Protein AF-0000000084859668 (afdb_homodimer)

Secondary structure (DSSP, 8-state):
--------------SBPPPEE--SSSS-SEEE-BSSBTTTB-SBHHHHHHHHTEEEGGGGSSSPPPHHHHHHTT-EEPPBT-EEEE-SSTT-SS-EEEEEEE-HHHHHTSHHHHHHHHHHHHHHHPBP--TT--TT-BHHHHHHTTSTTSPPPS--EEEEEEEE-TTS--EEEPPPBHHHHHTHHHHHHHHHHHHHHHHHHHHHHS-HHHHHHHHHHHHHH-----S-TT--S-SEEEEEEE-SS-S-HHHHHGGGGSSB--TTB-TTS-EEEEE-----TTEE--EEEETTTTEEEE--TT-EEEE-TTS-BEEEPPEESSS--PPEEEEEEE-BHHHHHHHHHHB--S--HHHHTSTT---S-GGGSGGGHHHHSSHHHHHHHHHHHHHHHHHHHHHH-TTBPPPPHHHHHHHT-EEETTEEE---HHHHHHHHH-SHHHHHHHHHHHHHHHHT-S-S----S--STTS-EEESSTTTTTTTS-TT--B----HHHHHHHHHHHTSHHHHHHHH-S--EE-TTT--EESSHHHHHHHHHHHTTTTB----PPP---TT---------THHHHHHHHHHHHHHHGGG----------------/--------------SBPPPEE--SSSS-SEEE-BSSBTTTB-SBHHHHHHHHTEEEGGGGSSSPPPHHHHHHTT-EEPPBT-EEEE-SSTT-SSPEEEEEEE-HHHHHTSHHHHHHHHHHHHHHHPBP--TT--TT-BHHHHHHHTSTTSPPPS--EEEEEEEE-TTS--EEEPPPBHHHHHTHHHHHHHHHHHHHHHHHHHHHHS-HHHHHHHHHHHHHH-----S-TT--S-SEEEEEEE-SS-S-HHHHHGGGGSSB--TTB-TTS-EEEEE-----TTEE--EEEETTTTEEEE--TT-EEEE-TTS-BEEEPPEESSS--PPEEEEEEE-BHHHHHHHHHHB--S--HHHHTSTT---S-GGGSGGGHHHHSSHHHHHHHHHHHHHHHHHHHHHH-TTBPPPPHHHHHHHT-EEETTEEE---HHHHHHHHH-SHHHHHHHHHHHHHHHHT-S-S----S--STTS-EEESSTTTTTTTS-TT--B--THHHHHHHHHHHHTSHHHHHHHH-S--EE-TTT--EESSHHHHHHHHHHHTTTTB----PPP---TT---------THHHHHHHHHHHHHHHGGG----------------

Nearest PDB structures (foldseek):
  7cy4-assembly1_A  TM=4.422E-01  e=1.653E-07  Escherichia coli BL21(DE3)
  7cy8-assembly1_A  TM=4.126E-01  e=5.599E-08  Escherichia coli
  7cy6-assembly1_A  TM=4.322E-01  e=1.842E-07  Escherichia coli
  7cy7-assembly1_A  TM=4.250E-01  e=2.053E-07  Escherichia coli
  7cy5-assembly1_A  TM=4.079E-01  e=4.149E-07  Escherichia coli

InterPro domains:
  IPR013087 Zinc finger C2H2-type [PS00028] (523-544)
  IPR013087 Zinc finger C2H2-type [PS50157] (521-549)

Structure (mmCIF, N/CA/C/O backbone):
data_AF-0000000084859668-model_v1
#
loop_
_entity.id
_entity.type
_entity.pdbx_description
1 polymer 'Similar to transcription factor Zn, C2H2'
#
loop_
_atom_site.group_PDB
_atom_site.id
_atom_site.type_symbol
_atom_site.label_atom_id
_atom_site.label_alt_id
_atom_site.label_comp_id
_atom_site.label_asym_id
_atom_site.label_entity_id
_atom_site.label_seq_id
_atom_site.pdbx_PDB_ins_code
_atom_site.Cartn_x
_atom_site.Cartn_y
_atom_site.Cartn_z
_atom_site.occupancy
_atom_site.B_iso_or_equiv
_atom_site.auth_seq_id
_atom_site.auth_comp_id
_atom_site.auth_asym_id
_atom_site.auth_atom_id
_atom_site.pdbx_PDB_model_num
ATOM 1 N N . MET A 1 1 ? -20.203 79.438 -3.451 1 26.75 1 MET A N 1
ATOM 2 C CA . MET A 1 1 ? -19.266 78.5 -2.838 1 26.75 1 MET A CA 1
ATOM 3 C C . MET A 1 1 ? -19.969 77.25 -2.373 1 26.75 1 MET A C 1
ATOM 5 O O . MET A 1 1 ? -20.688 77.25 -1.362 1 26.75 1 MET A O 1
ATOM 9 N N . SER A 1 2 ? -20.625 76.438 -3.254 1 31.03 2 SER A N 1
ATOM 10 C CA . SER A 1 2 ? -21.484 75.312 -3.088 1 31.03 2 SER A CA 1
ATOM 11 C C . SER A 1 2 ? -20.75 74.125 -2.383 1 31.03 2 SER A C 1
ATOM 13 O O . SER A 1 2 ? -19.719 73.688 -2.871 1 31.03 2 SER A O 1
ATOM 15 N N . PHE A 1 3 ? -20.781 74.125 -0.993 1 30.73 3 PHE A N 1
ATOM 16 C CA . PHE A 1 3 ? -20.266 73.125 -0.093 1 30.73 3 PHE A CA 1
ATOM 17 C C . PHE A 1 3 ? -20.766 71.75 -0.494 1 30.73 3 PHE A C 1
ATOM 19 O O . PHE A 1 3 ? -21.984 71.5 -0.454 1 30.73 3 PHE A O 1
ATOM 26 N N . SER A 1 4 ? -20.219 71.125 -1.552 1 32.88 4 SER A N 1
ATOM 27 C CA . SER A 1 4 ? -20.484 69.75 -1.856 1 32.88 4 SER A CA 1
ATOM 28 C C . SER A 1 4 ? -20.422 68.875 -0.597 1 32.88 4 SER A C 1
ATOM 30 O O . SER A 1 4 ? -19.422 68.875 0.117 1 32.88 4 SER A O 1
ATOM 32 N N . SER A 1 5 ? -21.562 68.812 0.153 1 35.28 5 SER A N 1
ATOM 33 C CA . SER A 1 5 ? -21.781 67.938 1.312 1 35.28 5 SER A CA 1
ATOM 34 C C . SER A 1 5 ? -21.234 66.5 1.078 1 35.28 5 SER A C 1
ATOM 36 O O . SER A 1 5 ? -21.703 65.812 0.194 1 35.28 5 SER A O 1
ATOM 38 N N . SER A 1 6 ? -19.953 66.375 1.152 1 36 6 SER A N 1
ATOM 39 C CA . SER A 1 6 ? -19.344 65 1.133 1 36 6 SER A CA 1
ATOM 40 C C . SER A 1 6 ? -20.109 64.062 2.047 1 36 6 SER A C 1
ATOM 42 O O . SER A 1 6 ? -20.172 64.25 3.258 1 36 6 SER A O 1
ATOM 44 N N . GLN A 1 7 ? -21.234 63.5 1.649 1 37.81 7 GLN A N 1
ATOM 45 C CA . GLN A 1 7 ? -21.875 62.438 2.404 1 37.81 7 GLN A CA 1
ATOM 46 C C . GLN A 1 7 ? -20.859 61.5 3.041 1 37.81 7 GLN A C 1
ATOM 48 O O . GLN A 1 7 ? -19.859 61.156 2.41 1 37.81 7 GLN A O 1
ATOM 53 N N . PRO A 1 8 ? -20.828 61.406 4.371 1 40.12 8 PRO A N 1
ATOM 54 C CA . PRO A 1 8 ? -19.891 60.5 5.043 1 40.12 8 PRO A CA 1
ATOM 55 C C . PRO A 1 8 ? -19.875 59.094 4.41 1 40.12 8 PRO A C 1
ATOM 57 O O . PRO A 1 8 ? -20.922 58.562 4.039 1 40.12 8 PRO A O 1
ATOM 60 N N . LYS A 1 9 ? -18.875 58.719 3.725 1 47.5 9 LYS A N 1
ATOM 61 C CA . LYS A 1 9 ? -18.672 57.375 3.18 1 47.5 9 LYS A CA 1
ATOM 62 C C . LYS A 1 9 ? -19.094 56.312 4.18 1 47.5 9 LYS A C 1
ATOM 64 O O . LYS A 1 9 ? -18.703 56.375 5.352 1 47.5 9 LYS A O 1
ATOM 69 N N . ALA A 1 10 ? -20.234 55.688 3.947 1 56.81 10 ALA A N 1
ATOM 70 C CA . ALA A 1 10 ? -20.719 54.594 4.773 1 56.81 10 ALA A CA 1
ATOM 71 C C . ALA A 1 10 ? -19.578 53.625 5.113 1 56.81 10 ALA A C 1
ATOM 73 O O . ALA A 1 10 ? -18.719 53.344 4.277 1 56.81 10 ALA A O 1
ATOM 74 N N . SER A 1 11 ? -19.297 53.406 6.391 1 65.69 11 SER A N 1
ATOM 75 C CA . SER A 1 11 ? -18.281 52.5 6.91 1 65.69 11 SER A CA 1
ATOM 76 C C . SER A 1 11 ? -18.375 51.125 6.273 1 65.69 11 SER A C 1
ATOM 78 O O . SER A 1 11 ? -19.469 50.562 6.148 1 65.69 11 SER A O 1
ATOM 80 N N . PRO A 1 12 ? -17.25 50.719 5.66 1 76.75 12 PRO A N 1
ATOM 81 C CA . PRO A 1 12 ? -17.266 49.375 5.062 1 76.75 12 PRO A CA 1
ATOM 82 C C . PRO A 1 12 ? -17.656 48.281 6.062 1 76.75 12 PRO A C 1
ATOM 84 O O . PRO A 1 12 ? -17.219 48.312 7.215 1 76.75 12 PRO A O 1
ATOM 87 N N . CYS A 1 13 ? -18.672 47.531 5.68 1 84.44 13 CYS A N 1
ATOM 88 C CA . CYS A 1 13 ? -19.125 46.406 6.512 1 84.44 13 CYS A CA 1
ATOM 89 C C . CYS A 1 13 ? -18.422 45.125 6.109 1 84.44 13 CYS A C 1
ATOM 91 O O . CYS A 1 13 ? -18.766 44.5 5.105 1 84.44 13 CYS A O 1
ATOM 93 N N . PHE A 1 14 ? -17.406 44.75 6.867 1 93.38 14 PHE A N 1
ATOM 94 C CA . PHE A 1 14 ? -16.688 43.531 6.613 1 93.38 14 PHE A CA 1
ATOM 95 C C . PHE A 1 14 ? -17.438 42.344 7.184 1 93.38 14 PHE A C 1
ATOM 97 O O . PHE A 1 14 ? -18.516 42.5 7.766 1 93.38 14 PHE A O 1
ATOM 104 N N . ASN A 1 15 ? -16.891 41.188 6.93 1 93.75 15 ASN A N 1
ATOM 105 C CA . ASN A 1 15 ? -17.594 39.938 7.297 1 93.75 15 ASN A CA 1
ATOM 106 C C . ASN A 1 15 ? -17.688 39.781 8.812 1 93.75 15 ASN A C 1
ATOM 108 O O . ASN A 1 15 ? -18.562 39.062 9.312 1 93.75 15 ASN A O 1
ATOM 112 N N . TYR A 1 16 ? -16.781 40.344 9.5 1 95.88 16 TYR A N 1
ATOM 113 C CA . TYR A 1 16 ? -16.766 40.312 10.961 1 95.88 16 TYR A CA 1
ATOM 114 C C . TYR A 1 16 ? -16.703 41.719 11.539 1 95.88 16 TYR A C 1
ATOM 116 O O . TYR A 1 16 ? -16.203 42.656 10.891 1 95.88 16 TYR A O 1
ATOM 124 N N . GLN A 1 17 ? -17.156 41.844 12.766 1 93.69 17 GLN A N 1
ATOM 125 C CA . GLN A 1 17 ? -17.047 43.094 13.508 1 93.69 17 GLN A CA 1
ATOM 126 C C . GLN A 1 17 ? -15.688 43.219 14.172 1 93.69 17 GLN A C 1
ATOM 128 O O . GLN A 1 17 ? -14.953 42.219 14.297 1 93.69 17 GLN A O 1
ATOM 133 N N . SER A 1 18 ? -15.375 44.438 14.469 1 93.69 18 SER A N 1
ATOM 134 C CA . SER A 1 18 ? -14.148 44.688 15.234 1 93.69 18 SER A CA 1
ATOM 135 C C . SER A 1 18 ? -14.227 44 16.609 1 93.69 18 SER A C 1
ATOM 137 O O . SER A 1 18 ? -15.297 43.938 17.219 1 93.69 18 SER A O 1
ATOM 139 N N . PRO A 1 19 ? -13.078 43.594 17.094 1 95 19 PRO A N 1
ATOM 140 C CA . PRO A 1 19 ? -13.086 42.938 18.406 1 95 19 PRO A CA 1
ATOM 141 C C . PRO A 1 19 ? -13.625 43.844 19.516 1 95 19 PRO A C 1
ATOM 143 O O . PRO A 1 19 ? -13.328 45.031 19.531 1 95 19 PRO A O 1
ATOM 146 N N . ILE A 1 20 ? -14.445 43.25 20.391 1 91.19 20 ILE A N 1
ATOM 147 C CA . ILE A 1 20 ? -14.953 43.969 21.562 1 91.19 20 ILE A CA 1
ATOM 148 C C . ILE A 1 20 ? -14.555 43.219 22.828 1 91.19 20 ILE A C 1
ATOM 150 O O . ILE A 1 20 ? -14.406 42 22.828 1 91.19 20 ILE A O 1
ATOM 154 N N . GLN A 1 21 ? -14.344 44 23.828 1 89.44 21 GLN A N 1
ATOM 155 C CA . GLN A 1 21 ? -13.969 43.375 25.094 1 89.44 21 GLN A CA 1
ATOM 156 C C . GLN A 1 21 ? -15.078 42.469 25.609 1 89.44 21 GLN A C 1
ATOM 158 O O . GLN A 1 21 ? -16.266 42.812 25.547 1 89.44 21 GLN A O 1
ATOM 163 N N . ASN A 1 22 ? -14.664 41.219 25.859 1 83.31 22 ASN A N 1
ATOM 164 C CA . ASN A 1 22 ? -15.617 40.25 26.406 1 83.31 22 ASN A CA 1
ATOM 165 C C . ASN A 1 22 ? -15.969 40.594 27.844 1 83.31 22 ASN A C 1
ATOM 167 O O . ASN A 1 22 ? -15.156 40.375 28.75 1 83.31 22 ASN A O 1
ATOM 171 N N . ASN A 1 23 ? -17.141 41.125 28.172 1 68.38 23 ASN A N 1
ATOM 172 C CA . ASN A 1 23 ? -17.531 41.531 29.516 1 68.38 23 ASN A CA 1
ATOM 173 C C . ASN A 1 23 ? -18.406 40.469 30.188 1 68.38 23 ASN A C 1
ATOM 175 O O . ASN A 1 23 ? -19.078 40.75 31.188 1 68.38 23 ASN A O 1
ATOM 179 N N . THR A 1 24 ? -18.484 39.375 29.562 1 60.72 24 THR A N 1
ATOM 180 C CA . THR A 1 24 ? -19.422 38.406 30.125 1 60.72 24 THR A CA 1
ATOM 181 C C . THR A 1 24 ? -18.859 37.781 31.406 1 60.72 24 THR A C 1
ATOM 183 O O . THR A 1 24 ? -19.562 37.062 32.094 1 60.72 24 THR A O 1
ATOM 186 N N . GLY A 1 25 ? -17.75 38.188 31.922 1 55.31 25 GLY A N 1
ATOM 187 C CA . GLY A 1 25 ? -17.188 37.688 33.156 1 55.31 25 GLY A CA 1
ATOM 188 C C . GLY A 1 25 ? -16.703 36.25 33.062 1 55.31 25 GLY A C 1
ATOM 189 O O . GLY A 1 25 ? -16.016 35.75 33.938 1 55.31 25 GLY A O 1
ATOM 190 N N . LYS A 1 26 ? -17.125 35.469 32.125 1 56.25 26 LYS A N 1
ATOM 191 C CA . LYS A 1 26 ? -16.797 34.062 32.094 1 56.25 26 LYS A CA 1
ATOM 192 C C . LYS A 1 26 ? -15.445 33.812 31.422 1 56.25 26 LYS A C 1
ATOM 194 O O . LYS A 1 26 ? -14.703 32.906 31.812 1 56.25 26 LYS A O 1
ATOM 199 N N . LYS A 1 27 ? -15.203 34.688 30.469 1 64.94 27 LYS A N 1
ATOM 200 C CA . LYS A 1 27 ? -13.945 34.5 29.766 1 64.94 27 LYS A CA 1
ATOM 201 C C . LYS A 1 27 ? -13.234 35.844 29.531 1 64.94 27 LYS A C 1
ATOM 203 O O . LYS A 1 27 ? -13.883 36.844 29.219 1 64.94 27 LYS A O 1
ATOM 208 N N . ASP A 1 28 ? -12.031 35.906 29.969 1 81.19 28 ASP A N 1
ATOM 209 C CA . ASP A 1 28 ? -11.234 37.094 29.688 1 81.19 28 ASP A CA 1
ATOM 210 C C . ASP A 1 28 ? -10.812 37.125 28.219 1 81.19 28 ASP A C 1
ATOM 212 O O . ASP A 1 28 ? -10.789 36.094 27.547 1 81.19 28 ASP A O 1
ATOM 216 N N . GLY A 1 29 ? -10.875 38.344 27.625 1 92.19 29 GLY A N 1
ATOM 217 C CA . GLY A 1 29 ? -10.367 38.531 26.281 1 92.19 29 GLY A CA 1
ATOM 218 C C . GLY A 1 29 ? -11.305 39.312 25.391 1 92.19 29 GLY A C 1
ATOM 219 O O . GLY A 1 29 ? -11.938 40.281 25.844 1 92.19 29 GLY A O 1
ATOM 220 N N . TYR A 1 30 ? -11.258 39.031 24.125 1 94.38 30 TYR A N 1
ATOM 221 C CA . TYR A 1 30 ? -12 39.812 23.125 1 94.38 30 TYR A CA 1
ATOM 222 C C . TYR A 1 30 ? -12.938 38.906 22.328 1 94.38 30 TYR A C 1
ATOM 224 O O . TYR A 1 30 ? -12.648 37.75 22.109 1 94.38 30 TYR A O 1
ATOM 232 N N . LEU A 1 31 ? -14.102 39.531 21.984 1 93.94 31 LEU A N 1
ATOM 233 C CA . LEU A 1 31 ? -15.109 38.844 21.188 1 93.94 31 LEU A CA 1
ATOM 234 C C . LEU A 1 31 ? -15.219 39.469 19.797 1 93.94 31 LEU A C 1
ATOM 236 O O . LEU A 1 31 ? -15.195 40.688 19.656 1 93.94 31 LEU A O 1
ATOM 240 N N . ILE A 1 32 ? -15.281 38.594 18.812 1 95.69 32 ILE A N 1
ATOM 241 C CA . ILE A 1 32 ? -15.516 38.969 17.422 1 95.69 32 ILE A CA 1
ATOM 242 C C . ILE A 1 32 ? -16.828 38.375 16.922 1 95.69 32 ILE A C 1
ATOM 244 O O . ILE A 1 32 ? -17.016 37.156 17.016 1 95.69 32 ILE A O 1
ATOM 248 N N . LEU A 1 33 ? -17.703 39.219 16.391 1 94.69 33 LEU A N 1
ATOM 249 C CA . LEU A 1 33 ? -19 38.75 15.914 1 94.69 33 LEU A CA 1
ATOM 250 C C . LEU A 1 33 ? -19.078 38.781 14.391 1 94.69 33 LEU A C 1
ATOM 252 O O . LEU A 1 33 ? -18.656 39.75 13.773 1 94.69 33 LEU A O 1
ATOM 256 N N . PRO A 1 34 ? -19.578 37.688 13.852 1 94.69 34 PRO A N 1
ATOM 257 C CA . PRO A 1 34 ? -19.797 37.75 12.406 1 94.69 34 PRO A CA 1
ATOM 258 C C . PRO A 1 34 ? -20.953 38.656 12.008 1 94.69 34 PRO A C 1
ATOM 260 O O . PRO A 1 34 ? -21.922 38.812 12.766 1 94.69 34 PRO A O 1
ATOM 263 N N . ASN A 1 35 ? -20.844 39.281 10.836 1 92.81 35 ASN A N 1
ATOM 264 C CA . ASN A 1 35 ? -21.922 40.094 10.25 1 92.81 35 ASN A CA 1
ATOM 265 C C . ASN A 1 35 ? -22.781 39.25 9.305 1 92.81 35 ASN A C 1
ATOM 267 O O . ASN A 1 35 ? -23.328 39.781 8.328 1 92.81 35 ASN A O 1
ATOM 271 N N . PHE A 1 36 ? -22.75 37.969 9.5 1 90.25 36 PHE A N 1
ATOM 272 C CA . PHE A 1 36 ? -23.578 37 8.773 1 90.25 36 PHE A CA 1
ATOM 273 C C . PHE A 1 36 ? -24.141 35.938 9.719 1 90.25 36 PHE A C 1
ATOM 275 O O . PHE A 1 36 ? -23.688 35.812 10.852 1 90.25 36 PHE A O 1
ATOM 282 N N . SER A 1 37 ? -25.156 35.25 9.219 1 89.12 37 SER A N 1
ATOM 283 C CA . SER A 1 37 ? -25.734 34.156 10.016 1 89.12 37 SER A CA 1
ATOM 284 C C . SER A 1 37 ? -24.812 32.938 10.016 1 89.12 37 SER A C 1
ATOM 286 O O . SER A 1 37 ? -24.406 32.469 8.953 1 89.12 37 SER A O 1
ATOM 288 N N . THR A 1 38 ? -24.516 32.406 11.172 1 90.69 38 THR A N 1
ATOM 289 C CA . THR A 1 38 ? -23.656 31.234 11.266 1 90.69 38 THR A CA 1
ATOM 290 C C . THR A 1 38 ? -24.406 29.984 10.836 1 90.69 38 THR A C 1
ATOM 292 O O . THR A 1 38 ? -23.797 28.938 10.586 1 90.69 38 THR A O 1
ATOM 295 N N . GLU A 1 39 ? -25.656 30.047 10.727 1 86.06 39 GLU A N 1
ATOM 296 C CA . GLU A 1 39 ? -26.453 28.922 10.273 1 86.06 39 GLU A CA 1
ATOM 297 C C . GLU A 1 39 ? -26.375 28.766 8.758 1 86.06 39 GLU A C 1
ATOM 299 O O . GLU A 1 39 ? -26.266 27.641 8.25 1 86.06 39 GLU A O 1
ATOM 304 N N . THR A 1 40 ? -26.328 29.906 8.141 1 84.94 40 THR A N 1
ATOM 305 C CA . THR A 1 40 ? -26.422 29.844 6.688 1 84.94 40 THR A CA 1
ATOM 306 C C . THR A 1 40 ? -25.109 30.25 6.035 1 84.94 40 THR A C 1
ATOM 308 O O . THR A 1 40 ? -24.859 29.922 4.875 1 84.94 40 THR A O 1
ATOM 311 N N . GLY A 1 41 ? -24.359 30.922 6.773 1 86.88 41 GLY A N 1
ATOM 312 C CA . GLY A 1 41 ? -23.188 31.516 6.16 1 86.88 41 GLY A CA 1
ATOM 313 C C . GLY A 1 41 ? -23.484 32.781 5.398 1 86.88 41 GLY A C 1
ATOM 314 O O . GLY A 1 41 ? -24.625 33.25 5.371 1 86.88 41 GLY A O 1
ATOM 315 N N . PRO A 1 42 ? -22.422 33.406 4.871 1 86.5 42 PRO A N 1
ATOM 316 C CA . PRO A 1 42 ? -22.688 34.594 4.078 1 86.5 42 PRO A CA 1
ATOM 317 C C . PRO A 1 42 ? -23.594 34.344 2.885 1 86.5 42 PRO A C 1
ATOM 319 O O . PRO A 1 42 ? -23.391 33.375 2.146 1 86.5 42 PRO A O 1
ATOM 322 N N . ILE A 1 43 ? -24.547 35.156 2.766 1 81.19 43 ILE A N 1
ATOM 323 C CA . ILE A 1 43 ? -25.5 35.031 1.674 1 81.19 43 ILE A CA 1
ATOM 324 C C . ILE A 1 43 ? -24.797 35.219 0.337 1 81.19 43 ILE A C 1
ATOM 326 O O . ILE A 1 43 ? -25 34.469 -0.606 1 81.19 43 ILE A O 1
ATOM 330 N N . ASN A 1 44 ? -24.078 36.281 0.257 1 83.44 44 ASN A N 1
ATOM 331 C CA . ASN A 1 44 ? -23.25 36.562 -0.917 1 83.44 44 ASN A CA 1
ATOM 332 C C . ASN A 1 44 ? -21.812 36.094 -0.714 1 83.44 44 ASN A C 1
ATOM 334 O O . ASN A 1 44 ? -20.969 36.875 -0.265 1 83.44 44 ASN A O 1
ATOM 338 N N . GLN A 1 45 ? -21.484 35.031 -1.137 1 83.31 45 GLN A N 1
ATOM 339 C CA . GLN A 1 45 ? -20.188 34.406 -0.89 1 83.31 45 GLN A CA 1
ATOM 340 C C . GLN A 1 45 ? -19.094 35.125 -1.662 1 83.31 45 GLN A C 1
ATOM 342 O O . GLN A 1 45 ? -17.953 35.25 -1.177 1 83.31 45 GLN A O 1
ATOM 347 N N . LYS A 1 46 ? -19.375 35.562 -2.842 1 79.5 46 LYS A N 1
ATOM 348 C CA . LYS A 1 46 ? -18.391 36.312 -3.617 1 79.5 46 LYS A CA 1
ATOM 349 C C . LYS A 1 46 ? -18 37.594 -2.906 1 79.5 46 LYS A C 1
ATOM 351 O O . LYS A 1 46 ? -16.812 37.969 -2.865 1 79.5 46 LYS A O 1
ATOM 356 N N . LEU A 1 47 ? -19 38.25 -2.445 1 85.06 47 LEU A N 1
ATOM 357 C CA . LEU A 1 47 ? -18.734 39.5 -1.7 1 85.06 47 LEU A CA 1
ATOM 358 C C . LEU A 1 47 ? -17.906 39.188 -0.452 1 85.06 47 LEU A C 1
ATOM 360 O O . LEU A 1 47 ? -17.031 39.969 -0.094 1 85.06 47 LEU A O 1
ATOM 364 N N . ALA A 1 48 ? -18.25 38.156 0.208 1 89 48 ALA A N 1
ATOM 365 C CA . ALA A 1 48 ? -17.5 37.781 1.4 1 89 48 ALA A CA 1
ATOM 366 C C . ALA A 1 48 ? -16.016 37.562 1.072 1 89 48 ALA A C 1
ATOM 368 O O . ALA A 1 48 ? -15.148 37.969 1.84 1 89 48 ALA A O 1
ATOM 369 N N . ILE A 1 49 ? -15.742 36.969 -0.035 1 86.81 49 ILE A N 1
ATOM 370 C CA . ILE A 1 49 ? -14.375 36.688 -0.461 1 86.81 49 ILE A CA 1
ATOM 371 C C . ILE A 1 49 ? -13.656 38 -0.765 1 86.81 49 ILE A C 1
ATOM 373 O O . ILE A 1 49 ? -12.5 38.188 -0.374 1 86.81 49 ILE A O 1
ATOM 377 N N . ILE A 1 50 ? -14.305 38.875 -1.434 1 84.06 50 ILE A N 1
ATOM 378 C CA . ILE A 1 50 ? -13.719 40.156 -1.788 1 84.06 50 ILE A CA 1
ATOM 379 C C . ILE A 1 50 ? -13.391 40.938 -0.52 1 84.06 50 ILE A C 1
ATOM 381 O O . ILE A 1 50 ? -12.32 41.562 -0.416 1 84.06 50 ILE A O 1
ATOM 385 N N . LYS A 1 51 ? -14.281 40.906 0.413 1 88.19 51 LYS A N 1
ATOM 386 C CA . LYS A 1 51 ? -14.062 41.594 1.685 1 88.19 51 LYS A CA 1
ATOM 387 C C . LYS A 1 51 ? -12.836 41.031 2.404 1 88.19 51 LYS A C 1
ATOM 389 O O . LYS A 1 51 ? -12.078 41.812 3.02 1 88.19 51 LYS A O 1
ATOM 394 N N . ASN A 1 52 ? -12.719 39.781 2.305 1 89.5 52 ASN A N 1
ATOM 395 C CA . ASN A 1 52 ? -11.594 39.094 2.945 1 89.5 52 ASN A CA 1
ATOM 396 C C . ASN A 1 52 ? -10.281 39.406 2.229 1 89.5 52 ASN A C 1
ATOM 398 O O . ASN A 1 52 ? -9.203 39.25 2.801 1 89.5 52 ASN A O 1
ATOM 402 N N . SER A 1 53 ? -10.297 39.844 1.001 1 86.19 53 SER A N 1
ATOM 403 C CA . SER A 1 53 ? -9.109 39.969 0.159 1 86.19 53 SER A CA 1
ATOM 404 C C . SER A 1 53 ? -8.461 41.344 0.309 1 86.19 53 SER A C 1
ATOM 406 O O . SER A 1 53 ? -7.375 41.594 -0.223 1 86.19 53 SER A O 1
ATOM 408 N N . GLU A 1 54 ? -9.039 42.188 1.031 1 87 54 GLU A N 1
ATOM 409 C CA . GLU A 1 54 ? -8.5 43.531 1.187 1 87 54 GLU A CA 1
ATOM 410 C C . GLU A 1 54 ? -7.453 43.562 2.297 1 87 54 GLU A C 1
ATOM 412 O O . GLU A 1 54 ? -7.746 43.219 3.447 1 87 54 GLU A O 1
ATOM 417 N N . CYS A 1 55 ? -6.316 43.938 1.97 1 88.81 55 CYS A N 1
ATOM 418 C CA . CYS A 1 55 ? -5.238 44.188 2.922 1 88.81 55 CYS A CA 1
ATOM 419 C C . CYS A 1 55 ? -4.848 45.656 2.926 1 88.81 55 CYS A C 1
ATOM 421 O O . CYS A 1 55 ? -4.418 46.188 1.902 1 88.81 55 CYS A O 1
ATOM 423 N N . PRO A 1 56 ? -4.949 46.312 3.979 1 90.62 56 PRO A N 1
ATOM 424 C CA . PRO A 1 56 ? -4.57 47.719 4.02 1 90.62 56 PRO A CA 1
ATOM 425 C C . PRO A 1 56 ? -3.09 47.938 3.725 1 90.62 56 PRO A C 1
ATOM 427 O O . PRO A 1 56 ? -2.234 47.25 4.281 1 90.62 56 PRO A O 1
ATOM 430 N N . GLU A 1 57 ? -2.787 48.938 3.004 1 88.19 57 GLU A N 1
ATOM 431 C CA . GLU A 1 57 ? -1.408 49.312 2.701 1 88.19 57 GLU A CA 1
ATOM 432 C C . GLU A 1 57 ? -0.654 49.719 3.967 1 88.19 57 GLU A C 1
ATOM 434 O O . GLU A 1 57 ? 0.552 49.469 4.074 1 88.19 57 GLU A O 1
ATOM 439 N N . LEU A 1 58 ? -1.414 50.219 4.805 1 89.81 58 LEU A N 1
ATOM 440 C CA . LEU A 1 58 ? -0.875 50.625 6.09 1 89.81 58 LEU A CA 1
ATOM 441 C C . LEU A 1 58 ? -0.078 49.5 6.746 1 89.81 58 LEU A C 1
ATOM 443 O O . LEU A 1 58 ? 0.929 49.75 7.41 1 89.81 58 LEU A O 1
ATOM 447 N N . LEU A 1 59 ? -0.466 48.312 6.605 1 91.31 59 LEU A N 1
ATOM 448 C CA . LEU A 1 59 ? 0.147 47.188 7.289 1 91.31 59 LEU A CA 1
ATOM 449 C C . LEU A 1 59 ? 1.438 46.75 6.598 1 91.31 59 LEU A C 1
ATOM 451 O O . LEU A 1 59 ? 2.244 46.031 7.168 1 91.31 59 LEU A O 1
ATOM 455 N N . LYS A 1 60 ? 1.682 47.219 5.465 1 87.44 60 LYS A N 1
ATOM 456 C CA . LYS A 1 60 ? 2.865 46.844 4.699 1 87.44 60 LYS A CA 1
ATOM 457 C C . LYS A 1 60 ? 4.047 47.75 5.035 1 87.44 60 LYS A C 1
ATOM 459 O O . LYS A 1 60 ? 5.195 47.438 4.723 1 87.44 60 LYS A O 1
ATOM 464 N N . VAL A 1 61 ? 3.725 48.781 5.582 1 85 61 VAL A N 1
ATOM 465 C CA . VAL A 1 61 ? 4.766 49.781 5.848 1 85 61 VAL A CA 1
ATOM 466 C C . VAL A 1 61 ? 5.406 49.5 7.207 1 85 61 VAL A C 1
ATOM 468 O O . VAL A 1 61 ? 4.75 48.969 8.117 1 85 61 VAL A O 1
ATOM 471 N N . ALA A 1 62 ? 6.676 49.875 7.312 1 87.88 62 ALA A N 1
ATOM 472 C CA . ALA A 1 62 ? 7.398 49.719 8.57 1 87.88 62 ALA A CA 1
ATOM 473 C C . ALA A 1 62 ? 6.906 50.688 9.625 1 87.88 62 ALA A C 1
ATOM 475 O O . ALA A 1 62 ? 6.555 51.812 9.312 1 87.88 62 ALA A O 1
ATOM 476 N N . GLY A 1 63 ? 6.898 50.125 10.875 1 87.75 63 GLY A N 1
ATOM 477 C CA . GLY A 1 63 ? 6.547 51 11.984 1 87.75 63 GLY A CA 1
ATOM 478 C C . GLY A 1 63 ? 5.227 50.625 12.641 1 87.75 63 GLY A C 1
ATOM 479 O O . GLY A 1 63 ? 4.352 50.031 12 1 87.75 63 GLY A O 1
ATOM 480 N N . HIS A 1 64 ? 5.086 51.062 13.789 1 90.38 64 HIS A N 1
ATOM 481 C CA . HIS A 1 64 ? 3.844 50.812 14.516 1 90.38 64 HIS A CA 1
ATOM 482 C C . HIS A 1 64 ? 2.748 51.781 14.07 1 90.38 64 HIS A C 1
ATOM 484 O O . HIS A 1 64 ? 3.025 52.938 13.742 1 90.38 64 HIS A O 1
ATOM 490 N N . THR A 1 65 ? 1.657 51.281 14.094 1 91.81 65 THR A N 1
ATOM 491 C CA . THR A 1 65 ? 0.498 52.094 13.758 1 91.81 65 THR A CA 1
ATOM 492 C C . THR A 1 65 ? -0.148 52.656 15.016 1 91.81 65 THR A C 1
ATOM 494 O O . THR A 1 65 ? 0.015 52.125 16.109 1 91.81 65 THR A O 1
ATOM 497 N N . SER A 1 66 ? -0.826 53.812 14.852 1 93.19 66 SER A N 1
ATOM 498 C CA . SER A 1 66 ? -1.615 54.375 15.953 1 93.19 66 SER A CA 1
ATOM 499 C C . SER A 1 66 ? -3.01 53.75 15.992 1 93.19 66 SER A C 1
ATOM 501 O O . SER A 1 66 ? -3.441 53.125 15.023 1 93.19 66 SER A O 1
ATOM 503 N N . LYS A 1 67 ? -3.639 54 17.094 1 91.88 67 LYS A N 1
ATOM 504 C CA . LYS A 1 67 ? -5.004 53.5 17.219 1 91.88 67 LYS A CA 1
ATOM 505 C C . LYS A 1 67 ? -5.922 54.125 16.172 1 91.88 67 LYS A C 1
ATOM 507 O O . LYS A 1 67 ? -6.832 53.469 15.664 1 91.88 67 LYS A O 1
ATOM 512 N N . GLU A 1 68 ? -5.676 55.344 15.977 1 92.38 68 GLU A N 1
ATOM 513 C CA . GLU A 1 68 ? -6.484 56.062 14.992 1 92.38 68 GLU A CA 1
ATOM 514 C C . GLU A 1 68 ? -6.273 55.5 13.586 1 92.38 68 GLU A C 1
ATOM 516 O O . GLU A 1 68 ? -7.227 55.375 12.82 1 92.38 68 GLU A O 1
ATOM 521 N N . GLU A 1 69 ? -5.055 55.25 13.32 1 93.06 69 GLU A N 1
ATOM 522 C CA . GLU A 1 69 ? -4.734 54.656 12.023 1 93.06 69 GLU A CA 1
ATOM 523 C C . GLU A 1 69 ? -5.375 53.281 11.859 1 93.06 69 GLU A C 1
ATOM 525 O O . GLU A 1 69 ? -5.914 52.969 10.797 1 93.06 69 GLU A O 1
ATOM 530 N N . ASP A 1 70 ? -5.289 52.531 12.859 1 94.19 70 ASP A N 1
ATOM 531 C CA . ASP A 1 70 ? -5.891 51.188 12.836 1 94.19 70 ASP A CA 1
ATOM 532 C C . ASP A 1 70 ? -7.398 51.281 12.625 1 94.19 70 ASP A C 1
ATOM 534 O O . ASP A 1 70 ? -7.961 50.531 11.828 1 94.19 70 ASP A O 1
ATOM 538 N N . GLN A 1 71 ? -8.016 52.125 13.352 1 91.06 71 GLN A N 1
ATOM 539 C CA . GLN A 1 71 ? -9.461 52.312 13.227 1 91.06 71 GLN A CA 1
ATOM 540 C C . GLN A 1 71 ? -9.852 52.719 11.812 1 91.06 71 GLN A C 1
ATOM 542 O O . GLN A 1 71 ? -10.836 52.25 11.258 1 91.06 71 GLN A O 1
ATOM 547 N N . ALA A 1 72 ? -9.047 53.625 11.305 1 89.06 72 ALA A N 1
ATOM 548 C CA . ALA A 1 72 ? -9.312 54.094 9.945 1 89.06 72 ALA A CA 1
ATOM 549 C C . ALA A 1 72 ? -9.164 52.969 8.93 1 89.06 72 ALA A C 1
ATOM 551 O O . ALA A 1 72 ? -9.883 52.938 7.926 1 89.06 72 ALA A O 1
ATOM 552 N N . ALA A 1 73 ? -8.32 52.094 9.195 1 92.06 73 ALA A N 1
ATOM 553 C CA . ALA A 1 73 ? -8.07 50.969 8.289 1 92.06 73 ALA A CA 1
ATOM 554 C C . ALA A 1 73 ? -8.945 49.781 8.633 1 92.06 73 ALA A C 1
ATOM 556 O O . ALA A 1 73 ? -8.883 48.75 7.973 1 92.06 73 ALA A O 1
ATOM 557 N N . HIS A 1 74 ? -9.766 49.875 9.672 1 92.69 74 HIS A N 1
ATOM 558 C CA . HIS A 1 74 ? -10.633 48.812 10.164 1 92.69 74 HIS A CA 1
ATOM 559 C C . HIS A 1 74 ? -9.82 47.594 10.562 1 92.69 74 HIS A C 1
ATOM 561 O O . HIS A 1 74 ? -10.172 46.469 10.203 1 92.69 74 HIS A O 1
ATOM 567 N N . CYS A 1 75 ? -8.711 47.812 11.133 1 94.56 75 CYS A N 1
ATOM 568 C CA . CYS A 1 75 ? -7.859 46.75 11.641 1 94.56 75 CYS A CA 1
ATOM 569 C C . CYS A 1 75 ? -7.637 46.906 13.141 1 94.56 75 CYS A C 1
ATOM 571 O O . CYS A 1 75 ? -7.914 47.969 13.719 1 94.56 75 CYS A O 1
ATOM 573 N N . HIS A 1 76 ? -7.301 45.844 13.68 1 96.06 76 HIS A N 1
ATOM 574 C CA . HIS A 1 76 ? -7.047 45.812 15.117 1 96.06 76 HIS A CA 1
ATOM 575 C C . HIS A 1 76 ? -5.73 45.094 15.414 1 96.06 76 HIS A C 1
ATOM 577 O O . HIS A 1 76 ? -5.559 43.938 15.086 1 96.06 76 HIS A O 1
ATOM 583 N N . GLU A 1 77 ? -4.789 45.781 15.992 1 97.19 77 GLU A N 1
ATOM 584 C CA . GLU A 1 77 ? -3.584 45.125 16.469 1 97.19 77 GLU A CA 1
ATOM 585 C C . GLU A 1 77 ? -3.863 44.312 17.734 1 97.19 77 GLU A C 1
ATOM 587 O O . GLU A 1 77 ? -4.367 44.844 18.719 1 97.19 77 GLU A O 1
ATOM 592 N N . MET A 1 78 ? -3.52 43.125 17.672 1 97.62 78 MET A N 1
ATOM 593 C CA . MET A 1 78 ? -3.797 42.219 18.797 1 97.62 78 MET A CA 1
ATOM 594 C C . MET A 1 78 ? -2.994 42.625 20.031 1 97.62 78 MET A C 1
ATOM 596 O O . MET A 1 78 ? -1.832 43.031 19.906 1 97.62 78 MET A O 1
ATOM 600 N N . PHE A 1 79 ? -3.652 42.531 21.172 1 95.62 79 PHE A N 1
ATOM 601 C CA . PHE A 1 79 ? -2.955 42.719 22.438 1 95.62 79 PHE A CA 1
ATOM 602 C C . PHE A 1 79 ? -2.201 41.469 22.844 1 95.62 79 PHE A C 1
ATOM 604 O O . PHE A 1 79 ? -2.631 40.344 22.531 1 95.62 79 PHE A O 1
ATOM 611 N N . PHE A 1 80 ? -1.143 41.719 23.516 1 96.12 80 PHE A N 1
ATOM 612 C CA . PHE A 1 80 ? -0.364 40.594 24.016 1 96.12 80 PHE A CA 1
ATOM 613 C C . PHE A 1 80 ? -1.169 39.812 25.031 1 96.12 80 PHE A C 1
ATOM 615 O O . PHE A 1 80 ? -1.854 40.375 25.891 1 96.12 80 PHE A O 1
ATOM 622 N N . ASN A 1 81 ? -1.128 38.531 24.859 1 96.25 81 ASN A N 1
ATOM 623 C CA . ASN A 1 81 ? -1.613 37.562 25.844 1 96.25 81 ASN A CA 1
ATOM 624 C C . ASN A 1 81 ? -3.111 37.719 26.078 1 96.25 81 ASN A C 1
ATOM 626 O O . ASN A 1 81 ? -3.578 37.625 27.219 1 96.25 81 ASN A O 1
ATOM 630 N N . GLN A 1 82 ? -3.846 38.188 25.125 1 95.5 82 GLN A N 1
ATOM 631 C CA . GLN A 1 82 ? -5.301 38.281 25.172 1 95.5 82 GLN A CA 1
ATOM 632 C C . GLN A 1 82 ? -5.949 37.312 24.188 1 95.5 82 GLN A C 1
ATOM 634 O O . GLN A 1 82 ? -5.652 37.344 22.984 1 95.5 82 GLN A O 1
ATOM 639 N N . PRO A 1 83 ? -6.809 36.469 24.719 1 96.38 83 PRO A N 1
ATOM 640 C CA . PRO A 1 83 ? -7.488 35.562 23.797 1 96.38 83 PRO A CA 1
ATOM 641 C C . PRO A 1 83 ? -8.578 36.25 22.984 1 96.38 83 PRO A C 1
ATOM 643 O O . PRO A 1 83 ? -9.266 37.156 23.484 1 96.38 83 PRO A O 1
ATOM 646 N N . TYR A 1 84 ? -8.727 35.906 21.766 1 97.12 84 TYR A N 1
ATOM 647 C CA . TYR A 1 84 ? -9.781 36.344 20.859 1 97.12 84 TYR A CA 1
ATOM 648 C C . TYR A 1 84 ? -10.727 35.188 20.516 1 97.12 84 TYR A C 1
ATOM 650 O O . TYR A 1 84 ? -10.281 34.094 20.141 1 97.12 84 TYR A O 1
ATOM 658 N N . TYR A 1 85 ? -12.047 35.375 20.703 1 95.94 85 TYR A N 1
ATOM 659 C CA . TYR A 1 85 ? -13.086 34.406 20.438 1 95.94 85 TYR A CA 1
ATOM 660 C C . TYR A 1 85 ? -14.016 34.875 19.328 1 95.94 85 TYR A C 1
ATOM 662 O O . TYR A 1 85 ? -14.219 36.062 19.141 1 95.94 85 TYR A O 1
ATOM 670 N N . ILE A 1 86 ? -14.508 33.938 18.578 1 96.12 86 ILE A N 1
ATOM 671 C CA . ILE A 1 86 ? -15.586 34.25 17.641 1 96.12 86 ILE A CA 1
ATOM 672 C C . ILE A 1 86 ? -16.906 33.688 18.172 1 96.12 86 ILE A C 1
ATOM 674 O O . ILE A 1 86 ? -17.016 32.5 18.469 1 96.12 86 ILE A O 1
ATOM 678 N N . ALA A 1 87 ? -17.828 34.531 18.297 1 92.12 87 ALA A N 1
ATOM 679 C CA . ALA A 1 87 ? -19.156 34.156 18.781 1 92.12 87 ALA A CA 1
ATOM 680 C C . ALA A 1 87 ? -20.172 34.156 17.656 1 92.12 87 ALA A C 1
ATOM 682 O O . ALA A 1 87 ? -20.141 35 16.766 1 92.12 87 ALA A O 1
ATOM 683 N N . SER A 1 88 ? -21.016 33.156 17.703 1 84.62 88 SER A N 1
ATOM 684 C CA . SER A 1 88 ? -22.062 33.062 16.703 1 84.62 88 SER A CA 1
ATOM 685 C C . SER A 1 88 ? -23.047 34.219 16.844 1 84.62 88 SER A C 1
ATOM 687 O O . SER A 1 88 ? -23.734 34.594 15.883 1 84.62 88 SER A O 1
ATOM 689 N N . GLY A 1 89 ? -23.188 34.75 17.953 1 77.06 89 GLY A N 1
ATOM 690 C CA . GLY A 1 89 ? -24.047 35.875 18.281 1 77.06 89 GLY A CA 1
ATOM 691 C C . GLY A 1 89 ? -23.734 36.5 19.625 1 77.06 89 GLY A C 1
ATOM 692 O O . GLY A 1 89 ? -22.875 36 20.359 1 77.06 89 GLY A O 1
ATOM 693 N N . PRO A 1 90 ? -24.453 37.531 19.828 1 74.31 90 PRO A N 1
ATOM 694 C CA . PRO A 1 90 ? -24.188 38.219 21.078 1 74.31 90 PRO A CA 1
ATOM 695 C C . PRO A 1 90 ? -24.516 37.375 22.312 1 74.31 90 PRO A C 1
ATOM 697 O O . PRO A 1 90 ? -23.953 37.594 23.375 1 74.31 90 PRO A O 1
ATOM 700 N N . LYS A 1 91 ? -25.375 36.344 22.094 1 77.75 91 LYS A N 1
ATOM 701 C CA . LYS A 1 91 ? -25.781 35.562 23.234 1 77.75 91 LYS A CA 1
ATOM 702 C C . LYS A 1 91 ? -25.062 34.219 23.266 1 77.75 91 LYS A C 1
ATOM 704 O O . LYS A 1 91 ? -25.453 33.281 24 1 77.75 91 LYS A O 1
ATOM 709 N N . ASP A 1 92 ? -24.047 34.156 22.469 1 85 92 ASP A N 1
ATOM 710 C CA . ASP A 1 92 ? -23.297 32.906 22.406 1 85 92 ASP A CA 1
ATOM 711 C C . ASP A 1 92 ? -22.531 32.656 23.719 1 85 92 ASP A C 1
ATOM 713 O O . ASP A 1 92 ? -21.641 33.438 24.078 1 85 92 ASP A O 1
ATOM 717 N N . ASP A 1 93 ? -22.891 31.609 24.484 1 82.19 93 ASP A N 1
ATOM 718 C CA . ASP A 1 93 ? -22.297 31.328 25.781 1 82.19 93 ASP A CA 1
ATOM 719 C C . ASP A 1 93 ? -21.031 30.484 25.641 1 82.19 93 ASP A C 1
ATOM 721 O O . ASP A 1 93 ? -20.281 30.297 26.594 1 82.19 93 ASP A O 1
ATOM 725 N N . ASP A 1 94 ? -20.828 30.078 24.484 1 88.38 94 ASP A N 1
ATOM 726 C CA . ASP A 1 94 ? -19.656 29.219 24.266 1 88.38 94 ASP A CA 1
ATOM 727 C C . ASP A 1 94 ? -18.938 29.578 22.969 1 88.38 94 ASP A C 1
ATOM 729 O O . ASP A 1 94 ? -18.875 28.781 22.047 1 88.38 94 ASP A O 1
ATOM 733 N N . PRO A 1 95 ? -18.344 30.75 22.953 1 93.5 95 PRO A N 1
ATOM 734 C CA . PRO A 1 95 ? -17.656 31.172 21.719 1 93.5 95 PRO A CA 1
ATOM 735 C C . PRO A 1 95 ? -16.406 30.344 21.438 1 93.5 95 PRO A C 1
ATOM 737 O O . PRO A 1 95 ? -15.883 29.688 22.328 1 93.5 95 PRO A O 1
ATOM 740 N N . VAL A 1 96 ? -16 30.359 20.234 1 95.81 96 VAL A N 1
ATOM 741 C CA . VAL A 1 96 ? -14.891 29.531 19.781 1 95.81 96 VAL A CA 1
ATOM 742 C C . VAL A 1 96 ? -13.578 30.297 19.953 1 95.81 96 VAL A C 1
ATOM 744 O O . VAL A 1 96 ? -13.398 31.359 19.375 1 95.81 96 VAL A O 1
ATOM 747 N N . PHE A 1 97 ? -12.711 29.797 20.828 1 96.62 97 PHE A N 1
ATOM 748 C CA . PHE A 1 97 ? -11.375 30.375 20.906 1 96.62 97 PHE A CA 1
ATOM 749 C C . PHE A 1 97 ? -10.68 30.312 19.562 1 96.62 97 PHE A C 1
ATOM 751 O O . PHE A 1 97 ? -10.555 29.25 18.953 1 96.62 97 PHE A O 1
ATOM 758 N N . THR A 1 98 ? -10.086 31.484 19.109 1 97.94 98 THR A N 1
ATOM 759 C CA . THR A 1 98 ? -9.648 31.516 17.719 1 97.94 98 THR A CA 1
ATOM 760 C C . THR A 1 98 ? -8.203 31.984 17.625 1 97.94 98 THR A C 1
ATOM 762 O O . THR A 1 98 ? -7.453 31.531 16.75 1 97.94 98 THR A O 1
ATOM 765 N N . ALA A 1 99 ? -7.801 32.906 18.516 1 98.38 99 ALA A N 1
ATOM 766 C CA . ALA A 1 99 ? -6.438 33.406 18.359 1 98.38 99 ALA A CA 1
ATOM 767 C C . ALA A 1 99 ? -5.91 33.969 19.672 1 98.38 99 ALA A C 1
ATOM 769 O O . ALA A 1 99 ? -6.691 34.375 20.531 1 98.38 99 ALA A O 1
ATOM 770 N N . GLN A 1 100 ? -4.652 34.031 19.75 1 98.56 100 GLN A N 1
ATOM 771 C CA . GLN A 1 100 ? -3.926 34.75 20.797 1 98.56 100 GLN A CA 1
ATOM 772 C C . GLN A 1 100 ? -2.488 35.031 20.375 1 98.56 100 GLN A C 1
ATOM 774 O O . GLN A 1 100 ? -1.84 34.188 19.75 1 98.56 100 GLN A O 1
ATOM 779 N N . PHE A 1 101 ? -2.053 36.219 20.734 1 98.56 101 PHE A N 1
ATOM 780 C CA . PHE A 1 101 ? -0.695 36.656 20.406 1 98.56 101 PHE A CA 1
ATOM 781 C C . PHE A 1 101 ? 0.158 36.75 21.672 1 98.56 101 PHE A C 1
ATOM 783 O O . PHE A 1 101 ? -0.252 37.344 22.656 1 98.56 101 PHE A O 1
ATOM 790 N N . PHE A 1 102 ? 1.353 36.094 21.609 1 98.56 102 PHE A N 1
ATOM 791 C CA . PHE A 1 102 ? 2.293 36.125 22.734 1 98.56 102 PHE A CA 1
ATOM 792 C C . PHE A 1 102 ? 3.492 37 22.406 1 98.56 102 PHE A C 1
ATOM 794 O O . PHE A 1 102 ? 4.18 36.781 21.406 1 98.56 102 PHE A O 1
ATOM 801 N N . GLY A 1 103 ? 3.73 37.969 23.25 1 96.5 103 GLY A N 1
ATOM 802 C CA . GLY A 1 103 ? 4.988 38.688 23.188 1 96.5 103 GLY A CA 1
ATOM 803 C C . GLY A 1 103 ? 6.133 37.969 23.875 1 96.5 103 GLY A C 1
ATOM 804 O O . GLY A 1 103 ? 5.926 36.906 24.484 1 96.5 103 GLY A O 1
ATOM 805 N N . GLU A 1 104 ? 7.285 38.531 23.75 1 94.5 104 GLU A N 1
ATOM 806 C CA . GLU A 1 104 ? 8.461 37.875 24.328 1 94.5 104 GLU A CA 1
ATOM 807 C C . GLU A 1 104 ? 8.312 37.656 25.828 1 94.5 104 GLU A C 1
ATOM 809 O O . GLU A 1 104 ? 8.68 36.594 26.344 1 94.5 104 GLU A O 1
ATOM 814 N N . LYS A 1 105 ? 7.836 38.594 26.5 1 96.19 105 LYS A N 1
ATOM 815 C CA . LYS A 1 105 ? 7.652 38.5 27.938 1 96.19 105 LYS A CA 1
ATOM 816 C C . LYS A 1 105 ? 6.66 37.406 28.297 1 96.19 105 LYS A C 1
ATOM 818 O O . LYS A 1 105 ? 6.84 36.688 29.297 1 96.19 105 LYS A O 1
ATOM 823 N N . ASP A 1 106 ? 5.594 37.344 27.5 1 97.69 106 ASP A N 1
ATOM 824 C CA . ASP A 1 106 ? 4.602 36.281 27.719 1 97.69 106 ASP A CA 1
ATOM 825 C C . ASP A 1 106 ? 5.223 34.906 27.562 1 97.69 106 ASP A C 1
ATOM 827 O O . ASP A 1 106 ? 4.922 34 28.344 1 97.69 106 ASP A O 1
ATOM 831 N N . ILE A 1 107 ? 6.055 34.75 26.609 1 97.81 107 ILE A N 1
ATOM 832 C CA . ILE A 1 107 ? 6.688 33.438 26.328 1 97.81 107 ILE A CA 1
ATOM 833 C C . ILE A 1 107 ? 7.664 33.094 27.453 1 97.81 107 ILE A C 1
ATOM 835 O O . ILE A 1 107 ? 7.77 31.953 27.859 1 97.81 107 ILE A O 1
ATOM 839 N N . LYS A 1 108 ? 8.359 34.094 27.953 1 96.94 108 LYS A N 1
ATOM 840 C CA . LYS A 1 108 ? 9.273 33.906 29.062 1 96.94 108 LYS A CA 1
ATOM 841 C C . LYS A 1 108 ? 8.539 33.375 30.297 1 96.94 108 LYS A C 1
ATOM 843 O O . LYS A 1 108 ? 9.109 32.625 31.094 1 96.94 108 LYS A O 1
ATOM 848 N N . ASN A 1 109 ? 7.266 33.75 30.344 1 97.62 109 ASN A N 1
ATOM 849 C CA . ASN A 1 109 ? 6.449 33.312 31.469 1 97.62 109 ASN A CA 1
ATOM 850 C C . ASN A 1 109 ? 5.973 31.875 31.297 1 97.62 109 ASN A C 1
ATOM 852 O O . ASN A 1 109 ? 5.309 31.312 32.156 1 97.62 109 ASN A O 1
ATOM 856 N N . ILE A 1 110 ? 6.23 31.281 30.203 1 98 110 ILE A N 1
ATOM 857 C CA . ILE A 1 110 ? 6.031 29.859 29.938 1 98 110 ILE A CA 1
ATOM 858 C C . ILE A 1 110 ? 7.383 29.172 29.75 1 98 110 ILE A C 1
ATOM 860 O O . ILE A 1 110 ? 7.801 28.906 28.609 1 98 110 ILE A O 1
ATOM 864 N N . PRO A 1 111 ? 7.996 28.812 30.766 1 97.5 111 PRO A N 1
ATOM 865 C CA . PRO A 1 111 ? 9.422 28.469 30.766 1 97.5 111 PRO A CA 1
ATOM 866 C C . PRO A 1 111 ? 9.766 27.359 29.766 1 97.5 111 PRO A C 1
ATOM 868 O O . PRO A 1 111 ? 10.781 27.438 29.078 1 97.5 111 PRO A O 1
ATOM 871 N N . LEU A 1 112 ? 8.945 26.328 29.688 1 97.81 112 LEU A N 1
ATOM 872 C CA . LEU A 1 112 ? 9.266 25.219 28.797 1 97.81 112 LEU A CA 1
ATOM 873 C C . LEU A 1 112 ? 9.203 25.672 27.328 1 97.81 112 LEU A C 1
ATOM 875 O O . LEU A 1 112 ? 10.008 25.234 26.516 1 97.81 112 LEU A O 1
ATOM 879 N N . ALA A 1 113 ? 8.234 26.516 27 1 98.5 113 ALA A N 1
ATOM 880 C CA . ALA A 1 113 ? 8.148 27.047 25.641 1 98.5 113 ALA A CA 1
ATOM 881 C C . ALA A 1 113 ? 9.344 27.953 25.344 1 98.5 113 ALA A C 1
ATOM 883 O O . ALA A 1 113 ? 9.938 27.859 24.266 1 98.5 113 ALA A O 1
ATOM 884 N N . TYR A 1 114 ? 9.688 28.734 26.328 1 98.25 114 TYR A N 1
ATOM 885 C CA . TYR A 1 114 ? 10.781 29.688 26.125 1 98.25 114 TYR A CA 1
ATOM 886 C C . TYR A 1 114 ? 12.102 28.953 25.922 1 98.25 114 TYR A C 1
ATOM 888 O O . TYR A 1 114 ? 12.859 29.281 25 1 98.25 114 TYR A O 1
ATOM 896 N N . LYS A 1 115 ? 12.352 28.062 26.797 1 98.31 115 LYS A N 1
ATOM 897 C CA . LYS A 1 115 ? 13.586 27.281 26.688 1 98.31 115 LYS A CA 1
ATOM 898 C C . LYS A 1 115 ? 13.664 26.562 25.359 1 98.31 115 LYS A C 1
ATOM 900 O O . LYS A 1 115 ? 14.719 26.531 24.719 1 98.31 115 LYS A O 1
ATOM 905 N N . ALA A 1 116 ? 12.594 25.938 24.953 1 98.62 116 ALA A N 1
ATOM 906 C CA . ALA A 1 116 ? 12.547 25.203 23.688 1 98.62 116 ALA A CA 1
ATOM 907 C C . ALA A 1 116 ? 12.773 26.141 22.5 1 98.62 116 ALA A C 1
ATOM 909 O O . ALA A 1 116 ? 13.531 25.812 21.594 1 98.62 116 ALA A O 1
ATOM 910 N N . MET A 1 117 ? 12.133 27.312 22.469 1 98.19 117 MET A N 1
ATOM 911 C CA . MET A 1 117 ? 12.289 28.266 21.375 1 98.19 117 MET A CA 1
ATOM 912 C C . MET A 1 117 ? 13.719 28.781 21.312 1 98.19 117 MET A C 1
ATOM 914 O O . MET A 1 117 ? 14.281 28.953 20.219 1 98.19 117 MET A O 1
ATOM 918 N N . ARG A 1 118 ? 14.281 29.016 22.453 1 96.5 118 ARG A N 1
ATOM 919 C CA . ARG A 1 118 ? 15.648 29.531 22.484 1 96.5 118 ARG A CA 1
ATOM 920 C C . ARG A 1 118 ? 16.625 28.516 21.906 1 96.5 118 ARG A C 1
ATOM 922 O O . ARG A 1 118 ? 17.484 28.875 21.094 1 96.5 118 ARG A O 1
ATOM 929 N N . GLU A 1 119 ? 16.453 27.312 22.344 1 97.38 119 GLU A N 1
ATOM 930 C CA . GLU A 1 119 ? 17.328 26.266 21.828 1 97.38 119 GLU A CA 1
ATOM 931 C C . GLU A 1 119 ? 17.094 26.047 20.344 1 97.38 119 GLU A C 1
ATOM 933 O O . GLU A 1 119 ? 18.031 25.828 19.578 1 97.38 119 GLU A O 1
ATOM 938 N N . ALA A 1 120 ? 15.844 26.031 19.938 1 97.69 120 ALA A N 1
ATOM 939 C CA . ALA A 1 120 ? 15.516 25.891 18.516 1 97.69 120 ALA A CA 1
ATOM 940 C C . ALA A 1 120 ? 16.156 27 17.688 1 97.69 120 ALA A C 1
ATOM 942 O O . ALA A 1 120 ? 16.672 26.75 16.594 1 97.69 120 ALA A O 1
ATOM 943 N N . ARG A 1 121 ? 16.094 28.156 18.188 1 94.31 121 ARG A N 1
ATOM 944 C CA . ARG A 1 121 ? 16.719 29.297 17.531 1 94.31 121 ARG A CA 1
ATOM 945 C C . ARG A 1 121 ? 18.219 29.078 17.359 1 94.31 121 ARG A C 1
ATOM 947 O O . ARG A 1 121 ? 18.781 29.375 16.297 1 94.31 121 ARG A O 1
ATOM 954 N N . GLU A 1 122 ? 18.844 28.578 18.344 1 92.19 122 GLU A N 1
ATOM 955 C CA . GLU A 1 122 ? 20.266 28.312 18.266 1 92.19 122 GLU A CA 1
ATOM 956 C C . GLU A 1 122 ? 20.578 27.297 17.172 1 92.19 122 GLU A C 1
ATOM 958 O O . GLU A 1 122 ? 21.531 27.469 16.391 1 92.19 122 GLU A O 1
ATOM 963 N N . ILE A 1 123 ? 19.797 26.297 17.094 1 92.62 123 ILE A N 1
ATOM 964 C CA . ILE A 1 123 ? 20.016 25.219 16.125 1 92.62 123 ILE A CA 1
ATOM 965 C C . ILE A 1 123 ? 19.797 25.766 14.711 1 92.62 123 ILE A C 1
ATOM 967 O O . ILE A 1 123 ? 20.594 25.5 13.812 1 92.62 123 ILE A O 1
ATOM 971 N N . THR A 1 124 ? 18.797 26.562 14.508 1 91.62 124 THR A N 1
ATOM 972 C CA . THR A 1 124 ? 18.391 26.984 13.172 1 91.62 124 THR A CA 1
ATOM 973 C C . THR A 1 124 ? 19.312 28.094 12.664 1 91.62 124 THR A C 1
ATOM 975 O O . THR A 1 124 ? 19.359 28.359 11.461 1 91.62 124 THR A O 1
ATOM 978 N N . HIS A 1 125 ? 20.031 28.719 13.531 1 88 125 HIS A N 1
ATOM 979 C CA . HIS A 1 125 ? 20.875 29.828 13.109 1 88 125 HIS A CA 1
ATOM 980 C C . HIS A 1 125 ? 22.344 29.438 13.094 1 88 125 HIS A C 1
ATOM 982 O O . HIS A 1 125 ? 23.203 30.188 12.625 1 88 125 HIS A O 1
ATOM 988 N N . ARG A 1 126 ? 22.578 28.297 13.477 1 86.25 126 ARG A N 1
ATOM 989 C CA . ARG A 1 126 ? 23.969 27.844 13.477 1 86.25 126 ARG A CA 1
ATOM 990 C C . ARG A 1 126 ? 24.547 27.828 12.062 1 86.25 126 ARG A C 1
ATOM 992 O O . ARG A 1 126 ? 23.906 27.312 11.141 1 86.25 126 ARG A O 1
ATOM 999 N N . LYS A 1 127 ? 25.688 28.406 11.914 1 82 127 LYS A N 1
ATOM 1000 C CA . LYS A 1 127 ? 26.359 28.422 10.609 1 82 127 LYS A CA 1
ATOM 1001 C C . LYS A 1 127 ? 27.078 27.094 10.352 1 82 127 LYS A C 1
ATOM 1003 O O . LYS A 1 127 ? 27.594 26.469 11.281 1 82 127 LYS A O 1
ATOM 1008 N N . SER A 1 128 ? 26.953 26.781 9.125 1 75.88 128 SER A N 1
ATOM 1009 C CA . SER A 1 128 ? 27.688 25.578 8.742 1 75.88 128 SER A CA 1
ATOM 1010 C C . SER A 1 128 ? 29.188 25.812 8.727 1 75.88 128 SER A C 1
ATOM 1012 O O . SER A 1 128 ? 29.641 26.906 8.406 1 75.88 128 SER A O 1
ATOM 1014 N N . THR A 1 129 ? 29.906 24.812 9.172 1 70.12 129 THR A N 1
ATOM 1015 C CA . THR A 1 129 ? 31.359 24.891 9.109 1 70.12 129 THR A CA 1
ATOM 1016 C C . THR A 1 129 ? 31.875 24.453 7.734 1 70.12 129 THR A C 1
ATOM 1018 O O . THR A 1 129 ? 33.062 24.531 7.457 1 70.12 129 THR A O 1
ATOM 1021 N N . ASP A 1 130 ? 30.844 24.141 6.988 1 70.69 130 ASP A N 1
ATOM 1022 C CA . ASP A 1 130 ? 31.219 23.703 5.648 1 70.69 130 ASP A CA 1
ATOM 1023 C C . ASP A 1 130 ? 31.719 24.875 4.809 1 70.69 130 ASP A C 1
ATOM 1025 O O . ASP A 1 130 ? 31.109 25.953 4.824 1 70.69 130 ASP A O 1
ATOM 1029 N N . ARG A 1 131 ? 32.844 24.734 4.172 1 63.94 131 ARG A N 1
ATOM 1030 C CA . ARG A 1 131 ? 33.5 25.766 3.375 1 63.94 131 ARG A CA 1
ATOM 1031 C C . ARG A 1 131 ? 32.562 26.297 2.281 1 63.94 131 ARG A C 1
ATOM 1033 O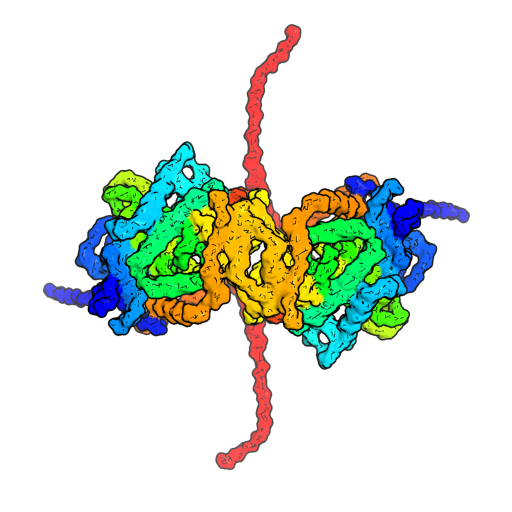 O . ARG A 1 131 ? 32.688 27.438 1.849 1 63.94 131 ARG A O 1
ATOM 1040 N N . ASN A 1 132 ? 31.656 25.438 1.828 1 62.53 132 ASN A N 1
ATOM 1041 C CA . ASN A 1 132 ? 30.766 25.812 0.735 1 62.53 132 ASN A CA 1
ATOM 1042 C C . ASN A 1 132 ? 29.5 26.5 1.251 1 62.53 132 ASN A C 1
ATOM 1044 O O . ASN A 1 132 ? 28.609 26.828 0.471 1 62.53 132 ASN A O 1
ATOM 1048 N N . SER A 1 133 ? 29.562 26.719 2.494 1 64.88 133 SER A N 1
ATOM 1049 C CA . SER A 1 133 ? 28.344 27.281 3.076 1 64.88 133 SER A CA 1
ATOM 1050 C C . SER A 1 133 ? 28.203 28.75 2.705 1 64.88 133 SER A C 1
ATOM 1052 O O . SER A 1 133 ? 29.188 29.484 2.643 1 64.88 133 SER A O 1
ATOM 1054 N N . GLN A 1 134 ? 27.062 29.078 2.232 1 67.94 134 GLN A N 1
ATOM 1055 C CA . GLN A 1 134 ? 26.719 30.469 1.917 1 67.94 134 GLN A CA 1
ATOM 1056 C C . GLN A 1 134 ? 26.469 31.266 3.186 1 67.94 134 GLN A C 1
ATOM 1058 O O . GLN A 1 134 ? 25.969 30.734 4.18 1 67.94 134 GLN A O 1
ATOM 1063 N N . ASN A 1 135 ? 26.938 32.469 3.119 1 65.06 135 ASN A N 1
ATOM 1064 C CA . ASN A 1 135 ? 26.938 33.312 4.305 1 65.06 135 ASN A CA 1
ATOM 1065 C C . ASN A 1 135 ? 25.531 33.469 4.883 1 65.06 135 ASN A C 1
ATOM 1067 O O . ASN A 1 135 ? 25.359 33.531 6.102 1 65.06 135 ASN A O 1
ATOM 1071 N N . ASP A 1 136 ? 24.469 33.406 4.117 1 73.38 136 ASP A N 1
ATOM 1072 C CA . ASP A 1 136 ? 23.141 33.719 4.652 1 73.38 136 ASP A CA 1
ATOM 1073 C C . ASP A 1 136 ? 22.328 32.438 4.812 1 73.38 136 ASP A C 1
ATOM 1075 O O . ASP A 1 136 ? 21.109 32.5 5.051 1 73.38 136 ASP A O 1
ATOM 1079 N N . VAL A 1 137 ? 23.062 31.328 4.805 1 80.81 137 VAL A N 1
ATOM 1080 C CA . VAL A 1 137 ? 22.312 30.078 4.883 1 80.81 137 VAL A CA 1
ATOM 1081 C C . VAL A 1 137 ? 22.797 29.266 6.082 1 80.81 137 VAL A C 1
ATOM 1083 O O . VAL A 1 137 ? 24 28.984 6.219 1 80.81 137 VAL A O 1
ATOM 1086 N N . SER A 1 138 ? 21.922 28.984 6.965 1 85.69 138 SER A N 1
ATOM 1087 C CA . SER A 1 138 ? 22.25 28.219 8.164 1 85.69 138 SER A CA 1
ATOM 1088 C C . SER A 1 138 ? 22.531 26.75 7.824 1 85.69 138 SER A C 1
ATOM 1090 O O . SER A 1 138 ? 22.219 26.297 6.727 1 85.69 138 SER A O 1
ATOM 1092 N N . GLU A 1 139 ? 23.172 26.047 8.789 1 88.88 139 GLU A N 1
ATOM 1093 C CA . GLU A 1 139 ? 23.422 24.625 8.641 1 88.88 139 GLU A CA 1
ATOM 1094 C C . GLU A 1 139 ? 22.109 23.859 8.445 1 88.88 139 GLU A C 1
ATOM 1096 O O . GLU A 1 139 ? 22.047 22.938 7.617 1 88.88 139 GLU A O 1
ATOM 1101 N N . PHE A 1 140 ? 21.156 24.188 9.203 1 91.44 140 PHE A N 1
ATOM 1102 C CA . PHE A 1 140 ? 19.844 23.562 9.07 1 91.44 140 PHE A CA 1
ATOM 1103 C C . PHE A 1 140 ? 19.297 23.734 7.664 1 91.44 140 PHE A C 1
ATOM 1105 O O . PHE A 1 140 ? 18.828 22.766 7.043 1 91.44 140 PHE A O 1
ATOM 1112 N N . GLU A 1 141 ? 19.312 24.938 7.188 1 88.62 141 GLU A N 1
ATOM 1113 C CA . GLU A 1 141 ? 18.781 25.203 5.859 1 88.62 141 GLU A CA 1
ATOM 1114 C C . GLU A 1 141 ? 19.562 24.453 4.781 1 88.62 141 GLU A C 1
ATOM 1116 O O . GLU A 1 141 ? 18.984 24 3.791 1 88.62 141 GLU A O 1
ATOM 1121 N N . GLN A 1 142 ? 20.797 24.344 4.945 1 87.38 142 GLN A N 1
ATOM 1122 C CA . GLN A 1 142 ? 21.625 23.594 4.008 1 87.38 142 GLN A CA 1
ATOM 1123 C C . GLN A 1 142 ? 21.188 22.141 3.939 1 87.38 142 GLN A C 1
ATOM 1125 O O . GLN A 1 142 ? 21.188 21.531 2.865 1 87.38 142 GLN A O 1
ATOM 1130 N N . ARG A 1 143 ? 20.859 21.641 5.043 1 88.62 143 ARG A N 1
ATOM 1131 C CA . ARG A 1 143 ? 20.391 20.25 5.09 1 88.62 143 ARG A CA 1
ATOM 1132 C C . ARG A 1 143 ? 19.047 20.109 4.398 1 88.62 143 ARG A C 1
ATOM 1134 O O . ARG A 1 143 ? 18.781 19.094 3.748 1 88.62 143 ARG A O 1
ATOM 1141 N N . MET A 1 144 ? 18.219 21.125 4.531 1 89.38 144 MET A N 1
ATOM 1142 C CA . MET A 1 144 ? 16.906 21.094 3.914 1 89.38 144 MET A CA 1
ATOM 1143 C C . MET A 1 144 ? 17 21.109 2.393 1 89.38 144 MET A C 1
ATOM 1145 O O . MET A 1 144 ? 16.172 20.516 1.703 1 89.38 144 MET A O 1
ATOM 1149 N N . ILE A 1 145 ? 18.078 21.672 1.908 1 83.81 145 ILE A N 1
ATOM 1150 C CA . ILE A 1 145 ? 18.188 21.828 0.461 1 83.81 145 ILE A CA 1
ATOM 1151 C C . ILE A 1 145 ? 18.984 20.656 -0.117 1 83.81 145 ILE A C 1
ATOM 1153 O O . ILE A 1 145 ? 19.141 20.547 -1.336 1 83.81 145 ILE A O 1
ATOM 1157 N N . GLY A 1 146 ? 19.5 19.766 0.658 1 79.94 146 GLY A N 1
ATOM 1158 C CA . GLY A 1 146 ? 20.156 18.578 0.15 1 79.94 146 GLY A CA 1
ATOM 1159 C C . GLY A 1 146 ? 21.656 18.578 0.368 1 79.94 146 GLY A C 1
ATOM 1160 O O . GLY A 1 146 ? 22.359 17.688 -0.097 1 79.94 146 GLY A O 1
ATOM 1161 N N . GLY A 1 147 ? 22.141 19.641 0.924 1 76.38 147 GLY A N 1
ATOM 1162 C CA . GLY A 1 147 ? 23.562 19.703 1.189 1 76.38 147 GLY A CA 1
ATOM 1163 C C . GLY A 1 147 ? 24.203 21 0.742 1 76.38 147 GLY A C 1
ATOM 1164 O O . GLY A 1 147 ? 23.547 21.844 0.138 1 76.38 147 GLY A O 1
ATOM 1165 N N . SER A 1 148 ? 25.422 21.172 1.021 1 70.38 148 SER A N 1
ATOM 1166 C CA . SER A 1 148 ? 26.125 22.438 0.853 1 70.38 148 SER A CA 1
ATOM 1167 C C . SER A 1 148 ? 26.391 22.719 -0.62 1 70.38 148 SER A C 1
ATOM 1169 O O . SER A 1 148 ? 26.641 23.875 -0.998 1 70.38 148 SER A O 1
ATOM 1171 N N . LYS A 1 149 ? 26.25 21.719 -1.351 1 67.88 149 LYS A N 1
ATOM 1172 C CA . LYS A 1 149 ? 26.578 21.922 -2.76 1 67.88 149 LYS A CA 1
ATOM 1173 C C . LYS A 1 149 ? 25.344 22.312 -3.562 1 67.88 149 LYS A C 1
ATOM 1175 O O . LYS A 1 149 ? 25.438 22.656 -4.742 1 67.88 149 LYS A O 1
ATOM 1180 N N . LYS A 1 150 ? 24.328 22.328 -2.842 1 73.62 150 LYS A N 1
ATOM 1181 C CA . LYS A 1 150 ? 23.094 22.609 -3.561 1 73.62 150 LYS A CA 1
ATOM 1182 C C . LYS A 1 150 ? 22.75 24.094 -3.51 1 73.62 150 LYS A C 1
ATOM 1184 O O . LYS A 1 150 ? 23.062 24.781 -2.535 1 73.62 150 LYS A O 1
ATOM 1189 N N . LYS A 1 151 ? 22.203 24.516 -4.57 1 69.94 151 LYS A N 1
ATOM 1190 C CA . LYS A 1 151 ? 21.781 25.906 -4.645 1 69.94 151 LYS A CA 1
ATOM 1191 C C . LYS A 1 151 ? 20.5 26.156 -3.848 1 69.94 151 LYS A C 1
ATOM 1193 O O . LYS A 1 151 ? 19.609 25.312 -3.842 1 69.94 151 LYS A O 1
ATOM 1198 N N . VAL A 1 152 ? 20.609 27.297 -3.133 1 70.94 152 VAL A N 1
ATOM 1199 C CA . VAL A 1 152 ? 19.438 27.688 -2.375 1 70.94 152 VAL A CA 1
ATOM 1200 C C . VAL A 1 152 ? 18.281 27.984 -3.332 1 70.94 152 VAL A C 1
ATOM 1202 O O . VAL A 1 152 ? 18.469 28.688 -4.332 1 70.94 152 VAL A O 1
ATOM 1205 N N . LEU A 1 153 ? 17.219 27.391 -2.969 1 66.5 153 LEU A N 1
ATOM 1206 C CA . LEU A 1 153 ? 16.031 27.547 -3.795 1 66.5 153 LEU A CA 1
ATOM 1207 C C . LEU A 1 153 ? 15.422 28.938 -3.625 1 66.5 153 LEU A C 1
ATOM 1209 O O . LEU A 1 153 ? 15.711 29.625 -2.646 1 66.5 153 LEU A O 1
ATOM 1213 N N . ASP A 1 154 ? 14.734 29.328 -4.676 1 66.56 154 ASP A N 1
ATOM 1214 C CA . ASP A 1 154 ? 13.992 30.578 -4.578 1 66.56 154 ASP A CA 1
ATOM 1215 C C . ASP A 1 154 ? 12.969 30.531 -3.445 1 66.56 154 ASP A C 1
ATOM 1217 O O . ASP A 1 154 ? 12.812 31.5 -2.695 1 66.56 154 ASP A O 1
ATOM 1221 N N . ARG A 1 155 ? 12.414 29.391 -3.379 1 74.5 155 ARG A N 1
ATOM 1222 C CA . ARG A 1 155 ? 11.469 29.172 -2.285 1 74.5 155 ARG A CA 1
ATOM 1223 C C . ARG A 1 155 ? 12.172 28.578 -1.067 1 74.5 155 ARG A C 1
ATOM 1225 O O . ARG A 1 155 ? 12.719 27.484 -1.135 1 74.5 155 ARG A O 1
ATOM 1232 N N . ARG A 1 156 ? 12.156 29.375 -0.024 1 85.5 156 ARG A N 1
ATOM 1233 C CA . ARG A 1 156 ? 12.844 28.938 1.188 1 85.5 156 ARG A CA 1
ATOM 1234 C C . ARG A 1 156 ? 11.844 28.516 2.262 1 85.5 156 ARG A C 1
ATOM 1236 O O . ARG A 1 156 ? 11.82 29.094 3.354 1 85.5 156 ARG A O 1
ATOM 1243 N N . ALA A 1 157 ? 11 27.672 1.965 1 88.69 157 ALA A N 1
ATOM 1244 C CA . ALA A 1 157 ? 10.008 27.047 2.836 1 88.69 157 ALA A CA 1
ATOM 1245 C C . ALA A 1 157 ? 10.219 25.547 2.926 1 88.69 157 ALA A C 1
ATOM 1247 O O . ALA A 1 157 ? 10.227 24.844 1.906 1 88.69 157 ALA A O 1
ATOM 1248 N N . TYR A 1 158 ? 10.375 25.031 4.113 1 90.81 158 TYR A N 1
ATOM 1249 C CA . TYR A 1 158 ? 10.75 23.625 4.301 1 90.81 158 TYR A CA 1
ATOM 1250 C C . TYR A 1 158 ? 9.773 22.906 5.219 1 90.81 158 TYR A C 1
ATOM 1252 O O . TYR A 1 158 ? 9.695 23.219 6.414 1 90.81 158 TYR A O 1
ATOM 1260 N N . VAL A 1 159 ? 9.102 22 4.605 1 93.12 159 VAL A N 1
ATOM 1261 C CA . VAL A 1 159 ? 8.102 21.234 5.348 1 93.12 159 VAL A CA 1
ATOM 1262 C C . VAL A 1 159 ? 8.758 20.062 6.051 1 93.12 159 VAL A C 1
ATOM 1264 O O . VAL A 1 159 ? 9.602 19.375 5.465 1 93.12 159 VAL A O 1
ATOM 1267 N N . GLN A 1 160 ? 8.445 19.891 7.34 1 96.44 160 GLN A N 1
ATOM 1268 C CA . GLN A 1 160 ? 8.875 18.75 8.148 1 96.44 160 GLN A CA 1
ATOM 1269 C C . GLN A 1 160 ? 7.703 18.125 8.891 1 96.44 160 GLN A C 1
ATOM 1271 O O . GLN A 1 160 ? 6.594 18.656 8.875 1 96.44 160 GLN A O 1
ATOM 1276 N N . GLY A 1 161 ? 7.969 16.984 9.539 1 97.94 161 GLY A N 1
ATOM 1277 C CA . GLY A 1 161 ? 6.895 16.25 10.18 1 97.94 161 GLY A CA 1
ATOM 1278 C C . GLY A 1 161 ? 6.176 15.305 9.234 1 97.94 161 GLY A C 1
ATOM 1279 O O . GLY A 1 161 ? 6.812 14.523 8.531 1 97.94 161 GLY A O 1
ATOM 1280 N N . PHE A 1 162 ? 4.852 15.297 9.406 1 97.62 162 PHE A N 1
ATOM 1281 C CA . PHE A 1 162 ? 4.043 14.406 8.586 1 97.62 162 PHE A CA 1
ATOM 1282 C C . PHE A 1 162 ? 3.061 15.195 7.73 1 97.62 162 PHE A C 1
ATOM 1284 O O . PHE A 1 162 ? 2.5 16.203 8.188 1 97.62 162 PHE A O 1
ATOM 1291 N N . THR A 1 163 ? 2.908 14.758 6.531 1 93.75 163 THR A N 1
ATOM 1292 C CA . THR A 1 163 ? 2.021 15.422 5.586 1 93.75 163 THR A CA 1
ATOM 1293 C C . THR A 1 163 ? 1.277 14.398 4.73 1 93.75 163 THR A C 1
ATOM 1295 O O . THR A 1 163 ? 1.21 13.219 5.082 1 93.75 163 THR A O 1
ATOM 1298 N N . ILE A 1 164 ? 0.54 14.891 3.822 1 90.31 164 ILE A N 1
ATOM 1299 C CA . ILE A 1 164 ? -0.198 14.055 2.881 1 90.31 164 ILE A CA 1
ATOM 1300 C C . ILE A 1 164 ? 0.204 14.406 1.45 1 90.31 164 ILE A C 1
ATOM 1302 O O . ILE A 1 164 ? 0.55 15.555 1.162 1 90.31 164 ILE A O 1
ATOM 1306 N N . THR A 1 165 ? 0.224 13.398 0.608 1 78.62 165 THR A N 1
ATOM 1307 C CA . THR A 1 165 ? 0.597 13.609 -0.787 1 78.62 165 THR A CA 1
ATOM 1308 C C . THR A 1 165 ? -0.384 14.555 -1.473 1 78.62 165 THR A C 1
ATOM 1310 O O . THR A 1 165 ? -1.479 14.797 -0.962 1 78.62 165 THR A O 1
ATOM 1313 N N . GLN A 1 166 ? 0.036 15.031 -2.59 1 70.12 166 GLN A N 1
ATOM 1314 C CA . GLN A 1 166 ? -0.803 15.961 -3.332 1 70.12 166 GLN A CA 1
ATOM 1315 C C . GLN A 1 166 ? -2.109 15.305 -3.766 1 70.12 166 GLN A C 1
ATOM 1317 O O . GLN A 1 166 ? -3.154 15.961 -3.809 1 70.12 166 GLN A O 1
ATOM 1322 N N . GLN A 1 167 ? -2.014 14.062 -4.066 1 63.38 167 GLN A N 1
ATOM 1323 C CA . GLN A 1 167 ? -3.189 13.305 -4.488 1 63.38 167 GLN A CA 1
ATOM 1324 C C . GLN A 1 167 ? -4.094 12.984 -3.299 1 63.38 167 GLN A C 1
ATOM 1326 O O . GLN A 1 167 ? -5.207 12.492 -3.477 1 63.38 167 GLN A O 1
ATOM 1331 N N . GLN A 1 168 ? -3.562 13.336 -2.131 1 77.81 168 GLN A N 1
ATOM 1332 C CA . GLN A 1 168 ? -4.293 13.141 -0.883 1 77.81 168 GLN A CA 1
ATOM 1333 C C . GLN A 1 168 ? -4.621 11.664 -0.66 1 77.81 168 GLN A C 1
ATOM 1335 O O . GLN A 1 168 ? -5.715 11.328 -0.203 1 77.81 168 GLN A O 1
ATOM 1340 N N . ASP A 1 169 ? -3.672 10.789 -0.999 1 74.56 169 ASP A N 1
ATOM 1341 C CA . ASP A 1 169 ? -3.984 9.367 -0.885 1 74.56 169 ASP A CA 1
ATOM 1342 C C . ASP A 1 169 ? -2.979 8.656 0.015 1 74.56 169 ASP A C 1
ATOM 1344 O O . ASP A 1 169 ? -3.146 7.477 0.33 1 74.56 169 ASP A O 1
ATOM 1348 N N . ALA A 1 170 ? -2.008 9.398 0.438 1 85.25 170 ALA A N 1
ATOM 1349 C CA . ALA A 1 170 ? -1.048 8.758 1.328 1 85.25 170 ALA A CA 1
ATOM 1350 C C . ALA A 1 170 ? -0.475 9.75 2.334 1 85.25 170 ALA A C 1
ATOM 1352 O O . ALA A 1 170 ? -0.055 10.844 1.96 1 85.25 170 ALA A O 1
ATOM 1353 N N . ILE A 1 171 ? -0.543 9.359 3.559 1 92.69 171 ILE A N 1
ATOM 1354 C CA . ILE A 1 171 ? 0.089 10.117 4.633 1 92.69 171 ILE A CA 1
ATOM 1355 C C . ILE A 1 171 ? 1.496 9.578 4.887 1 92.69 171 ILE A C 1
ATOM 1357 O O . ILE A 1 171 ? 1.706 8.367 4.914 1 92.69 171 ILE A O 1
ATOM 1361 N N . CYS A 1 172 ? 2.479 10.43 4.934 1 90.88 172 CYS A N 1
ATOM 1362 C CA . CYS A 1 172 ? 3.869 10.039 5.129 1 90.88 172 CYS A CA 1
ATOM 1363 C C . CYS A 1 172 ? 4.68 11.188 5.73 1 90.88 172 CYS A C 1
ATOM 1365 O O . CYS A 1 172 ? 4.168 12.297 5.891 1 90.88 172 CYS A O 1
ATOM 1367 N N . ALA A 1 173 ? 5.867 10.859 6.066 1 92.06 173 ALA A N 1
ATOM 1368 C CA . ALA A 1 173 ? 6.797 11.914 6.473 1 92.06 173 ALA A CA 1
ATOM 1369 C C . ALA A 1 173 ? 7.066 12.883 5.324 1 92.06 173 ALA A C 1
ATOM 1371 O O . ALA A 1 173 ? 6.945 12.516 4.152 1 92.06 173 ALA A O 1
ATOM 1372 N N . ALA A 1 174 ? 7.391 14.07 5.758 1 89.12 174 ALA A N 1
ATOM 1373 C CA . ALA A 1 174 ? 7.766 15.062 4.754 1 89.12 174 ALA A CA 1
ATOM 1374 C C . ALA A 1 174 ? 8.922 14.555 3.891 1 89.12 174 ALA A C 1
ATOM 1376 O O . ALA A 1 174 ? 9.664 13.664 4.301 1 89.12 174 ALA A O 1
ATOM 1377 N N . GLN A 1 175 ? 9.062 15.203 2.783 1 84 175 GLN A N 1
ATOM 1378 C CA . GLN A 1 175 ? 10 14.781 1.744 1 84 175 GLN A CA 1
ATOM 1379 C C . GLN A 1 175 ? 11.422 14.68 2.291 1 84 175 GLN A C 1
ATOM 1381 O O . GLN A 1 175 ? 11.914 15.609 2.928 1 84 175 GLN A O 1
ATOM 1386 N N . LEU A 1 176 ? 12.016 13.594 1.955 1 84.69 176 LEU A N 1
ATOM 1387 C CA . LEU A 1 176 ? 13.359 13.312 2.438 1 84.69 176 LEU A CA 1
ATOM 1388 C C . LEU A 1 176 ? 14.398 13.633 1.367 1 84.69 176 LEU A C 1
ATOM 1390 O O . LEU A 1 176 ? 14.102 13.578 0.172 1 84.69 176 LEU A O 1
ATOM 1394 N N . ASN A 1 177 ? 15.562 14.047 1.807 1 86.62 177 ASN A N 1
ATOM 1395 C CA . ASN A 1 177 ? 16.766 14.086 0.983 1 86.62 177 ASN A CA 1
ATOM 1396 C C . ASN A 1 177 ? 17.953 13.422 1.685 1 86.62 177 ASN A C 1
ATOM 1398 O O . ASN A 1 177 ? 17.828 13 2.84 1 86.62 177 ASN A O 1
ATOM 1402 N N . ALA A 1 178 ? 19.031 13.273 1.003 1 85.56 178 ALA A N 1
ATOM 1403 C CA . ALA A 1 178 ? 20.188 12.539 1.529 1 85.56 178 ALA A CA 1
ATOM 1404 C C . ALA A 1 178 ? 20.734 13.211 2.781 1 85.56 178 ALA A C 1
ATOM 1406 O O . ALA A 1 178 ? 21.172 12.531 3.715 1 85.56 178 ALA A O 1
ATOM 1407 N N . ALA A 1 179 ? 20.688 14.492 2.83 1 88.44 179 ALA A N 1
ATOM 1408 C CA . ALA A 1 179 ? 21.234 15.227 3.975 1 88.44 179 ALA A CA 1
ATOM 1409 C C . ALA A 1 179 ? 20.344 15.055 5.203 1 88.44 179 ALA A C 1
ATOM 1411 O O . ALA A 1 179 ? 20.828 14.969 6.328 1 88.44 179 ALA A O 1
ATOM 1412 N N . ILE A 1 180 ? 19.078 15.086 4.984 1 91.31 180 ILE A N 1
ATOM 1413 C CA . ILE A 1 180 ? 18.141 14.867 6.078 1 91.31 180 ILE A CA 1
ATOM 1414 C C . ILE A 1 180 ? 18.344 13.469 6.652 1 91.31 180 ILE A C 1
ATOM 1416 O O . ILE A 1 180 ? 18.391 13.289 7.875 1 91.31 180 ILE A O 1
ATOM 1420 N N . ILE A 1 181 ? 18.484 12.484 5.773 1 90.88 181 ILE A N 1
ATOM 1421 C CA . ILE A 1 181 ? 18.688 11.094 6.18 1 90.88 181 ILE A CA 1
ATOM 1422 C C . ILE A 1 181 ? 19.969 10.984 7.023 1 90.88 181 ILE A C 1
ATOM 1424 O O . ILE A 1 181 ? 19.953 10.352 8.078 1 90.88 181 ILE A O 1
ATOM 1428 N N . ALA A 1 182 ? 21.031 11.68 6.676 1 91.12 182 ALA A N 1
ATOM 1429 C CA . ALA A 1 182 ? 22.328 11.609 7.348 1 91.12 182 ALA A CA 1
ATOM 1430 C C . ALA A 1 182 ? 22.297 12.352 8.68 1 91.12 182 ALA A C 1
ATOM 1432 O O . ALA A 1 182 ? 23.109 12.094 9.562 1 91.12 182 ALA A O 1
ATOM 1433 N N . ASN A 1 183 ? 21.328 13.266 8.812 1 93.94 183 ASN A N 1
ATOM 1434 C CA . ASN A 1 183 ? 21.281 14.109 10.008 1 93.94 183 ASN A CA 1
ATOM 1435 C C . ASN A 1 183 ? 19.938 14 10.711 1 93.94 183 ASN A C 1
ATOM 1437 O O . ASN A 1 183 ? 19.422 14.992 11.234 1 93.94 183 ASN A O 1
ATOM 1441 N N . SER A 1 184 ? 19.344 12.836 10.633 1 94.94 184 SER A N 1
ATOM 1442 C CA . SER A 1 184 ? 17.984 12.625 11.102 1 94.94 184 SER A CA 1
ATOM 1443 C C . SER A 1 184 ? 17.844 12.953 12.578 1 94.94 184 SER A C 1
ATOM 1445 O O . SER A 1 184 ? 16.844 13.531 13.008 1 94.94 184 SER A O 1
ATOM 1447 N N . GLU A 1 185 ? 18.844 12.703 13.422 1 95.25 185 GLU A N 1
ATOM 1448 C CA . GLU A 1 185 ? 18.781 12.953 14.859 1 95.25 185 GLU A CA 1
ATOM 1449 C C . GLU A 1 185 ? 18.75 14.453 15.156 1 95.25 185 GLU A C 1
ATOM 1451 O O . GLU A 1 185 ? 17.969 14.898 16.016 1 95.25 185 GLU A O 1
ATOM 1456 N N . SER A 1 186 ? 19.531 15.156 14.438 1 95.06 186 SER A N 1
ATOM 1457 C CA . SER A 1 186 ? 19.578 16.609 14.633 1 95.06 186 SER A CA 1
ATOM 1458 C C . SER A 1 186 ? 18.281 17.266 14.203 1 95.06 186 SER A C 1
ATOM 1460 O O . SER A 1 186 ? 17.766 18.156 14.883 1 95.06 186 SER A O 1
ATOM 1462 N N . ILE A 1 187 ? 17.781 16.844 13.133 1 96.31 187 ILE A N 1
ATOM 1463 C CA . ILE A 1 187 ? 16.516 17.375 12.648 1 96.31 187 ILE A CA 1
ATOM 1464 C C . ILE A 1 187 ? 15.398 17.016 13.625 1 96.31 187 ILE A C 1
ATOM 1466 O O . ILE A 1 187 ? 14.539 17.844 13.93 1 96.31 187 ILE A O 1
ATOM 1470 N N . GLY A 1 188 ? 15.477 15.781 14.094 1 97.81 188 GLY A N 1
ATOM 1471 C CA . GLY A 1 188 ? 14.508 15.336 15.078 1 97.81 188 GLY A CA 1
ATOM 1472 C C . GLY A 1 188 ? 14.523 16.172 16.344 1 97.81 188 GLY A C 1
ATOM 1473 O O . GLY A 1 188 ? 13.477 16.469 16.922 1 97.81 188 GLY A O 1
ATOM 1474 N N . ARG A 1 189 ? 15.68 16.547 16.75 1 98.19 189 ARG A N 1
ATOM 1475 C CA . ARG A 1 189 ? 15.805 17.359 17.953 1 98.19 189 ARG A CA 1
ATOM 1476 C C . ARG A 1 189 ? 15.141 18.719 17.766 1 98.19 189 ARG A C 1
ATOM 1478 O O . ARG A 1 189 ? 14.445 19.203 18.672 1 98.19 189 ARG A O 1
ATOM 1485 N N . LEU A 1 190 ? 15.367 19.328 16.656 1 98.25 190 LEU A N 1
ATOM 1486 C CA . LEU A 1 190 ? 14.727 20.594 16.359 1 98.25 190 LEU A CA 1
ATOM 1487 C C . LEU A 1 190 ? 13.211 20.469 16.375 1 98.25 190 LEU A C 1
ATOM 1489 O O . LEU A 1 190 ? 12.516 21.281 16.984 1 98.25 190 LEU A O 1
ATOM 1493 N N . ASN A 1 191 ? 12.727 19.469 15.68 1 98.62 191 ASN A N 1
ATOM 1494 C CA . ASN A 1 191 ? 11.281 19.234 15.617 1 98.62 191 ASN A CA 1
ATOM 1495 C C . ASN A 1 191 ? 10.703 18.953 17 1 98.62 191 ASN A C 1
ATOM 1497 O O . ASN A 1 191 ? 9.562 19.328 17.281 1 98.62 191 ASN A O 1
ATOM 1501 N N . GLN A 1 192 ? 11.477 18.281 17.828 1 98.81 192 GLN A N 1
ATOM 1502 C CA . GLN A 1 192 ? 11.07 18.047 19.203 1 98.81 192 GLN A CA 1
ATOM 1503 C C . GLN A 1 192 ? 10.883 19.359 19.953 1 98.81 192 GLN A C 1
ATOM 1505 O O . GLN A 1 192 ? 9.859 19.562 20.625 1 98.81 192 GLN A O 1
ATOM 1510 N N . LEU A 1 193 ? 11.828 20.188 19.875 1 98.81 193 LEU A N 1
ATOM 1511 C CA . LEU A 1 193 ? 11.805 21.469 20.578 1 98.81 193 LEU A CA 1
ATOM 1512 C C . LEU A 1 193 ? 10.633 22.328 20.094 1 98.81 193 LEU A C 1
ATOM 1514 O O . LEU A 1 193 ? 9.914 22.906 20.922 1 98.81 193 LEU A O 1
ATOM 1518 N N . VAL A 1 194 ? 10.406 22.344 18.812 1 98.81 194 VAL A N 1
ATOM 1519 C CA . VAL A 1 194 ? 9.336 23.156 18.234 1 98.81 194 VAL A CA 1
ATOM 1520 C C . VAL A 1 194 ? 7.977 22.609 18.672 1 98.81 194 VAL A C 1
ATOM 1522 O O . VAL A 1 194 ? 7.066 23.375 19 1 98.81 194 VAL A O 1
ATOM 1525 N N . ALA A 1 195 ? 7.867 21.297 18.672 1 98.88 195 ALA A N 1
ATOM 1526 C CA . ALA A 1 195 ? 6.625 20.688 19.141 1 98.88 195 ALA A CA 1
ATOM 1527 C C . ALA A 1 195 ? 6.355 21.031 20.594 1 98.88 195 ALA A C 1
ATOM 1529 O O . ALA A 1 195 ? 5.215 21.297 20.984 1 98.88 195 ALA A O 1
ATOM 1530 N N . ILE A 1 196 ? 7.387 20.984 21.422 1 98.75 196 ILE A N 1
ATOM 1531 C CA . ILE A 1 196 ? 7.262 21.312 22.828 1 98.75 196 ILE A CA 1
ATOM 1532 C C . ILE A 1 196 ? 6.809 22.766 22.984 1 98.75 196 ILE A C 1
ATOM 1534 O O . ILE A 1 196 ? 5.863 23.047 23.734 1 98.75 196 ILE A O 1
ATOM 1538 N N . ALA A 1 197 ? 7.449 23.672 22.266 1 98.88 197 ALA A N 1
ATOM 1539 C CA . ALA A 1 197 ? 7.109 25.078 22.359 1 98.88 197 ALA A CA 1
ATOM 1540 C C . ALA A 1 197 ? 5.664 25.328 21.938 1 98.88 197 ALA A C 1
ATOM 1542 O O . ALA A 1 197 ? 4.887 25.938 22.672 1 98.88 197 ALA A O 1
ATOM 1543 N N . ALA A 1 198 ? 5.336 24.812 20.781 1 98.88 198 ALA A N 1
ATOM 1544 C CA . ALA A 1 198 ? 3.994 25.016 20.234 1 98.88 198 ALA A CA 1
ATOM 1545 C C . ALA A 1 198 ? 2.938 24.422 21.156 1 98.88 198 ALA A C 1
ATOM 1547 O O . ALA A 1 198 ? 1.899 25.031 21.406 1 98.88 198 ALA A O 1
ATOM 1548 N N . GLY A 1 199 ? 3.215 23.25 21.656 1 98.62 199 GLY A N 1
ATOM 1549 C CA . GLY A 1 199 ? 2.271 22.594 22.547 1 98.62 199 GLY A CA 1
ATOM 1550 C C . GLY A 1 199 ? 2.025 23.344 23.844 1 98.62 199 GLY A C 1
ATOM 1551 O O . GLY A 1 199 ? 0.881 23.484 24.281 1 98.62 199 GLY A O 1
ATOM 1552 N N . HIS A 1 200 ? 3.045 23.875 24.438 1 98.62 200 HIS A N 1
ATOM 1553 C CA . HIS A 1 200 ? 2.91 24.578 25.719 1 98.62 200 HIS A CA 1
ATOM 1554 C C . HIS A 1 200 ? 2.248 25.938 25.516 1 98.62 200 HIS A C 1
ATOM 1556 O O . HIS A 1 200 ? 1.509 26.406 26.391 1 98.62 200 HIS A O 1
ATOM 1562 N N . LEU A 1 201 ? 2.537 26.594 24.406 1 98.62 201 LEU A N 1
ATOM 1563 C CA . LEU A 1 201 ? 1.855 27.844 24.125 1 98.62 201 LEU A CA 1
ATOM 1564 C C . LEU A 1 201 ? 0.36 27.625 23.922 1 98.62 201 LEU A C 1
ATOM 1566 O O . LEU A 1 201 ? -0.461 28.359 24.484 1 98.62 201 LEU A O 1
ATOM 1570 N N . LEU A 1 202 ? 0.057 26.594 23.188 1 98.62 202 LEU A N 1
ATOM 1571 C CA . LEU A 1 202 ? -1.349 26.281 22.969 1 98.62 202 LEU A CA 1
ATOM 1572 C C . LEU A 1 202 ? -2.045 25.953 24.281 1 98.62 202 LEU A C 1
ATOM 1574 O O . LEU A 1 202 ? -3.164 26.406 24.531 1 98.62 202 LEU A O 1
ATOM 1578 N N . ALA A 1 203 ? -1.403 25.234 25.125 1 97.88 203 ALA A N 1
ATOM 1579 C CA . ALA A 1 203 ? -1.971 24.828 26.406 1 97.88 203 ALA A CA 1
ATOM 1580 C C . ALA A 1 203 ? -2.203 26.047 27.312 1 97.88 203 ALA A C 1
ATOM 1582 O O . ALA A 1 203 ? -3.068 26.016 28.188 1 97.88 203 ALA A O 1
ATOM 1583 N N . ASN A 1 204 ? -1.469 27.094 27.062 1 97.12 204 ASN A N 1
ATOM 1584 C CA . ASN A 1 204 ? -1.562 28.266 27.922 1 97.12 204 ASN A CA 1
ATOM 1585 C C . ASN A 1 204 ? -2.631 29.234 27.422 1 97.12 204 ASN A C 1
ATOM 1587 O O . ASN A 1 204 ? -2.951 30.219 28.094 1 97.12 204 ASN A O 1
ATOM 1591 N N . CYS A 1 205 ? -3.221 29 26.312 1 96.31 205 CYS A N 1
ATOM 1592 C CA . CYS A 1 205 ? -4.172 30 25.812 1 96.31 205 CYS A CA 1
ATOM 1593 C C . CYS A 1 205 ? -5.504 29.344 25.453 1 96.31 205 CYS A C 1
ATOM 1595 O O . CYS A 1 205 ? -6.562 29.938 25.656 1 96.31 205 CYS A O 1
ATOM 1597 N N . ALA A 1 206 ? -5.531 28.141 24.953 1 96 206 ALA A N 1
ATOM 1598 C CA . ALA A 1 206 ? -6.777 27.469 24.594 1 96 206 ALA A CA 1
ATOM 1599 C C . ALA A 1 206 ? -7.52 26.984 25.828 1 96 206 ALA A C 1
ATOM 1601 O O . ALA A 1 206 ? -6.895 26.594 26.828 1 96 206 ALA A O 1
ATOM 1602 N N . PRO A 1 207 ? -8.891 26.969 25.781 1 95.06 207 PRO A N 1
ATOM 1603 C CA . PRO A 1 207 ? -9.648 26.453 26.922 1 95.06 207 PRO A CA 1
ATOM 1604 C C . PRO A 1 207 ? -9.32 25 27.25 1 95.06 207 PRO A C 1
ATOM 1606 O O . PRO A 1 207 ? -9.312 24.141 26.344 1 95.06 207 PRO A O 1
ATOM 1609 N N . LYS A 1 208 ? -9.109 24.734 28.469 1 95.31 208 LYS A N 1
ATOM 1610 C CA . LYS A 1 208 ? -8.648 23.422 28.922 1 95.31 208 LYS A CA 1
ATOM 1611 C C . LYS A 1 208 ? -9.648 22.328 28.547 1 95.31 208 LYS A C 1
ATOM 1613 O O . LYS A 1 208 ? -9.258 21.25 28.125 1 95.31 208 LYS A O 1
ATOM 1618 N N . GLU A 1 209 ? -10.883 22.594 28.75 1 94.31 209 GLU A N 1
ATOM 1619 C CA . GLU A 1 209 ? -11.914 21.594 28.453 1 94.31 209 GLU A CA 1
ATOM 1620 C C . GLU A 1 209 ? -11.906 21.203 26.984 1 94.31 209 GLU A C 1
ATOM 1622 O O . GLU A 1 209 ? -12.047 20.031 26.656 1 94.31 209 GLU A O 1
ATOM 1627 N N . VAL A 1 210 ? -11.758 22.188 26.156 1 95.94 210 VAL A N 1
ATOM 1628 C CA . VAL A 1 210 ? -11.727 21.938 24.719 1 95.94 210 VAL A CA 1
ATOM 1629 C C . VAL A 1 210 ? -10.484 21.125 24.359 1 95.94 210 VAL A C 1
ATOM 1631 O O . VAL A 1 210 ? -10.57 20.141 23.625 1 95.94 210 VAL A O 1
ATOM 1634 N N . LEU A 1 211 ? -9.375 21.484 24.922 1 97 211 LEU A N 1
ATOM 1635 C CA . LEU A 1 211 ? -8.125 20.781 24.656 1 97 211 LEU A CA 1
ATOM 1636 C C . LEU A 1 211 ? -8.211 19.328 25.125 1 97 211 LEU A C 1
ATOM 1638 O O . LEU A 1 211 ? -7.707 18.438 24.453 1 97 211 LEU A O 1
ATOM 1642 N N . ASP A 1 212 ? -8.844 19.156 26.234 1 95 212 ASP A N 1
ATOM 1643 C CA . ASP A 1 212 ? -8.984 17.797 26.781 1 95 212 ASP A CA 1
ATOM 1644 C C . ASP A 1 212 ? -9.828 16.922 25.859 1 95 212 ASP A C 1
ATOM 1646 O O . ASP A 1 212 ? -9.5 15.766 25.625 1 95 212 ASP A O 1
ATOM 1650 N N . HIS A 1 213 ? -10.906 17.484 25.391 1 95.25 213 HIS A N 1
ATOM 1651 C CA . HIS A 1 213 ? -11.758 16.734 24.484 1 95.25 213 HIS A CA 1
ATOM 1652 C C . HIS A 1 213 ? -11.031 16.406 23.188 1 95.25 213 HIS A C 1
ATOM 1654 O O . HIS A 1 213 ? -11.133 15.281 22.672 1 95.25 213 HIS A O 1
ATOM 1660 N N . LEU A 1 214 ? -10.305 17.359 22.719 1 96.62 214 LEU A N 1
ATOM 1661 C CA . LEU A 1 214 ? -9.586 17.172 21.469 1 96.62 214 LEU A CA 1
ATOM 1662 C C . LEU A 1 214 ? -8.453 16.156 21.641 1 96.62 214 LEU A C 1
ATOM 1664 O O . LEU A 1 214 ? -8.172 15.375 20.734 1 96.62 214 LEU A O 1
ATOM 1668 N N . ALA A 1 215 ? -7.832 16.203 22.766 1 95.62 215 ALA A N 1
ATOM 1669 C CA . ALA A 1 215 ? -6.785 15.227 23.078 1 95.62 215 ALA A CA 1
ATOM 1670 C C . ALA A 1 215 ? -7.352 13.812 23.141 1 95.62 215 ALA A C 1
ATOM 1672 O O . ALA A 1 215 ? -6.719 12.867 22.656 1 95.62 215 ALA A O 1
ATOM 1673 N N . LYS A 1 216 ? -8.492 13.688 23.703 1 94 216 LYS A N 1
ATOM 1674 C CA . LYS A 1 216 ? -9.141 12.383 23.766 1 94 216 LYS A CA 1
ATOM 1675 C C . LYS A 1 216 ? -9.508 11.883 22.375 1 94 216 LYS A C 1
ATOM 1677 O O . LYS A 1 216 ? -9.367 10.695 22.078 1 94 216 LYS A O 1
ATOM 1682 N N . GLN A 1 217 ? -9.969 12.789 21.625 1 94 217 GLN A N 1
ATOM 1683 C CA . GLN A 1 217 ? -10.281 12.438 20.234 1 94 217 GLN A CA 1
ATOM 1684 C C . GLN A 1 217 ? -9.031 11.969 19.5 1 94 217 GLN A C 1
ATOM 1686 O O . GLN A 1 217 ? -9.086 11.016 18.719 1 94 217 GLN A O 1
ATOM 1691 N N . ALA A 1 218 ? -7.953 12.609 19.703 1 95.06 218 ALA A N 1
ATOM 1692 C CA . ALA A 1 218 ? -6.691 12.258 19.062 1 95.06 218 ALA A CA 1
ATOM 1693 C C . ALA A 1 218 ? -6.211 10.875 19.5 1 95.06 218 ALA A C 1
ATOM 1695 O O . ALA A 1 218 ? -5.609 10.141 18.719 1 95.06 218 ALA A O 1
ATOM 1696 N N . GLU A 1 219 ? -6.504 10.562 20.734 1 94.19 219 GLU A N 1
ATOM 1697 C CA . GLU A 1 219 ? -6.074 9.258 21.234 1 94.19 219 GLU A CA 1
ATOM 1698 C C . GLU A 1 219 ? -6.758 8.125 20.484 1 94.19 219 GLU A C 1
ATOM 1700 O O . GLU A 1 219 ? -6.141 7.094 20.203 1 94.19 219 GLU A O 1
ATOM 1705 N N . SER A 1 220 ? -7.965 8.289 20.094 1 91.12 220 SER A N 1
ATOM 1706 C CA . SER A 1 220 ? -8.711 7.242 19.406 1 91.12 220 SER A CA 1
ATOM 1707 C C . SER A 1 220 ? -8.461 7.281 17.891 1 91.12 220 SER A C 1
ATOM 1709 O O . SER A 1 220 ? -8.492 6.242 17.234 1 91.12 220 SER A O 1
ATOM 1711 N N . ALA A 1 221 ? -8.227 8.492 17.375 1 93.25 221 ALA A N 1
ATOM 1712 C CA . ALA A 1 221 ? -8.062 8.664 15.938 1 93.25 221 ALA A CA 1
ATOM 1713 C C . ALA A 1 221 ? -6.66 8.273 15.484 1 93.25 221 ALA A C 1
ATOM 1715 O O . ALA A 1 221 ? -6.43 8.023 14.297 1 93.25 221 ALA A O 1
ATOM 1716 N N . VAL A 1 222 ? -5.73 8.266 16.344 1 97 222 VAL A N 1
ATOM 1717 C CA . VAL A 1 222 ? -4.348 7.824 16.156 1 97 222 VAL A CA 1
ATOM 1718 C C . VAL A 1 222 ? -3.689 8.633 15.047 1 97 222 VAL A C 1
ATOM 1720 O O . VAL A 1 222 ? -3.145 8.07 14.094 1 97 222 VAL A O 1
ATOM 1723 N N . PRO A 1 223 ? -3.76 10.016 15.156 1 97.88 223 PRO A N 1
ATOM 1724 C CA . PRO A 1 223 ? -2.988 10.805 14.195 1 97.88 223 PRO A CA 1
ATOM 1725 C C . PRO A 1 223 ? -1.48 10.648 14.375 1 97.88 223 PRO A C 1
ATOM 1727 O O . PRO A 1 223 ? -1.004 10.484 15.5 1 97.88 223 PRO A O 1
ATOM 1730 N N . VAL A 1 224 ? -0.78 10.648 13.273 1 98.31 224 VAL A N 1
ATOM 1731 C CA . VAL A 1 224 ? 0.673 10.742 13.359 1 98.31 224 VAL A CA 1
ATOM 1732 C C . VAL A 1 224 ? 1.085 12.203 13.539 1 98.31 224 VAL A C 1
ATOM 1734 O O . VAL A 1 224 ? 0.712 13.062 12.734 1 98.31 224 VAL A O 1
ATOM 1737 N N . THR A 1 225 ? 1.729 12.477 14.609 1 98.62 225 THR A N 1
ATOM 1738 C CA . THR A 1 225 ? 2.15 13.836 14.93 1 98.62 225 THR A CA 1
ATOM 1739 C C . THR A 1 225 ? 3.67 13.914 15.062 1 98.62 225 THR A C 1
ATOM 1741 O O . THR A 1 225 ? 4.328 12.906 15.305 1 98.62 225 THR A O 1
ATOM 1744 N N . PHE A 1 226 ? 4.211 15.117 14.922 1 98.62 226 PHE A N 1
ATOM 1745 C CA . PHE A 1 226 ? 5.664 15.219 14.844 1 98.62 226 PHE A CA 1
ATOM 1746 C C . PHE A 1 226 ? 6.246 15.641 16.188 1 98.62 226 PHE A C 1
ATOM 1748 O O . PHE A 1 226 ? 5.527 16.141 17.062 1 98.62 226 PHE A O 1
ATOM 1755 N N . GLY A 1 227 ? 7.492 15.406 16.438 1 98.62 227 GLY A N 1
ATOM 1756 C CA . GLY A 1 227 ? 8.352 16.109 17.375 1 98.62 227 GLY A CA 1
ATOM 1757 C C . GLY A 1 227 ? 8.367 15.477 18.75 1 98.62 227 GLY A C 1
ATOM 1758 O O . GLY A 1 227 ? 9.43 15.211 19.312 1 98.62 227 GLY A O 1
ATOM 1759 N N . HIS A 1 228 ? 7.148 15.297 19.297 1 98.56 228 HIS A N 1
ATOM 1760 C CA . HIS A 1 228 ? 7.102 14.883 20.703 1 98.56 228 HIS A CA 1
ATOM 1761 C C . HIS A 1 228 ? 5.879 14.023 20.984 1 98.56 228 HIS A C 1
ATOM 1763 O O . HIS A 1 228 ? 4.82 14.219 20.391 1 98.56 228 HIS A O 1
ATOM 1769 N N . GLU A 1 229 ? 6.004 13.086 21.953 1 97.69 229 GLU A N 1
ATOM 1770 C CA . GLU A 1 229 ? 4.957 12.117 22.25 1 97.69 229 GLU A CA 1
ATOM 1771 C C . GLU A 1 229 ? 3.725 12.797 22.828 1 97.69 229 GLU A C 1
ATOM 1773 O O . GLU A 1 229 ? 2.617 12.258 22.766 1 97.69 229 GLU A O 1
ATOM 1778 N N . ASP A 1 230 ? 3.908 13.992 23.312 1 97 230 ASP A N 1
ATOM 1779 C CA . ASP A 1 230 ? 2.771 14.672 23.922 1 97 230 ASP A CA 1
ATOM 1780 C C . ASP A 1 230 ? 2.109 15.633 22.938 1 97 230 ASP A C 1
ATOM 1782 O O . ASP A 1 230 ? 1.089 16.25 23.25 1 97 230 ASP A O 1
ATOM 1786 N N . ASN A 1 231 ? 2.699 15.812 21.766 1 98.25 231 ASN A N 1
ATOM 1787 C CA . ASN A 1 231 ? 2.031 16.578 20.703 1 98.25 231 ASN A CA 1
ATOM 1788 C C . ASN A 1 231 ? 0.821 15.82 20.156 1 98.25 231 ASN A C 1
ATOM 1790 O O . ASN A 1 231 ? 0.968 14.766 19.547 1 98.25 231 ASN A O 1
ATOM 1794 N N . LYS A 1 232 ? -0.334 16.391 20.375 1 97.5 232 LYS A N 1
ATOM 1795 C CA . LYS A 1 232 ? -1.572 15.789 19.891 1 97.5 232 LYS A CA 1
ATOM 1796 C C . LYS A 1 232 ? -2.273 16.703 18.891 1 97.5 232 LYS A C 1
ATOM 1798 O O . LYS A 1 232 ? -3.361 16.375 18.406 1 97.5 232 LYS A O 1
ATOM 1803 N N . PHE A 1 233 ? -1.575 17.75 18.516 1 98.19 233 PHE A N 1
ATOM 1804 C CA . PHE A 1 233 ? -2.367 18.812 17.891 1 98.19 233 PHE A CA 1
ATOM 1805 C C . PHE A 1 233 ? -1.751 19.234 16.562 1 98.19 233 PHE A C 1
ATOM 1807 O O . PHE A 1 233 ? -2.395 19.922 15.766 1 98.19 233 PHE A O 1
ATOM 1814 N N . PHE A 1 234 ? -0.532 18.812 16.312 1 98.56 234 PHE A N 1
ATOM 1815 C CA . PHE A 1 234 ? 0.151 19.266 15.102 1 98.56 234 PHE A CA 1
ATOM 1816 C C . PHE A 1 234 ? 0.718 18.078 14.328 1 98.56 234 PHE A C 1
ATOM 1818 O O . PHE A 1 234 ? 1.439 17.25 14.891 1 98.56 234 PHE A O 1
ATOM 1825 N N . SER A 1 235 ? 0.413 18.031 13.062 1 98.44 235 SER A N 1
ATOM 1826 C CA . SER A 1 235 ? 0.964 16.984 12.234 1 98.44 235 SER A CA 1
ATOM 1827 C C . SER A 1 235 ? 2.238 17.438 11.531 1 98.44 235 SER A C 1
ATOM 1829 O O . SER A 1 235 ? 3.115 16.625 11.227 1 98.44 235 SER A O 1
ATOM 1831 N N . THR A 1 236 ? 2.293 18.766 11.25 1 98.12 236 THR A N 1
ATOM 1832 C CA . THR A 1 236 ? 3.299 19.266 10.32 1 98.12 236 THR A CA 1
ATOM 1833 C C . THR A 1 236 ? 3.91 20.562 10.836 1 98.12 236 THR A C 1
ATOM 1835 O O . THR A 1 236 ? 3.26 21.312 11.562 1 98.12 236 THR A O 1
ATOM 1838 N N . VAL A 1 237 ? 5.141 20.75 10.523 1 98.31 237 VAL A N 1
ATOM 1839 C CA . VAL A 1 237 ? 5.801 22.031 10.773 1 98.31 237 VAL A CA 1
ATOM 1840 C C . VAL A 1 237 ? 6.504 22.5 9.5 1 98.31 237 VAL A C 1
ATOM 1842 O O . VAL A 1 237 ? 7.059 21.688 8.758 1 98.31 237 VAL A O 1
ATOM 1845 N N . GLN A 1 238 ? 6.383 23.719 9.25 1 96.31 238 GLN A N 1
ATOM 1846 C CA . GLN A 1 238 ? 7.066 24.359 8.125 1 96.31 238 GLN A CA 1
ATOM 1847 C C . GLN A 1 238 ? 8.023 25.438 8.602 1 96.31 238 GLN A C 1
ATOM 1849 O O . GLN A 1 238 ? 7.648 26.297 9.398 1 96.31 238 GLN A O 1
ATOM 1854 N N . TYR A 1 239 ? 9.25 25.359 8.156 1 94.69 239 TYR A N 1
ATOM 1855 C CA . TYR A 1 239 ? 10.242 26.391 8.445 1 94.69 239 TYR A CA 1
ATOM 1856 C C . TYR A 1 239 ? 10.383 27.344 7.273 1 94.69 239 TYR A C 1
ATOM 1858 O O . TYR A 1 239 ? 10.797 26.953 6.184 1 94.69 239 TYR A O 1
ATOM 1866 N N . ASN A 1 240 ? 10.07 28.594 7.539 1 92 240 ASN A N 1
ATOM 1867 C CA . ASN A 1 240 ? 10.062 29.625 6.504 1 92 240 ASN A CA 1
ATOM 1868 C C . ASN A 1 240 ? 11.156 30.672 6.742 1 92 240 ASN A C 1
ATOM 1870 O O . ASN A 1 240 ? 11.203 31.297 7.801 1 92 240 ASN A O 1
ATOM 1874 N N . TYR A 1 241 ? 11.953 30.797 5.73 1 87.25 241 TYR A N 1
ATOM 1875 C CA . TYR A 1 241 ? 12.945 31.875 5.734 1 87.25 241 TYR A CA 1
ATOM 1876 C C . TYR A 1 241 ? 12.516 33 4.82 1 87.25 241 TYR A C 1
ATOM 1878 O O . TYR A 1 241 ? 12.203 32.781 3.648 1 87.25 241 TYR A O 1
ATOM 1886 N N . SER A 1 242 ? 12.438 34.156 5.391 1 83 242 SER A N 1
ATOM 1887 C CA . SER A 1 242 ? 12.07 35.344 4.621 1 83 242 SER A CA 1
ATOM 1888 C C . SER A 1 242 ? 13.188 36.375 4.645 1 83 242 SER A C 1
ATOM 1890 O O . SER A 1 242 ? 13.555 36.875 5.711 1 83 242 SER A O 1
ATOM 1892 N N . GLY A 1 243 ? 13.656 36.719 3.432 1 73.75 243 GLY A N 1
ATOM 1893 C CA . GLY A 1 243 ? 14.711 37.688 3.32 1 73.75 243 GLY A CA 1
ATOM 1894 C C . GLY A 1 243 ? 14.18 39.125 3.299 1 73.75 243 GLY A C 1
ATOM 1895 O O . GLY A 1 243 ? 12.977 39.344 3.166 1 73.75 243 GLY A O 1
ATOM 1896 N N . VAL A 1 244 ? 15.102 40.094 3.412 1 68.75 244 VAL A N 1
ATOM 1897 C CA . VAL A 1 244 ? 14.742 41.5 3.482 1 68.75 244 VAL A CA 1
ATOM 1898 C C . VAL A 1 244 ? 14.664 42.094 2.074 1 68.75 244 VAL A C 1
ATOM 1900 O O . VAL A 1 244 ? 13.992 43.094 1.853 1 68.75 244 VAL A O 1
ATOM 1903 N N . GLU A 1 245 ? 15.273 41.5 1.231 1 64.5 245 GLU A N 1
ATOM 1904 C CA . GLU A 1 245 ? 15.359 42.094 -0.092 1 64.5 245 GLU A CA 1
ATOM 1905 C C . GLU A 1 245 ? 14.289 41.562 -1.025 1 64.5 245 GLU A C 1
ATOM 1907 O O . GLU A 1 245 ? 14.32 41.781 -2.234 1 64.5 245 GLU A O 1
ATOM 1912 N N . ILE A 1 246 ? 13.328 41 -0.397 1 61.72 246 ILE A N 1
ATOM 1913 C CA . ILE A 1 246 ? 12.359 40.375 -1.295 1 61.72 246 ILE A CA 1
ATOM 1914 C C . ILE A 1 246 ? 11.109 41.25 -1.388 1 61.72 246 ILE A C 1
ATOM 1916 O O . ILE A 1 246 ? 10.703 41.875 -0.403 1 61.72 246 ILE A O 1
ATOM 1920 N N . GLU A 1 247 ? 10.602 41.375 -2.619 1 58.75 247 GLU A N 1
ATOM 1921 C CA . GLU A 1 247 ? 9.43 42.219 -2.889 1 58.75 247 GLU A CA 1
ATOM 1922 C C . GLU A 1 247 ? 8.211 41.719 -2.113 1 58.75 247 GLU A C 1
ATOM 1924 O O . GLU A 1 247 ? 7.441 42.531 -1.586 1 58.75 247 GLU A O 1
ATOM 1929 N N . SER A 1 248 ? 8.055 40.5 -2.092 1 65.5 248 SER A N 1
ATOM 1930 C CA . SER A 1 248 ? 6.93 39.906 -1.39 1 65.5 248 SER A CA 1
ATOM 1931 C C . SER A 1 248 ? 7.285 38.5 -0.89 1 65.5 248 SER A C 1
ATOM 1933 O O . SER A 1 248 ? 8.164 37.844 -1.445 1 65.5 248 SER A O 1
ATOM 1935 N N . LEU A 1 249 ? 6.598 38.094 0.166 1 70.88 249 LEU A N 1
ATOM 1936 C CA . LEU A 1 249 ? 6.832 36.75 0.696 1 70.88 249 LEU A CA 1
ATOM 1937 C C . LEU A 1 249 ? 6.379 35.688 -0.297 1 70.88 249 LEU A C 1
ATOM 1939 O O . LEU A 1 249 ? 6.785 34.531 -0.201 1 70.88 249 LEU A O 1
ATOM 1943 N N . GLU A 1 250 ? 5.574 36.125 -1.223 1 69.56 250 GLU A N 1
ATOM 1944 C CA . GLU A 1 250 ? 5.137 35.188 -2.252 1 69.56 250 GLU A CA 1
ATOM 1945 C C . GLU A 1 250 ? 6.316 34.688 -3.074 1 69.56 250 GLU A C 1
ATOM 1947 O O . GLU A 1 250 ? 6.32 33.531 -3.523 1 69.56 250 GLU A O 1
ATOM 1952 N N . VAL A 1 251 ? 7.234 35.531 -3.146 1 63.69 251 VAL A N 1
ATOM 1953 C CA . VAL A 1 251 ? 8.414 35.156 -3.932 1 63.69 251 VAL A CA 1
ATOM 1954 C C . VAL A 1 251 ? 9.25 34.156 -3.17 1 63.69 251 VAL A C 1
ATOM 1956 O O . VAL A 1 251 ? 9.734 33.188 -3.754 1 63.69 251 VAL A O 1
ATOM 1959 N N . SER A 1 252 ? 9.305 34.312 -1.925 1 67.25 252 SER A N 1
ATOM 1960 C CA . SER A 1 252 ? 10.188 33.469 -1.125 1 67.25 252 SER A CA 1
ATOM 1961 C C . SER A 1 252 ? 9.461 32.219 -0.654 1 67.25 252 SER A C 1
ATOM 1963 O O . SER A 1 252 ? 10.086 31.156 -0.462 1 67.25 252 SER A O 1
ATOM 1965 N N . LEU A 1 253 ? 8.18 32.281 -0.503 1 72.12 253 LEU A N 1
ATOM 1966 C CA . LEU A 1 253 ? 7.457 31.203 0.135 1 72.12 253 LEU A CA 1
ATOM 1967 C C . LEU A 1 253 ? 6.434 30.594 -0.818 1 72.12 253 LEU A C 1
ATOM 1969 O O . LEU A 1 253 ? 5.773 29.609 -0.484 1 72.12 253 LEU A O 1
ATOM 1973 N N . GLY A 1 254 ? 6.266 31.156 -2.006 1 65.88 254 GLY A N 1
ATOM 1974 C CA . GLY A 1 254 ? 5.223 30.719 -2.922 1 65.88 254 GLY A CA 1
ATOM 1975 C C . GLY A 1 254 ? 3.824 31.047 -2.436 1 65.88 254 GLY A C 1
ATOM 1976 O O . GLY A 1 254 ? 3.584 32.125 -1.914 1 65.88 254 GLY A O 1
ATOM 1977 N N . ASN A 1 255 ? 2.967 30.188 -2.574 1 65.38 255 ASN A N 1
ATOM 1978 C CA . ASN A 1 255 ? 1.564 30.391 -2.223 1 65.38 255 ASN A CA 1
ATOM 1979 C C . ASN A 1 255 ? 1.392 30.656 -0.731 1 65.38 255 ASN A C 1
ATOM 1981 O O . ASN A 1 255 ? 0.422 31.297 -0.32 1 65.38 255 ASN A O 1
ATOM 1985 N N . PHE A 1 256 ? 2.396 30.344 0.041 1 71.31 256 PHE A N 1
ATOM 1986 C CA . PHE A 1 256 ? 2.312 30.516 1.485 1 71.31 256 PHE A CA 1
ATOM 1987 C C . PHE A 1 256 ? 2.557 31.969 1.865 1 71.31 256 PHE A C 1
ATOM 1989 O O . PHE A 1 256 ? 2.217 32.406 2.971 1 71.31 256 PHE A O 1
ATOM 1996 N N . GLY A 1 257 ? 3.156 32.656 0.927 1 76.88 257 GLY A N 1
ATOM 1997 C CA . GLY A 1 257 ? 3.467 34.062 1.197 1 76.88 257 GLY A CA 1
ATOM 1998 C C . GLY A 1 257 ? 2.387 35 0.725 1 76.88 257 GLY A C 1
ATOM 1999 O O . GLY A 1 257 ? 2.424 36.219 1.035 1 76.88 257 GLY A O 1
ATOM 2000 N N . ALA A 1 258 ? 1.418 34.5 0.013 1 77.88 258 ALA A N 1
ATOM 2001 C CA . ALA A 1 258 ? 0.273 35.281 -0.444 1 77.88 258 ALA A CA 1
ATOM 2002 C C . ALA A 1 258 ? -0.917 35.125 0.495 1 77.88 258 ALA A C 1
ATOM 2004 O O . ALA A 1 258 ? -0.86 34.344 1.445 1 77.88 258 ALA A O 1
ATOM 2005 N N . LEU A 1 259 ? -1.819 36 0.291 1 87.62 259 LEU A N 1
ATOM 2006 C CA . LEU A 1 259 ? -3.062 35.781 1.027 1 87.62 259 LEU A CA 1
ATOM 2007 C C . LEU A 1 259 ? -3.672 34.438 0.714 1 87.62 259 LEU A C 1
ATOM 2009 O O . LEU A 1 259 ? -3.812 34.062 -0.455 1 87.62 259 LEU A O 1
ATOM 2013 N N . HIS A 1 260 ? -3.941 33.656 1.788 1 87.19 260 HIS A N 1
ATOM 2014 C CA . HIS A 1 260 ? -4.477 32.312 1.585 1 87.19 260 HIS A CA 1
ATOM 2015 C C . HIS A 1 260 ? -5.246 31.844 2.812 1 87.19 260 HIS A C 1
ATOM 2017 O O . HIS A 1 260 ? -5.297 32.531 3.828 1 87.19 260 HIS A O 1
ATOM 2023 N N . ILE A 1 261 ? -5.961 30.766 2.564 1 89.94 261 ILE A N 1
ATOM 2024 C CA . ILE A 1 261 ? -6.52 29.969 3.656 1 89.94 261 ILE A CA 1
ATOM 2025 C C . ILE A 1 261 ? -5.84 28.609 3.701 1 89.94 261 ILE A C 1
ATOM 2027 O O . ILE A 1 261 ? -5.418 28.078 2.668 1 89.94 261 ILE A O 1
ATOM 2031 N N . ASP A 1 262 ? -5.656 28.125 4.844 1 91.38 262 ASP A N 1
ATOM 2032 C CA . ASP A 1 262 ? -5.238 26.734 4.969 1 91.38 262 ASP A CA 1
ATOM 2033 C C . ASP A 1 262 ? -6.445 25.812 5.078 1 91.38 262 ASP A C 1
ATOM 2035 O O . ASP A 1 262 ? -6.707 25.234 6.141 1 91.38 262 ASP A O 1
ATOM 2039 N N . GLY A 1 263 ? -7.074 25.641 3.951 1 88.56 263 GLY A N 1
ATOM 2040 C CA . GLY A 1 263 ? -8.344 24.938 3.889 1 88.56 263 GLY A CA 1
ATOM 2041 C C . GLY A 1 263 ? -8.227 23.453 4.219 1 88.56 263 GLY A C 1
ATOM 2042 O O . GLY A 1 263 ? -9.227 22.797 4.527 1 88.56 263 GLY A O 1
ATOM 2043 N N . HIS A 1 264 ? -7.051 22.938 4.211 1 90.75 264 HIS A N 1
ATOM 2044 C CA . HIS A 1 264 ? -6.867 21.516 4.48 1 90.75 264 HIS A CA 1
ATOM 2045 C C . HIS A 1 264 ? -6.449 21.266 5.93 1 90.75 264 HIS A C 1
ATOM 2047 O O . HIS A 1 264 ? -6.168 20.141 6.32 1 90.75 264 HIS A O 1
ATOM 2053 N N . ASP A 1 265 ? -6.406 22.328 6.672 1 95.12 265 ASP A N 1
ATOM 2054 C CA . ASP A 1 265 ? -6.164 22.172 8.102 1 95.12 265 ASP A CA 1
ATOM 2055 C C . ASP A 1 265 ? -7.445 21.781 8.836 1 95.12 265 ASP A C 1
ATOM 2057 O O . ASP A 1 265 ? -8.547 22.047 8.344 1 95.12 265 ASP A O 1
ATOM 2061 N N . ASP A 1 266 ? -7.297 21.109 9.922 1 97 266 ASP A N 1
ATOM 2062 C CA . ASP A 1 266 ? -8.438 20.781 10.773 1 97 266 ASP A CA 1
ATOM 2063 C C . ASP A 1 266 ? -9.008 22.031 11.438 1 97 266 ASP A C 1
ATOM 2065 O O . ASP A 1 266 ? -8.328 22.688 12.227 1 97 266 ASP A O 1
ATOM 2069 N N . PRO A 1 267 ? -10.281 22.359 11.156 1 96.81 267 PRO A N 1
ATOM 2070 C CA . PRO A 1 267 ? -10.844 23.609 11.68 1 96.81 267 PRO A CA 1
ATOM 2071 C C . PRO A 1 267 ? -10.992 23.578 13.195 1 96.81 267 PRO A C 1
ATOM 2073 O O . PRO A 1 267 ? -11.203 24.641 13.812 1 96.81 267 PRO A O 1
ATOM 2076 N N . THR A 1 268 ? -10.945 22.422 13.805 1 97.75 268 THR A N 1
ATOM 2077 C CA . THR A 1 268 ? -11.109 22.328 15.25 1 97.75 268 THR A CA 1
ATOM 2078 C C . THR A 1 268 ? -9.797 22.656 15.969 1 97.75 268 THR A C 1
ATOM 2080 O O . THR A 1 268 ? -9.789 22.906 17.172 1 97.75 268 THR A O 1
ATOM 2083 N N . LEU A 1 269 ? -8.719 22.625 15.227 1 98.44 269 LEU A N 1
ATOM 2084 C CA . LEU A 1 269 ? -7.398 22.797 15.812 1 98.44 269 LEU A CA 1
ATOM 2085 C C . LEU A 1 269 ? -6.789 24.125 15.406 1 98.44 269 LEU A C 1
ATOM 2087 O O . LEU A 1 269 ? -7.461 24.953 14.789 1 98.44 269 LEU A O 1
ATOM 2091 N N . TRP A 1 270 ? -5.559 24.375 15.898 1 98.62 270 TRP A N 1
ATOM 2092 C CA . TRP A 1 270 ? -4.934 25.672 15.711 1 98.62 270 TRP A CA 1
ATOM 2093 C C . TRP A 1 270 ? -3.582 25.547 15.016 1 98.62 270 TRP A C 1
ATOM 2095 O O . TRP A 1 270 ? -2.98 24.469 15.023 1 98.62 270 TRP A O 1
ATOM 2105 N N . THR A 1 271 ? -3.213 26.594 14.414 1 98.62 271 THR A N 1
ATOM 2106 C CA . THR A 1 271 ? -1.854 26.797 13.922 1 98.62 271 THR A CA 1
ATOM 2107 C C . THR A 1 271 ? -1.05 27.656 14.891 1 98.62 271 THR A C 1
ATOM 2109 O O . THR A 1 271 ? -1.574 28.625 15.453 1 98.62 271 THR A O 1
ATOM 2112 N N . VAL A 1 272 ? 0.157 27.297 15.133 1 98.81 272 VAL A N 1
ATOM 2113 C CA . VAL A 1 272 ? 1.049 28.078 15.969 1 98.81 272 VAL A CA 1
ATOM 2114 C C . VAL A 1 272 ? 2.236 28.578 15.141 1 98.81 272 VAL A C 1
ATOM 2116 O O . VAL A 1 272 ? 3 27.766 14.602 1 98.81 272 VAL A O 1
ATOM 2119 N N . LEU A 1 273 ? 2.346 29.891 15.031 1 98.25 273 LEU A N 1
ATOM 2120 C CA . LEU A 1 273 ? 3.494 30.531 14.406 1 98.25 273 LEU A CA 1
ATOM 2121 C C . LEU A 1 273 ? 4.527 30.938 15.445 1 98.25 273 LEU A C 1
ATOM 2123 O O . LEU A 1 273 ? 4.242 31.766 16.312 1 98.25 273 LEU A O 1
ATOM 2127 N N . LEU A 1 274 ? 5.688 30.375 15.359 1 98.25 274 LEU A N 1
ATOM 2128 C CA . LEU A 1 274 ? 6.793 30.688 16.25 1 98.25 274 LEU A CA 1
ATOM 2129 C C . LEU A 1 274 ? 7.855 31.516 15.539 1 98.25 274 LEU A C 1
ATOM 2131 O O . LEU A 1 274 ? 8.445 31.062 14.555 1 98.25 274 LEU A O 1
ATOM 2135 N N . VAL A 1 275 ? 8.086 32.688 16 1 96.38 275 VAL A N 1
ATOM 2136 C CA . VAL A 1 275 ? 9.141 33.5 15.414 1 96.38 275 VAL A CA 1
ATOM 2137 C C . VAL A 1 275 ? 10.477 33.188 16.078 1 96.38 275 VAL A C 1
ATOM 2139 O O . VAL A 1 275 ? 10.711 33.562 17.234 1 96.38 275 VAL A O 1
ATOM 2142 N N . LEU A 1 276 ? 11.305 32.594 15.352 1 94.62 276 LEU A N 1
ATOM 2143 C CA . LEU A 1 276 ? 12.609 32.156 15.844 1 94.62 276 LEU A CA 1
ATOM 2144 C C . LEU A 1 276 ? 13.703 33.094 15.336 1 94.62 276 LEU A C 1
ATOM 2146 O O . LEU A 1 276 ? 14.883 32.75 15.352 1 94.62 276 LEU A O 1
ATOM 2150 N N . SER A 1 277 ? 13.32 34.219 14.945 1 86.44 277 SER A N 1
ATOM 2151 C CA . SER A 1 277 ? 14.242 35.156 14.312 1 86.44 277 SER A CA 1
ATOM 2152 C C . SER A 1 277 ? 15.141 35.844 15.344 1 86.44 277 SER A C 1
ATOM 2154 O O . SER A 1 277 ? 14.766 35.969 16.516 1 86.44 277 SER A O 1
ATOM 2156 N N . ASN A 1 278 ? 16.406 36.062 14.867 1 76.38 278 ASN A N 1
ATOM 2157 C CA . ASN A 1 278 ? 17.297 36.969 15.586 1 76.38 278 ASN A CA 1
ATOM 2158 C C . ASN A 1 278 ? 17.406 38.312 14.891 1 76.38 278 ASN A C 1
ATOM 2160 O O . ASN A 1 278 ? 18.469 38.688 14.383 1 76.38 278 ASN A O 1
ATOM 2164 N N . ILE A 1 279 ? 16.297 38.906 14.789 1 69.38 279 ILE A N 1
ATOM 2165 C CA . ILE A 1 279 ? 16.266 40.156 14.023 1 69.38 279 ILE A CA 1
ATOM 2166 C C . ILE A 1 279 ? 16.844 41.281 14.859 1 69.38 279 ILE A C 1
ATOM 2168 O O . ILE A 1 279 ? 16.438 41.5 16 1 69.38 279 ILE A O 1
ATOM 2172 N N . PRO A 1 280 ? 17.797 41.906 14.273 1 66.69 280 PRO A N 1
ATOM 2173 C CA . PRO A 1 280 ? 18.359 43.062 14.984 1 66.69 280 PRO A CA 1
ATOM 2174 C C . PRO A 1 280 ? 17.359 44.188 15.172 1 66.69 280 PRO A C 1
ATOM 2176 O O . PRO A 1 280 ? 16.312 44.188 14.516 1 66.69 280 PRO A O 1
ATOM 2179 N N . GLU A 1 281 ? 17.594 45.031 16.031 1 65.25 281 GLU A N 1
ATOM 2180 C CA . GLU A 1 281 ? 16.75 46.188 16.312 1 65.25 281 GLU A CA 1
ATOM 2181 C C . GLU A 1 281 ? 16.547 47.062 15.07 1 65.25 281 GLU A C 1
ATOM 2183 O O . GLU A 1 281 ? 15.555 47.781 14.961 1 65.25 281 GLU A O 1
ATOM 2188 N N . SER A 1 282 ? 17.344 46.875 14.125 1 67.94 282 SER A N 1
ATOM 2189 C CA . SER A 1 282 ? 17.312 47.719 12.922 1 67.94 282 SER A CA 1
ATOM 2190 C C . SER A 1 282 ? 16.312 47.188 11.898 1 67.94 282 SER A C 1
ATOM 2192 O O . SER A 1 282 ? 16.203 47.688 10.789 1 67.94 282 SER A O 1
ATOM 2194 N N . TYR A 1 283 ? 15.562 46.219 12.242 1 78.06 283 TYR A N 1
ATOM 2195 C CA . TYR A 1 283 ? 14.625 45.625 11.297 1 78.06 283 TYR A CA 1
ATOM 2196 C C . TYR A 1 283 ? 13.195 45.719 11.812 1 78.06 283 TYR A C 1
ATOM 2198 O O . TYR A 1 283 ? 12.953 45.656 13.023 1 78.06 283 TYR A O 1
ATOM 2206 N N . TRP A 1 284 ? 12.344 46.094 10.797 1 87.06 284 TRP A N 1
ATOM 2207 C CA . TRP A 1 284 ? 10.93 45.906 11.086 1 87.06 284 TRP A CA 1
ATOM 2208 C C . TRP A 1 284 ? 10.555 44.438 10.898 1 87.06 284 TRP A C 1
ATOM 2210 O O . TRP A 1 284 ? 10.781 43.844 9.828 1 87.06 284 TRP A O 1
ATOM 2220 N N . PRO A 1 285 ? 10.086 43.812 11.898 1 87.94 285 PRO A N 1
ATOM 2221 C CA . PRO A 1 285 ? 9.906 42.344 11.852 1 87.94 285 PRO A CA 1
ATOM 2222 C C . PRO A 1 285 ? 8.781 41.938 10.914 1 87.94 285 PRO A C 1
ATOM 2224 O O . PRO A 1 285 ? 8.719 40.75 10.508 1 87.94 285 PRO A O 1
ATOM 2227 N N . GLY A 1 286 ? 7.875 42.875 10.531 1 89.75 286 GLY A N 1
ATOM 2228 C CA . GLY A 1 286 ? 6.723 42.5 9.719 1 89.75 286 GLY A CA 1
ATOM 2229 C C . GLY A 1 286 ? 5.504 42.125 10.539 1 89.75 286 GLY A C 1
ATOM 2230 O O . GLY A 1 286 ? 5.523 42.219 11.766 1 89.75 286 GLY A O 1
ATOM 2231 N N . ARG A 1 287 ? 4.422 41.781 9.836 1 93.62 287 ARG A N 1
ATOM 2232 C CA . ARG A 1 287 ? 3.146 41.531 10.5 1 93.62 287 ARG A CA 1
ATOM 2233 C C . ARG A 1 287 ? 2.465 40.281 9.922 1 93.62 287 ARG A C 1
ATOM 2235 O O . ARG A 1 287 ? 2.736 39.875 8.781 1 93.62 287 ARG A O 1
ATOM 2242 N N . THR A 1 288 ? 1.772 39.594 10.734 1 95.75 288 THR A N 1
ATOM 2243 C CA . THR A 1 288 ? 0.794 38.625 10.258 1 95.75 288 THR A CA 1
ATOM 2244 C C . THR A 1 288 ? -0.625 39.156 10.414 1 95.75 288 THR A C 1
ATOM 2246 O O . THR A 1 288 ? -1.004 39.625 11.492 1 95.75 288 THR A O 1
ATOM 2249 N N . PHE A 1 289 ? -1.322 39.156 9.289 1 95.81 289 PHE A N 1
ATOM 2250 C CA . PHE A 1 289 ? -2.658 39.719 9.211 1 95.81 289 PHE A CA 1
ATOM 2251 C C . PHE A 1 289 ? -3.697 38.656 8.906 1 95.81 289 PHE A C 1
ATOM 2253 O O . PHE A 1 289 ? -3.623 38 7.875 1 95.81 289 PHE A O 1
ATOM 2260 N N . VAL A 1 290 ? -4.598 38.406 9.891 1 97.19 290 VAL A N 1
ATOM 2261 C CA . VAL A 1 290 ? -5.773 37.562 9.625 1 97.19 290 VAL A CA 1
ATOM 2262 C C . VAL A 1 290 ? -6.879 38.438 9.008 1 97.19 290 VAL A C 1
ATOM 2264 O O . VAL A 1 290 ? -7.711 39 9.727 1 97.19 290 VAL A O 1
ATOM 2267 N N . SER A 1 291 ? -6.977 38.438 7.742 1 93.94 291 SER A N 1
ATOM 2268 C CA . SER A 1 291 ? -7.727 39.438 6.996 1 93.94 291 SER A CA 1
ATOM 2269 C C . SER A 1 291 ? -9.227 39.312 7.246 1 93.94 291 SER A C 1
ATOM 2271 O O . SER A 1 291 ? -9.938 40.312 7.301 1 93.94 291 SER A O 1
ATOM 2273 N N . SER A 1 292 ? -9.68 38.125 7.391 1 94.69 292 SER A N 1
ATOM 2274 C CA . SER A 1 292 ? -11.109 37.969 7.625 1 94.69 292 SER A CA 1
ATOM 2275 C C . SER A 1 292 ? -11.531 38.625 8.938 1 94.69 292 SER A C 1
ATOM 2277 O O . SER A 1 292 ? -12.578 39.25 9.008 1 94.69 292 SER A O 1
ATOM 2279 N N . LEU A 1 293 ? -10.719 38.5 9.898 1 97.06 293 LEU A N 1
ATOM 2280 C CA . LEU A 1 293 ? -11.062 38.969 11.234 1 97.06 293 LEU A CA 1
ATOM 2281 C C . LEU A 1 293 ? -10.539 40.406 11.453 1 97.06 293 LEU A C 1
ATOM 2283 O O . LEU A 1 293 ? -10.82 41 12.484 1 97.06 293 LEU A O 1
ATOM 2287 N N . ARG A 1 294 ? -9.742 40.812 10.555 1 96.38 294 ARG A N 1
ATOM 2288 C CA . ARG A 1 294 ? -9.172 42.156 10.555 1 96.38 294 ARG A CA 1
ATOM 2289 C C . ARG A 1 294 ? -8.312 42.406 11.797 1 96.38 294 ARG A C 1
ATOM 2291 O O . ARG A 1 294 ? -8.32 43.469 12.375 1 96.38 294 ARG A O 1
ATOM 2298 N N . ILE A 1 295 ? -7.688 41.375 12.234 1 97.56 295 ILE A N 1
ATOM 2299 C CA . ILE A 1 295 ? -6.73 41.469 13.336 1 97.56 295 ILE A CA 1
ATOM 2300 C C . ILE A 1 295 ? -5.32 41.188 12.82 1 97.56 295 ILE A C 1
ATOM 2302 O O . ILE A 1 295 ? -5.148 40.469 11.844 1 97.56 295 ILE A O 1
ATOM 2306 N N . TYR A 1 296 ? -4.312 41.781 13.445 1 97.62 296 TYR A N 1
ATOM 2307 C CA . TYR A 1 296 ? -2.938 41.531 13.023 1 97.62 296 TYR A CA 1
ATOM 2308 C C . TYR A 1 296 ? -1.991 41.594 14.219 1 97.62 296 TYR A C 1
ATOM 2310 O O . TYR A 1 296 ? -2.352 42.062 15.289 1 97.62 296 TYR A O 1
ATOM 2318 N N . ALA A 1 297 ? -0.89 41 14.094 1 97.44 297 ALA A N 1
ATOM 2319 C CA . ALA A 1 297 ? 0.18 40.969 15.086 1 97.44 297 ALA A CA 1
ATOM 2320 C C . ALA A 1 297 ? 1.518 41.344 14.461 1 97.44 297 ALA A C 1
ATOM 2322 O O . ALA A 1 297 ? 1.819 40.969 13.336 1 97.44 297 ALA A O 1
ATOM 2323 N N . THR A 1 298 ? 2.262 42.156 15.172 1 94.62 298 THR A N 1
ATOM 2324 C CA . THR A 1 298 ? 3.633 42.469 14.773 1 94.62 298 THR A CA 1
ATOM 2325 C C . THR A 1 298 ? 4.59 41.375 15.242 1 94.62 298 THR A C 1
ATOM 2327 O O . THR A 1 298 ? 4.781 41.188 16.438 1 94.62 298 THR A O 1
ATOM 2330 N N . MET A 1 299 ? 5.277 40.781 14.344 1 92.44 299 MET A N 1
ATOM 2331 C CA . MET A 1 299 ? 5.949 39.531 14.586 1 92.44 299 MET A CA 1
ATOM 2332 C C . MET A 1 299 ? 7.402 39.75 14.984 1 92.44 299 MET A C 1
ATOM 2334 O O . MET A 1 299 ? 8.312 39.25 14.312 1 92.44 299 MET A O 1
ATOM 2338 N N . GLY A 1 300 ? 7.613 40.344 16.156 1 90.38 300 GLY A N 1
ATOM 2339 C CA . GLY A 1 300 ? 8.953 40.562 16.688 1 90.38 300 GLY A CA 1
ATOM 2340 C C . GLY A 1 300 ? 9.641 39.281 17.078 1 90.38 300 GLY A C 1
ATOM 2341 O O . GLY A 1 300 ? 9.031 38.188 17.062 1 90.38 300 GLY A O 1
ATOM 2342 N N . PRO A 1 301 ? 10.906 39.344 17.438 1 90.06 301 PRO A N 1
ATOM 2343 C CA . PRO A 1 301 ? 11.641 38.125 17.844 1 90.06 301 PRO A CA 1
ATOM 2344 C C . PRO A 1 301 ? 11.031 37.469 19.062 1 90.06 301 PRO A C 1
ATOM 2346 O O . PRO A 1 301 ? 10.578 38.156 19.984 1 90.06 301 PRO A O 1
ATOM 2349 N N . MET A 1 302 ? 11.039 36.188 19.047 1 94 302 MET A N 1
ATOM 2350 C CA . MET A 1 302 ? 10.578 35.375 20.188 1 94 302 MET A CA 1
ATOM 2351 C C . MET A 1 302 ? 9.125 35.719 20.516 1 94 302 MET A C 1
ATOM 2353 O O . MET A 1 302 ? 8.797 35.938 21.688 1 94 302 MET A O 1
ATOM 2357 N N . THR A 1 303 ? 8.328 35.906 19.562 1 96.25 303 THR A N 1
ATOM 2358 C CA . THR A 1 303 ? 6.879 36 19.672 1 96.25 303 THR A CA 1
ATOM 2359 C C . THR A 1 303 ? 6.191 34.812 19.031 1 96.25 303 THR A C 1
ATOM 2361 O O . THR A 1 303 ? 6.844 34 18.391 1 96.25 303 THR A O 1
ATOM 2364 N N . ALA A 1 304 ? 4.945 34.656 19.344 1 98.56 304 ALA A N 1
ATOM 2365 C CA . ALA A 1 304 ? 4.184 33.531 18.781 1 98.56 304 ALA A CA 1
ATOM 2366 C C . ALA A 1 304 ? 2.721 33.938 18.578 1 98.56 304 ALA A C 1
ATOM 2368 O O . ALA A 1 304 ? 2.158 34.688 19.359 1 98.56 304 ALA A O 1
ATOM 2369 N N . LEU A 1 305 ? 2.211 33.5 17.5 1 98.69 305 LEU A N 1
ATOM 2370 C CA . LEU A 1 305 ? 0.793 33.688 17.219 1 98.69 305 LEU A CA 1
ATOM 2371 C C . LEU A 1 305 ? 0.084 32.312 17.125 1 98.69 305 LEU A C 1
ATOM 2373 O O . LEU A 1 305 ? 0.484 31.453 16.344 1 98.69 305 LEU A O 1
ATOM 2377 N N . VAL A 1 306 ? -0.898 32.094 17.984 1 98.81 306 VAL A N 1
ATOM 2378 C CA . VAL A 1 306 ? -1.807 30.953 17.906 1 98.81 306 VAL A CA 1
ATOM 2379 C C . VAL A 1 306 ? -3.113 31.375 17.234 1 98.81 306 VAL A C 1
ATOM 2381 O O . VAL A 1 306 ? -3.752 32.344 17.672 1 98.81 306 VAL A O 1
ATOM 2384 N N . PHE A 1 307 ? -3.467 30.719 16.188 1 98.56 307 PHE A N 1
ATOM 2385 C CA . PHE A 1 307 ? -4.719 31.094 15.539 1 98.56 307 PHE A CA 1
ATOM 2386 C C . PHE A 1 307 ? -5.234 29.969 14.656 1 98.56 307 PHE A C 1
ATOM 2388 O O . PHE A 1 307 ? -4.535 28.984 14.43 1 98.56 307 PHE A O 1
ATOM 2395 N N . LYS A 1 308 ? -6.453 30.031 14.227 1 98.19 308 LYS A N 1
ATOM 2396 C CA . LYS A 1 308 ? -7.012 29.094 13.25 1 98.19 308 LYS A CA 1
ATOM 2397 C C . LYS A 1 308 ? -6.75 29.578 11.82 1 98.19 308 LYS A C 1
ATOM 2399 O O . LYS A 1 308 ? -7.473 30.438 11.305 1 98.19 308 LYS A O 1
ATOM 2404 N N . ALA A 1 309 ? -5.871 28.859 11.164 1 96.69 309 ALA A N 1
ATOM 2405 C CA . ALA A 1 309 ? -5.363 29.328 9.875 1 96.69 309 ALA A CA 1
ATOM 2406 C C . ALA A 1 309 ? -6.355 29.031 8.758 1 96.69 309 ALA A C 1
ATOM 2408 O O . ALA A 1 309 ? -6.141 29.438 7.609 1 96.69 309 ALA A O 1
ATOM 2409 N N . VAL A 1 310 ? -7.41 28.391 9.117 1 95.94 310 VAL A N 1
ATOM 2410 C CA . VAL A 1 310 ? -8.477 28.219 8.133 1 95.94 310 VAL A CA 1
ATOM 2411 C C . VAL A 1 310 ? -9.094 29.562 7.801 1 95.94 310 VAL A C 1
ATOM 2413 O O . VAL A 1 310 ? -9.805 29.703 6.805 1 95.94 310 VAL A O 1
ATOM 2416 N N . HIS A 1 311 ? -8.859 30.578 8.656 1 95.81 311 HIS A N 1
ATOM 2417 C CA . HIS A 1 311 ? -9.211 31.953 8.328 1 95.81 311 HIS A CA 1
ATOM 2418 C C . HIS A 1 311 ? -8.219 32.562 7.336 1 95.81 311 HIS A C 1
ATOM 2420 O O . HIS A 1 311 ? -7.016 32.312 7.438 1 95.81 311 HIS A O 1
ATOM 2426 N N . PRO A 1 312 ? -8.688 33.344 6.379 1 93.44 312 PRO A N 1
ATOM 2427 C CA . PRO A 1 312 ? -7.754 34 5.465 1 93.44 312 PRO A CA 1
ATOM 2428 C C . PRO A 1 312 ? -6.703 34.844 6.195 1 93.44 312 PRO A C 1
ATOM 2430 O O . PRO A 1 312 ? -7.035 35.594 7.105 1 93.44 312 PRO A O 1
ATOM 2433 N N . HIS A 1 313 ? -5.48 34.656 5.766 1 93.81 313 HIS A N 1
ATOM 2434 C CA . HIS A 1 313 ? -4.391 35.375 6.434 1 93.81 313 HIS A CA 1
ATOM 2435 C C . HIS A 1 313 ? -3.207 35.594 5.496 1 93.81 313 HIS A C 1
ATOM 2437 O O . HIS A 1 313 ? -3.123 34.938 4.445 1 93.81 313 HIS A O 1
ATOM 2443 N N . ILE A 1 314 ? -2.398 36.5 5.898 1 91.69 314 ILE A N 1
ATOM 2444 C CA . ILE A 1 314 ? -1.188 36.812 5.148 1 91.69 314 ILE A CA 1
ATOM 2445 C C . ILE A 1 314 ? -0.091 37.281 6.105 1 91.69 314 ILE A C 1
ATOM 2447 O O . ILE A 1 314 ? -0.369 37.938 7.109 1 91.69 314 ILE A O 1
ATOM 2451 N N . SER A 1 315 ? 1.063 36.812 5.844 1 91.19 315 SER A N 1
ATOM 2452 C CA . SER A 1 315 ? 2.232 37.312 6.555 1 91.19 315 SER A CA 1
ATOM 2453 C C . SER A 1 315 ? 3.006 38.312 5.703 1 91.19 315 SER A C 1
ATOM 2455 O O . SER A 1 315 ? 3.316 38.031 4.543 1 91.19 315 SER A O 1
ATOM 2457 N N . LEU A 1 316 ? 3.223 39.406 6.262 1 88.06 316 LEU A N 1
ATOM 2458 C CA . LEU A 1 316 ? 4 40.469 5.629 1 88.06 316 LEU A CA 1
ATOM 2459 C C . LEU A 1 316 ? 5.438 40.469 6.141 1 88.06 316 LEU A C 1
ATOM 2461 O O . LEU A 1 316 ? 5.672 40.531 7.352 1 88.06 316 LEU A O 1
ATOM 2465 N N . GLY A 1 317 ? 6.32 40.438 5.258 1 84.69 317 GLY A N 1
ATOM 2466 C CA . GLY A 1 317 ? 7.719 40.188 5.57 1 84.69 317 GLY A CA 1
ATOM 2467 C C . GLY A 1 317 ? 8.398 41.344 6.254 1 84.69 317 GLY A C 1
ATOM 2468 O O . GLY A 1 317 ? 7.801 42.406 6.41 1 84.69 317 GLY A O 1
ATOM 2469 N N . PRO A 1 318 ? 9.641 41.031 6.703 1 82.56 318 PRO A N 1
ATOM 2470 C CA . PRO A 1 318 ? 10.43 42.094 7.34 1 82.56 318 PRO A CA 1
ATOM 2471 C C . PRO A 1 318 ? 10.898 43.156 6.348 1 82.56 318 PRO A C 1
ATOM 2473 O O . PRO A 1 318 ? 10.922 42.906 5.141 1 82.56 318 PRO A O 1
ATOM 2476 N N . ILE A 1 319 ? 11.086 44.25 6.816 1 80.56 319 ILE A N 1
ATOM 2477 C CA . ILE A 1 319 ? 11.602 45.375 6.035 1 80.56 319 ILE A CA 1
ATOM 2478 C C . ILE A 1 319 ? 12.906 45.875 6.641 1 80.56 319 ILE A C 1
ATOM 2480 O O . ILE A 1 319 ? 13 46.094 7.855 1 80.56 319 ILE A O 1
ATOM 2484 N N . THR A 1 320 ? 13.953 46 5.734 1 75.12 320 THR A N 1
ATOM 2485 C CA . THR A 1 320 ? 15.242 46.5 6.199 1 75.12 320 THR A CA 1
ATOM 2486 C C . THR A 1 320 ? 15.133 47.938 6.625 1 75.12 320 THR A C 1
ATOM 2488 O O . THR A 1 320 ? 14.539 48.75 5.922 1 75.12 320 THR A O 1
ATOM 2491 N N . MET A 1 321 ? 15.516 48.156 7.809 1 61.38 321 MET A N 1
ATOM 2492 C CA . MET A 1 321 ? 15.617 49.531 8.258 1 61.38 321 MET A CA 1
ATOM 2493 C C . MET A 1 321 ? 17.078 49.969 8.352 1 61.38 321 MET A C 1
ATOM 2495 O O . MET A 1 321 ? 17.375 51.125 8.641 1 61.38 321 MET A O 1
ATOM 2499 N N . GLY A 1 322 ? 18.031 49 8.039 1 56.5 322 GLY A N 1
ATOM 2500 C CA . GLY A 1 322 ? 19.469 49.219 8.031 1 56.5 322 GLY A CA 1
ATOM 2501 C C . GLY A 1 322 ? 20.219 48.125 7.293 1 56.5 322 GLY A C 1
ATOM 2502 O O . GLY A 1 322 ? 19.734 47.594 6.293 1 56.5 322 GLY A O 1
ATOM 2503 N N . LYS A 1 323 ? 21.5 47.812 7.598 1 52.75 323 LYS A N 1
ATOM 2504 C CA . LYS A 1 323 ? 22.484 47.031 6.828 1 52.75 323 LYS A CA 1
ATOM 2505 C C . LYS A 1 323 ? 22.312 45.531 7.062 1 52.75 323 LYS A C 1
ATOM 2507 O O . LYS A 1 323 ? 23.047 44.719 6.48 1 52.75 323 LYS A O 1
ATOM 2512 N N . SER A 1 324 ? 21.391 44.969 7.859 1 56.62 324 SER A N 1
ATOM 2513 C CA . SER A 1 324 ? 21.578 43.562 8.164 1 56.62 324 SER A CA 1
ATOM 2514 C C . SER A 1 324 ? 20.812 42.688 7.172 1 56.62 324 SER A C 1
ATOM 2516 O O . SER A 1 324 ? 19.734 43.062 6.707 1 56.62 324 SER A O 1
ATOM 2518 N N . GLU A 1 325 ? 21.531 41.5 6.801 1 62.25 325 GLU A N 1
ATOM 2519 C CA . GLU A 1 325 ? 21.125 40.594 5.746 1 62.25 325 GLU A CA 1
ATOM 2520 C C . GLU A 1 325 ? 20.516 39.312 6.328 1 62.25 325 GLU A C 1
ATOM 2522 O O . GLU A 1 325 ? 20.344 38.312 5.617 1 62.25 325 GLU A O 1
ATOM 2527 N N . ARG A 1 326 ? 20.047 39.344 7.664 1 69.69 326 ARG A N 1
ATOM 2528 C CA . ARG A 1 326 ? 19.594 38.062 8.148 1 69.69 326 ARG A CA 1
ATOM 2529 C C . ARG A 1 326 ? 18.094 37.875 7.883 1 69.69 326 ARG A C 1
ATOM 2531 O O . ARG A 1 326 ? 17.312 38.781 8.062 1 69.69 326 ARG A O 1
ATOM 2538 N N . PRO A 1 327 ? 17.75 36.656 7.508 1 77.12 327 PRO A N 1
ATOM 2539 C CA . PRO A 1 327 ? 16.328 36.406 7.207 1 77.12 327 PRO A CA 1
ATOM 2540 C C . PRO A 1 327 ? 15.5 36.156 8.461 1 77.12 327 PRO A C 1
ATOM 2542 O O . PRO A 1 327 ? 16.031 35.781 9.508 1 77.12 327 PRO A O 1
ATOM 2545 N N . ARG A 1 328 ? 14.25 36.5 8.414 1 84.81 328 ARG A N 1
ATOM 2546 C CA . ARG A 1 328 ? 13.273 36.094 9.422 1 84.81 328 ARG A CA 1
ATOM 2547 C C . ARG A 1 328 ? 12.961 34.625 9.312 1 84.81 328 ARG A C 1
ATOM 2549 O O . ARG A 1 328 ? 12.742 34.094 8.211 1 84.81 328 ARG A O 1
ATOM 2556 N N . LEU A 1 329 ? 13.07 34 10.484 1 91.38 329 LEU A N 1
ATOM 2557 C CA . LEU A 1 329 ? 12.727 32.562 10.531 1 91.38 329 LEU A CA 1
ATOM 2558 C C . LEU A 1 329 ? 11.461 32.344 11.352 1 91.38 329 LEU A C 1
ATOM 2560 O O . LEU A 1 329 ? 11.398 32.719 12.516 1 91.38 329 LEU A O 1
ATOM 2564 N N . VAL A 1 330 ? 10.484 31.75 10.68 1 94.69 330 VAL A N 1
ATOM 2565 C CA . VAL A 1 330 ? 9.234 31.406 11.352 1 94.69 330 VAL A CA 1
ATOM 2566 C C . VAL A 1 330 ? 8.961 29.922 11.211 1 94.69 330 VAL A C 1
ATOM 2568 O O . VAL A 1 330 ? 9.023 29.359 10.109 1 94.69 330 VAL A O 1
ATOM 2571 N N . ALA A 1 331 ? 8.75 29.25 12.352 1 97.62 331 ALA A N 1
ATOM 2572 C CA . ALA A 1 331 ? 8.25 27.891 12.344 1 97.62 331 ALA A CA 1
ATOM 2573 C C . ALA A 1 331 ? 6.73 27.859 12.484 1 97.62 331 ALA A C 1
ATOM 2575 O O . ALA A 1 331 ? 6.18 28.391 13.445 1 97.62 331 ALA A O 1
ATOM 2576 N N . VAL A 1 332 ? 6.094 27.281 11.508 1 98.12 332 VAL A N 1
ATOM 2577 C CA . VAL A 1 332 ? 4.637 27.219 11.516 1 98.12 332 VAL A CA 1
ATOM 2578 C C . VAL A 1 332 ? 4.191 25.781 11.789 1 98.12 332 VAL A C 1
ATOM 2580 O O . VAL A 1 332 ? 4.383 24.891 10.953 1 98.12 332 VAL A O 1
ATOM 2583 N N . CYS A 1 333 ? 3.59 25.484 12.945 1 98.69 333 CYS A N 1
ATOM 2584 C CA . CYS A 1 333 ? 3.023 24.188 13.289 1 98.69 333 CYS A CA 1
ATOM 2585 C C . CYS A 1 333 ? 1.534 24.141 12.969 1 98.69 333 CYS A C 1
ATOM 2587 O O . CYS A 1 333 ? 0.769 25 13.43 1 98.69 333 CYS A O 1
ATOM 2589 N N . TYR A 1 334 ? 1.159 23.219 12.203 1 98.06 334 TYR A N 1
ATOM 2590 C CA . TYR A 1 334 ? -0.25 23.219 11.82 1 98.06 334 TYR A CA 1
ATOM 2591 C C . TYR A 1 334 ? -0.781 21.797 11.664 1 98.06 334 TYR A C 1
ATOM 2593 O O . TYR A 1 334 ? -0.005 20.859 11.508 1 98.06 334 TYR A O 1
ATOM 2601 N N . PRO A 1 335 ? -2.127 21.625 11.859 1 98.31 335 PRO A N 1
ATOM 2602 C CA . PRO A 1 335 ? -2.801 20.328 11.82 1 98.31 335 PRO A CA 1
ATOM 2603 C C . PRO A 1 335 ? -3.453 20.031 10.469 1 98.31 335 PRO A C 1
ATOM 2605 O O . PRO A 1 335 ? -4.582 20.469 10.227 1 98.31 335 PRO A O 1
ATOM 2608 N N . LYS A 1 336 ? -2.83 19.219 9.664 1 96.75 336 LYS A N 1
ATOM 2609 C CA . LYS A 1 336 ? -3.525 18.797 8.453 1 96.75 336 LYS A CA 1
ATOM 2610 C C . LYS A 1 336 ? -4.73 17.938 8.789 1 96.75 336 LYS A C 1
ATOM 2612 O O . LYS A 1 336 ? -4.605 16.938 9.5 1 96.75 336 LYS A O 1
ATOM 2617 N N . GLU A 1 337 ? -5.836 18.281 8.258 1 96 337 GLU A N 1
ATOM 2618 C CA . GLU A 1 337 ? -7.094 17.641 8.641 1 96 337 GLU A CA 1
ATOM 2619 C C . GLU A 1 337 ? -7.059 16.141 8.383 1 96 337 GLU A C 1
ATOM 2621 O O . GLU A 1 337 ? -7.355 15.344 9.281 1 96 337 GLU A O 1
ATOM 2626 N N . LYS A 1 338 ? -6.672 15.734 7.238 1 94.69 338 LYS A N 1
ATOM 2627 C CA . LYS A 1 338 ? -6.668 14.312 6.891 1 94.69 338 LYS A CA 1
ATOM 2628 C C . LYS A 1 338 ? -5.664 13.547 7.75 1 94.69 338 LYS A C 1
ATOM 2630 O O . LYS A 1 338 ? -5.902 12.391 8.102 1 94.69 338 LYS A O 1
ATOM 2635 N N . VAL A 1 339 ? -4.555 14.141 8.047 1 97.25 339 VAL A N 1
ATOM 2636 C CA . VAL A 1 339 ? -3.57 13.477 8.891 1 97.25 339 VAL A CA 1
ATOM 2637 C C . VAL A 1 339 ? -4.133 13.297 10.297 1 97.25 339 VAL A C 1
ATOM 2639 O O . VAL A 1 339 ? -3.996 12.227 10.891 1 97.25 339 VAL A O 1
ATOM 2642 N N . MET A 1 340 ? -4.824 14.312 10.734 1 97.06 340 MET A N 1
ATOM 2643 C CA . MET A 1 340 ? -5.324 14.289 12.102 1 97.06 340 MET A CA 1
ATOM 2644 C C . MET A 1 340 ? -6.508 13.336 12.234 1 97.06 340 MET A C 1
ATOM 2646 O O . MET A 1 340 ? -6.789 12.836 13.328 1 97.06 340 MET A O 1
ATOM 2650 N N . ARG A 1 341 ? -7.117 13 11.109 1 93.19 341 ARG A N 1
ATOM 2651 C CA . ARG A 1 341 ? -8.383 12.273 11.227 1 93.19 341 ARG A CA 1
ATOM 2652 C C . ARG A 1 341 ? -8.273 10.891 10.602 1 93.19 341 ARG A C 1
ATOM 2654 O O . ARG A 1 341 ? -9.023 9.977 10.961 1 93.19 341 ARG A O 1
ATOM 2661 N N . GLU A 1 342 ? -7.355 10.719 9.633 1 93.12 342 GLU A N 1
ATOM 2662 C CA . GLU A 1 342 ? -7.445 9.516 8.805 1 93.12 342 GLU A CA 1
ATOM 2663 C C . GLU A 1 342 ? -6.086 8.828 8.688 1 93.12 342 GLU A C 1
ATOM 2665 O O . GLU A 1 342 ? -5.852 8.062 7.746 1 93.12 342 GLU A O 1
ATOM 2670 N N . THR A 1 343 ? -5.207 9.047 9.586 1 95.5 343 THR A N 1
ATOM 2671 C CA . THR A 1 343 ? -3.852 8.516 9.508 1 95.5 343 THR A CA 1
ATOM 2672 C C . THR A 1 343 ? -3.879 6.992 9.375 1 95.5 343 THR A C 1
ATOM 2674 O O . THR A 1 343 ? -3.25 6.43 8.477 1 95.5 343 THR A O 1
ATOM 2677 N N . PRO A 1 344 ? -4.602 6.242 10.188 1 92.62 344 PRO A N 1
ATOM 2678 C CA . PRO A 1 344 ? -4.535 4.781 10.062 1 92.62 344 PRO A CA 1
ATOM 2679 C C . PRO A 1 344 ? -4.984 4.285 8.695 1 92.62 344 PRO A C 1
ATOM 2681 O O . PRO A 1 344 ? -4.461 3.283 8.195 1 92.62 344 PRO A O 1
ATOM 2684 N N . THR A 1 345 ? -5.844 5.031 8.094 1 85.69 345 THR A N 1
ATOM 2685 C CA . THR A 1 345 ? -6.402 4.617 6.809 1 85.69 345 THR A CA 1
ATOM 2686 C C . THR A 1 345 ? -5.457 4.961 5.664 1 85.69 345 THR A C 1
ATOM 2688 O O . THR A 1 345 ? -5.387 4.242 4.668 1 85.69 345 THR A O 1
ATOM 2691 N N . LEU A 1 346 ? -4.719 6.016 5.824 1 89 346 LEU A N 1
ATOM 2692 C CA . LEU A 1 346 ? -4.035 6.562 4.66 1 89 346 LEU A CA 1
ATOM 2693 C C . LEU A 1 346 ? -2.523 6.492 4.832 1 89 346 LEU A C 1
ATOM 2695 O O . LEU A 1 346 ? -1.772 6.879 3.934 1 89 346 LEU A O 1
ATOM 2699 N N . ILE A 1 347 ? -2.09 5.973 5.934 1 92.44 347 ILE A N 1
ATOM 2700 C CA . ILE A 1 347 ? -0.65 5.938 6.164 1 92.44 347 ILE A CA 1
ATOM 2701 C C . ILE A 1 347 ? 0.025 5.105 5.074 1 92.44 347 ILE A C 1
ATOM 2703 O O . ILE A 1 347 ? -0.508 4.078 4.648 1 92.44 347 ILE A O 1
ATOM 2707 N N . ARG A 1 348 ? 1.162 5.594 4.645 1 85.5 348 ARG A N 1
ATOM 2708 C CA . ARG A 1 348 ? 1.907 4.914 3.588 1 85.5 348 ARG A CA 1
ATOM 2709 C C . ARG A 1 348 ? 2.369 3.533 4.043 1 85.5 348 ARG A C 1
ATOM 2711 O O . ARG A 1 348 ? 2.801 3.363 5.188 1 85.5 348 ARG A O 1
ATOM 2718 N N . ARG A 1 349 ? 2.312 2.613 3.107 1 82.44 349 ARG A N 1
ATOM 2719 C CA . ARG A 1 349 ? 2.674 1.238 3.438 1 82.44 349 ARG A CA 1
ATOM 2720 C C . ARG A 1 349 ? 3.805 0.74 2.543 1 82.44 349 ARG A C 1
ATOM 2722 O O . ARG A 1 349 ? 3.939 -0.464 2.318 1 82.44 349 ARG A O 1
ATOM 2729 N N . SER A 1 350 ? 4.586 1.583 1.936 1 79.12 350 SER A N 1
ATOM 2730 C CA . SER A 1 350 ? 5.746 1.219 1.127 1 79.12 350 SER A CA 1
ATOM 2731 C C . SER A 1 350 ? 6.91 2.174 1.367 1 79.12 350 SER A C 1
ATOM 2733 O O . SER A 1 350 ? 6.703 3.369 1.584 1 79.12 350 SER A O 1
ATOM 2735 N N . THR A 1 351 ? 8.031 1.65 1.287 1 83.62 351 THR A N 1
ATOM 2736 C CA . THR A 1 351 ? 9.25 2.438 1.461 1 83.62 351 THR A CA 1
ATOM 2737 C C . THR A 1 351 ? 9.523 3.291 0.227 1 83.62 351 THR A C 1
ATOM 2739 O O . THR A 1 351 ? 9.477 2.795 -0.901 1 83.62 351 THR A O 1
ATOM 2742 N N . PRO A 1 352 ? 9.75 4.605 0.514 1 80.38 352 PRO A N 1
ATOM 2743 C CA . PRO A 1 352 ? 10.109 5.422 -0.648 1 80.38 352 PRO A CA 1
ATOM 2744 C C . PRO A 1 352 ? 11.422 4.98 -1.3 1 80.38 352 PRO A C 1
ATOM 2746 O O . PRO A 1 352 ? 12.289 4.418 -0.628 1 80.38 352 PRO A O 1
ATOM 2749 N N . LEU A 1 353 ? 11.562 5.254 -2.533 1 77.75 353 LEU A N 1
ATOM 2750 C CA . LEU A 1 353 ? 12.664 4.746 -3.34 1 77.75 353 LEU A CA 1
ATOM 2751 C C . LEU A 1 353 ? 14.008 5.207 -2.781 1 77.75 353 LEU A C 1
ATOM 2753 O O . LEU A 1 353 ? 15 4.477 -2.848 1 77.75 353 LEU A O 1
ATOM 2757 N N . ILE A 1 354 ? 14.078 6.41 -2.309 1 83.62 354 ILE A N 1
ATOM 2758 C CA . ILE A 1 354 ? 15.328 6.953 -1.796 1 83.62 354 ILE A CA 1
ATOM 2759 C C . ILE A 1 354 ? 15.852 6.066 -0.667 1 83.62 354 ILE A C 1
ATOM 2761 O O . ILE A 1 354 ? 17.062 5.961 -0.463 1 83.62 354 ILE A O 1
ATOM 2765 N N . LEU A 1 355 ? 14.969 5.492 0.017 1 85 355 LEU A N 1
ATOM 2766 C CA . LEU A 1 355 ? 15.367 4.637 1.13 1 85 355 LEU A CA 1
ATOM 2767 C C . LEU A 1 355 ? 15.625 3.209 0.653 1 85 355 LEU A C 1
ATOM 2769 O O . LEU A 1 355 ? 16.312 2.439 1.327 1 85 355 LEU A O 1
ATOM 2773 N N . GLN A 1 356 ? 15.023 2.889 -0.454 1 77.12 356 GLN A N 1
ATOM 2774 C CA . GLN A 1 356 ? 15.203 1.538 -0.974 1 77.12 356 GLN A CA 1
ATOM 2775 C C . GLN A 1 356 ? 16.625 1.333 -1.475 1 77.12 356 GLN A C 1
ATOM 2777 O O . GLN A 1 356 ? 17.078 0.196 -1.631 1 77.12 356 GLN A O 1
ATOM 2782 N N . THR A 1 357 ? 17.203 2.438 -1.798 1 70.5 357 THR A N 1
ATOM 2783 C CA . THR A 1 357 ? 18.562 2.373 -2.314 1 70.5 357 THR A CA 1
ATOM 2784 C C . THR A 1 357 ? 19.547 2.047 -1.196 1 70.5 357 THR A C 1
ATOM 2786 O O . THR A 1 357 ? 20.688 1.659 -1.461 1 70.5 357 THR A O 1
ATOM 2789 N N . ILE A 1 358 ? 19.094 2.258 -0.049 1 72.31 358 ILE A N 1
ATOM 2790 C CA . ILE A 1 358 ? 19.906 1.895 1.105 1 72.31 358 ILE A CA 1
ATOM 2791 C C . ILE A 1 358 ? 19.656 0.434 1.475 1 72.31 358 ILE A C 1
ATOM 2793 O O . ILE A 1 358 ? 18.531 0.043 1.751 1 72.31 358 ILE A O 1
ATOM 2797 N N . LYS A 1 359 ? 20.672 -0.3 1.339 1 66.75 359 LYS A N 1
ATOM 2798 C CA . LYS A 1 359 ? 20.562 -1.748 1.496 1 66.75 359 LYS A CA 1
ATOM 2799 C C . LYS A 1 359 ? 19.844 -2.107 2.793 1 66.75 359 LYS A C 1
ATOM 2801 O O . LYS A 1 359 ? 20.188 -1.604 3.861 1 66.75 359 LYS A O 1
ATOM 2806 N N . GLY A 1 360 ? 18.797 -2.762 2.609 1 72.19 360 GLY A N 1
ATOM 2807 C CA . GLY A 1 360 ? 18.125 -3.371 3.744 1 72.19 360 GLY A CA 1
ATOM 2808 C C . GLY A 1 360 ? 16.984 -2.518 4.297 1 72.19 360 GLY A C 1
ATOM 2809 O O . GLY A 1 360 ? 16.281 -2.936 5.215 1 72.19 360 GLY A O 1
ATOM 2810 N N . LEU A 1 361 ? 16.812 -1.383 3.674 1 75.12 361 LEU A N 1
ATOM 2811 C CA . LEU A 1 361 ? 15.828 -0.484 4.273 1 75.12 361 LEU A CA 1
ATOM 2812 C C . LEU A 1 361 ? 14.484 -0.604 3.568 1 75.12 361 LEU A C 1
ATOM 2814 O O . LEU A 1 361 ? 13.773 0.391 3.4 1 75.12 361 LEU A O 1
ATOM 2818 N N . ARG A 1 362 ? 14.094 -1.639 3.139 1 79 362 ARG A N 1
ATOM 2819 C CA . ARG A 1 362 ? 12.773 -1.819 2.529 1 79 362 ARG A CA 1
ATOM 2820 C C . ARG A 1 362 ? 11.828 -2.535 3.482 1 79 362 ARG A C 1
ATOM 2822 O O . ARG A 1 362 ? 12.164 -3.586 4.031 1 79 362 ARG A O 1
ATOM 2829 N N . SER A 1 363 ? 10.766 -1.839 3.771 1 84.31 363 SER A N 1
ATOM 2830 C CA . SER A 1 363 ? 9.719 -2.422 4.605 1 84.31 363 SER A CA 1
ATOM 2831 C C . SER A 1 363 ? 8.352 -1.852 4.254 1 84.31 363 SER A C 1
ATOM 2833 O O . SER A 1 363 ? 8.25 -0.924 3.449 1 84.31 363 SER A O 1
ATOM 2835 N N . SER A 1 364 ? 7.344 -2.465 4.816 1 81.31 364 SER A N 1
ATOM 2836 C CA . SER A 1 364 ? 5.984 -1.994 4.582 1 81.31 364 SER A CA 1
ATOM 2837 C C . SER A 1 364 ? 5.637 -0.827 5.5 1 81.31 364 SER A C 1
ATOM 2839 O O . SER A 1 364 ? 4.578 -0.216 5.363 1 81.31 364 SER A O 1
ATOM 2841 N N . LEU A 1 365 ? 6.516 -0.491 6.406 1 88.81 365 LEU A N 1
ATOM 2842 C CA . LEU A 1 365 ? 6.23 0.56 7.375 1 88.81 365 LEU A CA 1
ATOM 2843 C C . LEU A 1 365 ? 7.465 1.417 7.633 1 88.81 365 LEU A C 1
ATOM 2845 O O . LEU A 1 365 ? 8.086 1.32 8.695 1 88.81 365 LEU A O 1
ATOM 2849 N N . PRO A 1 366 ? 7.719 2.33 6.738 1 90.19 366 PRO A N 1
ATOM 2850 C CA . PRO A 1 366 ? 8.93 3.148 6.867 1 90.19 366 PRO A CA 1
ATOM 2851 C C . PRO A 1 366 ? 8.922 4.016 8.125 1 90.19 366 PRO A C 1
ATOM 2853 O O . PRO A 1 366 ? 9.984 4.43 8.594 1 90.19 366 PRO A O 1
ATOM 2856 N N . GLU A 1 367 ? 7.789 4.266 8.68 1 94 367 GLU A N 1
ATOM 2857 C CA . GLU A 1 367 ? 7.68 5.062 9.898 1 94 367 GLU A CA 1
ATOM 2858 C C . GLU A 1 367 ? 8.305 4.344 11.094 1 94 367 GLU A C 1
ATOM 2860 O O . GLU A 1 367 ? 8.547 4.949 12.133 1 94 367 GLU A O 1
ATOM 2865 N N . ALA A 1 368 ? 8.609 3.072 10.93 1 94.62 368 ALA A N 1
ATOM 2866 C CA . ALA A 1 368 ? 9.266 2.307 11.992 1 94.62 368 ALA A CA 1
ATOM 2867 C C . ALA A 1 368 ? 10.781 2.369 11.859 1 94.62 368 ALA A C 1
ATOM 2869 O O . ALA A 1 368 ? 11.508 1.916 12.742 1 94.62 368 ALA A O 1
ATOM 2870 N N . HIS A 1 369 ? 11.305 2.938 10.82 1 94 369 HIS A N 1
ATOM 2871 C CA . HIS A 1 369 ? 12.742 3.035 10.586 1 94 369 HIS A CA 1
ATOM 2872 C C . HIS A 1 369 ? 13.383 4.043 11.539 1 94 369 HIS A C 1
ATOM 2874 O O . HIS A 1 369 ? 12.742 5.008 11.953 1 94 369 HIS A O 1
ATOM 2880 N N . PRO A 1 370 ? 14.656 3.84 11.828 1 93.38 370 PRO A N 1
ATOM 2881 C CA . PRO A 1 370 ? 15.344 4.801 12.695 1 93.38 370 PRO A CA 1
ATOM 2882 C C . PRO A 1 370 ? 15.367 6.211 12.109 1 93.38 370 PRO A C 1
ATOM 2884 O O . PRO A 1 370 ? 15.32 7.195 12.852 1 93.38 370 PRO A O 1
ATOM 2887 N N . ILE A 1 371 ? 15.398 6.348 10.82 1 93.5 371 ILE A N 1
ATOM 2888 C CA . ILE A 1 371 ? 15.5 7.633 10.141 1 93.5 371 ILE A CA 1
ATOM 2889 C C . ILE A 1 371 ? 14.242 8.453 10.383 1 93.5 371 ILE A C 1
ATOM 2891 O O . ILE A 1 371 ? 14.258 9.68 10.273 1 93.5 371 ILE A O 1
ATOM 2895 N N . ALA A 1 372 ? 13.156 7.781 10.727 1 95.56 372 ALA A N 1
ATOM 2896 C CA . ALA A 1 372 ? 11.883 8.461 10.938 1 95.56 372 ALA A CA 1
ATOM 2897 C C . ALA A 1 372 ? 11.93 9.352 12.18 1 95.56 372 ALA A C 1
ATOM 2899 O O . ALA A 1 372 ? 11.055 10.195 12.383 1 95.56 372 ALA A O 1
ATOM 2900 N N . ILE A 1 373 ? 12.984 9.273 12.969 1 96.62 373 ILE A N 1
ATOM 2901 C CA . ILE A 1 373 ? 13.18 10.125 14.141 1 96.62 373 ILE A CA 1
ATOM 2902 C C . ILE A 1 373 ? 13.219 11.586 13.719 1 96.62 373 ILE A C 1
ATOM 2904 O O . ILE A 1 373 ? 12.875 12.477 14.5 1 96.62 373 ILE A O 1
ATOM 2908 N N . ALA A 1 374 ? 13.609 11.812 12.469 1 97.31 374 ALA A N 1
ATOM 2909 C CA . ALA A 1 374 ? 13.641 13.172 11.945 1 97.31 374 ALA A CA 1
ATOM 2910 C C . ALA A 1 374 ? 12.266 13.828 12.039 1 97.31 374 ALA A C 1
ATOM 2912 O O . ALA A 1 374 ? 12.156 15.031 12.266 1 97.31 374 ALA A O 1
ATOM 2913 N N . ALA A 1 375 ? 11.25 13.062 11.844 1 98.06 375 ALA A N 1
ATOM 2914 C CA . ALA A 1 375 ? 9.883 13.578 11.914 1 98.06 375 ALA A CA 1
ATOM 2915 C C . ALA A 1 375 ? 9.305 13.422 13.32 1 98.06 375 ALA A C 1
ATOM 2917 O O . ALA A 1 375 ? 8.695 14.352 13.852 1 98.06 375 ALA A O 1
ATOM 2918 N N . PHE A 1 376 ? 9.578 12.297 13.992 1 98.44 376 PHE A N 1
ATOM 2919 C CA . PHE A 1 376 ? 8.938 11.953 15.258 1 98.44 376 PHE A CA 1
ATOM 2920 C C . PHE A 1 376 ? 9.547 12.742 16.406 1 98.44 376 PHE A C 1
ATOM 2922 O O . PHE A 1 376 ? 8.898 12.969 17.422 1 98.44 376 PHE A O 1
ATOM 2929 N N . GLY A 1 377 ? 10.812 13.078 16.312 1 98.25 377 GLY A N 1
ATOM 2930 C CA . GLY A 1 377 ? 11.5 13.812 17.359 1 98.25 377 GLY A CA 1
ATOM 2931 C C . GLY A 1 377 ? 12.016 12.914 18.469 1 98.25 377 GLY A C 1
ATOM 2932 O O . GLY A 1 377 ? 13.188 12.984 18.844 1 98.25 377 GLY A O 1
ATOM 2933 N N . THR A 1 378 ? 11.141 12.031 19 1 97.69 378 THR A N 1
ATOM 2934 C CA . THR A 1 378 ? 11.547 11.102 20.047 1 97.69 378 THR A CA 1
ATOM 2935 C C . THR A 1 378 ? 11.188 9.664 19.672 1 97.69 378 THR A C 1
ATOM 2937 O O . THR A 1 378 ? 10.242 9.438 18.906 1 97.69 378 THR A O 1
ATOM 2940 N N . ARG A 1 379 ? 11.961 8.711 20.234 1 96.94 379 ARG A N 1
ATOM 2941 C CA . ARG A 1 379 ? 11.648 7.305 20.031 1 96.94 379 ARG A CA 1
ATOM 2942 C C . ARG A 1 379 ? 10.312 6.934 20.672 1 96.94 379 ARG A C 1
ATOM 2944 O O . ARG A 1 379 ? 9.562 6.117 20.125 1 96.94 379 ARG A O 1
ATOM 2951 N N . ARG A 1 380 ? 10.031 7.57 21.719 1 97.94 380 ARG A N 1
ATOM 2952 C CA . ARG A 1 380 ? 8.758 7.305 22.375 1 97.94 380 ARG A CA 1
ATOM 2953 C C . ARG A 1 380 ? 7.59 7.711 21.484 1 97.94 380 ARG A C 1
ATOM 2955 O O . ARG A 1 380 ? 6.605 6.977 21.375 1 97.94 380 ARG A O 1
ATOM 2962 N N . ASN A 1 381 ? 7.684 8.883 20.891 1 98.44 381 ASN A N 1
ATOM 2963 C CA . ASN A 1 381 ? 6.637 9.297 19.953 1 98.44 381 ASN A CA 1
ATOM 2964 C C . ASN A 1 381 ? 6.465 8.297 18.828 1 98.44 381 ASN A C 1
ATOM 2966 O O . ASN A 1 381 ? 5.34 7.945 18.469 1 98.44 381 ASN A O 1
ATOM 2970 N N . GLN A 1 382 ? 7.566 7.828 18.328 1 98.06 382 GLN A N 1
ATOM 2971 C CA . GLN A 1 382 ? 7.574 6.867 17.219 1 98.06 382 GLN A CA 1
ATOM 2972 C C . GLN A 1 382 ? 6.926 5.551 17.641 1 98.06 382 GLN A C 1
ATOM 2974 O O . GLN A 1 382 ? 5.992 5.082 16.984 1 98.06 382 GLN A O 1
ATOM 2979 N N . MET A 1 383 ? 7.363 4.98 18.766 1 98.12 383 MET A N 1
ATOM 2980 C CA . MET A 1 383 ? 6.922 3.65 19.172 1 98.12 383 MET A CA 1
ATOM 2981 C C . MET A 1 383 ? 5.477 3.682 19.656 1 98.12 383 MET A C 1
ATOM 2983 O O . MET A 1 383 ? 4.715 2.742 19.406 1 98.12 383 MET A O 1
ATOM 2987 N N . GLU A 1 384 ? 5.109 4.734 20.281 1 98.38 384 GLU A N 1
ATOM 2988 C CA . GLU A 1 384 ? 3.729 4.844 20.734 1 98.38 384 GLU A CA 1
ATOM 2989 C C . GLU A 1 384 ? 2.77 4.992 19.547 1 98.38 384 GLU A C 1
ATOM 2991 O O . GLU A 1 384 ? 1.666 4.441 19.562 1 98.38 384 GLU A O 1
ATOM 2996 N N . PHE A 1 385 ? 3.215 5.73 18.609 1 98.56 385 PHE A N 1
ATOM 2997 C CA . PHE A 1 385 ? 2.398 5.828 17.406 1 98.56 385 PHE A CA 1
ATOM 2998 C C . PHE A 1 385 ? 2.219 4.457 16.766 1 98.56 385 PHE A C 1
ATOM 3000 O O . PHE A 1 385 ? 1.098 4.062 16.438 1 98.56 385 PHE A O 1
ATOM 3007 N N . LEU A 1 386 ? 3.277 3.762 16.578 1 97.62 386 LEU A N 1
ATOM 3008 C CA . LEU A 1 386 ? 3.246 2.469 15.898 1 97.62 386 LEU A CA 1
ATOM 3009 C C . LEU A 1 386 ? 2.383 1.474 16.672 1 97.62 386 LEU A C 1
ATOM 3011 O O . LEU A 1 386 ? 1.608 0.724 16.078 1 97.62 386 LEU A O 1
ATOM 3015 N N . ALA A 1 387 ? 2.512 1.464 18 1 98.19 387 ALA A N 1
ATOM 3016 C CA . ALA A 1 387 ? 1.687 0.59 18.828 1 98.19 387 ALA A CA 1
ATOM 3017 C C . ALA A 1 387 ? 0.205 0.921 18.672 1 98.19 387 ALA A C 1
ATOM 3019 O O . ALA A 1 387 ? -0.627 0.022 18.531 1 98.19 387 ALA A O 1
ATOM 3020 N N . ARG A 1 388 ? -0.101 2.17 18.703 1 98.06 388 ARG A N 1
ATOM 3021 C CA . ARG A 1 388 ? -1.486 2.605 18.562 1 98.06 388 ARG A CA 1
ATOM 3022 C C . ARG A 1 388 ? -2.02 2.311 17.172 1 98.06 388 ARG A C 1
ATOM 3024 O O . ARG A 1 388 ? -3.182 1.928 17.016 1 98.06 388 ARG A O 1
ATOM 3031 N N . LEU A 1 389 ? -1.181 2.549 16.172 1 96.88 389 LEU A N 1
ATOM 3032 C CA . LEU A 1 389 ? -1.569 2.24 14.789 1 96.88 389 LEU A CA 1
ATOM 3033 C C . LEU A 1 389 ? -1.942 0.767 14.656 1 96.88 389 LEU A C 1
ATOM 3035 O O . LEU A 1 389 ? -2.969 0.437 14.055 1 96.88 389 LEU A O 1
ATOM 3039 N N . GLU A 1 390 ? -1.105 -0.092 15.148 1 95.88 390 GLU A N 1
ATOM 3040 C CA . GLU A 1 390 ? -1.365 -1.526 15.062 1 95.88 390 GLU A CA 1
ATOM 3041 C C . GLU A 1 390 ? -2.621 -1.906 15.844 1 95.88 390 GLU A C 1
ATOM 3043 O O . GLU A 1 390 ? -3.4 -2.752 15.398 1 95.88 390 GLU A O 1
ATOM 3048 N N . ALA A 1 391 ? -2.771 -1.351 17 1 97.06 391 ALA A N 1
ATOM 3049 C CA . ALA A 1 391 ? -3.988 -1.581 17.781 1 97.06 391 ALA A CA 1
ATOM 3050 C C . ALA A 1 391 ? -5.227 -1.159 16.984 1 97.06 391 ALA A C 1
ATOM 3052 O O . ALA A 1 391 ? -6.238 -1.865 16.984 1 97.06 391 ALA A O 1
ATOM 3053 N N . HIS A 1 392 ? -5.113 -0.001 16.406 1 95.88 392 HIS A N 1
ATOM 3054 C CA . HIS A 1 392 ? -6.219 0.493 15.586 1 95.88 392 HIS A CA 1
ATOM 3055 C C . HIS A 1 392 ? -6.535 -0.467 14.445 1 95.88 392 HIS A C 1
ATOM 3057 O O . HIS A 1 392 ? -7.699 -0.781 14.195 1 95.88 392 HIS A O 1
ATOM 3063 N N . ASP A 1 393 ? -5.551 -0.888 13.766 1 92.44 393 ASP A N 1
ATOM 3064 C CA . ASP A 1 393 ? -5.719 -1.833 12.664 1 92.44 393 ASP A CA 1
ATOM 3065 C C . ASP A 1 393 ? -6.391 -3.117 13.141 1 92.44 393 ASP A C 1
ATOM 3067 O O . ASP A 1 393 ? -7.281 -3.646 12.469 1 92.44 393 ASP A O 1
ATOM 3071 N N . LYS A 1 394 ? -5.957 -3.598 14.234 1 94.56 394 LYS A N 1
ATOM 3072 C CA . LYS A 1 394 ? -6.512 -4.84 14.773 1 94.56 394 LYS A CA 1
ATOM 3073 C C . LYS A 1 394 ? -7.977 -4.664 15.156 1 94.56 394 LYS A C 1
ATOM 3075 O O . LYS A 1 394 ? -8.781 -5.582 14.984 1 94.56 394 LYS A O 1
ATOM 3080 N N . THR A 1 395 ? -8.312 -3.535 15.75 1 93.44 395 THR A N 1
ATOM 3081 C CA . THR A 1 395 ? -9.703 -3.252 16.078 1 93.44 395 THR A CA 1
ATOM 3082 C C . THR A 1 395 ? -10.562 -3.266 14.812 1 93.44 395 THR A C 1
ATOM 3084 O O . THR A 1 395 ? -11.672 -3.805 14.812 1 93.44 395 THR A O 1
ATOM 3087 N N . LYS A 1 396 ? -10.047 -2.641 13.836 1 90.88 396 LYS A N 1
ATOM 3088 C CA . LYS A 1 396 ? -10.766 -2.605 12.562 1 90.88 396 LYS A CA 1
ATOM 3089 C C . LYS A 1 396 ? -10.953 -4.012 12 1 90.88 396 LYS A C 1
ATOM 3091 O O . LYS A 1 396 ? -12.047 -4.363 11.555 1 90.88 396 LYS A O 1
ATOM 3096 N N . ILE A 1 397 ? -9.93 -4.801 11.961 1 92 397 ILE A N 1
ATOM 3097 C CA . ILE A 1 397 ? -9.992 -6.164 11.438 1 92 397 ILE A CA 1
ATOM 3098 C C . ILE A 1 397 ? -10.961 -6.992 12.273 1 92 397 ILE A C 1
ATOM 3100 O O . ILE A 1 397 ? -11.703 -7.82 11.742 1 92 397 ILE A O 1
ATOM 3104 N N . HIS A 1 398 ? -10.945 -6.789 13.586 1 93.25 398 HIS A N 1
ATOM 3105 C CA . HIS A 1 398 ? -11.859 -7.508 14.461 1 93.25 398 HIS A CA 1
ATOM 3106 C C . HIS A 1 398 ? -13.312 -7.172 14.141 1 93.25 398 HIS A C 1
ATOM 3108 O O . HIS A 1 398 ? -14.188 -8.039 14.219 1 93.25 398 HIS A O 1
ATOM 3114 N N . ARG A 1 399 ? -13.57 -5.957 13.852 1 90.81 399 ARG A N 1
ATOM 3115 C CA . ARG A 1 399 ? -14.914 -5.559 13.453 1 90.81 399 ARG A CA 1
ATOM 3116 C C . ARG A 1 399 ? -15.336 -6.25 12.164 1 90.81 399 ARG A C 1
ATOM 3118 O O . ARG A 1 399 ? -16.5 -6.637 12.008 1 90.81 399 ARG A O 1
ATOM 3125 N N . ILE A 1 400 ? -14.398 -6.395 11.281 1 90.25 400 ILE A N 1
ATOM 3126 C CA . ILE A 1 400 ? -14.656 -7.008 9.984 1 90.25 400 ILE A CA 1
ATOM 3127 C C . ILE A 1 400 ? -14.75 -8.523 10.133 1 90.25 400 ILE A C 1
ATOM 3129 O O . ILE A 1 400 ? -15.609 -9.164 9.523 1 90.25 400 ILE A O 1
ATOM 3133 N N . ASN A 1 401 ? -13.836 -9.094 10.891 1 92.31 401 ASN A N 1
ATOM 3134 C CA . ASN A 1 401 ? -13.734 -10.523 11.148 1 92.31 401 ASN A CA 1
ATOM 3135 C C . ASN A 1 401 ? -13.891 -10.836 12.641 1 92.31 401 ASN A C 1
ATOM 3137 O O . ASN A 1 401 ? -12.906 -11.07 13.336 1 92.31 401 ASN A O 1
ATOM 3141 N N . PRO A 1 402 ? -15.109 -11.008 13.086 1 91.81 402 PRO A N 1
ATOM 3142 C CA . PRO A 1 402 ? -15.383 -11.141 14.523 1 91.81 402 PRO A CA 1
ATOM 3143 C C . PRO A 1 402 ? -14.867 -12.461 15.094 1 91.81 402 PRO A C 1
ATOM 3145 O O . PRO A 1 402 ? -14.859 -12.641 16.312 1 91.81 402 PRO A O 1
ATOM 3148 N N . SER A 1 403 ? -14.445 -13.344 14.25 1 92 403 SER A N 1
ATOM 3149 C CA . SER A 1 403 ? -13.875 -14.586 14.766 1 92 403 SER A CA 1
ATOM 3150 C C . SER A 1 403 ? -12.516 -14.344 15.414 1 92 403 SER A C 1
ATOM 3152 O O . SER A 1 403 ? -12.055 -15.156 16.219 1 92 403 SER A O 1
ATOM 3154 N N . LEU A 1 404 ? -11.883 -13.289 15 1 94.38 404 LEU A N 1
ATOM 3155 C CA . LEU A 1 404 ? -10.594 -12.953 15.586 1 94.38 404 LEU A CA 1
ATOM 3156 C C . LEU A 1 404 ? -10.758 -12.445 17.016 1 94.38 404 LEU A C 1
ATOM 3158 O O . LEU A 1 404 ? -11.656 -11.648 17.297 1 94.38 404 LEU A O 1
ATOM 3162 N N . LYS A 1 405 ? -9.891 -12.891 17.828 1 94.56 405 LYS A N 1
ATOM 3163 C CA . LYS A 1 405 ? -9.93 -12.422 19.219 1 94.56 405 LYS A CA 1
ATOM 3164 C C . LYS A 1 405 ? -9.219 -11.078 19.359 1 94.56 405 LYS A C 1
ATOM 3166 O O . LYS A 1 405 ? -8.133 -10.883 18.797 1 94.56 405 LYS A O 1
ATOM 3171 N N . MET A 1 406 ? -9.844 -10.227 20.078 1 93.44 406 MET A N 1
ATOM 3172 C CA . MET A 1 406 ? -9.234 -8.914 20.312 1 93.44 406 MET A CA 1
ATOM 3173 C C . MET A 1 406 ? -8.102 -9.008 21.312 1 93.44 406 MET A C 1
ATOM 3175 O O . MET A 1 406 ? -8.297 -9.477 22.438 1 93.44 406 MET A O 1
ATOM 3179 N N . PRO A 1 407 ? -6.973 -8.57 20.906 1 94.12 407 PRO A N 1
ATOM 3180 C CA . PRO A 1 407 ? -5.848 -8.562 21.859 1 94.12 407 PRO A CA 1
ATOM 3181 C C . PRO A 1 407 ? -6.004 -7.504 22.953 1 94.12 407 PRO A C 1
ATOM 3183 O O . PRO A 1 407 ? -6.746 -6.535 22.781 1 94.12 407 PRO A O 1
ATOM 3186 N N . THR A 1 408 ? -5.273 -7.758 24.031 1 96.12 408 THR A N 1
ATOM 3187 C CA . THR A 1 408 ? -5.223 -6.758 25.094 1 96.12 408 THR A CA 1
ATOM 3188 C C . THR A 1 408 ? -4.207 -5.668 24.766 1 96.12 408 THR A C 1
ATOM 3190 O O . THR A 1 408 ? -3.322 -5.871 23.922 1 96.12 408 THR A O 1
ATOM 3193 N N . ALA A 1 409 ? -4.352 -4.527 25.453 1 97.81 409 ALA A N 1
ATOM 3194 C CA . ALA A 1 409 ? -3.42 -3.42 25.25 1 97.81 409 ALA A CA 1
ATOM 3195 C C . ALA A 1 409 ? -1.989 -3.838 25.578 1 97.81 409 ALA A C 1
ATOM 3197 O O . ALA A 1 409 ? -1.042 -3.391 24.922 1 97.81 409 ALA A O 1
ATOM 3198 N N . ASP A 1 410 ? -1.849 -4.719 26.516 1 97.5 410 ASP A N 1
ATOM 3199 C CA . ASP A 1 410 ? -0.53 -5.152 26.969 1 97.5 410 ASP A CA 1
ATOM 3200 C C . ASP A 1 410 ? 0.22 -5.883 25.859 1 97.5 410 ASP A C 1
ATOM 3202 O O . ASP A 1 410 ? 1.447 -5.801 25.766 1 97.5 410 ASP A O 1
ATOM 3206 N N . LEU A 1 411 ? -0.483 -6.555 25.094 1 97.44 411 LEU A N 1
ATOM 3207 C CA . LEU A 1 411 ? 0.148 -7.266 23.984 1 97.44 411 LEU A CA 1
ATOM 3208 C C . LEU A 1 411 ? 0.864 -6.293 23.062 1 97.44 411 LEU A C 1
ATOM 3210 O O . LEU A 1 411 ? 1.998 -6.543 22.641 1 97.44 411 LEU A O 1
ATOM 3214 N N . PHE A 1 412 ? 0.219 -5.215 22.703 1 97.81 412 PHE A N 1
ATOM 3215 C CA . PHE A 1 412 ? 0.802 -4.219 21.812 1 97.81 412 PHE A CA 1
ATOM 3216 C C . PHE A 1 412 ? 1.975 -3.512 22.484 1 97.81 412 PHE A C 1
ATOM 3218 O O . PHE A 1 412 ? 2.932 -3.113 21.828 1 97.81 412 PHE A O 1
ATOM 3225 N N . VAL A 1 413 ? 1.892 -3.334 23.828 1 98.19 413 VAL A N 1
ATOM 3226 C CA . VAL A 1 413 ? 3 -2.773 24.594 1 98.19 413 VAL A CA 1
ATOM 3227 C C . VAL A 1 413 ? 4.25 -3.631 24.406 1 98.19 413 VAL A C 1
ATOM 3229 O O . VAL A 1 413 ? 5.336 -3.109 24.141 1 98.19 413 VAL A O 1
ATOM 3232 N N . GLN A 1 414 ? 4.055 -4.879 24.484 1 96.81 414 GLN A N 1
ATOM 3233 C CA . GLN A 1 414 ? 5.172 -5.801 24.328 1 96.81 414 GLN A CA 1
ATOM 3234 C C . GLN A 1 414 ? 5.691 -5.82 22.906 1 96.81 414 GLN A C 1
ATOM 3236 O O . GLN A 1 414 ? 6.902 -5.852 22.672 1 96.81 414 GLN A O 1
ATOM 3241 N N . LEU A 1 415 ? 4.848 -5.742 21.938 1 96.44 415 LEU A N 1
ATOM 3242 C CA . LEU A 1 415 ? 5.199 -5.832 20.531 1 96.44 415 LEU A CA 1
ATOM 3243 C C . LEU A 1 415 ? 6.047 -4.641 20.094 1 96.44 415 LEU A C 1
ATOM 3245 O O . LEU A 1 415 ? 6.836 -4.742 19.156 1 96.44 415 LEU A O 1
ATOM 3249 N N . TRP A 1 416 ? 5.863 -3.484 20.781 1 97.62 416 TRP A N 1
ATOM 3250 C CA . TRP A 1 416 ? 6.531 -2.268 20.328 1 97.62 416 TRP A CA 1
ATOM 3251 C C . TRP A 1 416 ? 7.418 -1.695 21.422 1 97.62 416 TRP A C 1
ATOM 3253 O O . TRP A 1 416 ? 7.605 -0.479 21.516 1 97.62 416 TRP A O 1
ATOM 3263 N N . SER A 1 417 ? 7.879 -2.572 22.328 1 97.88 417 SER A N 1
ATOM 3264 C CA . SER A 1 417 ? 8.898 -2.178 23.297 1 97.88 417 SER A CA 1
ATOM 3265 C C . SER A 1 417 ? 10.25 -1.958 22.609 1 97.88 417 SER A C 1
ATOM 3267 O O . SER A 1 417 ? 10.516 -2.533 21.547 1 97.88 417 SER A O 1
ATOM 3269 N N . TRP A 1 418 ? 11.062 -1.06 23.141 1 97.5 418 TRP A N 1
ATOM 3270 C CA . TRP A 1 418 ? 12.352 -0.762 22.516 1 97.5 418 TRP A CA 1
ATOM 3271 C C . TRP A 1 418 ? 13.43 -0.558 23.578 1 97.5 418 TRP A C 1
ATOM 3273 O O . TRP A 1 418 ? 13.117 -0.449 24.766 1 97.5 418 TRP A O 1
ATOM 3283 N N . GLU A 1 419 ? 14.68 -0.599 23.188 1 96.38 419 GLU A N 1
ATOM 3284 C CA . GLU A 1 419 ? 15.82 -0.351 24.078 1 96.38 419 GLU A CA 1
ATOM 3285 C C . GLU A 1 419 ? 16.359 1.063 23.891 1 96.38 419 GLU A C 1
ATOM 3287 O O . GLU A 1 419 ? 16.562 1.514 22.75 1 96.38 419 GLU A O 1
ATOM 3292 N N . GLU A 1 420 ? 16.469 1.755 24.938 1 94.31 420 GLU A N 1
ATOM 3293 C CA . GLU A 1 420 ? 17.062 3.088 24.953 1 94.31 420 GLU A CA 1
ATOM 3294 C C . GLU A 1 420 ? 17.984 3.27 26.156 1 94.31 420 GLU A C 1
ATOM 3296 O O . GLU A 1 420 ? 17.547 3.166 27.297 1 94.31 420 GLU A O 1
ATOM 3301 N N . ASN A 1 421 ? 19.266 3.469 25.891 1 92.56 421 ASN A N 1
ATOM 3302 C CA . ASN A 1 421 ? 20.297 3.637 26.922 1 92.56 421 ASN A CA 1
ATOM 3303 C C . ASN A 1 421 ? 20.344 2.434 27.859 1 92.56 421 ASN A C 1
ATOM 3305 O O . ASN A 1 421 ? 20.391 2.594 29.078 1 92.56 421 ASN A O 1
ATOM 3309 N N . GLY A 1 422 ? 20.188 1.223 27.328 1 92.06 422 GLY A N 1
ATOM 3310 C CA . GLY A 1 422 ? 20.328 -0.02 28.078 1 92.06 422 GLY A CA 1
ATOM 3311 C C . GLY A 1 422 ? 19.094 -0.407 28.844 1 92.06 422 GLY A C 1
ATOM 3312 O O . GLY A 1 422 ? 19.094 -1.39 29.594 1 92.06 422 GLY A O 1
ATOM 3313 N N . VAL A 1 423 ? 18.094 0.42 28.703 1 95.81 423 VAL A N 1
ATOM 3314 C CA . VAL A 1 423 ? 16.859 0.15 29.438 1 95.81 423 VAL A CA 1
ATOM 3315 C C . VAL A 1 423 ? 15.734 -0.159 28.438 1 95.81 423 VAL A C 1
ATOM 3317 O O . VAL A 1 423 ? 15.641 0.47 27.391 1 95.81 423 VAL A O 1
ATOM 3320 N N . THR A 1 424 ? 14.922 -1.12 28.859 1 96.38 424 THR A N 1
ATOM 3321 C CA . THR A 1 424 ? 13.75 -1.429 28.047 1 96.38 424 THR A CA 1
ATOM 3322 C C . THR A 1 424 ? 12.641 -0.404 28.281 1 96.38 424 THR A C 1
ATOM 3324 O O . THR A 1 424 ? 12.188 -0.229 29.406 1 96.38 424 THR A O 1
ATOM 3327 N N . MET A 1 425 ? 12.312 0.238 27.25 1 97.94 425 MET A N 1
ATOM 3328 C CA . MET A 1 425 ? 11.211 1.195 27.281 1 97.94 425 MET A CA 1
ATOM 3329 C C . MET A 1 425 ? 9.953 0.596 26.672 1 97.94 425 MET A C 1
ATOM 3331 O O . MET A 1 425 ? 10.031 -0.316 25.844 1 97.94 425 MET A O 1
ATOM 3335 N N . THR A 1 426 ? 8.789 1.078 27.156 1 98.06 426 THR A N 1
ATOM 3336 C CA . THR A 1 426 ? 7.52 0.588 26.625 1 98.06 426 THR A CA 1
ATOM 3337 C C . THR A 1 426 ? 6.574 1.748 26.312 1 98.06 426 THR A C 1
ATOM 3339 O O . THR A 1 426 ? 6.645 2.799 26.953 1 98.06 426 THR A O 1
ATOM 3342 N N . PRO A 1 427 ? 5.785 1.563 25.266 1 98.12 427 PRO A N 1
ATOM 3343 C CA . PRO A 1 427 ? 4.715 2.547 25.078 1 98.12 427 PRO A CA 1
ATOM 3344 C C . PRO A 1 427 ? 3.803 2.66 26.297 1 98.12 427 PRO A C 1
ATOM 3346 O O . PRO A 1 427 ? 3.654 1.696 27.062 1 98.12 427 PRO A O 1
ATOM 3349 N N . ARG A 1 428 ? 3.225 3.732 26.562 1 97.94 428 ARG A N 1
ATOM 3350 C CA . ARG A 1 428 ? 2.232 3.893 27.625 1 97.94 428 ARG A CA 1
ATOM 3351 C C . ARG A 1 428 ? 0.969 3.096 27.312 1 97.94 428 ARG A C 1
ATOM 3353 O O . ARG A 1 428 ? 0.296 3.352 26.312 1 97.94 428 ARG A O 1
ATOM 3360 N N . VAL A 1 429 ? 0.619 2.252 28.156 1 98.25 429 VAL A N 1
ATOM 3361 C CA . VAL A 1 429 ? -0.481 1.314 27.953 1 98.25 429 VAL A CA 1
ATOM 3362 C C . VAL A 1 429 ? -1.802 2.076 27.859 1 98.25 429 VAL A C 1
ATOM 3364 O O . VAL A 1 429 ? -2.705 1.684 27.125 1 98.25 429 VAL A O 1
ATOM 3367 N N . SER A 1 430 ? -1.917 3.172 28.609 1 96.62 430 SER A N 1
ATOM 3368 C CA . SER A 1 430 ? -3.15 3.949 28.641 1 96.62 430 SER A CA 1
ATOM 3369 C C . SER A 1 430 ? -3.502 4.492 27.266 1 96.62 430 SER A C 1
ATOM 3371 O O . SER A 1 430 ? -4.68 4.57 26.891 1 96.62 430 SER A O 1
ATOM 3373 N N . ARG A 1 431 ? -2.521 4.82 26.438 1 97.31 431 ARG A N 1
ATOM 3374 C CA . ARG A 1 431 ? -2.775 5.355 25.109 1 97.31 431 ARG A CA 1
ATOM 3375 C C . ARG A 1 431 ? -3.283 4.27 24.172 1 97.31 431 ARG A C 1
ATOM 3377 O O . ARG A 1 431 ? -4.16 4.52 23.344 1 97.31 431 ARG A O 1
ATOM 3384 N N . ILE A 1 432 ? -2.729 3.064 24.328 1 98.06 432 ILE A N 1
ATOM 3385 C CA . ILE A 1 432 ? -3.16 1.927 23.516 1 98.06 432 ILE A CA 1
ATOM 3386 C C . ILE A 1 432 ? -4.582 1.528 23.906 1 98.06 432 ILE A C 1
ATOM 3388 O O . ILE A 1 432 ? -5.418 1.261 23.047 1 98.06 432 ILE A O 1
ATOM 3392 N N . GLN A 1 433 ? -4.836 1.548 25.234 1 97 433 GLN A N 1
ATOM 3393 C CA . GLN A 1 433 ? -6.168 1.209 25.719 1 97 433 GLN A CA 1
ATOM 3394 C C . GLN A 1 433 ? -7.215 2.184 25.188 1 97 433 GLN A C 1
ATOM 3396 O O . GLN A 1 433 ? -8.336 1.787 24.875 1 97 433 GLN A O 1
ATOM 3401 N N . ALA A 1 434 ? -6.859 3.414 25.094 1 95.44 434 ALA A N 1
ATOM 3402 C CA . ALA A 1 434 ? -7.777 4.418 24.562 1 95.44 434 ALA A CA 1
ATOM 3403 C C . ALA A 1 434 ? -8.188 4.086 23.125 1 95.44 434 ALA A C 1
ATOM 3405 O O . ALA A 1 434 ? -9.336 4.328 22.734 1 95.44 434 ALA A O 1
ATOM 3406 N N . VAL A 1 435 ? -7.27 3.58 22.312 1 96.44 435 VAL A N 1
ATOM 3407 C CA . VAL A 1 435 ? -7.562 3.172 20.953 1 96.44 435 VAL A CA 1
ATOM 3408 C C . VAL A 1 435 ? -8.555 2.008 20.953 1 96.44 435 VAL A C 1
ATOM 3410 O O . VAL A 1 435 ? -9.531 2.012 20.203 1 96.44 435 VAL A O 1
ATOM 3413 N N . LEU A 1 436 ? -8.312 1.02 21.797 1 95.25 436 LEU A N 1
ATOM 3414 C CA . LEU A 1 436 ? -9.148 -0.174 21.859 1 95.25 436 LEU A CA 1
ATOM 3415 C C . LEU A 1 436 ? -10.547 0.173 22.344 1 95.25 436 LEU A C 1
ATOM 3417 O O . LEU A 1 436 ? -11.531 -0.438 21.906 1 95.25 436 LEU A O 1
ATOM 3421 N N . ASP A 1 437 ? -10.625 1.177 23.203 1 92.25 437 ASP A N 1
ATOM 3422 C CA . ASP A 1 437 ? -11.914 1.6 23.734 1 92.25 437 ASP A CA 1
ATOM 3423 C C . ASP A 1 437 ? -12.727 2.355 22.688 1 92.25 437 ASP A C 1
ATOM 3425 O O . ASP A 1 437 ? -13.961 2.355 22.734 1 92.25 437 ASP A O 1
ATOM 3429 N N . GLY A 1 438 ? -12.07 2.986 21.766 1 87.69 438 GLY A N 1
ATOM 3430 C CA . GLY A 1 438 ? -12.75 3.752 20.734 1 87.69 438 GLY A CA 1
ATOM 3431 C C . GLY A 1 438 ? -13.227 5.109 21.219 1 87.69 438 GLY A C 1
ATOM 3432 O O . GLY A 1 438 ? -12.898 5.527 22.328 1 87.69 438 GLY A O 1
ATOM 3433 N N . ASP A 1 439 ? -13.953 5.883 20.297 1 73.38 439 ASP A N 1
ATOM 3434 C CA . ASP A 1 439 ? -14.297 7.277 20.578 1 73.38 439 ASP A CA 1
ATOM 3435 C C . ASP A 1 439 ? -15.773 7.418 20.938 1 73.38 439 ASP A C 1
ATOM 3437 O O . ASP A 1 439 ? -16.344 8.5 20.797 1 73.38 439 ASP A O 1
ATOM 3441 N N . GLY A 1 440 ? -16.438 6.43 21.297 1 72.19 440 GLY A N 1
ATOM 3442 C CA . GLY A 1 440 ? -17.891 6.449 21.469 1 72.19 440 GLY A CA 1
ATOM 3443 C C . GLY A 1 440 ? -18.406 7.734 22.094 1 72.19 440 GLY A C 1
ATOM 3444 O O . GLY A 1 440 ? -19.109 8.508 21.438 1 72.19 440 GLY A O 1
ATOM 3445 N N . GLU A 1 441 ? -18.016 8.172 23.188 1 69.19 441 GLU A N 1
ATOM 3446 C CA . GLU A 1 441 ? -18.578 9.344 23.844 1 69.19 441 GLU A CA 1
ATOM 3447 C C . GLU A 1 441 ? -17.984 10.641 23.281 1 69.19 441 GLU A C 1
ATOM 3449 O O . GLU A 1 441 ? -18.688 11.648 23.172 1 69.19 441 GLU A O 1
ATOM 3454 N N . THR A 1 442 ? -16.859 10.594 22.797 1 84.44 442 THR A N 1
ATOM 3455 C CA . THR A 1 442 ? -16.156 11.789 22.344 1 84.44 442 THR A CA 1
ATOM 3456 C C . THR A 1 442 ? -16.516 12.109 20.891 1 84.44 442 THR A C 1
ATOM 3458 O O . THR A 1 442 ? -16.359 13.242 20.453 1 84.44 442 THR A O 1
ATOM 3461 N N . ARG A 1 443 ? -17.125 11.211 20.328 1 87.25 443 ARG A N 1
ATOM 3462 C CA . ARG A 1 443 ? -17.406 11.359 18.891 1 87.25 443 ARG A CA 1
ATOM 3463 C C . ARG A 1 443 ? -18.484 12.406 18.656 1 87.25 443 ARG A C 1
ATOM 3465 O O . ARG A 1 443 ? -18.328 13.281 17.797 1 87.25 443 ARG A O 1
ATOM 3472 N N . LYS A 1 444 ? -19.484 12.344 19.438 1 90.75 444 LYS A N 1
ATOM 3473 C CA . LYS A 1 444 ? -20.578 13.305 19.266 1 90.75 444 LYS A CA 1
ATOM 3474 C C . LYS A 1 444 ? -20.109 14.727 19.547 1 90.75 444 LYS A C 1
ATOM 3476 O O . LYS A 1 444 ? -20.406 15.648 18.797 1 90.75 444 LYS A O 1
ATOM 3481 N N . TRP A 1 445 ? -19.438 14.836 20.625 1 93.94 445 TRP A N 1
ATOM 3482 C CA . TRP A 1 445 ? -18.922 16.156 20.969 1 93.94 445 TRP A CA 1
ATOM 3483 C C . TRP A 1 445 ? -18.047 16.703 19.844 1 93.94 445 TRP A C 1
ATOM 3485 O O . TRP A 1 445 ? -18.172 17.875 19.469 1 93.94 445 TRP A O 1
ATOM 3495 N N . TYR A 1 446 ? -17.188 15.906 19.406 1 93.81 446 TYR A N 1
ATOM 3496 C CA . TYR A 1 446 ? -16.25 16.328 18.375 1 93.81 446 TYR A CA 1
ATOM 3497 C C . TYR A 1 446 ? -17 16.75 17.109 1 93.81 446 TYR A C 1
ATOM 3499 O O . TYR A 1 446 ? -16.641 17.766 16.484 1 93.81 446 TYR A O 1
ATOM 3507 N N . MET A 1 447 ? -17.984 16.031 16.766 1 93.56 447 MET A N 1
ATOM 3508 C CA . MET A 1 447 ? -18.75 16.359 15.562 1 93.56 447 MET A CA 1
ATOM 3509 C C . MET A 1 447 ? -19.469 17.688 15.727 1 93.56 447 MET A C 1
ATOM 3511 O O . MET A 1 447 ? -19.484 18.516 14.805 1 93.56 447 MET A O 1
ATOM 3515 N N . ASP A 1 448 ? -20.031 17.875 16.859 1 94.19 448 ASP A N 1
ATOM 3516 C CA . ASP A 1 448 ? -20.719 19.141 17.141 1 94.19 448 ASP A CA 1
ATOM 3517 C C . ASP A 1 448 ? -19.734 20.312 17.156 1 94.19 448 ASP A C 1
ATOM 3519 O O . ASP A 1 448 ? -20.031 21.375 16.609 1 94.19 448 ASP A O 1
ATOM 3523 N N . TYR A 1 449 ? -18.672 20.078 17.812 1 95.81 449 TYR A N 1
ATOM 3524 C CA . TYR A 1 449 ? -17.656 21.141 17.891 1 95.81 449 TYR A CA 1
ATOM 3525 C C . TYR A 1 449 ? -17.109 21.469 16.516 1 95.81 449 TYR A C 1
ATOM 3527 O O . TYR A 1 449 ? -16.875 22.625 16.188 1 95.81 449 TYR A O 1
ATOM 3535 N N . SER A 1 450 ? -16.859 20.422 15.719 1 95.38 450 SER A N 1
ATOM 3536 C CA . SER A 1 450 ? -16.391 20.625 14.352 1 95.38 450 SER A CA 1
ATOM 3537 C C . SER A 1 450 ? -17.375 21.453 13.531 1 95.38 450 SER A C 1
ATOM 3539 O O . SER A 1 450 ? -16.984 22.375 12.82 1 95.38 450 SER A O 1
ATOM 3541 N N . LYS A 1 451 ? -18.578 21.156 13.719 1 94.12 451 LYS A N 1
ATOM 3542 C CA . LYS A 1 451 ? -19.625 21.906 13.031 1 94.12 451 LYS A CA 1
ATOM 3543 C C . LYS A 1 451 ? -19.625 23.375 13.469 1 94.12 451 LYS A C 1
ATOM 3545 O O . LYS A 1 451 ? -19.797 24.281 12.648 1 94.12 451 LYS A O 1
ATOM 3550 N N . LYS A 1 452 ? -19.516 23.516 14.688 1 94.75 452 LYS A N 1
ATOM 3551 C CA . LYS A 1 452 ? -19.469 24.859 15.242 1 94.75 452 LYS A CA 1
ATOM 3552 C C . LYS A 1 452 ? -18.297 25.656 14.672 1 94.75 452 LYS A C 1
ATOM 3554 O O . LYS A 1 452 ? -18.453 26.828 14.305 1 94.75 452 LYS A O 1
ATOM 3559 N N . CYS A 1 453 ? -17.156 25.078 14.586 1 96.44 453 CYS A N 1
ATOM 3560 C CA . CYS A 1 453 ? -15.953 25.734 14.078 1 96.44 453 CYS A CA 1
ATOM 3561 C C . CYS A 1 453 ? -16.109 26.094 12.609 1 96.44 453 CYS A C 1
ATOM 3563 O O . CYS A 1 453 ? -15.617 27.125 12.164 1 96.44 453 CYS A O 1
ATOM 3565 N N . VAL A 1 454 ? -16.781 25.266 11.883 1 94.56 454 VAL A N 1
ATOM 3566 C CA . VAL A 1 454 ? -16.969 25.5 10.453 1 94.56 454 VAL A CA 1
ATOM 3567 C C . VAL A 1 454 ? -18.031 26.578 10.234 1 94.56 454 VAL A C 1
ATOM 3569 O O . VAL A 1 454 ? -17.891 27.406 9.328 1 94.56 454 VAL A O 1
ATOM 3572 N N . SER A 1 455 ? -18.984 26.641 11.07 1 93.31 455 SER A N 1
ATOM 3573 C CA . SER A 1 455 ? -20.125 27.531 10.906 1 93.31 455 SER A CA 1
ATOM 3574 C C . SER A 1 455 ? -19.703 28.984 11.047 1 93.31 455 SER A C 1
ATOM 3576 O O . SER A 1 455 ? -20.344 29.891 10.492 1 93.31 455 SER A O 1
ATOM 3578 N N . ILE A 1 456 ? -18.672 29.25 11.719 1 94.25 456 ILE A N 1
ATOM 3579 C CA . ILE A 1 456 ? -18.297 30.641 11.992 1 94.25 456 ILE A CA 1
ATOM 3580 C C . ILE A 1 456 ? -17.359 31.141 10.906 1 94.25 456 ILE A C 1
ATOM 3582 O O . ILE A 1 456 ? -16.891 32.281 10.969 1 94.25 456 ILE A O 1
ATOM 3586 N N . LEU A 1 457 ? -17.047 30.359 9.898 1 94.44 457 LEU A N 1
ATOM 3587 C CA . LEU A 1 457 ? -16.156 30.781 8.828 1 94.44 457 LEU A CA 1
ATOM 3588 C C . LEU A 1 457 ? -16.906 31.562 7.758 1 94.44 457 LEU A C 1
ATOM 3590 O O . LEU A 1 457 ? -18.031 31.188 7.391 1 94.44 457 LEU A O 1
ATOM 3594 N N . SER A 1 458 ? -16.266 32.625 7.273 1 92.44 458 SER A N 1
ATOM 3595 C CA . SER A 1 458 ? -16.875 33.438 6.223 1 92.44 458 SER A CA 1
ATOM 3596 C C . SER A 1 458 ? -16.609 32.812 4.844 1 92.44 458 SER A C 1
ATOM 3598 O O . SER A 1 458 ? -17.281 33.188 3.869 1 92.44 458 SER A O 1
ATOM 3600 N N . MET A 1 459 ? -15.625 31.984 4.824 1 87.19 459 MET A N 1
ATOM 3601 C CA . MET A 1 459 ? -15.297 31.312 3.568 1 87.19 459 MET A CA 1
ATOM 3602 C C . MET A 1 459 ? -14.547 30.016 3.822 1 87.19 459 MET A C 1
ATOM 3604 O O . MET A 1 459 ? -13.859 29.875 4.836 1 87.19 459 MET A O 1
ATOM 3608 N N . ARG A 1 460 ? -14.688 29.094 2.854 1 80.06 460 ARG A N 1
ATOM 3609 C CA . ARG A 1 460 ? -14.055 27.797 3.004 1 80.06 460 ARG A CA 1
ATOM 3610 C C . ARG A 1 460 ? -13.117 27.5 1.834 1 80.06 460 ARG A C 1
ATOM 3612 O O . ARG A 1 460 ? -12.453 26.469 1.806 1 80.06 460 ARG A O 1
ATOM 3619 N N . TRP A 1 461 ? -13.133 28.25 0.911 1 71.44 461 TRP A N 1
ATOM 3620 C CA . TRP A 1 461 ? -12.289 28.062 -0.263 1 71.44 461 TRP A CA 1
ATOM 3621 C C . TRP A 1 461 ? -11.734 29.391 -0.768 1 71.44 461 TRP A C 1
ATOM 3623 O O . TRP A 1 461 ? -12.352 30.438 -0.581 1 71.44 461 TRP A O 1
ATOM 3633 N N . PHE A 1 462 ? -10.469 29.281 -1.041 1 64.12 462 PHE A N 1
ATOM 3634 C CA . PHE A 1 462 ? -9.805 30.453 -1.615 1 64.12 462 PHE A CA 1
ATOM 3635 C C . PHE A 1 462 ? -9.008 30.062 -2.854 1 64.12 462 PHE A C 1
ATOM 3637 O O . PHE A 1 462 ? -8.211 29.109 -2.816 1 64.12 462 PHE A O 1
ATOM 3644 N N . ASP A 1 463 ? -9.414 30.266 -4.109 1 51.31 463 ASP A N 1
ATOM 3645 C CA . ASP A 1 463 ? -8.625 29.969 -5.301 1 51.31 463 ASP A CA 1
ATOM 3646 C C . ASP A 1 463 ? -7.379 30.844 -5.371 1 51.31 463 ASP A C 1
ATOM 3648 O O . ASP A 1 463 ? -7.477 32.062 -5.625 1 51.31 463 ASP A O 1
ATOM 3652 N N . GLY A 1 464 ? -6.414 30.719 -4.734 1 46.53 464 GLY A N 1
ATOM 3653 C CA . GLY A 1 464 ? -5.223 31.547 -4.766 1 46.53 464 GLY A CA 1
ATOM 3654 C C . GLY A 1 464 ? -4.672 31.75 -6.164 1 46.53 464 GLY A C 1
ATOM 3655 O O . GLY A 1 464 ? -3.732 32.531 -6.363 1 46.53 464 GLY A O 1
ATOM 3656 N N . LYS A 1 465 ? -4.77 30.656 -7.062 1 41.31 465 LYS A N 1
ATOM 3657 C CA . LYS A 1 465 ? -4.055 30.734 -8.336 1 41.31 465 LYS A CA 1
ATOM 3658 C C . LYS A 1 465 ? -4.508 31.938 -9.156 1 41.31 465 LYS A C 1
ATOM 3660 O O . LYS A 1 465 ? -3.773 32.406 -10.023 1 41.31 465 LYS A O 1
ATOM 3665 N N . LYS A 1 466 ? -5.805 32.062 -9.539 1 38.81 466 LYS A N 1
ATOM 3666 C CA . LYS A 1 466 ? -6.211 32.875 -10.672 1 38.81 466 LYS A CA 1
ATOM 3667 C C . LYS A 1 466 ? -6.141 34.375 -10.32 1 38.81 466 LYS A C 1
ATOM 3669 O O . LYS A 1 466 ? -6.562 34.781 -9.234 1 38.81 466 LYS A O 1
ATOM 3674 N N . LYS A 1 467 ? -5.184 35.062 -10.898 1 38.97 467 LYS A N 1
ATOM 3675 C CA . LYS A 1 467 ? -5.23 36.5 -11.109 1 38.97 467 LYS A CA 1
ATOM 3676 C C . LYS A 1 467 ? -6.668 37 -11.141 1 38.97 467 LYS A C 1
ATOM 3678 O O . LYS A 1 467 ? -6.953 38.062 -11.727 1 38.97 467 LYS A O 1
ATOM 3683 N N . THR A 1 468 ? -7.57 36.219 -10.977 1 37.22 468 THR A N 1
ATOM 3684 C CA . THR A 1 468 ? -8.891 36.844 -11.062 1 37.22 468 THR A CA 1
ATOM 3685 C C . THR A 1 468 ? -9.133 37.75 -9.859 1 37.22 468 THR A C 1
ATOM 3687 O O . THR A 1 468 ? -8.289 37.844 -8.969 1 37.22 468 THR A O 1
ATOM 3690 N N . GLU A 1 469 ? -10.336 38.281 -9.734 1 37.47 469 GLU A N 1
ATOM 3691 C CA . GLU A 1 469 ? -10.906 39.219 -8.781 1 37.47 469 GLU A CA 1
ATOM 3692 C C . GLU A 1 469 ? -10.57 38.812 -7.344 1 37.47 469 GLU A C 1
ATOM 3694 O O . GLU A 1 469 ? -10.859 39.562 -6.406 1 37.47 469 GLU A O 1
ATOM 3699 N N . THR A 1 470 ? -10.008 37.594 -7.141 1 42.09 470 THR A N 1
ATOM 3700 C CA . THR A 1 470 ? -9.758 37.125 -5.785 1 42.09 470 THR A CA 1
ATOM 3701 C C . THR A 1 470 ? -8.32 37.406 -5.367 1 42.09 470 THR A C 1
ATOM 3703 O O . THR A 1 470 ? -7.832 36.844 -4.383 1 42.09 470 THR A O 1
ATOM 3706 N N . ASN A 1 471 ? -7.57 38.031 -6.055 1 53.38 471 ASN A N 1
ATOM 3707 C CA . ASN A 1 471 ? -6.25 38.5 -5.645 1 53.38 471 ASN A CA 1
ATOM 3708 C C . ASN A 1 471 ? -6.336 39.5 -4.496 1 53.38 471 ASN A C 1
ATOM 3710 O O . ASN A 1 471 ? -7.195 40.375 -4.504 1 53.38 471 ASN A O 1
ATOM 3714 N N . TRP A 1 472 ? -5.648 39.062 -3.389 1 63.62 472 TRP A N 1
ATOM 3715 C CA . TRP A 1 472 ? -5.629 40.094 -2.342 1 63.62 472 TRP A CA 1
ATOM 3716 C C . TRP A 1 472 ? -5.117 41.406 -2.883 1 63.62 472 TRP A C 1
ATOM 3718 O O . TRP A 1 472 ? -4.289 41.438 -3.797 1 63.62 472 TRP A O 1
ATOM 3728 N N . VAL A 1 473 ? -5.812 42.406 -2.629 1 70.44 473 VAL A N 1
ATOM 3729 C CA . VAL A 1 473 ? -5.504 43.781 -3.105 1 70.44 473 VAL A CA 1
ATOM 3730 C C . VAL A 1 473 ? -5.043 44.625 -1.939 1 70.44 473 VAL A C 1
ATOM 3732 O O . VAL A 1 473 ? -5.684 44.656 -0.887 1 70.44 473 VAL A O 1
ATOM 3735 N N . SER A 1 474 ? -3.805 45.062 -2.141 1 74.06 474 SER A N 1
ATOM 3736 C CA . SER A 1 474 ? -3.377 46.125 -1.225 1 74.06 474 SER A CA 1
ATOM 3737 C C . SER A 1 474 ? -4.09 47.438 -1.519 1 74.06 474 SER A C 1
ATOM 3739 O O . SER A 1 474 ? -4.078 47.906 -2.656 1 74.06 474 SER A O 1
ATOM 3741 N N . ILE A 1 475 ? -4.762 48 -0.507 1 76.81 475 ILE A N 1
ATOM 3742 C CA . ILE A 1 475 ? -5.621 49.125 -0.812 1 76.81 475 ILE A CA 1
ATOM 3743 C C . ILE A 1 475 ? -5.383 50.25 0.204 1 76.81 475 ILE A C 1
ATOM 3745 O O . ILE A 1 475 ? -5.141 49.969 1.383 1 76.81 475 ILE A O 1
ATOM 3749 N N . GLU A 1 476 ? -5.449 51.438 -0.304 1 78.5 476 GLU A N 1
ATOM 3750 C CA . GLU A 1 476 ? -5.379 52.625 0.555 1 78.5 476 GLU A CA 1
ATOM 3751 C C . GLU A 1 476 ? -6.766 53.031 1.029 1 78.5 476 GLU A C 1
ATOM 3753 O O . GLU A 1 476 ? -6.953 53.375 2.201 1 78.5 476 GLU A O 1
ATOM 3758 N N . ASN A 1 477 ? -7.699 52.938 0.05 1 80.06 477 ASN A N 1
ATOM 3759 C CA . ASN A 1 477 ? -9.086 53.25 0.38 1 80.06 477 ASN A CA 1
ATOM 3760 C C . ASN A 1 477 ? -9.867 52 0.775 1 80.06 477 ASN A C 1
ATOM 3762 O O . ASN A 1 477 ? -10.492 51.344 -0.072 1 80.06 477 ASN A O 1
ATOM 3766 N N . ILE A 1 478 ? -9.977 51.812 2.031 1 87.94 478 ILE A N 1
ATOM 3767 C CA . ILE A 1 478 ? -10.562 50.594 2.564 1 87.94 478 ILE A CA 1
ATOM 3768 C C . ILE A 1 478 ? -12.016 50.469 2.111 1 87.94 478 ILE A C 1
ATOM 3770 O O . ILE A 1 478 ? -12.773 51.438 2.176 1 87.94 478 ILE A O 1
ATOM 3774 N N . GLY A 1 479 ? -12.375 49.312 1.607 1 84.69 479 GLY A N 1
ATOM 3775 C CA . GLY A 1 479 ? -13.734 49.031 1.175 1 84.69 479 GLY A CA 1
ATOM 3776 C C . GLY A 1 479 ? -13.977 49.344 -0.284 1 84.69 479 GLY A C 1
ATOM 3777 O O . GLY A 1 479 ? -15.039 49.031 -0.832 1 84.69 479 GLY A O 1
ATOM 3778 N N . SER A 1 480 ? -13.07 49.938 -0.95 1 80.38 480 SER A N 1
ATOM 3779 C CA . SER A 1 480 ? -13.258 50.406 -2.314 1 80.38 480 SER A CA 1
ATOM 3780 C C . SER A 1 480 ? -13.477 49.25 -3.285 1 80.38 480 SER A C 1
ATOM 3782 O O . SER A 1 480 ? -14.102 49.438 -4.332 1 80.38 480 SER A O 1
ATOM 3784 N N . THR A 1 481 ? -12.969 48.156 -2.924 1 79.75 481 THR A N 1
ATOM 3785 C CA . THR A 1 481 ? -13.047 47.031 -3.844 1 79.75 481 THR A CA 1
ATOM 3786 C C . THR A 1 481 ? -14.469 46.5 -3.916 1 79.75 481 THR A C 1
ATOM 3788 O O . THR A 1 481 ? -14.82 45.781 -4.863 1 79.75 481 THR A O 1
ATOM 3791 N N . PHE A 1 482 ? -15.273 46.75 -2.916 1 80.69 482 PHE A N 1
ATOM 3792 C CA . PHE A 1 482 ? -16.594 46.125 -2.939 1 80.69 482 PHE A CA 1
ATOM 3793 C C . PHE A 1 482 ? -17.672 47.188 -2.686 1 80.69 482 PHE A C 1
ATOM 3795 O O . PHE A 1 482 ? -18.859 46.844 -2.533 1 80.69 482 PHE A O 1
ATOM 3802 N N . ALA A 1 483 ? -17.344 48.406 -2.594 1 77.75 483 ALA A N 1
ATOM 3803 C CA . ALA A 1 483 ? -18.297 49.469 -2.332 1 77.75 483 ALA A CA 1
ATOM 3804 C C . ALA A 1 483 ? -19.391 49.5 -3.387 1 77.75 483 ALA A C 1
ATOM 3806 O O . ALA A 1 483 ? -20.531 49.906 -3.1 1 77.75 483 ALA A O 1
ATOM 3807 N N . HIS A 1 484 ? -19.078 49.031 -4.543 1 75.62 484 HIS A N 1
ATOM 3808 C CA . HIS A 1 484 ? -20.016 49.125 -5.664 1 75.62 484 HIS A CA 1
ATOM 3809 C C . HIS A 1 484 ? -20.859 47.875 -5.766 1 75.62 484 HIS A C 1
ATOM 3811 O O . HIS A 1 484 ? -21.797 47.812 -6.57 1 75.62 484 HIS A O 1
ATOM 3817 N N . LEU A 1 485 ? -20.547 46.906 -4.984 1 76.88 485 LEU A N 1
ATOM 3818 C CA . LEU A 1 485 ? -21.219 45.625 -5.113 1 76.88 485 LEU A CA 1
ATOM 3819 C C . LEU A 1 485 ? -22.484 45.562 -4.258 1 76.88 485 LEU A C 1
ATOM 3821 O O . LEU A 1 485 ? -22.531 46.156 -3.18 1 76.88 485 LEU A O 1
ATOM 3825 N N . ASP A 1 486 ? -23.562 44.938 -4.859 1 67.94 486 ASP A N 1
ATOM 3826 C CA . ASP A 1 486 ? -24.828 44.75 -4.156 1 67.94 486 ASP A CA 1
ATOM 3827 C C . ASP A 1 486 ? -24.734 43.625 -3.133 1 67.94 486 ASP A C 1
ATOM 3829 O O . ASP A 1 486 ? -24.438 42.5 -3.484 1 67.94 486 ASP A O 1
ATOM 3833 N N . ILE A 1 487 ? -24.984 43.906 -1.907 1 65.06 487 ILE A N 1
ATOM 3834 C CA . ILE A 1 487 ? -24.859 43 -0.78 1 65.06 487 ILE A CA 1
ATOM 3835 C C . ILE A 1 487 ? -25.906 41.875 -0.9 1 65.06 487 ILE A C 1
ATOM 3837 O O . ILE A 1 487 ? -25.672 40.75 -0.461 1 65.06 487 ILE A O 1
ATOM 3841 N N . LEU A 1 488 ? -27.062 42.156 -1.538 1 61.62 488 LEU A N 1
ATOM 3842 C CA . LEU A 1 488 ? -28.203 41.25 -1.498 1 61.62 488 LEU A CA 1
ATOM 3843 C C . LEU A 1 488 ? -28.172 40.281 -2.672 1 61.62 488 LEU A C 1
ATOM 3845 O O . LEU A 1 488 ? -28.984 39.344 -2.742 1 61.62 488 LEU A O 1
ATOM 3849 N N . THR A 1 489 ? -27.234 40.312 -3.494 1 62.12 489 THR A N 1
ATOM 3850 C CA . THR A 1 489 ? -27.172 39.375 -4.586 1 62.12 489 THR A CA 1
ATOM 3851 C C . THR A 1 489 ? -26.656 38.031 -4.09 1 62.12 489 THR A C 1
ATOM 3853 O O . THR A 1 489 ? -25.578 37.938 -3.477 1 62.12 489 THR A O 1
ATOM 3856 N N . SER A 1 490 ? -27.594 37 -3.98 1 57.66 490 SER A N 1
ATOM 3857 C CA . SER A 1 490 ? -27.188 35.656 -3.596 1 57.66 490 SER A CA 1
ATOM 3858 C C . SER A 1 490 ? -26.25 35.031 -4.637 1 57.66 490 SER A C 1
ATOM 3860 O O . SER A 1 490 ? -26.578 35 -5.824 1 57.66 490 SER A O 1
ATOM 3862 N N . SER A 1 491 ? -25.078 35.125 -4.5 1 56.56 491 SER A N 1
ATOM 3863 C CA . SER A 1 491 ? -24.172 34.406 -5.414 1 56.56 491 SER A CA 1
ATOM 3864 C C . SER A 1 491 ? -23.453 33.281 -4.715 1 56.56 491 SER A C 1
ATOM 3866 O O . SER A 1 491 ? -23.031 33.406 -3.566 1 56.56 491 SER A O 1
ATOM 3868 N N . THR A 1 492 ? -23.922 32 -4.941 1 49.97 492 THR A N 1
ATOM 3869 C CA . THR A 1 492 ? -23.172 30.844 -4.469 1 49.97 492 THR A CA 1
ATOM 3870 C C . THR A 1 492 ? -21.781 30.812 -5.086 1 49.97 492 THR A C 1
ATOM 3872 O O . THR A 1 492 ? -21.609 31.062 -6.281 1 49.97 492 THR A O 1
ATOM 3875 N N . ALA A 1 493 ? -20.922 31.109 -4.434 1 49.5 493 ALA A N 1
ATOM 3876 C CA . ALA A 1 493 ? -19.578 30.875 -4.969 1 49.5 493 ALA A CA 1
ATOM 3877 C C . ALA A 1 493 ? -19.5 29.516 -5.66 1 49.5 493 ALA A C 1
ATOM 3879 O O . ALA A 1 493 ? -19.688 28.484 -5.02 1 49.5 493 ALA A O 1
ATOM 3880 N N . THR A 1 494 ? -20.109 29.141 -6.773 1 44.66 494 THR A N 1
ATOM 3881 C CA . THR A 1 494 ? -20.016 27.875 -7.484 1 44.66 494 THR A CA 1
ATOM 3882 C C . THR A 1 494 ? -18.641 27.25 -7.324 1 44.66 494 THR A C 1
ATOM 3884 O O . THR A 1 494 ? -17.812 27.312 -8.242 1 44.66 494 THR A O 1
ATOM 3887 N N . PRO A 1 495 ? -17.906 27.5 -6.34 1 38.69 495 PRO A N 1
ATOM 3888 C CA . PRO A 1 495 ? -16.484 27.156 -6.262 1 38.69 495 PRO A CA 1
ATOM 3889 C C . PRO A 1 495 ? -16.219 25.672 -6.418 1 38.69 495 PRO A C 1
ATOM 3891 O O . PRO A 1 495 ? -15.289 25.266 -7.121 1 38.69 495 PRO A O 1
ATOM 3894 N N . LEU A 1 496 ? -16.812 24.781 -5.551 1 39.88 496 LEU A N 1
ATOM 3895 C CA . LEU A 1 496 ? -16.297 23.406 -5.422 1 39.88 496 LEU A CA 1
ATOM 3896 C C . LEU A 1 496 ? -16.641 22.578 -6.652 1 39.88 496 LEU A C 1
ATOM 3898 O O . LEU A 1 496 ? -15.82 21.797 -7.129 1 39.88 496 LEU A O 1
ATOM 3902 N N . GLU A 1 497 ? -17.797 22.719 -7.137 1 43.16 497 GLU A N 1
ATOM 3903 C CA . GLU A 1 497 ? -18.172 21.938 -8.312 1 43.16 497 GLU A CA 1
ATOM 3904 C C . GLU A 1 497 ? -17.391 22.375 -9.547 1 43.16 497 GLU A C 1
ATOM 3906 O O . GLU A 1 497 ? -16.922 21.547 -10.328 1 43.16 497 GLU A O 1
ATOM 3911 N N . GLU A 1 498 ? -17.266 23.672 -9.75 1 43.03 498 GLU A N 1
ATOM 3912 C CA . GLU A 1 498 ? -16.484 24.172 -10.875 1 43.03 498 GLU A CA 1
ATOM 3913 C C . GLU A 1 498 ? -15 23.859 -10.695 1 43.03 498 GLU A C 1
ATOM 3915 O O . GLU A 1 498 ? -14.312 23.516 -11.656 1 43.03 498 GLU A O 1
ATOM 3920 N N . PHE A 1 499 ? -14.562 23.938 -9.492 1 39.69 499 PHE A N 1
ATOM 3921 C CA . PHE A 1 499 ? -13.195 23.516 -9.18 1 39.69 499 PHE A CA 1
ATOM 3922 C C . PHE A 1 499 ? -13.016 22.031 -9.461 1 39.69 499 PHE A C 1
ATOM 3924 O O . PHE A 1 499 ? -12.016 21.625 -10.062 1 39.69 499 PHE A O 1
ATOM 3931 N N . ASN A 1 500 ? -13.945 21.281 -9.016 1 42.88 500 ASN A N 1
ATOM 3932 C CA . ASN A 1 500 ? -13.867 19.844 -9.281 1 42.88 500 ASN A CA 1
ATOM 3933 C C . ASN A 1 500 ? -13.938 19.547 -10.773 1 42.88 500 ASN A C 1
ATOM 3935 O O . ASN A 1 500 ? -13.219 18.688 -11.273 1 42.88 500 ASN A O 1
ATOM 3939 N N . LYS A 1 501 ? -14.836 20.188 -11.406 1 44.84 501 LYS A N 1
ATOM 3940 C CA . LYS A 1 501 ? -14.922 20.062 -12.859 1 44.84 501 LYS A CA 1
ATOM 3941 C C . LYS A 1 501 ? -13.656 20.594 -13.531 1 44.84 501 LYS A C 1
ATOM 3943 O O . LYS A 1 501 ? -13.141 19.969 -14.461 1 44.84 501 LYS A O 1
ATOM 3948 N N . TRP A 1 502 ? -13.18 21.75 -13.094 1 41.25 502 TRP A N 1
ATOM 3949 C CA . TRP A 1 502 ? -11.953 22.375 -13.586 1 41.25 502 TRP A CA 1
ATOM 3950 C C . TRP A 1 502 ? -10.734 21.531 -13.234 1 41.25 502 TRP A C 1
ATOM 3952 O O . TRP A 1 502 ? -9.859 21.328 -14.07 1 41.25 502 TRP A O 1
ATOM 3962 N N . SER A 1 503 ? -10.602 21.078 -12.086 1 41.97 503 SER A N 1
ATOM 3963 C CA . SER A 1 503 ? -9.492 20.25 -11.648 1 41.97 503 SER A CA 1
ATOM 3964 C C . SER A 1 503 ? -9.422 18.953 -12.461 1 41.97 503 SER A C 1
ATOM 3966 O O . SER A 1 503 ? -8.336 18.5 -12.82 1 41.97 503 SER A O 1
ATOM 3968 N N . LYS A 1 504 ? -10.562 18.406 -12.695 1 46.84 504 LYS A N 1
ATOM 3969 C CA . LYS A 1 504 ? -10.633 17.219 -13.555 1 46.84 504 LYS A CA 1
ATOM 3970 C C . LYS A 1 504 ? -10.211 17.547 -14.984 1 46.84 504 LYS A C 1
ATOM 3972 O O . LYS A 1 504 ? -9.516 16.766 -15.625 1 46.84 504 LYS A O 1
ATOM 3977 N N . LYS A 1 505 ? -10.719 18.719 -15.477 1 41.88 505 LYS A N 1
ATOM 3978 C CA . LYS A 1 505 ? -10.445 19.172 -16.844 1 41.88 505 LYS A CA 1
ATOM 3979 C C . LYS A 1 505 ? -9.016 19.688 -16.953 1 41.88 505 LYS A C 1
ATOM 3981 O O . LYS A 1 505 ? -8.367 19.5 -18 1 41.88 505 LYS A O 1
ATOM 3986 N N . THR A 1 506 ? -8.562 20.422 -16 1 43.62 506 THR A N 1
ATOM 3987 C CA . THR A 1 506 ? -7.266 21.078 -16.047 1 43.62 506 THR A CA 1
ATOM 3988 C C . THR A 1 506 ? -6.133 20.078 -15.844 1 43.62 506 THR A C 1
ATOM 3990 O O . THR A 1 506 ? -4.961 20.406 -16.031 1 43.62 506 THR A O 1
ATOM 3993 N N . ASN A 1 507 ? -6.539 18.984 -15.508 1 50.53 507 ASN A N 1
ATOM 3994 C CA . ASN A 1 507 ? -5.5 17.984 -15.289 1 50.53 507 ASN A CA 1
ATOM 3995 C C . ASN A 1 507 ? -5.23 17.172 -16.547 1 50.53 507 ASN A C 1
ATOM 3997 O O . ASN A 1 507 ? -4.5 16.172 -16.516 1 50.53 507 ASN A O 1
ATOM 4001 N N . SER A 1 508 ? -5.969 17.734 -17.547 1 59.06 508 SER A N 1
ATOM 4002 C CA . SER A 1 508 ? -5.586 17.062 -18.797 1 59.06 508 SER A CA 1
ATOM 4003 C C . SER A 1 508 ? -4.316 17.688 -19.375 1 59.06 508 SER A C 1
ATOM 4005 O O . SER A 1 508 ? -4.035 18.859 -19.156 1 59.06 508 SER A O 1
ATOM 4007 N N . LEU A 1 509 ? -3.527 16.969 -19.953 1 65.38 509 LEU A N 1
ATOM 4008 C CA . LEU A 1 509 ? -2.219 17.375 -20.453 1 65.38 509 LEU A CA 1
ATOM 4009 C C . LEU A 1 509 ? -2.346 18.531 -21.438 1 65.38 509 LEU A C 1
ATOM 4011 O O . LEU A 1 509 ? -1.562 19.484 -21.375 1 65.38 509 LEU A O 1
ATOM 4015 N N . PRO A 1 510 ? -3.391 18.625 -22.219 1 61.91 510 PRO A N 1
ATOM 4016 C CA . PRO A 1 510 ? -3.5 19.781 -23.109 1 61.91 510 PRO A CA 1
ATOM 4017 C C . PRO A 1 510 ? -3.758 21.094 -22.375 1 61.91 510 PRO A C 1
ATOM 4019 O O . PRO A 1 510 ? -3.193 22.125 -22.719 1 61.91 510 PRO A O 1
ATOM 4022 N N . VAL A 1 511 ? -4.477 21.062 -21.375 1 62.94 511 VAL A N 1
ATOM 4023 C CA . VAL A 1 511 ? -4.781 22.266 -20.609 1 62.94 511 VAL A CA 1
ATOM 4024 C C . VAL A 1 511 ? -3.539 22.703 -19.828 1 62.94 511 VAL A C 1
ATOM 4026 O O . VAL A 1 511 ? -3.244 23.891 -19.75 1 62.94 511 VAL A O 1
ATOM 4029 N N . ILE A 1 512 ? -2.895 21.781 -19.312 1 72.06 512 ILE A N 1
ATOM 4030 C CA . ILE A 1 512 ? -1.674 22.078 -18.578 1 72.06 512 ILE A CA 1
ATOM 4031 C C . ILE A 1 512 ? -0.672 22.766 -19.516 1 72.06 512 ILE A C 1
ATOM 4033 O O . ILE A 1 512 ? -0.047 23.766 -19.125 1 72.06 512 ILE A O 1
ATOM 4037 N N . LYS A 1 513 ? -0.641 22.266 -20.672 1 72.88 513 LYS A N 1
ATOM 4038 C CA . LYS A 1 513 ? 0.314 22.828 -21.625 1 72.88 513 LYS A CA 1
ATOM 4039 C C . LYS A 1 513 ? -0.12 24.234 -22.062 1 72.88 513 LYS A C 1
ATOM 4041 O O . LYS A 1 513 ? 0.72 25.094 -22.312 1 72.88 513 LYS A O 1
ATOM 4046 N N . ARG A 1 514 ? -1.36 24.438 -22.109 1 67.44 514 ARG A N 1
ATOM 4047 C CA . ARG A 1 514 ? -1.877 25.766 -22.453 1 67.44 514 ARG A CA 1
ATOM 4048 C C . ARG A 1 514 ? -1.561 26.781 -21.359 1 67.44 514 ARG A C 1
ATOM 4050 O O . ARG A 1 514 ? -1.195 27.922 -21.641 1 67.44 514 ARG A O 1
ATOM 4057 N N . ASN A 1 515 ? -1.624 26.25 -20.203 1 64.19 515 ASN A N 1
ATOM 4058 C CA . ASN A 1 515 ? -1.5 27.172 -19.078 1 64.19 515 ASN A CA 1
ATOM 4059 C C . ASN A 1 515 ? -0.043 27.359 -18.672 1 64.19 515 ASN A C 1
ATOM 4061 O O . ASN A 1 515 ? 0.333 28.422 -18.172 1 64.19 515 ASN A O 1
ATOM 4065 N N . TYR A 1 516 ? 0.684 26.281 -18.859 1 74.31 516 TYR A N 1
ATOM 4066 C CA . TYR A 1 516 ? 2.012 26.312 -18.25 1 74.31 516 TYR A CA 1
ATOM 4067 C C . TYR A 1 516 ? 3.098 26.172 -19.312 1 74.31 516 TYR A C 1
ATOM 4069 O O . TYR A 1 516 ? 4.289 26.25 -19 1 74.31 516 TYR A O 1
ATOM 4077 N N . GLY A 1 517 ? 2.705 26.016 -20.547 1 73.69 517 GLY A N 1
ATOM 4078 C CA . GLY A 1 517 ? 3.68 25.875 -21.609 1 73.69 517 GLY A CA 1
ATOM 4079 C C . GLY A 1 517 ? 3.967 24.438 -21.984 1 73.69 517 GLY A C 1
ATOM 4080 O O . GLY A 1 517 ? 3.301 23.516 -21.5 1 73.69 517 GLY A O 1
ATOM 4081 N N . LYS A 1 518 ? 4.992 24.344 -22.812 1 78.5 518 LYS A N 1
ATOM 4082 C CA . LYS A 1 518 ? 5.305 23.047 -23.406 1 78.5 518 LYS A CA 1
ATOM 4083 C C . LYS A 1 518 ? 5.961 22.125 -22.391 1 78.5 518 LYS A C 1
ATOM 4085 O O . LYS A 1 518 ? 5.82 20.891 -22.469 1 78.5 518 LYS A O 1
ATOM 4090 N N . LEU A 1 519 ? 6.664 22.734 -21.453 1 84.31 519 LEU A N 1
ATOM 4091 C CA . LEU A 1 519 ? 7.363 21.953 -20.438 1 84.31 519 LEU A CA 1
ATOM 4092 C C . LEU A 1 519 ? 6.926 22.375 -19.031 1 84.31 519 LEU A C 1
ATOM 4094 O O . LEU A 1 519 ? 7.715 22.953 -18.281 1 84.31 519 LEU A O 1
ATOM 4098 N N . PRO A 1 520 ? 5.809 21.938 -18.703 1 79.56 520 PRO A N 1
ATOM 4099 C CA . PRO A 1 520 ? 5.203 22.469 -17.484 1 79.56 520 PRO A CA 1
ATOM 4100 C C . PRO A 1 520 ? 5.793 21.875 -16.219 1 79.56 520 PRO A C 1
ATOM 4102 O O . PRO A 1 520 ? 5.555 22.391 -15.117 1 79.56 520 PRO A O 1
ATOM 4105 N N . TYR A 1 521 ? 6.621 20.781 -16.359 1 84.62 521 TYR A N 1
ATOM 4106 C CA . TYR A 1 521 ? 7.059 20.109 -15.133 1 84.62 521 TYR A CA 1
ATOM 4107 C C . TYR A 1 521 ? 8.547 20.344 -14.891 1 84.62 521 TYR A C 1
ATOM 4109 O O . TYR A 1 521 ? 9.383 19.906 -15.688 1 84.62 521 TYR A O 1
ATOM 4117 N N . LEU A 1 522 ? 8.805 21 -13.727 1 80 522 LEU A N 1
ATOM 4118 C CA . LEU A 1 522 ? 10.164 21.359 -13.312 1 80 522 LEU A CA 1
ATOM 4119 C C . LEU A 1 522 ? 10.727 20.328 -12.336 1 80 522 LEU A C 1
ATOM 4121 O O . LEU A 1 522 ? 10.062 19.984 -11.359 1 80 522 LEU A O 1
ATOM 4125 N N . CYS A 1 523 ? 11.898 19.859 -12.664 1 77.44 523 CYS A N 1
ATOM 4126 C CA . CYS A 1 523 ? 12.594 19 -11.711 1 77.44 523 CYS A CA 1
ATOM 4127 C C . CYS A 1 523 ? 13.102 19.797 -10.523 1 77.44 523 CYS A C 1
ATOM 4129 O O . CYS A 1 523 ? 13.891 20.734 -10.695 1 77.44 523 CYS A O 1
ATOM 4131 N N . PRO A 1 524 ? 12.75 19.453 -9.391 1 70.38 524 PRO A N 1
ATOM 4132 C CA . PRO A 1 524 ? 13.156 20.25 -8.227 1 70.38 524 PRO A CA 1
ATOM 4133 C C . PRO A 1 524 ? 14.641 20.078 -7.895 1 70.38 524 PRO A C 1
ATOM 4135 O O . PRO A 1 524 ? 15.203 20.875 -7.145 1 70.38 524 PRO A O 1
ATOM 4138 N N . CYS A 1 525 ? 15.305 19.078 -8.547 1 70.5 525 CYS A N 1
ATOM 4139 C CA . CYS A 1 525 ? 16.688 18.797 -8.219 1 70.5 525 CYS A CA 1
ATOM 4140 C C . CYS A 1 525 ? 17.641 19.5 -9.18 1 70.5 525 CYS A C 1
ATOM 4142 O O . CYS A 1 525 ? 18.719 19.953 -8.789 1 70.5 525 CYS A O 1
ATOM 4144 N N . CYS A 1 526 ? 17.297 19.578 -10.469 1 72.12 526 CYS A N 1
ATOM 4145 C CA . CYS A 1 526 ? 18.234 20.125 -11.438 1 72.12 526 CYS A CA 1
ATOM 4146 C C . CYS A 1 526 ? 17.578 21.203 -12.297 1 72.12 526 CYS A C 1
ATOM 4148 O O . CYS A 1 526 ? 18.188 21.719 -13.234 1 72.12 526 CYS A O 1
ATOM 4150 N N . GLU A 1 527 ? 16.359 21.484 -12.125 1 71.81 527 GLU A N 1
ATOM 4151 C CA . GLU A 1 527 ? 15.594 22.578 -12.719 1 71.81 527 GLU A CA 1
ATOM 4152 C C . GLU A 1 527 ? 15.344 22.344 -14.203 1 71.81 527 GLU A C 1
ATOM 4154 O O . GLU A 1 527 ? 14.906 23.234 -14.914 1 71.81 527 GLU A O 1
ATOM 4159 N N . LEU A 1 528 ? 15.664 21.094 -14.594 1 79.62 528 LEU A N 1
ATOM 4160 C CA . LEU A 1 528 ? 15.25 20.719 -15.945 1 79.62 528 LEU A CA 1
ATOM 4161 C C . LEU A 1 528 ? 13.727 20.609 -16.031 1 79.62 528 LEU A C 1
ATOM 4163 O O . LEU A 1 528 ? 13.07 20.234 -15.062 1 79.62 528 LEU A O 1
ATOM 4167 N N . ARG A 1 529 ? 13.188 20.984 -17.188 1 84.31 529 ARG A N 1
ATOM 4168 C CA . ARG A 1 529 ? 11.742 20.938 -17.375 1 84.31 529 ARG A CA 1
ATOM 4169 C C . ARG A 1 529 ? 11.352 19.781 -18.312 1 84.31 529 ARG A C 1
ATOM 4171 O O . ARG A 1 529 ? 12.125 19.406 -19.188 1 84.31 529 ARG A O 1
ATOM 4178 N N . PHE A 1 530 ? 10.156 19.234 -18.094 1 85.44 530 PHE A N 1
ATOM 4179 C CA . PHE A 1 530 ? 9.672 18.062 -18.844 1 85.44 530 PHE A CA 1
ATOM 4180 C C . PHE A 1 530 ? 8.242 18.281 -19.312 1 85.44 530 PHE A C 1
ATOM 4182 O O . PHE A 1 530 ? 7.488 19.031 -18.703 1 85.44 530 PHE A O 1
ATOM 4189 N N . ALA A 1 531 ? 7.895 17.656 -20.406 1 80.19 531 ALA A N 1
ATOM 4190 C CA . ALA A 1 531 ? 6.586 17.828 -21.031 1 80.19 531 ALA A CA 1
ATOM 4191 C C . ALA A 1 531 ? 5.504 17.078 -20.266 1 80.19 531 ALA A C 1
ATOM 4193 O O . ALA A 1 531 ? 4.336 17.469 -20.281 1 80.19 531 ALA A O 1
ATOM 4194 N N . THR A 1 532 ? 5.875 15.992 -19.703 1 80.19 532 THR A N 1
ATOM 4195 C CA . THR A 1 532 ? 4.879 15.195 -19 1 80.19 532 THR A CA 1
ATOM 4196 C C . THR A 1 532 ? 5.395 14.781 -17.625 1 80.19 532 THR A C 1
ATOM 4198 O O . THR A 1 532 ? 6.605 14.789 -17.375 1 80.19 532 THR A O 1
ATOM 4201 N N . LYS A 1 533 ? 4.379 14.398 -16.844 1 77.88 533 LYS A N 1
ATOM 4202 C CA . LYS A 1 533 ? 4.703 13.914 -15.5 1 77.88 533 LYS A CA 1
ATOM 4203 C C . LYS A 1 533 ? 5.531 12.641 -15.555 1 77.88 533 LYS A C 1
ATOM 4205 O O . LYS A 1 533 ? 6.445 12.445 -14.758 1 77.88 533 LYS A O 1
ATOM 4210 N N . GLN A 1 534 ? 5.238 11.812 -16.484 1 75.69 534 GLN A N 1
ATOM 4211 C CA . GLN A 1 534 ? 5.906 10.516 -16.609 1 75.69 534 GLN A CA 1
ATOM 4212 C C . GLN A 1 534 ? 7.375 10.695 -16.984 1 75.69 534 GLN A C 1
ATOM 4214 O O . GLN A 1 534 ? 8.25 10.008 -16.438 1 75.69 534 GLN A O 1
ATOM 4219 N N . ARG A 1 535 ? 7.609 11.617 -17.812 1 74.56 535 ARG A N 1
ATOM 4220 C CA . ARG A 1 535 ? 8.984 11.875 -18.234 1 74.56 535 ARG A CA 1
ATOM 4221 C C . ARG A 1 535 ? 9.805 12.453 -17.078 1 74.56 535 ARG A C 1
ATOM 4223 O O . ARG A 1 535 ? 10.977 12.102 -16.906 1 74.56 535 ARG A O 1
ATOM 4230 N N . LEU A 1 536 ? 9.156 13.266 -16.406 1 81.69 536 LEU A N 1
ATOM 4231 C CA . LEU A 1 536 ? 9.836 13.828 -15.242 1 81.69 536 LEU A CA 1
ATOM 4232 C C . LEU A 1 536 ? 10.141 12.742 -14.211 1 81.69 536 LEU A C 1
ATOM 4234 O O . LEU A 1 536 ? 11.234 12.703 -13.648 1 81.69 536 LEU A O 1
ATOM 4238 N N . GLN A 1 537 ? 9.188 11.906 -14.031 1 81.38 537 GLN A N 1
ATOM 4239 C CA . GLN A 1 537 ? 9.398 10.828 -13.07 1 81.38 537 GLN A CA 1
ATOM 4240 C C . GLN A 1 537 ? 10.531 9.906 -13.516 1 81.38 537 GLN A C 1
ATOM 4242 O O . GLN A 1 537 ? 11.352 9.477 -12.703 1 81.38 537 GLN A O 1
ATOM 4247 N N . ASN A 1 538 ? 10.555 9.578 -14.758 1 77.12 538 ASN A N 1
ATOM 4248 C CA . ASN A 1 538 ? 11.633 8.758 -15.297 1 77.12 538 ASN A CA 1
ATOM 4249 C C . ASN A 1 538 ? 13 9.414 -15.094 1 77.12 538 ASN A C 1
ATOM 4251 O O . ASN A 1 538 ? 13.961 8.758 -14.695 1 77.12 538 ASN A O 1
ATOM 4255 N N . HIS A 1 539 ? 13.008 10.625 -15.352 1 80.31 539 HIS A N 1
ATOM 4256 C CA . HIS A 1 539 ? 14.227 11.398 -15.125 1 80.31 539 HIS A CA 1
ATOM 4257 C C . HIS A 1 539 ? 14.664 11.32 -13.664 1 80.31 539 HIS A C 1
ATOM 4259 O O . HIS A 1 539 ? 15.836 11.062 -13.375 1 80.31 539 HIS A O 1
ATOM 4265 N N . HIS A 1 540 ? 13.742 11.523 -12.852 1 80.94 540 HIS A N 1
ATOM 4266 C CA . HIS A 1 540 ? 14.039 11.461 -11.422 1 80.94 540 HIS A CA 1
ATOM 4267 C C . HIS A 1 540 ? 14.586 10.094 -11.031 1 80.94 540 HIS A C 1
ATOM 4269 O O . HIS A 1 540 ? 15.594 10 -10.32 1 80.94 540 HIS A O 1
ATOM 4275 N N . ASN A 1 541 ? 13.953 9.047 -11.508 1 78.75 541 ASN A N 1
ATOM 4276 C CA . ASN A 1 541 ? 14.328 7.68 -11.156 1 78.75 541 ASN A CA 1
ATOM 4277 C C . ASN A 1 541 ? 15.734 7.34 -11.641 1 78.75 541 ASN A C 1
ATOM 4279 O O . ASN A 1 541 ? 16.438 6.539 -11.016 1 78.75 541 ASN A O 1
ATOM 4283 N N . LEU A 1 542 ? 16.141 8.031 -12.602 1 76.25 542 LEU A N 1
ATOM 4284 C CA . LEU A 1 542 ? 17.438 7.738 -13.188 1 76.25 542 LEU A CA 1
ATOM 4285 C C . LEU A 1 542 ? 18.531 8.617 -12.578 1 76.25 542 LEU A C 1
ATOM 4287 O O . LEU A 1 542 ? 19.625 8.133 -12.281 1 76.25 542 LEU A O 1
ATOM 4291 N N . ALA A 1 543 ? 18.078 9.875 -12.32 1 75.12 543 ALA A N 1
ATOM 4292 C CA . ALA A 1 543 ? 19.125 10.836 -12.023 1 75.12 543 ALA A CA 1
ATOM 4293 C C . ALA A 1 543 ? 19.141 11.195 -10.539 1 75.12 543 ALA A C 1
ATOM 4295 O O . ALA A 1 543 ? 20.156 11.617 -10 1 75.12 543 ALA A O 1
ATOM 4296 N N . HIS A 1 544 ? 17.953 11.031 -9.953 1 77.38 544 HIS A N 1
ATOM 4297 C CA . HIS A 1 544 ? 17.875 11.719 -8.672 1 77.38 544 HIS A CA 1
ATOM 4298 C C . HIS A 1 544 ? 17.281 10.812 -7.598 1 77.38 544 HIS A C 1
ATOM 4300 O O . HIS A 1 544 ? 16.969 11.266 -6.492 1 77.38 544 HIS A O 1
ATOM 4306 N N . LYS A 1 545 ? 17.078 9.555 -7.875 1 76 545 LYS A N 1
ATOM 4307 C CA . LYS A 1 545 ? 16.359 8.68 -6.961 1 76 545 LYS A CA 1
ATOM 4308 C C . LYS A 1 545 ? 17.094 8.531 -5.637 1 76 545 LYS A C 1
ATOM 4310 O O . LYS A 1 545 ? 16.484 8.289 -4.598 1 76 545 LYS A O 1
ATOM 4315 N N . SER A 1 546 ? 18.438 8.75 -5.641 1 76 546 SER A N 1
ATOM 4316 C CA . SER A 1 546 ? 19.234 8.562 -4.43 1 76 546 SER A CA 1
ATOM 4317 C C . SER A 1 546 ? 19.422 9.883 -3.68 1 76 546 SER A C 1
ATOM 4319 O O . SER A 1 546 ? 19.969 9.898 -2.578 1 76 546 SER A O 1
ATOM 4321 N N . THR A 1 547 ? 18.906 10.969 -4.246 1 75.56 547 THR A N 1
ATOM 4322 C CA . THR A 1 547 ? 19.188 12.281 -3.664 1 75.56 547 THR A CA 1
ATOM 4323 C C . THR A 1 547 ? 17.922 12.883 -3.064 1 75.56 547 THR A C 1
ATOM 4325 O O . THR A 1 547 ? 17.984 13.602 -2.064 1 75.56 547 THR A O 1
ATOM 4328 N N . LEU A 1 548 ? 16.875 12.602 -3.789 1 77.31 548 LEU A N 1
ATOM 4329 C CA . LEU A 1 548 ? 15.625 13.234 -3.385 1 77.31 548 LEU A CA 1
ATOM 4330 C C . LEU A 1 548 ? 14.445 12.281 -3.578 1 77.31 548 LEU A C 1
ATOM 4332 O O . LEU A 1 548 ? 14.352 11.602 -4.602 1 77.31 548 LEU A O 1
ATOM 4336 N N . GLU A 1 549 ? 13.703 12.25 -2.514 1 78.31 549 GLU A N 1
ATOM 4337 C CA . GLU A 1 549 ? 12.484 11.461 -2.658 1 78.31 549 GLU A CA 1
ATOM 4338 C C . GLU A 1 549 ? 11.562 12.055 -3.721 1 78.31 549 GLU A C 1
ATOM 4340 O O . GLU A 1 549 ? 11.359 13.273 -3.768 1 78.31 549 GLU A O 1
ATOM 4345 N N . TRP A 1 550 ? 10.977 11.141 -4.566 1 77.12 550 TRP A N 1
ATOM 4346 C CA . TRP A 1 550 ? 10.094 11.578 -5.645 1 77.12 550 TRP A CA 1
ATOM 4347 C C . TRP A 1 550 ? 8.766 12.086 -5.09 1 77.12 550 TRP A C 1
ATOM 4349 O O . TRP A 1 550 ? 8.148 11.43 -4.25 1 77.12 550 TRP A O 1
ATOM 4359 N N . GLN A 1 551 ? 8.469 13.25 -5.43 1 72.06 551 GLN A N 1
ATOM 4360 C CA . GLN A 1 551 ? 7.121 13.789 -5.254 1 72.06 551 GLN A CA 1
ATOM 4361 C C . GLN A 1 551 ? 6.625 14.461 -6.527 1 72.06 551 GLN A C 1
ATOM 4363 O O . GLN A 1 551 ? 7.363 15.211 -7.168 1 72.06 551 GLN A O 1
ATOM 4368 N N . MET A 1 552 ? 5.445 14.039 -6.914 1 70.94 552 MET A N 1
ATOM 4369 C CA . MET A 1 552 ? 4.898 14.633 -8.133 1 70.94 552 MET A CA 1
ATOM 4370 C C . MET A 1 552 ? 4.746 16.141 -7.988 1 70.94 552 MET A C 1
ATOM 4372 O O . MET A 1 552 ? 3.975 16.609 -7.148 1 70.94 552 MET A O 1
ATOM 4376 N N . PRO A 1 553 ? 5.516 16.875 -8.805 1 69.88 553 PRO A N 1
ATOM 4377 C CA . PRO A 1 553 ? 5.41 18.328 -8.688 1 69.88 553 PRO A CA 1
ATOM 4378 C C . PRO A 1 553 ? 4.152 18.875 -9.359 1 69.88 553 PRO A C 1
ATOM 4380 O O . PRO A 1 553 ? 3.602 18.25 -10.266 1 69.88 553 PRO A O 1
ATOM 4383 N N . GLN A 1 554 ? 3.697 19.984 -8.875 1 68.88 554 GLN A N 1
ATOM 4384 C CA . GLN A 1 554 ? 2.674 20.75 -9.578 1 68.88 554 GLN A CA 1
ATOM 4385 C C . GLN A 1 554 ? 3.248 21.422 -10.828 1 68.88 554 GLN A C 1
ATOM 4387 O O . GLN A 1 554 ? 4.43 21.781 -10.859 1 68.88 554 GLN A O 1
ATOM 4392 N N . PRO A 1 555 ? 2.469 21.484 -11.891 1 72.44 555 PRO A N 1
ATOM 4393 C CA . PRO A 1 555 ? 2.969 22.219 -13.062 1 72.44 555 PRO A CA 1
ATOM 4394 C C . PRO A 1 555 ? 3.312 23.672 -12.758 1 72.44 555 PRO A C 1
ATOM 4396 O O . PRO A 1 555 ? 2.74 24.266 -11.844 1 72.44 555 PRO A O 1
ATOM 4399 N N . SER A 1 556 ? 4.363 24.203 -13.375 1 70.25 556 SER A N 1
ATOM 4400 C CA . SER A 1 556 ? 4.75 25.609 -13.281 1 70.25 556 SER A CA 1
ATOM 4401 C C . SER A 1 556 ? 5.027 26.188 -14.664 1 70.25 556 SER A C 1
ATOM 4403 O O . SER A 1 556 ? 5.305 25.453 -15.617 1 70.25 556 SER A O 1
ATOM 4405 N N . VAL A 1 557 ? 4.863 27.469 -14.773 1 66 557 VAL A N 1
ATOM 4406 C CA . VAL A 1 557 ? 4.988 28.156 -16.062 1 66 557 VAL A CA 1
ATOM 4407 C C . VAL A 1 557 ? 6.41 28 -16.594 1 66 557 VAL A C 1
ATOM 4409 O O . VAL A 1 557 ? 7.379 28.25 -15.875 1 66 557 VAL A O 1
ATOM 4412 N N . ASP A 1 558 ? 6.516 27.531 -17.828 1 69.88 558 ASP A N 1
ATOM 4413 C CA . ASP A 1 558 ? 7.781 27.469 -18.547 1 69.88 558 ASP A CA 1
ATOM 4414 C C . ASP A 1 558 ? 8.281 28.859 -18.922 1 69.88 558 ASP A C 1
ATOM 4416 O O . ASP A 1 558 ? 7.602 29.609 -19.625 1 69.88 558 ASP A O 1
ATOM 4420 N N . PRO A 1 559 ? 9.398 29.266 -18.375 1 63.16 559 PRO A N 1
ATOM 4421 C CA . PRO A 1 559 ? 9.883 30.609 -18.672 1 63.16 559 PRO A CA 1
ATOM 4422 C C . PRO A 1 559 ? 10.023 30.859 -20.172 1 63.16 559 PRO A C 1
ATOM 4424 O O . PRO A 1 559 ? 9.922 32 -20.625 1 63.16 559 PRO A O 1
ATOM 4427 N N . ALA A 1 560 ? 10.398 29.875 -20.875 1 60.88 560 ALA A N 1
ATOM 4428 C CA . ALA A 1 560 ? 10.547 30.016 -22.312 1 60.88 560 ALA A CA 1
ATOM 4429 C C . ALA A 1 560 ? 9.188 30.141 -23 1 60.88 560 ALA A C 1
ATOM 4431 O O . ALA A 1 560 ? 9.102 30.375 -24.203 1 60.88 560 ALA A O 1
ATOM 4432 N N . TYR A 1 561 ? 8.195 29.938 -22.281 1 55.62 561 TYR A N 1
ATOM 4433 C CA . TYR A 1 561 ? 6.816 30.016 -22.766 1 55.62 561 TYR A CA 1
ATOM 4434 C C . TYR A 1 561 ? 6.379 31.469 -22.922 1 55.62 561 TYR A C 1
ATOM 4436 O O . TYR A 1 561 ? 6.27 32.188 -21.922 1 55.62 561 TYR A O 1
ATOM 4444 N N . GLN A 1 562 ? 6.801 32.219 -24.078 1 45.38 562 GLN A N 1
ATOM 4445 C CA . GLN A 1 562 ? 6.199 33.5 -24.406 1 45.38 562 GLN A CA 1
ATOM 4446 C C . GLN A 1 562 ? 4.695 33.344 -24.625 1 45.38 562 GLN A C 1
ATOM 4448 O O . GLN A 1 562 ? 4.246 32.5 -25.391 1 45.38 562 GLN A O 1
ATOM 4453 N N . LYS A 1 563 ? 3.814 33.75 -23.859 1 46.84 563 LYS A N 1
ATOM 4454 C CA . LYS A 1 563 ? 2.383 33.844 -24.141 1 46.84 563 LYS A CA 1
ATOM 4455 C C . LYS A 1 563 ? 2.125 34.344 -25.562 1 46.84 563 LYS A C 1
ATOM 4457 O O . LYS A 1 563 ? 2.117 35.531 -25.812 1 46.84 563 LYS A O 1
ATOM 4462 N N . GLY A 1 564 ? 2.834 34.062 -26.594 1 35.12 564 GLY A N 1
ATOM 4463 C CA . GLY A 1 564 ? 2.287 34.625 -27.828 1 35.12 564 GLY A CA 1
ATOM 4464 C C . GLY A 1 564 ? 0.807 34.344 -28 1 35.12 564 GLY A C 1
ATOM 4465 O O . GLY A 1 564 ? 0.262 33.438 -27.359 1 35.12 564 GLY A O 1
ATOM 4466 N N . ASN A 1 565 ? 0.056 35.375 -28.766 1 33.97 565 ASN A N 1
ATOM 4467 C CA . ASN A 1 565 ? -1.285 35.375 -29.344 1 33.97 565 ASN A CA 1
ATOM 4468 C C . ASN A 1 565 ? -1.638 34.031 -29.969 1 33.97 565 ASN A C 1
ATOM 4470 O O . ASN A 1 565 ? -2.457 34 -30.891 1 33.97 565 ASN A O 1
ATOM 4474 N N . GLY A 1 566 ? -0.864 33.188 -30.156 1 33.88 566 GLY A N 1
ATOM 4475 C CA . GLY A 1 566 ? -1.28 32.125 -31.047 1 33.88 566 GLY A CA 1
ATOM 4476 C C . GLY A 1 566 ? -2.594 31.5 -30.641 1 33.88 566 GLY A C 1
ATOM 4477 O O . GLY A 1 566 ? -2.812 31.203 -29.453 1 33.88 566 GLY A O 1
ATOM 4478 N N . GLU A 1 567 ? -3.711 31.797 -31.484 1 31.44 567 GLU A N 1
ATOM 4479 C CA . GLU A 1 567 ? -5.027 31.203 -31.641 1 31.44 567 GLU A CA 1
ATOM 4480 C C . GLU A 1 567 ? -4.965 29.688 -31.453 1 31.44 567 GLU A C 1
ATOM 4482 O O . GLU A 1 567 ? -4.387 28.969 -32.281 1 31.44 567 GLU A O 1
ATOM 4487 N N . PHE A 1 568 ? -4.738 29.25 -30.484 1 33.41 568 PHE A N 1
ATOM 4488 C CA . PHE A 1 568 ? -5.125 27.844 -30.312 1 33.41 568 PHE A CA 1
ATOM 4489 C C . PHE A 1 568 ? -6.523 27.609 -30.875 1 33.41 568 PHE A C 1
ATOM 4491 O O . PHE A 1 568 ? -7.484 28.266 -30.469 1 33.41 568 PHE A O 1
ATOM 4498 N N . ASP A 1 569 ? -6.691 27.25 -32.188 1 30.38 569 ASP A N 1
ATOM 4499 C CA . ASP A 1 569 ? -7.926 26.875 -32.875 1 30.38 569 ASP A CA 1
ATOM 4500 C C . ASP A 1 569 ? -8.797 25.984 -32 1 30.38 569 ASP A C 1
ATOM 4502 O O . ASP A 1 569 ? -8.375 24.891 -31.609 1 30.38 569 ASP A O 1
ATOM 4506 N N . GLU A 1 570 ? -9.703 26.484 -31.328 1 31.23 570 GLU A N 1
ATOM 4507 C CA . GLU A 1 570 ? -10.859 25.953 -30.625 1 31.23 570 GLU A CA 1
ATOM 4508 C C . GLU A 1 570 ? -11.477 24.781 -31.391 1 31.23 570 GLU A C 1
ATOM 4510 O O . GLU A 1 570 ? -12.336 24.062 -30.859 1 31.23 570 GLU A O 1
ATOM 4515 N N . GLU A 1 571 ? -11.375 24.688 -32.719 1 31.47 571 GLU A N 1
ATOM 4516 C CA . GLU A 1 571 ? -12.125 23.75 -33.531 1 31.47 571 GLU A CA 1
ATOM 4517 C C . GLU A 1 571 ? -11.734 22.312 -33.219 1 31.47 571 GLU A C 1
ATOM 4519 O O . GLU A 1 571 ? -12.516 21.391 -33.469 1 31.47 571 GLU A O 1
ATOM 4524 N N . GLY A 1 572 ? -10.594 22.016 -32.938 1 28.12 572 GLY A N 1
ATOM 4525 C CA . GLY A 1 572 ? -10.242 20.625 -32.75 1 28.12 572 GLY A CA 1
ATOM 4526 C C . GLY A 1 572 ? -10.672 20.078 -31.391 1 28.12 572 GLY A C 1
ATOM 4527 O O . GLY A 1 572 ? -10.469 18.891 -31.109 1 28.12 572 GLY A O 1
ATOM 4528 N N . GLU A 1 573 ? -10.984 20.906 -30.406 1 32.31 573 GLU A N 1
ATOM 4529 C CA . GLU A 1 573 ? -11.438 20.5 -29.094 1 32.31 573 GLU A CA 1
ATOM 4530 C C . GLU A 1 573 ? -12.906 20.094 -29.109 1 32.31 573 GLU A C 1
ATOM 4532 O O . GLU A 1 573 ? -13.375 19.406 -28.203 1 32.31 573 GLU A O 1
ATOM 4537 N N . LYS A 1 574 ? -13.781 20.719 -29.875 1 31.53 574 LYS A N 1
ATOM 4538 C CA . LYS A 1 574 ? -15.195 20.359 -29.969 1 31.53 574 LYS A CA 1
ATOM 4539 C C . LYS A 1 574 ? -15.367 18.953 -30.516 1 31.53 574 LYS A C 1
ATOM 4541 O O . LYS A 1 574 ? -16.391 18.312 -30.297 1 31.53 574 LYS A O 1
ATOM 4546 N N . VAL A 1 575 ? -14.633 18.531 -31.422 1 29.91 575 VAL A N 1
ATOM 4547 C CA . VAL A 1 575 ? -14.914 17.219 -32 1 29.91 575 VAL A CA 1
ATOM 4548 C C . VAL A 1 575 ? -14.711 16.141 -30.938 1 29.91 575 VAL A C 1
ATOM 4550 O O . VAL A 1 575 ? -15.461 15.156 -30.891 1 29.91 575 VAL A O 1
ATOM 4553 N N . GLY A 1 576 ? -13.797 16.312 -29.984 1 27.66 576 GLY A N 1
ATOM 4554 C CA . GLY A 1 576 ? -13.641 15.211 -29.031 1 27.66 576 GLY A CA 1
ATOM 4555 C C . GLY A 1 576 ? -14.648 15.25 -27.906 1 27.66 576 GLY A C 1
ATOM 4556 O O . GLY A 1 576 ? -14.938 14.219 -27.297 1 27.66 576 GLY A O 1
ATOM 4557 N N . GLU A 1 577 ? -15.164 16.406 -27.531 1 31.77 577 GLU A N 1
ATOM 4558 C CA . GLU A 1 577 ? -16.188 16.484 -26.484 1 31.77 577 GLU A CA 1
ATOM 4559 C C . GLU A 1 577 ? -17.547 16.031 -27 1 31.77 577 GLU A C 1
ATOM 4561 O O . GLU A 1 577 ? -18.328 15.445 -26.266 1 31.77 577 GLU A O 1
ATOM 4566 N N . GLU A 1 578 ? -18.031 16.5 -28.156 1 31.58 578 GLU A N 1
ATOM 4567 C CA . GLU A 1 578 ? -19.359 16.141 -28.641 1 31.58 578 GLU A CA 1
ATOM 4568 C C . GLU A 1 578 ? -19.516 14.633 -28.781 1 31.58 578 GLU A C 1
ATOM 4570 O O . GLU A 1 578 ? -20.609 14.102 -28.609 1 31.58 578 GLU A O 1
ATOM 4575 N N . GLN A 1 579 ? -18.562 13.922 -29.141 1 27.75 579 GLN A N 1
ATOM 4576 C CA . GLN A 1 579 ? -18.797 12.484 -29.281 1 27.75 579 GLN A CA 1
ATOM 4577 C C . GLN A 1 579 ? -18.984 11.836 -27.906 1 27.75 579 GLN A C 1
ATOM 4579 O O . GLN A 1 579 ? -19.625 10.789 -27.797 1 27.75 579 GLN A O 1
ATOM 4584 N N . LEU A 1 580 ? -18.453 12.453 -26.844 1 28.31 580 LEU A N 1
ATOM 4585 C CA . LEU A 1 580 ? -18.766 11.758 -25.609 1 28.31 580 LEU A CA 1
ATOM 4586 C C . LEU A 1 580 ? -20.156 12.125 -25.125 1 28.31 580 LEU A C 1
ATOM 4588 O O . LEU A 1 580 ? -20.812 11.328 -24.438 1 28.31 580 LEU A O 1
ATOM 4592 N N . ALA A 1 581 ? -20.734 13.367 -25.266 1 30.67 581 ALA A N 1
ATOM 4593 C CA . ALA A 1 581 ? -22.078 13.695 -24.797 1 30.67 581 ALA A CA 1
ATOM 4594 C C . ALA A 1 581 ? -23.125 12.93 -25.578 1 30.67 581 ALA A C 1
ATOM 4596 O O . ALA A 1 581 ? -24.156 12.539 -25.031 1 30.67 581 ALA A O 1
ATOM 4597 N N . GLU A 1 582 ? -23.094 12.875 -26.953 1 28.36 582 GLU A N 1
ATOM 4598 C CA . GLU A 1 582 ? -24.219 12.281 -27.672 1 28.36 582 GLU A CA 1
ATOM 4599 C C . GLU A 1 582 ? -24.422 10.828 -27.266 1 28.36 582 GLU A C 1
ATOM 4601 O O . GLU A 1 582 ? -25.562 10.344 -27.234 1 28.36 582 GLU A O 1
ATOM 4606 N N . GLU A 1 583 ? -23.344 10.086 -26.969 1 28.47 583 GLU A N 1
ATOM 4607 C CA . GLU A 1 583 ? -23.688 8.68 -26.781 1 28.47 583 GLU A CA 1
ATOM 4608 C C . GLU A 1 583 ? -24.359 8.461 -25.422 1 28.47 583 GLU A C 1
ATOM 4610 O O . GLU A 1 583 ? -25.031 7.453 -25.219 1 28.47 583 GLU A O 1
ATOM 4615 N N . THR A 1 584 ? -24.094 9.359 -24.438 1 28.94 584 THR A N 1
ATOM 4616 C CA . THR A 1 584 ? -24.859 9.031 -23.234 1 28.94 584 THR A CA 1
ATOM 4617 C C . THR A 1 584 ? -26.297 9.547 -23.359 1 28.94 584 THR A C 1
ATOM 4619 O O . THR A 1 584 ? -27.156 9.18 -22.578 1 28.94 584 THR A O 1
ATOM 4622 N N . SER A 1 585 ? -26.531 10.578 -24.219 1 26.83 585 SER A N 1
ATOM 4623 C CA . SER A 1 585 ? -27.891 11.086 -24.188 1 26.83 585 SER A CA 1
ATOM 4624 C C . SER A 1 585 ? -28.875 10.086 -24.797 1 26.83 585 SER A C 1
ATOM 4626 O O . SER A 1 585 ? -30.094 10.281 -24.734 1 26.83 585 SER A O 1
ATOM 4628 N N . SER A 1 586 ? -28.375 9.305 -25.844 1 26.52 586 SER A N 1
ATOM 4629 C CA . SER A 1 586 ? -29.484 8.766 -26.609 1 26.52 586 SER A CA 1
ATOM 4630 C C . SER A 1 586 ? -30.344 7.828 -25.781 1 26.52 586 SER A C 1
ATOM 4632 O O . SER A 1 586 ? -31.422 7.41 -26.203 1 26.52 586 SER A O 1
ATOM 4634 N N . ASN A 1 587 ? -29.734 7.125 -24.859 1 22.47 587 ASN A N 1
ATOM 4635 C CA . ASN A 1 587 ? -30.672 6.043 -24.578 1 22.47 587 ASN A CA 1
ATOM 4636 C C . ASN A 1 587 ? -31.859 6.531 -23.766 1 22.47 587 ASN A C 1
ATOM 4638 O O . ASN A 1 587 ? -32.594 5.723 -23.203 1 22.47 587 ASN A O 1
ATOM 4642 N N . ASP A 1 588 ? -31.859 7.805 -23.438 1 23.23 588 ASP A N 1
ATOM 4643 C CA . ASP A 1 588 ? -33.094 8.031 -22.688 1 23.23 588 ASP A CA 1
ATOM 4644 C C . ASP A 1 588 ? -34.312 8.062 -23.594 1 23.23 588 ASP A C 1
ATOM 4646 O O . ASP A 1 588 ? -35.344 8.594 -23.234 1 23.23 588 ASP A O 1
ATOM 4650 N N . GLU A 1 589 ? -34.094 7.715 -24.938 1 20.88 589 GLU A N 1
ATOM 4651 C CA . GLU A 1 589 ? -35.375 8.031 -25.547 1 20.88 589 GLU A CA 1
ATOM 4652 C C . GLU A 1 589 ? -36.531 7.473 -24.719 1 20.88 589 GLU A C 1
ATOM 4654 O O . GLU A 1 589 ? -36.312 6.695 -23.781 1 20.88 589 GLU A O 1
ATOM 4659 N N . LYS A 1 590 ? -37.531 6.891 -25.594 1 23.22 590 LYS A N 1
ATOM 4660 C CA . LYS A 1 590 ? -38.969 6.828 -25.734 1 23.22 590 LYS A CA 1
ATOM 4661 C C . LYS A 1 590 ? -39.562 5.734 -24.844 1 23.22 590 LYS A C 1
ATOM 4663 O O . LYS A 1 590 ? -39.562 4.555 -25.203 1 23.22 590 LYS A O 1
ATOM 4668 N N . SER A 1 591 ? -39.25 5.398 -23.672 1 20.25 591 SER A N 1
ATOM 4669 C CA . SER A 1 591 ? -40.375 4.688 -23.078 1 20.25 591 SER A CA 1
ATOM 4670 C C . SER A 1 591 ? -41.688 5.477 -23.234 1 20.25 591 SER A C 1
ATOM 4672 O O . SER A 1 591 ? -41.844 6.523 -22.609 1 20.25 591 SER A O 1
ATOM 4674 N N . SER A 1 592 ? -42.156 5.602 -24.562 1 19.3 592 SER A N 1
ATOM 4675 C CA . SER A 1 592 ? -43.469 6.055 -25.016 1 19.3 592 SER A CA 1
ATOM 4676 C C . SER A 1 592 ? -44.594 5.52 -24.125 1 19.3 592 SER A C 1
ATOM 4678 O O . SER A 1 592 ? -44.375 4.574 -23.359 1 19.3 592 SER A O 1
ATOM 4680 N N . GLU A 1 593 ? -45.844 6.047 -24.469 1 19.11 593 GLU A N 1
ATOM 4681 C CA . GLU A 1 593 ? -47.25 6.258 -24.078 1 19.11 593 GLU A CA 1
ATOM 4682 C C . GLU A 1 593 ? -48.062 4.961 -24.172 1 19.11 593 GLU A C 1
ATOM 4684 O O . GLU A 1 593 ? -48.25 4.43 -25.266 1 19.11 593 GLU A O 1
ATOM 4689 N N . GLU A 1 594 ? -47.656 3.793 -23.734 1 18.86 594 GLU A N 1
ATOM 4690 C CA . GLU A 1 594 ? -48.781 2.861 -23.938 1 18.86 594 GLU A CA 1
ATOM 4691 C C . GLU A 1 594 ? -50.125 3.502 -23.578 1 18.86 594 GLU A C 1
ATOM 4693 O O . GLU A 1 594 ? -50.219 4.207 -22.578 1 18.86 594 GLU A O 1
ATOM 4698 N N . GLU A 1 595 ? -51.062 3.508 -24.625 1 18.17 595 GLU A N 1
ATOM 4699 C CA . GLU A 1 595 ? -52.469 3.732 -24.984 1 18.17 595 GLU A CA 1
ATOM 4700 C C . GLU A 1 595 ? -53.406 3.096 -23.969 1 18.17 595 GLU A C 1
ATOM 4702 O O . GLU A 1 595 ? -53.188 1.97 -23.516 1 18.17 595 GLU A O 1
ATOM 4707 N N . GLU A 1 596 ? -54.125 4.043 -23.219 1 19.19 596 GLU A N 1
ATOM 4708 C CA . GLU A 1 596 ? -55.469 3.816 -22.703 1 19.19 596 GLU A CA 1
ATOM 4709 C C . GLU A 1 596 ? -56.406 3.23 -23.766 1 19.19 596 GLU A C 1
ATOM 4711 O O . GLU A 1 596 ? -56.281 3.561 -24.938 1 19.19 596 GLU A O 1
ATOM 4716 N N . PRO A 1 597 ? -57.094 2.1 -23.562 1 21.67 597 PRO A N 1
ATOM 4717 C CA . PRO A 1 597 ? -58.344 1.705 -24.219 1 21.67 597 PRO A CA 1
ATOM 4718 C C . PRO A 1 597 ? -59.375 2.836 -24.266 1 21.67 597 PRO A C 1
ATOM 4720 O O . PRO A 1 597 ? -59.219 3.826 -23.547 1 21.67 597 PRO A O 1
ATOM 4723 N N . GLY A 1 598 ? -60.688 2.688 -25 1 19.84 598 GLY A N 1
ATOM 4724 C CA . GLY A 1 598 ? -61.969 3.105 -25.547 1 19.84 598 GLY A CA 1
ATOM 4725 C C . GLY A 1 598 ? -63.031 3.402 -24.484 1 19.84 598 GLY A C 1
ATOM 4726 O O . GLY A 1 598 ? -64.188 3.605 -24.812 1 19.84 598 GLY A O 1
ATOM 4727 N N . VAL A 1 599 ? -62.875 3.729 -23.25 1 20.66 599 VAL A N 1
ATOM 4728 C CA . VAL A 1 599 ? -64.25 4.184 -22.906 1 20.66 599 VAL A CA 1
ATOM 4729 C C . VAL A 1 599 ? -64.625 5.363 -23.797 1 20.66 599 VAL A C 1
ATOM 4731 O O . VAL A 1 599 ? -63.75 6.074 -24.312 1 20.66 599 VAL A O 1
ATOM 4734 N N . LYS A 1 600 ? -66 5.652 -23.516 1 19.81 600 LYS A N 1
ATOM 4735 C CA . LYS A 1 600 ? -67.375 5.926 -23.219 1 19.81 600 LYS A CA 1
ATOM 4736 C C . LYS A 1 600 ? -67.562 7.355 -22.719 1 19.81 600 LYS A C 1
ATOM 4738 O O . LYS A 1 600 ? -67.062 7.734 -21.672 1 19.81 600 LYS A O 1
ATOM 4743 N N . LYS A 1 601 ? -67.938 8.391 -23.688 1 20.11 601 LYS A N 1
ATOM 4744 C CA . LYS A 1 601 ? -68.312 9.742 -24.109 1 20.11 601 LYS A CA 1
ATOM 4745 C C . LYS A 1 601 ? -69.438 10.297 -23.281 1 20.11 601 LYS A C 1
ATOM 4747 O O . LYS A 1 601 ? -69.812 11.484 -23.375 1 20.11 601 LYS A O 1
ATOM 4752 N N . ARG A 1 602 ? -70.188 9.859 -22.172 1 22.41 602 ARG A N 1
ATOM 4753 C CA . ARG A 1 602 ? -71.438 10.57 -22.203 1 22.41 602 ARG A CA 1
ATOM 4754 C C . ARG A 1 602 ? -71.188 12.078 -22.219 1 22.41 602 ARG A C 1
ATOM 4756 O O . ARG A 1 602 ? -70.312 12.578 -21.578 1 22.41 602 ARG A O 1
ATOM 4763 N N . LYS A 1 603 ? -72.062 12.688 -23.125 1 19.48 603 LYS A N 1
ATOM 4764 C CA . LYS A 1 603 ? -72.938 13.82 -23.438 1 19.48 603 LYS A CA 1
ATOM 4765 C C . LYS A 1 603 ? -73.75 14.25 -22.219 1 19.48 603 LYS A C 1
ATOM 4767 O O . LYS A 1 603 ? -74.688 13.539 -21.781 1 19.48 603 LYS A O 1
ATOM 4772 N N . ARG A 1 604 ? -73.938 14.414 -20.891 1 21.17 604 ARG A N 1
ATOM 4773 C CA . ARG A 1 604 ? -74.375 15.781 -20.672 1 21.17 604 ARG A CA 1
ATOM 4774 C C . ARG A 1 604 ? -73.25 16.766 -20.719 1 21.17 604 ARG A C 1
ATOM 4776 O O . ARG A 1 604 ? -72.125 16.453 -20.281 1 21.17 604 ARG A O 1
ATOM 4783 N N . MET B 1 1 ? 16.297 -49.875 -63.125 1 26.81 1 MET B N 1
ATOM 4784 C CA . MET B 1 1 ? 15.516 -49.781 -61.875 1 26.81 1 MET B CA 1
ATOM 4785 C C . MET B 1 1 ? 16.344 -49.156 -60.75 1 26.81 1 MET B C 1
ATOM 4787 O O . MET B 1 1 ? 17.188 -49.844 -60.156 1 26.81 1 MET B O 1
ATOM 4791 N N . SER B 1 2 ? 16.828 -47.906 -60.875 1 31.59 2 SER B N 1
ATOM 4792 C CA . SER B 1 2 ? 17.734 -47.156 -60.031 1 31.59 2 SER B CA 1
ATOM 4793 C C . SER B 1 2 ? 17.188 -47 -58.625 1 31.59 2 SER B C 1
ATOM 4795 O O . SER B 1 2 ? 16.109 -46.438 -58.438 1 31.59 2 SER B O 1
ATOM 4797 N N . PHE B 1 3 ? 17.516 -48 -57.719 1 31.19 3 PHE B N 1
ATOM 4798 C CA . PHE B 1 3 ? 17.219 -48 -56.281 1 31.19 3 PHE B CA 1
ATOM 4799 C C . PHE B 1 3 ? 17.672 -46.719 -55.625 1 31.19 3 PHE B C 1
ATOM 4801 O O . PHE B 1 3 ? 18.859 -46.406 -55.594 1 31.19 3 PHE B O 1
ATOM 4808 N N . SER B 1 4 ? 16.938 -45.625 -55.812 1 32.44 4 SER B N 1
ATOM 4809 C CA . SER B 1 4 ? 17.156 -44.406 -55.031 1 32.44 4 SER B CA 1
ATOM 4810 C C . SER B 1 4 ? 17.359 -44.75 -53.562 1 32.44 4 SER B C 1
ATOM 4812 O O . SER B 1 4 ? 16.516 -45.375 -52.938 1 32.44 4 SER B O 1
ATOM 4814 N N . SER B 1 5 ? 18.609 -45.094 -53.188 1 35.16 5 SER B N 1
ATOM 4815 C CA . SER B 1 5 ? 19.094 -45.312 -51.812 1 35.16 5 SER B CA 1
ATOM 4816 C C . SER B 1 5 ? 18.562 -44.219 -50.875 1 35.16 5 SER B C 1
ATOM 4818 O O . SER B 1 5 ? 18.922 -43.062 -51 1 35.16 5 SER B O 1
ATOM 4820 N N . SER B 1 6 ? 17.297 -44.281 -50.562 1 36 6 SER B N 1
ATOM 4821 C CA . SER B 1 6 ? 16.766 -43.406 -49.5 1 36 6 SER B CA 1
ATOM 4822 C C . SER B 1 6 ? 17.672 -43.406 -48.281 1 36 6 SER B C 1
ATOM 4824 O O . SER B 1 6 ? 17.891 -44.438 -47.656 1 36 6 SER B O 1
ATOM 4826 N N . GLN B 1 7 ? 18.766 -42.688 -48.281 1 38.03 7 GLN B N 1
ATOM 4827 C CA . GLN B 1 7 ? 19.578 -42.5 -47.094 1 38.03 7 GLN B CA 1
ATOM 4828 C C . GLN B 1 7 ? 18.688 -42.406 -45.844 1 38.03 7 GLN B C 1
ATOM 4830 O O . GLN B 1 7 ? 17.625 -41.781 -45.875 1 38.03 7 GLN B O 1
ATOM 4835 N N . PRO B 1 8 ? 18.844 -43.344 -44.875 1 40.62 8 PRO B N 1
ATOM 4836 C CA . PRO B 1 8 ? 18.062 -43.281 -43.656 1 40.62 8 PRO B CA 1
ATOM 4837 C C . PRO B 1 8 ? 18 -41.875 -43.031 1 40.62 8 PRO B C 1
ATOM 4839 O O . PRO B 1 8 ? 19 -41.156 -43.062 1 40.62 8 PRO B O 1
ATOM 4842 N N . LYS B 1 9 ? 16.922 -41.188 -43.094 1 47.44 9 LYS B N 1
ATOM 4843 C CA . LYS B 1 9 ? 16.703 -39.906 -42.469 1 47.44 9 LYS B CA 1
ATOM 4844 C C . LYS B 1 9 ? 17.328 -39.875 -41.062 1 47.44 9 LYS B C 1
ATOM 4846 O O . LYS B 1 9 ? 17.141 -40.781 -40.281 1 47.44 9 LYS B O 1
ATOM 4851 N N . ALA B 1 10 ? 18.453 -39.188 -40.906 1 57.41 10 ALA B N 1
ATOM 4852 C CA . ALA B 1 10 ? 19.109 -39 -39.625 1 57.41 10 ALA B CA 1
ATOM 4853 C C . ALA B 1 10 ? 18.094 -38.688 -38.531 1 57.41 10 ALA B C 1
ATOM 4855 O O . ALA B 1 10 ? 17.141 -37.938 -38.75 1 57.41 10 ALA B O 1
ATOM 4856 N N . SER B 1 11 ? 18.031 -39.5 -37.5 1 66.19 11 SER B N 1
ATOM 4857 C CA . SER B 1 11 ? 17.156 -39.344 -36.344 1 66.19 11 SER B CA 1
ATOM 4858 C C . SER B 1 11 ? 17.219 -37.938 -35.75 1 66.19 11 SER B C 1
ATOM 4860 O O . SER B 1 11 ? 18.312 -37.406 -35.562 1 66.19 11 SER B O 1
ATOM 4862 N N . PRO B 1 12 ? 16.016 -37.281 -35.75 1 76.5 12 PRO B N 1
ATOM 4863 C CA . PRO B 1 12 ? 16.016 -35.938 -35.156 1 76.5 12 PRO B CA 1
ATOM 4864 C C . PRO B 1 12 ? 16.578 -35.938 -33.719 1 76.5 12 PRO B C 1
ATOM 4866 O O . PRO B 1 12 ? 16.266 -36.812 -32.938 1 76.5 12 PRO B O 1
ATOM 4869 N N . CYS B 1 13 ? 17.609 -35.094 -33.5 1 84.69 13 CYS B N 1
ATOM 4870 C CA . CYS B 1 13 ? 18.188 -34.938 -32.188 1 84.69 13 CYS B CA 1
ATOM 4871 C C . CYS B 1 13 ? 17.5 -33.812 -31.406 1 84.69 13 CYS B C 1
ATOM 4873 O O . CYS B 1 13 ? 17.766 -32.625 -31.641 1 84.69 13 CYS B O 1
ATOM 4875 N N . PHE B 1 14 ? 16.562 -34.188 -30.547 1 93.38 14 PHE B N 1
ATOM 4876 C CA . PHE B 1 14 ? 15.875 -33.219 -29.719 1 93.38 14 PHE B CA 1
ATOM 4877 C C . PHE B 1 14 ? 16.734 -32.812 -28.531 1 93.38 14 PHE B C 1
ATOM 4879 O O . PHE B 1 14 ? 17.859 -33.312 -28.375 1 93.38 14 PHE B O 1
ATOM 4886 N N . ASN B 1 15 ? 16.234 -31.891 -27.781 1 93.75 15 ASN B N 1
ATOM 4887 C CA . ASN B 1 15 ? 17.016 -31.312 -26.703 1 93.75 15 ASN B CA 1
ATOM 4888 C C . ASN B 1 15 ? 17.266 -32.312 -25.578 1 93.75 15 ASN B C 1
ATOM 4890 O O . ASN B 1 15 ? 18.219 -32.188 -24.797 1 93.75 15 ASN B O 1
ATOM 4894 N N . TYR B 1 16 ? 16.422 -33.25 -25.469 1 95.88 16 TYR B N 1
ATOM 4895 C CA . TYR B 1 16 ? 16.562 -34.312 -24.484 1 95.88 16 TYR B CA 1
ATOM 4896 C C . TYR B 1 16 ? 16.484 -35.688 -25.141 1 95.88 16 TYR B C 1
ATOM 4898 O O . TYR B 1 16 ? 15.898 -35.844 -26.203 1 95.88 16 TYR B O 1
ATOM 4906 N N . GLN B 1 17 ? 17.047 -36.656 -24.438 1 93.75 17 GLN B N 1
ATOM 4907 C CA . GLN B 1 17 ? 16.969 -38.062 -24.859 1 93.75 17 GLN B CA 1
ATOM 4908 C C . GLN B 1 17 ? 15.672 -38.688 -24.391 1 93.75 17 GLN B C 1
ATOM 4910 O O . GLN B 1 17 ? 14.992 -38.156 -23.5 1 93.75 17 GLN B O 1
ATOM 4915 N N . SER B 1 18 ? 15.352 -39.781 -25.078 1 93.75 18 SER B N 1
ATOM 4916 C CA . SER B 1 18 ? 14.203 -40.562 -24.609 1 93.75 18 SER B CA 1
ATOM 4917 C C . SER B 1 18 ? 14.43 -41.125 -23.219 1 93.75 18 SER B C 1
ATOM 4919 O O . SER B 1 18 ? 15.562 -41.469 -22.875 1 93.75 18 SER B O 1
ATOM 4921 N N . PRO B 1 19 ? 13.359 -41.25 -22.469 1 95 19 PRO B N 1
ATOM 4922 C CA . PRO B 1 19 ? 13.523 -41.781 -21.109 1 95 19 PRO B CA 1
ATOM 4923 C C . PRO B 1 19 ? 14.133 -43.188 -21.109 1 95 19 PRO B C 1
ATOM 4925 O O . PRO B 1 19 ? 13.797 -44 -21.953 1 95 19 PRO B O 1
ATOM 4928 N N . ILE B 1 20 ? 15.07 -43.406 -20.156 1 91.31 20 ILE B N 1
ATOM 4929 C CA . ILE B 1 20 ? 15.672 -44.719 -19.969 1 91.31 20 ILE B CA 1
ATOM 4930 C C . ILE B 1 20 ? 15.422 -45.188 -18.531 1 91.31 20 ILE B C 1
ATOM 4932 O O . ILE B 1 20 ? 15.32 -44.375 -17.609 1 91.31 20 ILE B O 1
ATOM 4936 N N . GLN B 1 21 ? 15.281 -46.469 -18.406 1 89.5 21 GLN B N 1
ATOM 4937 C CA . GLN B 1 21 ? 15.062 -47 -17.078 1 89.5 21 GLN B CA 1
ATOM 4938 C C . GLN B 1 21 ? 16.25 -46.719 -16.156 1 89.5 21 GLN B C 1
ATOM 4940 O O . GLN B 1 21 ? 17.406 -46.844 -16.578 1 89.5 21 GLN B O 1
ATOM 4945 N N . ASN B 1 22 ? 15.922 -46.125 -15.047 1 83.38 22 ASN B N 1
ATOM 4946 C CA . ASN B 1 22 ? 16.953 -45.812 -14.055 1 83.38 22 ASN B CA 1
ATOM 4947 C C . ASN B 1 22 ? 17.422 -47.094 -13.359 1 83.38 22 ASN B C 1
ATOM 4949 O O . ASN B 1 22 ? 16.719 -47.656 -12.531 1 83.38 22 ASN B O 1
ATOM 4953 N N . ASN B 1 23 ? 18.578 -47.625 -13.648 1 69.06 23 ASN B N 1
ATOM 4954 C CA . ASN B 1 23 ? 19.094 -48.906 -13.094 1 69.06 23 ASN B CA 1
ATOM 4955 C C . ASN B 1 23 ? 20.078 -48.656 -11.953 1 69.06 23 ASN B C 1
ATOM 4957 O O . ASN B 1 23 ? 20.828 -49.531 -11.586 1 69.06 23 ASN B O 1
ATOM 4961 N N . THR B 1 24 ? 20.141 -47.438 -11.57 1 61.28 24 THR B N 1
ATOM 4962 C CA . THR B 1 24 ? 21.172 -47.156 -10.578 1 61.28 24 THR B CA 1
ATOM 4963 C C . THR B 1 24 ? 20.781 -47.688 -9.211 1 61.28 24 THR B C 1
ATOM 4965 O O . THR B 1 24 ? 21.578 -47.719 -8.281 1 61.28 24 THR B O 1
ATOM 4968 N N . GLY B 1 25 ? 19.703 -48.438 -9.055 1 56.47 25 GLY B N 1
ATOM 4969 C CA . GLY B 1 25 ? 19.297 -49.031 -7.789 1 56.47 25 GLY B CA 1
ATOM 4970 C C . GLY B 1 25 ? 18.875 -48 -6.758 1 56.47 25 GLY B C 1
ATOM 4971 O O . GLY B 1 25 ? 18.328 -48.344 -5.711 1 56.47 25 GLY B O 1
ATOM 4972 N N . LYS B 1 26 ? 19.234 -46.781 -6.883 1 56.81 26 LYS B N 1
ATOM 4973 C CA . LYS B 1 26 ? 18.969 -45.781 -5.832 1 56.81 26 LYS B CA 1
ATOM 4974 C C . LYS B 1 26 ? 17.562 -45.219 -5.949 1 56.81 26 LYS B C 1
ATOM 4976 O O . LYS B 1 26 ? 16.906 -44.938 -4.938 1 56.81 26 LYS B O 1
ATOM 4981 N N . LYS B 1 27 ? 17.203 -45.094 -7.207 1 65.81 27 LYS B N 1
ATOM 4982 C CA . LYS B 1 27 ? 15.883 -44.5 -7.406 1 65.81 27 LYS B CA 1
ATOM 4983 C C . LYS B 1 27 ? 15.102 -45.25 -8.477 1 65.81 27 LYS B C 1
ATOM 4985 O O . LYS B 1 27 ? 15.656 -45.656 -9.5 1 65.81 27 LYS B O 1
ATOM 4990 N N . ASP B 1 28 ? 13.945 -45.719 -8.125 1 81.62 28 ASP B N 1
ATOM 4991 C CA . ASP B 1 28 ? 13.07 -46.344 -9.117 1 81.62 28 ASP B CA 1
ATOM 4992 C C . ASP B 1 28 ? 12.508 -45.281 -10.078 1 81.62 28 ASP B C 1
ATOM 4994 O O . ASP B 1 28 ? 12.469 -44.094 -9.75 1 81.62 28 ASP B O 1
ATOM 4998 N N . GLY B 1 29 ? 12.445 -45.688 -11.375 1 92.31 29 GLY B N 1
ATOM 4999 C CA . GLY B 1 29 ? 11.805 -44.812 -12.344 1 92.31 29 GLY B CA 1
ATOM 5000 C C . GLY B 1 29 ? 12.609 -44.625 -13.617 1 92.31 29 GLY B C 1
ATOM 5001 O O . GLY B 1 29 ? 13.258 -45.594 -14.078 1 92.31 29 GLY B O 1
ATOM 5002 N N . TYR B 1 30 ? 12.453 -43.5 -14.242 1 94.56 30 TYR B N 1
ATOM 5003 C CA . TYR B 1 30 ? 13.055 -43.25 -15.547 1 94.56 30 TYR B CA 1
ATOM 5004 C C . TYR B 1 30 ? 13.938 -42.031 -15.516 1 94.56 30 TYR B C 1
ATOM 5006 O O . TYR B 1 30 ? 13.672 -41.094 -14.758 1 94.56 30 TYR B O 1
ATOM 5014 N N . LEU B 1 31 ? 15.031 -42.094 -16.312 1 94 31 LEU B N 1
ATOM 5015 C CA . LEU B 1 31 ? 15.977 -41 -16.438 1 94 31 LEU B CA 1
ATOM 5016 C C . LEU B 1 31 ? 15.914 -40.375 -17.828 1 94 31 LEU B C 1
ATOM 5018 O O . LEU B 1 31 ? 15.828 -41.094 -18.828 1 94 31 LEU B O 1
ATOM 5022 N N . ILE B 1 32 ? 15.906 -39.062 -17.828 1 95.75 32 ILE B N 1
ATOM 5023 C CA . ILE B 1 32 ? 15.992 -38.312 -19.062 1 95.75 32 ILE B CA 1
ATOM 5024 C C . ILE B 1 32 ? 17.266 -37.469 -19.062 1 95.75 32 ILE B C 1
ATOM 5026 O O . ILE B 1 32 ? 17.531 -36.719 -18.109 1 95.75 32 ILE B O 1
ATOM 5030 N N . LEU B 1 33 ? 18.062 -37.562 -20.141 1 94.69 33 LEU B N 1
ATOM 5031 C CA . LEU B 1 33 ? 19.328 -36.844 -20.234 1 94.69 33 LEU B CA 1
ATOM 5032 C C . LEU B 1 33 ? 19.25 -35.75 -21.266 1 94.69 33 LEU B C 1
ATOM 5034 O O . LEU B 1 33 ? 18.719 -35.938 -22.359 1 94.69 33 LEU B O 1
ATOM 5038 N N . PRO B 1 34 ? 19.734 -34.594 -20.875 1 94.81 34 PRO B N 1
ATOM 5039 C CA . PRO B 1 34 ? 19.812 -33.531 -21.891 1 94.81 34 PRO B CA 1
ATOM 5040 C C . PRO B 1 34 ? 20.875 -33.812 -22.953 1 94.81 34 PRO B C 1
ATOM 5042 O O . PRO B 1 34 ? 21.906 -34.438 -22.656 1 94.81 34 PRO B O 1
ATOM 5045 N N . ASN B 1 35 ? 20.625 -33.344 -24.172 1 92.88 35 ASN B N 1
ATOM 5046 C CA . ASN B 1 35 ? 21.609 -33.406 -25.25 1 92.88 35 ASN B CA 1
ATOM 5047 C C . ASN B 1 35 ? 22.406 -32.094 -25.344 1 92.88 35 ASN B C 1
ATOM 5049 O O . ASN B 1 35 ? 22.828 -31.688 -26.438 1 92.88 35 ASN B O 1
ATOM 5053 N N . PHE B 1 36 ? 22.438 -31.375 -24.266 1 90.25 36 PHE B N 1
ATOM 5054 C CA . PHE B 1 36 ? 23.234 -30.156 -24.109 1 90.25 36 PHE B CA 1
ATOM 5055 C C . PHE B 1 36 ? 23.938 -30.141 -22.766 1 90.25 36 PHE B C 1
ATOM 5057 O O . PHE B 1 36 ? 23.594 -30.906 -21.859 1 90.25 36 PHE B O 1
ATOM 5064 N N . SER B 1 37 ? 24.938 -29.25 -22.672 1 89.12 37 SER B N 1
ATOM 5065 C CA . SER B 1 37 ? 25.625 -29.094 -21.391 1 89.12 37 SER B CA 1
ATOM 5066 C C . SER B 1 37 ? 24.766 -28.312 -20.391 1 89.12 37 SER B C 1
ATOM 5068 O O . SER B 1 37 ? 24.266 -27.234 -20.703 1 89.12 37 SER B O 1
ATOM 5070 N N . THR B 1 38 ? 24.609 -28.844 -19.203 1 90.75 38 THR B N 1
ATOM 5071 C CA . THR B 1 38 ? 23.812 -28.172 -18.188 1 90.75 38 THR B CA 1
ATOM 5072 C C . THR B 1 38 ? 24.562 -26.969 -17.594 1 90.75 38 THR B C 1
ATOM 5074 O O . THR B 1 38 ? 23.969 -26.125 -16.938 1 90.75 38 THR B O 1
ATOM 5077 N N . GLU B 1 39 ? 25.797 -26.875 -17.844 1 86.06 39 GLU B N 1
ATOM 5078 C CA . GLU B 1 39 ? 26.594 -25.75 -17.375 1 86.06 39 GLU B CA 1
ATOM 5079 C C . GLU B 1 39 ? 26.375 -24.516 -18.25 1 86.06 39 GLU B C 1
ATOM 5081 O O . GLU B 1 39 ? 26.25 -23.406 -17.75 1 86.06 39 GLU B O 1
ATOM 5086 N N . THR B 1 40 ? 26.219 -24.828 -19.516 1 85.12 40 THR B N 1
ATOM 5087 C CA . THR B 1 40 ? 26.172 -23.703 -20.438 1 85.12 40 THR B CA 1
ATOM 5088 C C . THR B 1 40 ? 24.781 -23.562 -21.031 1 85.12 40 THR B C 1
ATOM 5090 O O . THR B 1 40 ? 24.422 -22.484 -21.547 1 85.12 40 THR B O 1
ATOM 5093 N N . GLY B 1 41 ? 24.078 -24.594 -20.984 1 86.94 41 GLY B N 1
ATOM 5094 C CA . GLY B 1 41 ? 22.828 -24.594 -21.703 1 86.94 41 GLY B CA 1
ATOM 5095 C C . GLY B 1 41 ? 22.984 -24.859 -23.188 1 86.94 41 GLY B C 1
ATOM 5096 O O . GLY B 1 41 ? 24.109 -25.078 -23.656 1 86.94 41 GLY B O 1
ATOM 5097 N N . PRO B 1 42 ? 21.859 -24.922 -23.891 1 86.56 42 PRO B N 1
ATOM 5098 C CA . PRO B 1 42 ? 21.984 -25.109 -25.328 1 86.56 42 PRO B CA 1
ATOM 5099 C C . PRO B 1 42 ? 22.781 -23.984 -26 1 86.56 42 PRO B C 1
ATOM 5101 O O . PRO B 1 42 ? 22.547 -22.812 -25.734 1 86.56 42 PRO B O 1
ATOM 5104 N N . ILE B 1 43 ? 23.672 -24.406 -26.781 1 81.38 43 ILE B N 1
ATOM 5105 C CA . ILE B 1 43 ? 24.516 -23.453 -27.5 1 81.38 43 ILE B CA 1
ATOM 5106 C C . ILE B 1 43 ? 23.672 -22.625 -28.469 1 81.38 43 ILE B C 1
ATOM 5108 O O . ILE B 1 43 ? 23.812 -21.406 -28.547 1 81.38 43 ILE B O 1
ATOM 5112 N N . ASN B 1 44 ? 22.906 -23.297 -29.234 1 83.56 44 ASN B N 1
ATOM 5113 C CA . ASN B 1 44 ? 21.953 -22.656 -30.141 1 83.56 44 ASN B CA 1
ATOM 5114 C C . ASN B 1 44 ? 20.562 -22.562 -29.531 1 83.56 44 ASN B C 1
ATOM 5116 O O . ASN B 1 44 ? 19.75 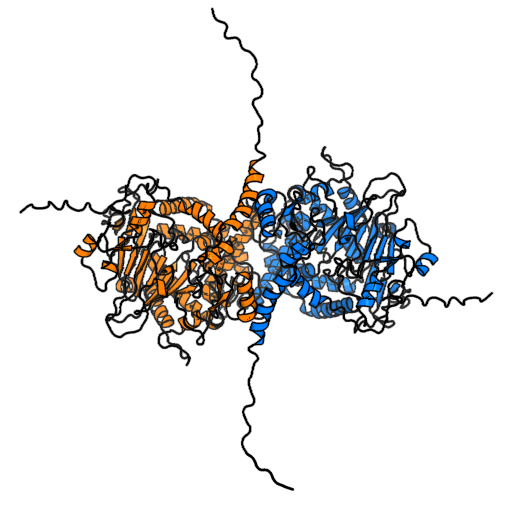-23.484 -29.688 1 83.56 44 ASN B O 1
ATOM 5120 N N . GLN B 1 45 ? 20.234 -21.562 -28.984 1 83.31 45 GLN B N 1
ATOM 5121 C CA . GLN B 1 45 ? 19 -21.391 -28.234 1 83.31 45 GLN B CA 1
ATOM 5122 C C . GLN B 1 45 ? 17.797 -21.359 -29.172 1 83.31 45 GLN B C 1
ATOM 5124 O O . GLN B 1 45 ? 16.719 -21.859 -28.828 1 83.31 45 GLN B O 1
ATOM 5129 N N . LYS B 1 46 ? 17.938 -20.75 -30.297 1 79.5 46 LYS B N 1
ATOM 5130 C CA . LYS B 1 46 ? 16.844 -20.719 -31.266 1 79.5 46 LYS B CA 1
ATOM 5131 C C . LYS B 1 46 ? 16.469 -22.141 -31.719 1 79.5 46 LYS B C 1
ATOM 5133 O O . LYS B 1 46 ? 15.297 -22.469 -31.828 1 79.5 46 LYS B O 1
ATOM 5138 N N . LEU B 1 47 ? 17.5 -22.875 -32.031 1 85.12 47 LEU B N 1
ATOM 5139 C CA . LEU B 1 47 ? 17.266 -24.25 -32.406 1 85.12 47 LEU B CA 1
ATOM 5140 C C . LEU B 1 47 ? 16.578 -25.031 -31.297 1 85.12 47 LEU B C 1
ATOM 5142 O O . LEU B 1 47 ? 15.703 -25.859 -31.547 1 85.12 47 LEU B O 1
ATOM 5146 N N . ALA B 1 48 ? 17.031 -24.812 -30.109 1 89 48 ALA B N 1
ATOM 5147 C CA . ALA B 1 48 ? 16.422 -25.469 -28.953 1 89 48 ALA B CA 1
ATOM 5148 C C . ALA B 1 48 ? 14.93 -25.156 -28.875 1 89 48 ALA B C 1
ATOM 5150 O O . ALA B 1 48 ? 14.117 -26.047 -28.578 1 89 48 ALA B O 1
ATOM 5151 N N . ILE B 1 49 ? 14.562 -23.953 -29.125 1 86.69 49 ILE B N 1
ATOM 5152 C CA . ILE B 1 49 ? 13.164 -23.516 -29.062 1 86.69 49 ILE B CA 1
ATOM 5153 C C . ILE B 1 49 ? 12.367 -24.203 -30.172 1 86.69 49 ILE B C 1
ATOM 5155 O O . ILE B 1 49 ? 11.258 -24.688 -29.938 1 86.69 49 ILE B O 1
ATOM 5159 N N . ILE B 1 50 ? 12.914 -24.266 -31.328 1 84.06 50 ILE B N 1
ATOM 5160 C CA . ILE B 1 50 ? 12.242 -24.875 -32.469 1 84.06 50 ILE B CA 1
ATOM 5161 C C . ILE B 1 50 ? 12.008 -26.359 -32.188 1 84.06 50 ILE B C 1
ATOM 5163 O O . ILE B 1 50 ? 10.93 -26.891 -32.438 1 84.06 50 ILE B O 1
ATOM 5167 N N . LYS B 1 51 ? 12.992 -26.984 -31.641 1 88.31 51 LYS B N 1
ATOM 5168 C CA . LYS B 1 51 ? 12.875 -28.391 -31.281 1 88.31 51 LYS B CA 1
ATOM 5169 C C . LYS B 1 51 ? 11.758 -28.625 -30.281 1 88.31 51 LYS B C 1
ATOM 5171 O O . LYS B 1 51 ? 11.023 -29.609 -30.359 1 88.31 51 LYS B O 1
ATOM 5176 N N . ASN B 1 52 ? 11.68 -27.719 -29.375 1 89.38 52 ASN B N 1
ATOM 5177 C CA . ASN B 1 52 ? 10.656 -27.797 -28.344 1 89.38 52 ASN B CA 1
ATOM 5178 C C . ASN B 1 52 ? 9.266 -27.516 -28.906 1 89.38 52 ASN B C 1
ATOM 5180 O O . ASN B 1 52 ? 8.258 -27.859 -28.281 1 89.38 52 ASN B O 1
ATOM 5184 N N . SER B 1 53 ? 9.141 -26.922 -30.062 1 85.88 53 SER B N 1
ATOM 5185 C CA . SER B 1 53 ? 7.867 -26.422 -30.594 1 85.88 53 SER B CA 1
ATOM 5186 C C . SER B 1 53 ? 7.172 -27.484 -31.438 1 85.88 53 SER B C 1
ATOM 5188 O O . SER B 1 53 ? 6.031 -27.281 -31.875 1 85.88 53 SER B O 1
ATOM 5190 N N . GLU B 1 54 ? 7.789 -28.562 -31.641 1 87.38 54 GLU B N 1
ATOM 5191 C CA . GLU B 1 54 ? 7.199 -29.594 -32.469 1 87.38 54 GLU B CA 1
ATOM 5192 C C . GLU B 1 54 ? 6.266 -30.5 -31.672 1 87.38 54 GLU B C 1
ATOM 5194 O O . GLU B 1 54 ? 6.684 -31.109 -30.688 1 87.38 54 GLU B O 1
ATOM 5199 N N . CYS B 1 55 ? 5.086 -30.562 -32.062 1 89.12 55 CYS B N 1
ATOM 5200 C CA . CYS B 1 55 ? 4.094 -31.484 -31.516 1 89.12 55 CYS B CA 1
ATOM 5201 C C . CYS B 1 55 ? 3.641 -32.469 -32.562 1 89.12 55 CYS B C 1
ATOM 5203 O O . CYS B 1 55 ? 3.086 -32.094 -33.594 1 89.12 55 CYS B O 1
ATOM 5205 N N . PRO B 1 56 ? 3.826 -33.688 -32.344 1 91 56 PRO B N 1
ATOM 5206 C CA . PRO B 1 56 ? 3.398 -34.688 -33.344 1 91 56 PRO B CA 1
ATOM 5207 C C . PRO B 1 56 ? 1.887 -34.688 -33.562 1 91 56 PRO B C 1
ATOM 5209 O O . PRO B 1 56 ? 1.12 -34.688 -32.594 1 91 56 PRO B O 1
ATOM 5212 N N . GLU B 1 57 ? 1.458 -34.844 -34.75 1 88.62 57 GLU B N 1
ATOM 5213 C CA . GLU B 1 57 ? 0.042 -34.906 -35.094 1 88.62 57 GLU B CA 1
ATOM 5214 C C . GLU B 1 57 ? -0.6 -36.156 -34.469 1 88.62 57 GLU B C 1
ATOM 5216 O O . GLU B 1 57 ? -1.777 -36.125 -34.125 1 88.62 57 GLU B O 1
ATOM 5221 N N . LEU B 1 58 ? 0.222 -37.094 -34.375 1 90.12 58 LEU B N 1
ATOM 5222 C CA . LEU B 1 58 ? -0.208 -38.344 -33.781 1 90.12 58 LEU B CA 1
ATOM 5223 C C . LEU B 1 58 ? -0.883 -38.125 -32.438 1 90.12 58 LEU B C 1
ATOM 5225 O O . LEU B 1 58 ? -1.832 -38.812 -32.094 1 90.12 58 LEU B O 1
ATOM 5229 N N . LEU B 1 59 ? -0.464 -37.188 -31.672 1 91.5 59 LEU B N 1
ATOM 5230 C CA . LEU B 1 59 ? -0.952 -36.969 -30.312 1 91.5 59 LEU B CA 1
ATOM 5231 C C . LEU B 1 59 ? -2.287 -36.25 -30.328 1 91.5 59 LEU B C 1
ATOM 5233 O O . LEU B 1 59 ? -2.994 -36.219 -29.328 1 91.5 59 LEU B O 1
ATOM 5237 N N . LYS B 1 60 ? -2.645 -35.719 -31.406 1 87.56 60 LYS B N 1
ATOM 5238 C CA . LYS B 1 60 ? -3.885 -34.938 -31.516 1 87.56 60 LYS B CA 1
ATOM 5239 C C . LYS B 1 60 ? -5.062 -35.875 -31.844 1 87.56 60 LYS B C 1
ATOM 5241 O O . LYS B 1 60 ? -6.223 -35.469 -31.688 1 87.56 60 LYS B O 1
ATOM 5246 N N . VAL B 1 61 ? -4.742 -36.938 -32.281 1 85.44 61 VAL B N 1
ATOM 5247 C CA . VAL B 1 61 ? -5.789 -37.844 -32.719 1 85.44 61 VAL B CA 1
ATOM 5248 C C . VAL B 1 61 ? -6.27 -38.719 -31.562 1 85.44 61 VAL B C 1
ATOM 5250 O O . VAL B 1 61 ? -5.5 -39.031 -30.656 1 85.44 61 VAL B O 1
ATOM 5253 N N . ALA B 1 62 ? -7.535 -39.094 -31.656 1 87.94 62 ALA B N 1
ATOM 5254 C CA . ALA B 1 62 ? -8.117 -39.938 -30.625 1 87.94 62 ALA B CA 1
ATOM 5255 C C . ALA B 1 62 ? -7.57 -41.375 -30.719 1 87.94 62 ALA B C 1
ATOM 5257 O O . ALA B 1 62 ? -7.309 -41.875 -31.812 1 87.94 62 ALA B O 1
ATOM 5258 N N . GLY B 1 63 ? -7.418 -41.938 -29.453 1 87.75 63 GLY B N 1
ATOM 5259 C CA . GLY B 1 63 ? -6.996 -43.312 -29.406 1 87.75 63 GLY B CA 1
ATOM 5260 C C . GLY B 1 63 ? -5.605 -43.5 -28.828 1 87.75 63 GLY B C 1
ATOM 5261 O O . GLY B 1 63 ? -4.777 -42.594 -28.891 1 87.75 63 GLY B O 1
ATOM 5262 N N . HIS B 1 64 ? -5.355 -44.625 -28.422 1 90.38 64 HIS B N 1
ATOM 5263 C CA . HIS B 1 64 ? -4.043 -44.969 -27.875 1 90.38 64 HIS B CA 1
ATOM 5264 C C . HIS B 1 64 ? -3.033 -45.219 -29 1 90.38 64 HIS B C 1
ATOM 5266 O O . HIS B 1 64 ? -3.383 -45.781 -30.031 1 90.38 64 HIS B O 1
ATOM 5272 N N . THR B 1 65 ? -1.924 -44.844 -28.734 1 91.94 65 THR B N 1
ATOM 5273 C CA . THR B 1 65 ? -0.837 -45.094 -29.672 1 91.94 65 THR B CA 1
ATOM 5274 C C . THR B 1 65 ? -0.093 -46.375 -29.328 1 91.94 65 THR B C 1
ATOM 5276 O O . THR B 1 65 ? -0.123 -46.812 -28.172 1 91.94 65 THR B O 1
ATOM 5279 N N . SER B 1 66 ? 0.505 -46.969 -30.344 1 93.25 66 SER B N 1
ATOM 5280 C CA . SER B 1 66 ? 1.374 -48.125 -30.094 1 93.25 66 SER B CA 1
ATOM 5281 C C . SER B 1 66 ? 2.791 -47.688 -29.75 1 93.25 66 SER B C 1
ATOM 5283 O O . SER B 1 66 ? 3.15 -46.531 -29.953 1 93.25 66 SER B O 1
ATOM 5285 N N . LYS B 1 67 ? 3.508 -48.625 -29.281 1 91.81 67 LYS B N 1
ATOM 5286 C CA . LYS B 1 67 ? 4.902 -48.344 -28.953 1 91.81 67 LYS B CA 1
ATOM 5287 C C . LYS B 1 67 ? 5.68 -47.938 -30.203 1 91.81 67 LYS B C 1
ATOM 5289 O O . LYS B 1 67 ? 6.559 -47.062 -30.141 1 91.81 67 LYS B O 1
ATOM 5294 N N . GLU B 1 68 ? 5.375 -48.625 -31.234 1 92.62 68 GLU B N 1
ATOM 5295 C CA . GLU B 1 68 ? 6.047 -48.344 -32.5 1 92.62 68 GLU B CA 1
ATOM 5296 C C . GLU B 1 68 ? 5.715 -46.938 -33 1 92.62 68 GLU B C 1
ATOM 5298 O O . GLU B 1 68 ? 6.59 -46.219 -33.5 1 92.62 68 GLU B O 1
ATOM 5303 N N . GLU B 1 69 ? 4.488 -46.594 -32.844 1 93 69 GLU B N 1
ATOM 5304 C CA . GLU B 1 69 ? 4.062 -45.281 -33.25 1 93 69 GLU B CA 1
ATOM 5305 C C . GLU B 1 69 ? 4.734 -44.188 -32.406 1 93 69 GLU B C 1
ATOM 5307 O O . GLU B 1 69 ? 5.18 -43.188 -32.906 1 93 69 GLU B O 1
ATOM 5312 N N . ASP B 1 70 ? 4.789 -44.438 -31.156 1 94.19 70 ASP B N 1
ATOM 5313 C CA . ASP B 1 70 ? 5.441 -43.5 -30.234 1 94.19 70 ASP B CA 1
ATOM 5314 C C . ASP B 1 70 ? 6.914 -43.344 -30.594 1 94.19 70 ASP B C 1
ATOM 5316 O O . ASP B 1 70 ? 7.422 -42.219 -30.625 1 94.19 70 ASP B O 1
ATOM 5320 N N . GLN B 1 71 ? 7.562 -44.406 -30.812 1 91.06 71 GLN B N 1
ATOM 5321 C CA . GLN B 1 71 ? 8.977 -44.375 -31.156 1 91.06 71 GLN B CA 1
ATOM 5322 C C . GLN B 1 71 ? 9.195 -43.594 -32.438 1 91.06 71 GLN B C 1
ATOM 5324 O O . GLN B 1 71 ? 10.148 -42.812 -32.562 1 91.06 71 GLN B O 1
ATOM 5329 N N . ALA B 1 72 ? 8.312 -43.844 -33.375 1 89.25 72 ALA B N 1
ATOM 5330 C CA . ALA B 1 72 ? 8.414 -43.125 -34.656 1 89.25 72 ALA B CA 1
ATOM 5331 C C . ALA B 1 72 ? 8.219 -41.625 -34.469 1 89.25 72 ALA B C 1
ATOM 5333 O O . ALA B 1 72 ? 8.828 -40.812 -35.188 1 89.25 72 ALA B O 1
ATOM 5334 N N . ALA B 1 73 ? 7.441 -41.281 -33.562 1 92.12 73 ALA B N 1
ATOM 5335 C CA . ALA B 1 73 ? 7.148 -39.875 -33.312 1 92.12 73 ALA B CA 1
ATOM 5336 C C . ALA B 1 73 ? 8.109 -39.281 -32.281 1 92.12 73 ALA B C 1
ATOM 5338 O O . ALA B 1 73 ? 8.023 -38.125 -31.938 1 92.12 73 ALA B O 1
ATOM 5339 N N . HIS B 1 74 ? 9.023 -40.094 -31.75 1 92.62 74 HIS B N 1
ATOM 5340 C CA . HIS B 1 74 ? 9.984 -39.719 -30.719 1 92.62 74 HIS B CA 1
ATOM 5341 C C . HIS B 1 74 ? 9.266 -39.219 -29.453 1 92.62 74 HIS B C 1
ATOM 5343 O O . HIS B 1 74 ? 9.633 -38.188 -28.906 1 92.62 74 HIS B O 1
ATOM 5349 N N . CYS B 1 75 ? 8.227 -39.844 -29.141 1 94.62 75 CYS B N 1
ATOM 5350 C CA . CYS B 1 75 ? 7.48 -39.562 -27.922 1 94.62 75 CYS B CA 1
ATOM 5351 C C . CYS B 1 75 ? 7.402 -40.781 -27.016 1 94.62 75 CYS B C 1
ATOM 5353 O O . CYS B 1 75 ? 7.691 -41.906 -27.453 1 94.62 75 CYS B O 1
ATOM 5355 N N . HIS B 1 76 ? 7.164 -40.5 -25.844 1 96.06 76 HIS B N 1
ATOM 5356 C CA . HIS B 1 76 ? 7.059 -41.531 -24.828 1 96.06 76 HIS B CA 1
ATOM 5357 C C . HIS B 1 76 ? 5.809 -41.344 -23.969 1 96.06 76 HIS B C 1
ATOM 5359 O O . HIS B 1 76 ? 5.66 -40.344 -23.297 1 96.06 76 HIS B O 1
ATOM 5365 N N . GLU B 1 77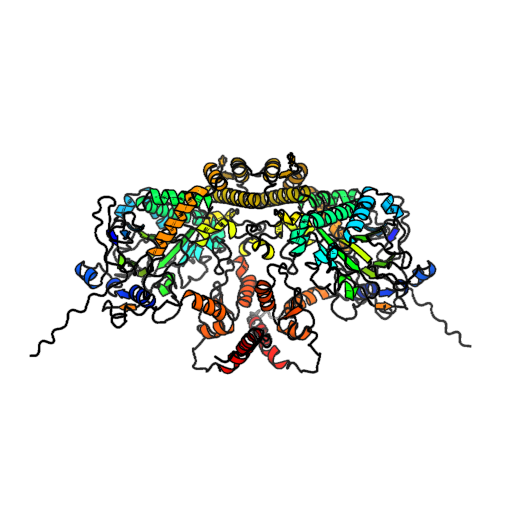 ? 4.898 -42.281 -24.031 1 97.19 77 GLU B N 1
ATOM 5366 C CA . GLU B 1 77 ? 3.773 -42.25 -23.094 1 97.19 77 GLU B CA 1
ATOM 5367 C C . GLU B 1 77 ? 4.215 -42.625 -21.688 1 97.19 77 GLU B C 1
ATOM 5369 O O . GLU B 1 77 ? 4.789 -43.719 -21.469 1 97.19 77 GLU B O 1
ATOM 5374 N N . MET B 1 78 ? 3.916 -41.812 -20.797 1 97.62 78 MET B N 1
ATOM 5375 C CA . MET B 1 78 ? 4.348 -42.031 -19.422 1 97.62 78 MET B CA 1
ATOM 5376 C C . MET B 1 78 ? 3.658 -43.25 -18.828 1 97.62 78 MET B C 1
ATOM 5378 O O . MET B 1 78 ? 2.475 -43.5 -19.062 1 97.62 78 MET B O 1
ATOM 5382 N N . PHE B 1 79 ? 4.434 -44 -18.047 1 95.62 79 PHE B N 1
ATOM 5383 C CA . PHE B 1 79 ? 3.865 -45.094 -17.297 1 95.62 79 PHE B CA 1
ATOM 5384 C C . PHE B 1 79 ? 3.205 -44.594 -16.016 1 95.62 79 PHE B C 1
ATOM 5386 O O . PHE B 1 79 ? 3.641 -43.594 -15.438 1 95.62 79 PHE B O 1
ATOM 5393 N N . PHE B 1 80 ? 2.205 -45.344 -15.672 1 96.06 80 PHE B N 1
ATOM 5394 C CA . PHE B 1 80 ? 1.53 -45 -14.422 1 96.06 80 PHE B CA 1
ATOM 5395 C C . PHE B 1 80 ? 2.469 -45.188 -13.234 1 96.06 80 PHE B C 1
ATOM 5397 O O . PHE B 1 80 ? 3.213 -46.156 -13.164 1 96.06 80 PHE B O 1
ATOM 5404 N N . ASN B 1 81 ? 2.461 -44.188 -12.406 1 96.31 81 ASN B N 1
ATOM 5405 C CA . ASN B 1 81 ? 3.084 -44.25 -11.086 1 96.31 81 ASN B CA 1
ATOM 5406 C C . ASN B 1 81 ? 4.59 -44.469 -11.195 1 96.31 81 ASN B C 1
ATOM 5408 O O . ASN B 1 81 ? 5.176 -45.188 -10.391 1 96.31 81 ASN B O 1
ATOM 5412 N N . GLN B 1 82 ? 5.211 -44.031 -12.234 1 95.62 82 GLN B N 1
ATOM 5413 C CA . GLN B 1 82 ? 6.66 -44.062 -12.406 1 95.62 82 GLN B CA 1
ATOM 5414 C C . GLN B 1 82 ? 7.246 -42.656 -12.406 1 95.62 82 GLN B C 1
ATOM 5416 O O . GLN B 1 82 ? 6.832 -41.812 -13.195 1 95.62 82 GLN B O 1
ATOM 5421 N N . PRO B 1 83 ? 8.188 -42.469 -11.523 1 96.44 83 PRO B N 1
ATOM 5422 C CA . PRO B 1 83 ? 8.812 -41.125 -11.516 1 96.44 83 PRO B CA 1
ATOM 5423 C C . PRO B 1 83 ? 9.789 -40.938 -12.672 1 96.44 83 PRO B C 1
ATOM 5425 O O . PRO B 1 83 ? 10.484 -41.875 -13.07 1 96.44 83 PRO B O 1
ATOM 5428 N N . TYR B 1 84 ? 9.82 -39.781 -13.234 1 97.19 84 TYR B N 1
ATOM 5429 C CA . TYR B 1 84 ? 10.766 -39.344 -14.258 1 97.19 84 TYR B CA 1
ATOM 5430 C C . TYR B 1 84 ? 11.719 -38.281 -13.727 1 97.19 84 TYR B C 1
ATOM 5432 O O . TYR B 1 84 ? 11.281 -37.312 -13.117 1 97.19 84 TYR B O 1
ATOM 5440 N N . TYR B 1 85 ? 13.031 -38.5 -13.883 1 96 85 TYR B N 1
ATOM 5441 C CA . TYR B 1 85 ? 14.078 -37.594 -13.422 1 96 85 TYR B CA 1
ATOM 5442 C C . TYR B 1 85 ? 14.875 -37.031 -14.602 1 96 85 TYR B C 1
ATOM 5444 O O . TYR B 1 85 ? 15.016 -37.688 -15.633 1 96 85 TYR B O 1
ATOM 5452 N N . ILE B 1 86 ? 15.328 -35.812 -14.461 1 96.19 86 ILE B N 1
ATOM 5453 C CA . ILE B 1 86 ? 16.297 -35.281 -15.406 1 96.19 86 ILE B CA 1
ATOM 5454 C C . ILE B 1 86 ? 17.688 -35.25 -14.773 1 96.19 86 ILE B C 1
ATOM 5456 O O . ILE B 1 86 ? 17.859 -34.656 -13.703 1 96.19 86 ILE B O 1
ATOM 5460 N N . ALA B 1 87 ? 18.578 -35.875 -15.406 1 92.12 87 ALA B N 1
ATOM 5461 C CA . ALA B 1 87 ? 19.953 -35.938 -14.93 1 92.12 87 ALA B CA 1
ATOM 5462 C C . ALA B 1 87 ? 20.859 -35.031 -15.773 1 92.12 87 ALA B C 1
ATOM 5464 O O . ALA B 1 87 ? 20.703 -34.938 -16.984 1 92.12 87 ALA B O 1
ATOM 5465 N N . SER B 1 88 ? 21.734 -34.344 -15.062 1 84.5 88 SER B N 1
ATOM 5466 C CA . SER B 1 88 ? 22.688 -33.5 -15.781 1 84.5 88 SER B CA 1
ATOM 5467 C C . SER B 1 88 ? 23.625 -34.344 -16.656 1 84.5 88 SER B C 1
ATOM 5469 O O . SER B 1 88 ? 24.172 -33.844 -17.641 1 84.5 88 SER B O 1
ATOM 5471 N N . GLY B 1 89 ? 23.859 -35.5 -16.328 1 77 89 GLY B N 1
ATOM 5472 C CA . GLY B 1 89 ? 24.703 -36.469 -17.031 1 77 89 GLY B CA 1
ATOM 5473 C C . GLY B 1 89 ? 24.5 -37.875 -16.547 1 77 89 GLY B C 1
ATOM 5474 O O . GLY B 1 89 ? 23.75 -38.125 -15.602 1 77 89 GLY B O 1
ATOM 5475 N N . PRO B 1 90 ? 25.188 -38.688 -17.25 1 73.62 90 PRO B N 1
ATOM 5476 C CA . PRO B 1 90 ? 25.016 -40.125 -16.906 1 73.62 90 PRO B CA 1
ATOM 5477 C C . PRO B 1 90 ? 25.5 -40.438 -15.5 1 73.62 90 PRO B C 1
ATOM 5479 O O . PRO B 1 90 ? 25.047 -41.406 -14.898 1 73.62 90 PRO B O 1
ATOM 5482 N N . LYS B 1 91 ? 26.375 -39.531 -14.969 1 77.25 91 LYS B N 1
ATOM 5483 C CA . LYS B 1 91 ? 26.953 -39.812 -13.656 1 77.25 91 LYS B CA 1
ATOM 5484 C C . LYS B 1 91 ? 26.281 -38.969 -12.57 1 77.25 91 LYS B C 1
ATOM 5486 O O . LYS B 1 91 ? 26.781 -38.906 -11.445 1 77.25 91 LYS B O 1
ATOM 5491 N N . ASP B 1 92 ? 25.172 -38.438 -12.953 1 84.62 92 ASP B N 1
ATOM 5492 C CA . ASP B 1 92 ? 24.469 -37.594 -11.992 1 84.62 92 ASP B CA 1
ATOM 5493 C C . ASP B 1 92 ? 23.859 -38.438 -10.875 1 84.62 92 ASP B C 1
ATOM 5495 O O . ASP B 1 92 ? 22.969 -39.25 -11.125 1 84.62 92 ASP B O 1
ATOM 5499 N N . ASP B 1 93 ? 24.344 -38.281 -9.617 1 81.75 93 ASP B N 1
ATOM 5500 C CA . ASP B 1 93 ? 23.891 -39.094 -8.484 1 81.75 93 ASP B CA 1
ATOM 5501 C C . ASP B 1 93 ? 22.656 -38.469 -7.844 1 81.75 93 ASP B C 1
ATOM 5503 O O . ASP B 1 93 ? 22.016 -39.094 -6.992 1 81.75 93 ASP B O 1
ATOM 5507 N N . ASP B 1 94 ? 22.344 -37.344 -8.289 1 88.25 94 ASP B N 1
ATOM 5508 C CA . ASP B 1 94 ? 21.203 -36.688 -7.688 1 88.25 94 ASP B CA 1
ATOM 5509 C C . ASP B 1 94 ? 20.344 -36 -8.75 1 88.25 94 ASP B C 1
ATOM 5511 O O . ASP B 1 94 ? 20.219 -34.75 -8.75 1 88.25 94 ASP B O 1
ATOM 5515 N N . PRO B 1 95 ? 19.703 -36.781 -9.586 1 93.56 95 PRO B N 1
ATOM 5516 C CA . PRO B 1 95 ? 18.891 -36.188 -10.641 1 93.56 95 PRO B CA 1
ATOM 5517 C C . PRO B 1 95 ? 17.656 -35.469 -10.094 1 93.56 95 PRO B C 1
ATOM 5519 O O . PRO B 1 95 ? 17.234 -35.719 -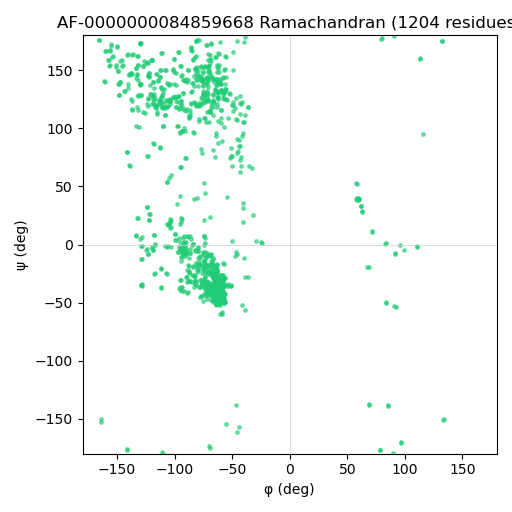8.961 1 93.56 95 PRO B O 1
ATOM 5522 N N . VAL B 1 96 ? 17.141 -34.594 -10.852 1 95.81 96 VAL B N 1
ATOM 5523 C CA . VAL B 1 96 ? 16.016 -33.781 -10.414 1 95.81 96 VAL B CA 1
ATOM 5524 C C . VAL B 1 96 ? 14.695 -34.469 -10.742 1 95.81 96 VAL B C 1
ATOM 5526 O O . VAL B 1 96 ? 14.414 -34.75 -11.914 1 95.81 96 VAL B O 1
ATOM 5529 N N . PHE B 1 97 ? 13.938 -34.812 -9.719 1 96.62 97 PHE B N 1
ATOM 5530 C CA . PHE B 1 97 ? 12.586 -35.312 -9.953 1 96.62 97 PHE B CA 1
ATOM 5531 C C . PHE B 1 97 ? 11.766 -34.312 -10.742 1 96.62 97 PHE B C 1
ATOM 5533 O O . PHE B 1 97 ? 11.625 -33.156 -10.336 1 96.62 97 PHE B O 1
ATOM 5540 N N . THR B 1 98 ? 11.086 -34.781 -11.836 1 98 98 THR B N 1
ATOM 5541 C CA . THR B 1 98 ? 10.508 -33.812 -12.75 1 98 98 THR B CA 1
ATOM 5542 C C . THR B 1 98 ? 9.039 -34.094 -13.016 1 98 98 THR B C 1
ATOM 5544 O O . THR B 1 98 ? 8.227 -33.188 -13.164 1 98 98 THR B O 1
ATOM 5547 N N . ALA B 1 99 ? 8.703 -35.406 -13.062 1 98.38 99 ALA B N 1
ATOM 5548 C CA . ALA B 1 99 ? 7.305 -35.688 -13.398 1 98.38 99 ALA B CA 1
ATOM 5549 C C . ALA B 1 99 ? 6.891 -37.062 -12.922 1 98.38 99 ALA B C 1
ATOM 5551 O O . ALA B 1 99 ? 7.738 -37.938 -12.711 1 98.38 99 ALA B O 1
ATOM 5552 N N . GLN B 1 100 ? 5.641 -37.219 -12.781 1 98.56 100 GLN B N 1
ATOM 5553 C CA . GLN B 1 100 ? 5 -38.531 -12.539 1 98.56 100 GLN B CA 1
ATOM 5554 C C . GLN B 1 100 ? 3.514 -38.469 -12.891 1 98.56 100 GLN B C 1
ATOM 5556 O O . GLN B 1 100 ? 2.842 -37.469 -12.617 1 98.56 100 GLN B O 1
ATOM 5561 N N . PHE B 1 101 ? 3.055 -39.562 -13.508 1 98.56 101 PHE B N 1
ATOM 5562 C CA . PHE B 1 101 ? 1.654 -39.656 -13.906 1 98.56 101 PHE B CA 1
ATOM 5563 C C . PHE B 1 101 ? 0.929 -40.688 -13.055 1 98.56 101 PHE B C 1
ATOM 5565 O O . PHE B 1 101 ? 1.409 -41.812 -12.891 1 98.56 101 PHE B O 1
ATOM 5572 N N . PHE B 1 102 ? -0.237 -40.281 -12.5 1 98.56 102 PHE B N 1
ATOM 5573 C CA . PHE B 1 102 ? -1.059 -41.156 -11.68 1 98.56 102 PHE B CA 1
ATOM 5574 C C . PHE B 1 102 ? -2.322 -41.562 -12.422 1 98.56 102 PHE B C 1
ATOM 5576 O O . PHE B 1 102 ? -3.098 -40.719 -12.859 1 98.56 102 PHE B O 1
ATOM 5583 N N . GLY B 1 103 ? -2.512 -42.844 -12.562 1 96.5 103 GLY B N 1
ATOM 5584 C CA . GLY B 1 103 ? -3.801 -43.344 -13.008 1 96.5 103 GLY B CA 1
ATOM 5585 C C . GLY B 1 103 ? -4.832 -43.438 -11.906 1 96.5 103 GLY B C 1
ATOM 5586 O O . GLY B 1 103 ? -4.523 -43.156 -10.742 1 96.5 103 GLY B O 1
ATOM 5587 N N . GLU B 1 104 ? -6.008 -43.781 -12.273 1 94.56 104 GLU B N 1
ATOM 5588 C CA . GLU B 1 104 ? -7.098 -43.812 -11.297 1 94.56 104 GLU B CA 1
ATOM 5589 C C . GLU B 1 104 ? -6.781 -44.781 -10.156 1 94.56 104 GLU B C 1
ATOM 5591 O O . GLU B 1 104 ? -7.047 -44.469 -8.992 1 94.56 104 GLU B O 1
ATOM 5596 N N . LYS B 1 105 ? -6.277 -45.906 -10.461 1 96.19 105 LYS B N 1
ATOM 5597 C CA . LYS B 1 105 ? -5.945 -46.906 -9.453 1 96.19 105 LYS B CA 1
ATOM 5598 C C . LYS B 1 105 ? -4.875 -46.375 -8.5 1 96.19 105 LYS B C 1
ATOM 5600 O O . LYS B 1 105 ? -4.926 -46.656 -7.293 1 96.19 105 LYS B O 1
ATOM 5605 N N . ASP B 1 106 ? -3.889 -45.688 -9.07 1 97.69 106 ASP B N 1
ATOM 5606 C CA . ASP B 1 106 ? -2.834 -45.094 -8.242 1 97.69 106 ASP B CA 1
ATOM 5607 C C . ASP B 1 106 ? -3.408 -44.094 -7.254 1 97.69 106 ASP B C 1
ATOM 5609 O O . ASP B 1 106 ? -2.998 -44.031 -6.094 1 97.69 106 ASP B O 1
ATOM 5613 N N . ILE B 1 107 ? -4.324 -43.312 -7.703 1 97.75 107 ILE B N 1
ATOM 5614 C CA . ILE B 1 107 ? -4.926 -42.281 -6.867 1 97.75 107 ILE B CA 1
ATOM 5615 C C . ILE B 1 107 ? -5.77 -42.906 -5.773 1 97.75 107 ILE B C 1
ATOM 5617 O O . ILE B 1 107 ? -5.781 -42.469 -4.629 1 97.75 107 ILE B O 1
ATOM 5621 N N . LYS B 1 108 ? -6.465 -44 -6.105 1 97 108 LYS B N 1
ATOM 5622 C CA . LYS B 1 108 ? -7.254 -44.719 -5.117 1 97 108 LYS B CA 1
ATOM 5623 C C . LYS B 1 108 ? -6.371 -45.25 -3.984 1 97 108 LYS B C 1
ATOM 5625 O O . LYS B 1 108 ? -6.828 -45.375 -2.848 1 97 108 LYS B O 1
ATOM 5630 N N . ASN B 1 109 ? -5.121 -45.469 -4.355 1 97.62 109 ASN B N 1
ATOM 5631 C CA . ASN B 1 109 ? -4.18 -45.969 -3.365 1 97.62 109 ASN B CA 1
ATOM 5632 C C . ASN B 1 109 ? -3.66 -44.875 -2.463 1 97.62 109 ASN B C 1
ATOM 5634 O O . ASN B 1 109 ? -2.889 -45.125 -1.536 1 97.62 109 ASN B O 1
ATOM 5638 N N . ILE B 1 110 ? -3.996 -43.688 -2.715 1 98.06 110 ILE B N 1
ATOM 5639 C CA . ILE B 1 110 ? -3.76 -42.5 -1.861 1 98.06 110 ILE B CA 1
ATOM 5640 C C . ILE B 1 110 ? -5.094 -41.969 -1.344 1 98.06 110 ILE B C 1
ATOM 5642 O O . ILE B 1 110 ? -5.617 -41 -1.869 1 98.06 110 ILE B O 1
ATOM 5646 N N . PRO B 1 111 ? -5.594 -42.5 -0.346 1 97.44 111 PRO B N 1
ATOM 5647 C CA . PRO B 1 111 ? -6.992 -42.344 0.051 1 97.44 111 PRO B CA 1
ATOM 5648 C C . PRO B 1 111 ? -7.391 -40.906 0.244 1 97.44 111 PRO B C 1
ATOM 5650 O O . PRO B 1 111 ? -8.477 -40.469 -0.177 1 97.44 111 PRO B O 1
ATOM 5653 N N . LEU B 1 112 ? -6.539 -40.094 0.874 1 97.81 112 LEU B N 1
ATOM 5654 C CA . LEU B 1 112 ? -6.898 -38.719 1.131 1 97.81 112 LEU B CA 1
ATOM 5655 C C . LEU B 1 112 ? -7.004 -37.938 -0.173 1 97.81 112 LEU B C 1
ATOM 5657 O O . LEU B 1 112 ? -7.875 -37.062 -0.317 1 97.81 112 LEU B O 1
ATOM 5661 N N . ALA B 1 113 ? -6.105 -38.188 -1.109 1 98.5 113 ALA B N 1
ATOM 5662 C CA . ALA B 1 113 ? -6.18 -37.562 -2.416 1 98.5 113 ALA B CA 1
ATOM 5663 C C . ALA B 1 113 ? -7.43 -37.969 -3.174 1 98.5 113 ALA B C 1
ATOM 5665 O O . ALA B 1 113 ? -8.133 -37.156 -3.754 1 98.5 113 ALA B O 1
ATOM 5666 N N . TYR B 1 114 ? -7.719 -39.25 -3.061 1 98.25 114 TYR B N 1
ATOM 5667 C CA . TYR B 1 114 ? -8.867 -39.781 -3.781 1 98.25 114 TYR B CA 1
ATOM 5668 C C . TYR B 1 114 ? -10.172 -39.219 -3.25 1 98.25 114 TYR B C 1
ATOM 5670 O O . TYR B 1 114 ? -11.023 -38.781 -4.027 1 98.25 114 TYR B O 1
ATOM 5678 N N . LYS B 1 115 ? -10.297 -39.25 -1.98 1 98.31 115 LYS B N 1
ATOM 5679 C CA . LYS B 1 115 ? -11.5 -38.719 -1.362 1 98.31 115 LYS B CA 1
ATOM 5680 C C . LYS B 1 115 ? -11.688 -37.25 -1.704 1 98.31 115 LYS B C 1
ATOM 5682 O O . LYS B 1 115 ? -12.797 -36.812 -2.012 1 98.31 115 LYS B O 1
ATOM 5687 N N . ALA B 1 116 ? -10.625 -36.5 -1.621 1 98.62 116 ALA B N 1
ATOM 5688 C CA . ALA B 1 116 ? -10.672 -35.062 -1.916 1 98.62 116 ALA B CA 1
ATOM 5689 C C . ALA B 1 116 ? -11.062 -34.812 -3.371 1 98.62 116 ALA B C 1
ATOM 5691 O O . ALA B 1 116 ? -11.906 -33.969 -3.66 1 98.62 116 ALA B O 1
ATOM 5692 N N . MET B 1 117 ? -10.484 -35.531 -4.324 1 98.19 117 MET B N 1
ATOM 5693 C CA . MET B 1 117 ? -10.789 -35.375 -5.742 1 98.19 117 MET B CA 1
ATOM 5694 C C . MET B 1 117 ? -12.242 -35.75 -6.035 1 98.19 117 MET B C 1
ATOM 5696 O O . MET B 1 117 ? -12.914 -35.094 -6.824 1 98.19 117 MET B O 1
ATOM 5700 N N . ARG B 1 118 ? -12.688 -36.781 -5.402 1 96.62 118 ARG B N 1
ATOM 5701 C CA . ARG B 1 118 ? -14.062 -37.219 -5.613 1 96.62 118 ARG B CA 1
ATOM 5702 C C . ARG B 1 118 ? -15.047 -36.156 -5.16 1 96.62 118 ARG B C 1
ATOM 5704 O O . ARG B 1 118 ? -15.992 -35.812 -5.879 1 96.62 118 ARG B O 1
ATOM 5711 N N . GLU B 1 119 ? -14.797 -35.688 -3.982 1 97.5 119 GLU B N 1
ATOM 5712 C CA . GLU B 1 119 ? -15.672 -34.625 -3.471 1 97.5 119 GLU B CA 1
ATOM 5713 C C . GLU B 1 119 ? -15.57 -33.375 -4.312 1 97.5 119 GLU B C 1
ATOM 5715 O O . GLU B 1 119 ? -16.578 -32.688 -4.57 1 97.5 119 GLU B O 1
ATOM 5720 N N . ALA B 1 120 ? -14.367 -33 -4.695 1 97.81 120 ALA B N 1
ATOM 5721 C CA . ALA B 1 120 ? -14.172 -31.828 -5.562 1 97.81 120 ALA B CA 1
ATOM 5722 C C . ALA B 1 120 ? -14.953 -31.984 -6.863 1 97.81 120 ALA B C 1
ATOM 5724 O O . ALA B 1 120 ? -15.562 -31.031 -7.352 1 97.81 120 ALA B O 1
ATOM 5725 N N . ARG B 1 121 ? -14.891 -33.125 -7.398 1 94.5 121 ARG B N 1
ATOM 5726 C CA . ARG B 1 121 ? -15.625 -33.438 -8.625 1 94.5 121 ARG B CA 1
ATOM 5727 C C . ARG B 1 121 ? -17.125 -33.219 -8.43 1 94.5 121 ARG B C 1
ATOM 5729 O O . ARG B 1 121 ? -17.797 -32.656 -9.289 1 94.5 121 ARG B O 1
ATOM 5736 N N . GLU B 1 122 ? -17.625 -33.656 -7.348 1 92.5 122 GLU B N 1
ATOM 5737 C CA . GLU B 1 122 ? -19.047 -33.5 -7.055 1 92.5 122 GLU B CA 1
ATOM 5738 C C . GLU B 1 122 ? -19.422 -32 -6.992 1 92.5 122 GLU B C 1
ATOM 5740 O O . GLU B 1 122 ? -20.438 -31.609 -7.547 1 92.5 122 GLU B O 1
ATOM 5745 N N . ILE B 1 123 ? -18.594 -31.266 -6.375 1 93.06 123 ILE B N 1
ATOM 5746 C CA . ILE B 1 123 ? -18.859 -29.828 -6.207 1 93.06 123 ILE B CA 1
ATOM 5747 C C . ILE B 1 123 ? -18.812 -29.141 -7.566 1 93.06 123 ILE B C 1
ATOM 5749 O O . ILE B 1 123 ? -19.703 -28.344 -7.891 1 93.06 123 ILE B O 1
ATOM 5753 N N . THR B 1 124 ? -17.875 -29.469 -8.383 1 92.06 124 THR B N 1
ATOM 5754 C CA . THR B 1 124 ? -17.625 -28.75 -9.625 1 92.06 124 THR B CA 1
ATOM 5755 C C . THR B 1 124 ? -18.625 -29.156 -10.695 1 92.06 124 THR B C 1
ATOM 5757 O O . THR B 1 124 ? -18.812 -28.438 -11.688 1 92.06 124 THR B O 1
ATOM 5760 N N . HIS B 1 125 ? -19.297 -30.234 -10.516 1 88.44 125 HIS B N 1
ATOM 5761 C CA . HIS B 1 125 ? -20.234 -30.688 -11.539 1 88.44 125 HIS B CA 1
ATOM 5762 C C . HIS B 1 125 ? -21.688 -30.5 -11.094 1 88.44 125 HIS B C 1
ATOM 5764 O O . HIS B 1 125 ? -22.609 -30.719 -11.875 1 88.44 125 HIS B O 1
ATOM 5770 N N . ARG B 1 126 ? -21.812 -30.031 -9.961 1 86.81 126 ARG B N 1
ATOM 5771 C CA . ARG B 1 126 ? -23.172 -29.797 -9.484 1 86.81 126 ARG B CA 1
ATOM 5772 C C . ARG B 1 126 ? -23.891 -28.75 -10.344 1 86.81 126 ARG B C 1
ATOM 5774 O O . ARG B 1 126 ? -23.328 -27.703 -10.648 1 86.81 126 ARG B O 1
ATOM 5781 N N . LYS B 1 127 ? -25.078 -29.078 -10.75 1 82.88 127 LYS B N 1
ATOM 5782 C CA . LYS B 1 127 ? -25.875 -28.141 -11.547 1 82.88 127 LYS B CA 1
ATOM 5783 C C . LYS B 1 127 ? -26.562 -27.109 -10.664 1 82.88 127 LYS B C 1
ATOM 5785 O O . LYS B 1 127 ? -26.953 -27.406 -9.539 1 82.88 127 LYS B O 1
ATOM 5790 N N . SER B 1 128 ? -26.562 -25.969 -11.25 1 76.62 128 SER B N 1
ATOM 5791 C CA . SER B 1 128 ? -27.266 -24.922 -10.539 1 76.62 128 SER B CA 1
ATOM 5792 C C . SER B 1 128 ? -28.781 -25.141 -10.586 1 76.62 128 SER B C 1
ATOM 5794 O O . SER B 1 128 ? -29.312 -25.656 -11.57 1 76.62 128 SER B O 1
ATOM 5796 N N . THR B 1 129 ? -29.422 -24.812 -9.477 1 71.56 129 THR B N 1
ATOM 5797 C CA . THR B 1 129 ? -30.875 -24.875 -9.438 1 71.56 129 THR B CA 1
ATOM 5798 C C . THR B 1 129 ? -31.5 -23.594 -9.984 1 71.56 129 THR B C 1
ATOM 5800 O O . THR B 1 129 ? -32.719 -23.484 -10.102 1 71.56 129 THR B O 1
ATOM 5803 N N . ASP B 1 130 ? -30.531 -22.781 -10.336 1 72.56 130 ASP B N 1
ATOM 5804 C CA . ASP B 1 130 ? -31.031 -21.5 -10.867 1 72.56 130 ASP B CA 1
ATOM 5805 C C . ASP B 1 130 ? -31.656 -21.688 -12.25 1 72.56 130 ASP B C 1
ATOM 5807 O O . ASP B 1 130 ? -31.094 -22.391 -13.094 1 72.56 130 ASP B O 1
ATOM 5811 N N . ARG B 1 131 ? -32.812 -21.156 -12.461 1 66.19 131 ARG B N 1
ATOM 5812 C CA . ARG B 1 131 ? -33.594 -21.281 -13.695 1 66.19 131 ARG B CA 1
ATOM 5813 C C . ARG B 1 131 ? -32.812 -20.766 -14.891 1 66.19 131 ARG B C 1
ATOM 5815 O O . ARG B 1 131 ? -33 -21.219 -16.016 1 66.19 131 ARG B O 1
ATOM 5822 N N . ASN B 1 132 ? -31.906 -19.828 -14.656 1 64.56 132 ASN B N 1
ATOM 5823 C CA . ASN B 1 132 ? -31.141 -19.234 -15.742 1 64.56 132 ASN B CA 1
ATOM 5824 C C . ASN B 1 132 ? -29.859 -20.016 -16.031 1 64.56 132 ASN B C 1
ATOM 5826 O O . ASN B 1 132 ? -29.062 -19.609 -16.875 1 64.56 132 ASN B O 1
ATOM 5830 N N . SER B 1 133 ? -29.812 -21.094 -15.367 1 65.94 133 SER B N 1
ATOM 5831 C CA . SER B 1 133 ? -28.578 -21.859 -15.531 1 65.94 133 SER B CA 1
ATOM 5832 C C . SER B 1 133 ? -28.547 -22.562 -16.875 1 65.94 133 SER B C 1
ATOM 5834 O O . SER B 1 133 ? -29.562 -23.031 -17.375 1 65.94 133 SER B O 1
ATOM 5836 N N . GLN B 1 134 ? -27.438 -22.422 -17.531 1 68.88 134 GLN B N 1
ATOM 5837 C CA . GLN B 1 134 ? -27.203 -23.109 -18.797 1 68.88 134 GLN B CA 1
ATOM 5838 C C . GLN B 1 134 ? -26.844 -24.578 -18.562 1 68.88 134 GLN B C 1
ATOM 5840 O O . GLN B 1 134 ? -26.219 -24.922 -17.562 1 68.88 134 GLN B O 1
ATOM 5845 N N . ASN B 1 135 ? -27.375 -25.359 -19.453 1 66.19 135 ASN B N 1
ATOM 5846 C CA . ASN B 1 135 ? -27.281 -26.797 -19.281 1 66.19 135 ASN B CA 1
ATOM 5847 C C . ASN B 1 135 ? -25.828 -27.25 -19.172 1 66.19 135 ASN B C 1
ATOM 5849 O O . ASN B 1 135 ? -25.516 -28.203 -18.453 1 66.19 135 ASN B O 1
ATOM 5853 N N . ASP B 1 136 ? -24.859 -26.578 -19.766 1 73.94 136 ASP B N 1
ATOM 5854 C CA . ASP B 1 136 ? -23.5 -27.094 -19.797 1 73.94 136 ASP B CA 1
ATOM 5855 C C . ASP B 1 136 ? -22.609 -26.328 -18.828 1 73.94 136 ASP B C 1
ATOM 5857 O O . ASP B 1 136 ? -21.375 -26.469 -18.859 1 73.94 136 ASP B O 1
ATOM 5861 N N . VAL B 1 137 ? -23.281 -25.609 -17.922 1 81.75 137 VAL B N 1
ATOM 5862 C CA . VAL B 1 137 ? -22.484 -24.797 -17.016 1 81.75 137 VAL B CA 1
ATOM 5863 C C . VAL B 1 137 ? -22.797 -25.172 -15.562 1 81.75 137 VAL B C 1
ATOM 5865 O O . VAL B 1 137 ? -23.953 -25.125 -15.148 1 81.75 137 VAL B O 1
ATOM 5868 N N . SER B 1 138 ? -21.828 -25.609 -14.867 1 86.19 138 SER B N 1
ATOM 5869 C CA . SER B 1 138 ? -22 -26 -13.469 1 86.19 138 SER B CA 1
ATOM 5870 C C . SER B 1 138 ? -22.266 -24.797 -12.578 1 86.19 138 SER B C 1
ATOM 5872 O O . SER B 1 138 ? -22.047 -23.656 -13 1 86.19 138 SER B O 1
ATOM 5874 N N . GLU B 1 139 ? -22.781 -25.078 -11.367 1 89.62 139 GLU B N 1
ATOM 5875 C CA . GLU B 1 139 ? -22.984 -24.016 -10.383 1 89.62 139 GLU B CA 1
ATOM 5876 C C . GLU B 1 139 ? -21.672 -23.297 -10.07 1 89.62 139 GLU B C 1
ATOM 5878 O O . GLU B 1 139 ? -21.641 -22.062 -9.945 1 89.62 139 GLU B O 1
ATOM 5883 N N . PHE B 1 140 ? -20.641 -24.031 -9.898 1 91.94 140 PHE B N 1
ATOM 5884 C CA . PHE B 1 140 ? -19.328 -23.453 -9.641 1 91.94 140 PHE B CA 1
ATOM 5885 C C . PHE B 1 140 ? -18.938 -22.5 -10.758 1 91.94 140 PHE B C 1
ATOM 5887 O O . PHE B 1 140 ? -18.5 -21.375 -10.492 1 91.94 140 PHE B O 1
ATOM 5894 N N . GLU B 1 141 ? -19.047 -22.953 -11.969 1 89.06 141 GLU B N 1
ATOM 5895 C CA . GLU B 1 141 ? -18.656 -22.125 -13.102 1 89.06 141 GLU B CA 1
ATOM 5896 C C . GLU B 1 141 ? -19.516 -20.859 -13.18 1 89.06 141 GLU B C 1
ATOM 5898 O O . GLU B 1 141 ? -19.016 -19.797 -13.547 1 89.06 141 GLU B O 1
ATOM 5903 N N . GLN B 1 142 ? -20.719 -20.953 -12.875 1 87.94 142 GLN B N 1
ATOM 5904 C CA . GLN B 1 142 ? -21.609 -19.797 -12.852 1 87.94 142 GLN B CA 1
ATOM 5905 C C . GLN B 1 142 ? -21.109 -18.734 -11.852 1 87.94 142 GLN B C 1
ATOM 5907 O O . GLN B 1 142 ? -21.203 -17.547 -12.117 1 87.94 142 GLN B O 1
ATOM 5912 N N . ARG B 1 143 ? -20.672 -19.234 -10.789 1 89.06 143 ARG B N 1
ATOM 5913 C CA . ARG B 1 143 ? -20.141 -18.312 -9.773 1 89.06 143 ARG B CA 1
ATOM 5914 C C . ARG B 1 143 ? -18.859 -17.641 -10.258 1 89.06 143 ARG B C 1
ATOM 5916 O O . ARG B 1 143 ? -18.625 -16.469 -9.961 1 89.06 143 ARG B O 1
ATOM 5923 N N . MET B 1 144 ? -18.078 -18.375 -11 1 89.44 144 MET B N 1
ATOM 5924 C CA . MET B 1 144 ? -16.828 -17.828 -11.516 1 89.44 144 MET B CA 1
ATOM 5925 C C . MET B 1 144 ? -17.094 -16.703 -12.516 1 89.44 144 MET B C 1
ATOM 5927 O O . MET B 1 144 ? -16.312 -15.766 -12.617 1 89.44 144 MET B O 1
ATOM 5931 N N . ILE B 1 145 ? -18.219 -16.797 -13.156 1 84.38 145 ILE B N 1
ATOM 5932 C CA . ILE B 1 145 ? -18.484 -15.828 -14.219 1 84.38 145 ILE B CA 1
ATOM 5933 C C . ILE B 1 145 ? -19.281 -14.648 -13.656 1 84.38 145 ILE B C 1
ATOM 5935 O O . ILE B 1 145 ? -19.516 -13.664 -14.359 1 84.38 145 ILE B O 1
ATOM 5939 N N . GLY B 1 146 ? -19.688 -14.656 -12.445 1 80.38 146 GLY B N 1
ATOM 5940 C CA . GLY B 1 146 ? -20.328 -13.516 -11.828 1 80.38 146 GLY B CA 1
ATOM 5941 C C . GLY B 1 146 ? -21.812 -13.742 -11.547 1 80.38 146 GLY B C 1
ATOM 5942 O O . GLY B 1 146 ? -22.516 -12.828 -11.133 1 80.38 146 GLY B O 1
ATOM 5943 N N . GLY B 1 147 ? -22.266 -14.891 -11.914 1 76.81 147 GLY B N 1
ATOM 5944 C CA . GLY B 1 147 ? -23.672 -15.195 -11.648 1 76.81 147 GLY B CA 1
ATOM 5945 C C . GLY B 1 147 ? -24.391 -15.773 -12.852 1 76.81 147 GLY B C 1
ATOM 5946 O O . GLY B 1 147 ? -23.828 -15.844 -13.945 1 76.81 147 GLY B O 1
ATOM 5947 N N . SER B 1 148 ? -25.594 -16.156 -12.672 1 70.56 148 SER B N 1
ATOM 5948 C CA . SER B 1 148 ? -26.359 -16.922 -13.656 1 70.56 148 SER B CA 1
ATOM 5949 C C . SER B 1 148 ? -26.797 -16.031 -14.812 1 70.56 148 SER B C 1
ATOM 5951 O O . SER B 1 148 ? -27.125 -16.547 -15.891 1 70.56 148 SER B O 1
ATOM 5953 N N . LYS B 1 149 ? -26.688 -14.805 -14.562 1 68.69 149 LYS B N 1
ATOM 5954 C CA . LYS B 1 149 ? -27.172 -13.906 -15.609 1 68.69 149 LYS B CA 1
ATOM 5955 C C . LYS B 1 149 ? -26.047 -13.516 -16.562 1 68.69 149 LYS B C 1
ATOM 5957 O O . LYS B 1 149 ? -26.281 -12.867 -17.578 1 68.69 149 LYS B O 1
ATOM 5962 N N . LYS B 1 150 ? -24.938 -14.016 -16.188 1 74.06 150 LYS B N 1
ATOM 5963 C CA . LYS B 1 150 ? -23.797 -13.602 -17 1 74.06 150 LYS B CA 1
ATOM 5964 C C . LYS B 1 150 ? -23.516 -14.609 -18.109 1 74.06 150 LYS B C 1
ATOM 5966 O O . LYS B 1 150 ? -23.766 -15.805 -17.938 1 74.06 150 LYS B O 1
ATOM 5971 N N . LYS B 1 151 ? -23.094 -14.062 -19.172 1 70.75 151 LYS B N 1
ATOM 5972 C CA . LYS B 1 151 ? -22.75 -14.914 -20.312 1 70.75 151 LYS B CA 1
ATOM 5973 C C . LYS B 1 151 ? -21.422 -15.625 -20.078 1 70.75 151 LYS B C 1
ATOM 5975 O O . LYS B 1 151 ? -20.484 -15.031 -19.531 1 70.75 151 LYS B O 1
ATOM 5980 N N . VAL B 1 152 ? -21.5 -16.891 -20.469 1 71.94 152 VAL B N 1
ATOM 5981 C CA . VAL B 1 152 ? -20.266 -17.672 -20.375 1 71.94 152 VAL B CA 1
ATOM 5982 C C . VAL B 1 152 ? -19.219 -17.094 -21.328 1 71.94 152 VAL B C 1
ATOM 5984 O O . VAL B 1 152 ? -19.516 -16.812 -22.484 1 71.94 152 VAL B O 1
ATOM 5987 N N . LEU B 1 153 ? -18.094 -16.938 -20.75 1 67.12 153 LEU B N 1
ATOM 5988 C CA . LEU B 1 153 ? -17 -16.359 -21.5 1 67.12 153 LEU B CA 1
ATOM 5989 C C . LEU B 1 153 ? -16.422 -17.375 -22.5 1 67.12 153 LEU B C 1
ATOM 5991 O O . LEU B 1 153 ? -16.641 -18.578 -22.344 1 67.12 153 LEU B O 1
ATOM 5995 N N . ASP B 1 154 ? -15.867 -16.812 -23.547 1 66.69 154 ASP B N 1
ATOM 5996 C CA . ASP B 1 154 ? -15.18 -17.688 -24.484 1 66.69 154 ASP B CA 1
ATOM 5997 C C . ASP B 1 154 ? -14.047 -18.453 -23.812 1 66.69 154 ASP B C 1
ATOM 5999 O O . ASP B 1 154 ? -13.867 -19.641 -24.062 1 66.69 154 ASP B O 1
ATOM 6003 N N . ARG B 1 155 ? -13.453 -17.719 -22.953 1 74.81 155 ARG B N 1
ATOM 6004 C CA . ARG B 1 155 ? -12.398 -18.359 -22.172 1 74.81 155 ARG B CA 1
ATOM 6005 C C . ARG B 1 155 ? -12.953 -18.906 -20.859 1 74.81 155 ARG B C 1
ATOM 6007 O O . ARG B 1 155 ? -13.461 -18.141 -20.031 1 74.81 155 ARG B O 1
ATOM 6014 N N . ARG B 1 156 ? -12.859 -20.203 -20.75 1 85.69 156 ARG B N 1
ATOM 6015 C CA . ARG B 1 156 ? -13.406 -20.859 -19.562 1 85.69 156 ARG B CA 1
ATOM 6016 C C . ARG B 1 156 ? -12.289 -21.328 -18.641 1 85.69 156 ARG B C 1
ATOM 6018 O O . ARG B 1 156 ? -12.18 -22.516 -18.359 1 85.69 156 ARG B O 1
ATOM 6025 N N . ALA B 1 157 ? -11.445 -20.484 -18.281 1 88.75 157 ALA B N 1
ATOM 6026 C CA . ALA B 1 157 ? -10.352 -20.672 -17.344 1 88.75 157 ALA B CA 1
ATOM 6027 C C . ALA B 1 157 ? -10.5 -19.75 -16.141 1 88.75 157 ALA B C 1
ATOM 6029 O O . ALA B 1 157 ? -10.578 -18.531 -16.297 1 88.75 157 ALA B O 1
ATOM 6030 N N . TYR B 1 158 ? -10.492 -20.297 -14.953 1 90.88 158 TYR B N 1
ATOM 6031 C CA . TYR B 1 158 ? -10.789 -19.516 -13.75 1 90.88 158 TYR B CA 1
ATOM 6032 C C . TYR B 1 158 ? -9.695 -19.688 -12.711 1 90.88 158 TYR B C 1
ATOM 6034 O O . TYR B 1 158 ? -9.516 -20.766 -12.156 1 90.88 158 TYR B O 1
ATOM 6042 N N . VAL B 1 159 ? -9.039 -18.578 -12.5 1 93.12 159 VAL B N 1
ATOM 6043 C CA . VAL B 1 159 ? -7.938 -18.578 -11.547 1 93.12 159 VAL B CA 1
ATOM 6044 C C . VAL B 1 159 ? -8.469 -18.344 -10.133 1 93.12 159 VAL B C 1
ATOM 6046 O O . VAL B 1 159 ? -9.336 -17.484 -9.922 1 93.12 159 VAL B O 1
ATOM 6049 N N . GLN B 1 160 ? -8.023 -19.188 -9.188 1 96.44 160 GLN B N 1
ATOM 6050 C CA . GLN B 1 160 ? -8.32 -19.047 -7.766 1 96.44 160 GLN B CA 1
ATOM 6051 C C . GLN B 1 160 ? -7.055 -19.125 -6.926 1 96.44 160 GLN B C 1
ATOM 6053 O O . GLN B 1 160 ? -5.973 -19.422 -7.445 1 96.44 160 GLN B O 1
ATOM 6058 N N . GLY B 1 161 ? -7.191 -18.875 -5.617 1 97.94 161 GLY B N 1
ATOM 6059 C CA . GLY B 1 161 ? -6.027 -18.812 -4.746 1 97.94 161 GLY B CA 1
ATOM 6060 C C . GLY B 1 161 ? -5.371 -17.438 -4.727 1 97.94 161 GLY B C 1
ATOM 6061 O O . GLY B 1 161 ? -6.047 -16.422 -4.547 1 97.94 161 GLY B O 1
ATOM 6062 N N . PHE B 1 162 ? -4.043 -17.484 -4.75 1 97.69 162 PHE B N 1
ATOM 6063 C CA . PHE B 1 162 ? -3.289 -16.234 -4.711 1 97.69 162 PHE B CA 1
ATOM 6064 C C . PHE B 1 162 ? -2.438 -16.078 -5.965 1 97.69 162 PHE B C 1
ATOM 6066 O O . PHE B 1 162 ? -1.874 -17.062 -6.465 1 97.69 162 PHE B O 1
ATOM 6073 N N . THR B 1 163 ? -2.396 -14.906 -6.449 1 93.81 163 THR B N 1
ATOM 6074 C CA . THR B 1 163 ? -1.639 -14.602 -7.656 1 93.81 163 THR B CA 1
ATOM 6075 C C . THR B 1 163 ? -0.949 -13.242 -7.535 1 93.81 163 THR B C 1
ATOM 6077 O O . THR B 1 163 ? -0.812 -12.703 -6.434 1 93.81 163 THR B O 1
ATOM 6080 N N . ILE B 1 164 ? -0.32 -12.859 -8.57 1 90.25 164 ILE B N 1
ATOM 6081 C CA . ILE B 1 164 ? 0.351 -11.57 -8.641 1 90.25 164 ILE B CA 1
ATOM 6082 C C . ILE B 1 164 ? -0.21 -10.758 -9.812 1 90.25 164 ILE B C 1
ATOM 6084 O O . ILE B 1 164 ? -0.623 -11.328 -10.828 1 90.25 164 ILE B O 1
ATOM 6088 N N . THR B 1 165 ? -0.296 -9.469 -9.625 1 78.38 165 THR B N 1
ATOM 6089 C CA . THR B 1 165 ? -0.819 -8.586 -10.664 1 78.38 165 THR B CA 1
ATOM 6090 C C . THR B 1 165 ? 0.047 -8.656 -11.914 1 78.38 165 THR B C 1
ATOM 6092 O O . THR B 1 165 ? 1.183 -9.141 -11.867 1 78.38 165 THR B O 1
ATOM 6095 N N . GLN B 1 166 ? -0.507 -8.172 -12.961 1 69.75 166 GLN B N 1
ATOM 6096 C CA . GLN B 1 166 ? 0.212 -8.203 -14.234 1 69.75 166 GLN B CA 1
ATOM 6097 C C . GLN B 1 166 ? 1.489 -7.371 -14.156 1 69.75 166 GLN B C 1
ATOM 6099 O O . GLN B 1 166 ? 2.498 -7.719 -14.781 1 69.75 166 GLN B O 1
ATOM 6104 N N . GLN B 1 167 ? 1.408 -6.312 -13.422 1 63.25 167 GLN B N 1
ATOM 6105 C CA . GLN B 1 167 ? 2.561 -5.43 -13.25 1 63.25 167 GLN B CA 1
ATOM 6106 C C . GLN B 1 167 ? 3.598 -6.055 -12.328 1 63.25 167 GLN B C 1
ATOM 6108 O O . GLN B 1 167 ? 4.703 -5.527 -12.172 1 63.25 167 GLN B O 1
ATOM 6113 N N . GLN B 1 168 ? 3.203 -7.184 -11.773 1 77.62 168 GLN B N 1
ATOM 6114 C CA . GLN B 1 168 ? 4.07 -7.945 -10.875 1 77.62 168 GLN B CA 1
ATOM 6115 C C . GLN B 1 168 ? 4.469 -7.113 -9.664 1 77.62 168 GLN B C 1
ATOM 6117 O O . GLN B 1 168 ? 5.617 -7.172 -9.211 1 77.62 168 GLN B O 1
ATOM 6122 N N . ASP B 1 169 ? 3.516 -6.336 -9.125 1 74.75 169 ASP B N 1
ATOM 6123 C CA . ASP B 1 169 ? 3.895 -5.449 -8.031 1 74.75 169 ASP B CA 1
ATOM 6124 C C . ASP B 1 169 ? 3.023 -5.695 -6.801 1 74.75 169 ASP B C 1
ATOM 6126 O O . ASP B 1 169 ? 3.277 -5.137 -5.73 1 74.75 169 ASP B O 1
ATOM 6130 N N . ALA B 1 170 ? 2.07 -6.551 -6.98 1 84.75 170 ALA B N 1
ATOM 6131 C CA . ALA B 1 170 ? 1.237 -6.828 -5.812 1 84.75 170 ALA B CA 1
ATOM 6132 C C . ALA B 1 170 ? 0.73 -8.266 -5.832 1 84.75 170 ALA B C 1
ATOM 6134 O O . ALA B 1 170 ? 0.229 -8.742 -6.852 1 84.75 170 ALA B O 1
ATOM 6135 N N . ILE B 1 171 ? 0.939 -8.914 -4.742 1 92.94 171 ILE B N 1
ATOM 6136 C CA . ILE B 1 171 ? 0.394 -10.25 -4.531 1 92.94 171 ILE B CA 1
ATOM 6137 C C . ILE B 1 171 ? -0.958 -10.148 -3.826 1 92.94 171 ILE B C 1
ATOM 6139 O O . ILE B 1 171 ? -1.114 -9.383 -2.875 1 92.94 171 ILE B O 1
ATOM 6143 N N . CYS B 1 172 ? -1.964 -10.812 -4.336 1 91.06 172 CYS B N 1
ATOM 6144 C CA . CYS B 1 172 ? -3.312 -10.766 -3.783 1 91.06 172 CYS B CA 1
ATOM 6145 C C . CYS B 1 172 ? -4.102 -12.016 -4.148 1 91.06 172 CYS B C 1
ATOM 6147 O O . CYS B 1 172 ? -3.631 -12.844 -4.934 1 91.06 172 CYS B O 1
ATOM 6149 N N . ALA B 1 173 ? -5.223 -12.109 -3.545 1 92 173 ALA B N 1
ATOM 6150 C CA . ALA B 1 173 ? -6.16 -13.156 -3.959 1 92 173 ALA B CA 1
ATOM 6151 C C . ALA B 1 173 ? -6.602 -12.953 -5.406 1 92 173 ALA B C 1
ATOM 6153 O O . ALA B 1 173 ? -6.594 -11.828 -5.914 1 92 173 ALA B O 1
ATOM 6154 N N . ALA B 1 174 ? -6.922 -14.078 -5.977 1 89 174 ALA B N 1
ATOM 6155 C CA . ALA B 1 174 ? -7.445 -14.008 -7.336 1 89 174 ALA B CA 1
ATOM 6156 C C . ALA B 1 174 ? -8.656 -13.078 -7.414 1 89 174 ALA B C 1
ATOM 6158 O O . ALA B 1 174 ? -9.312 -12.82 -6.402 1 89 174 ALA B O 1
ATOM 6159 N N . GLN B 1 175 ? -8.93 -12.68 -8.625 1 83.94 175 GLN B N 1
ATOM 6160 C CA . GLN B 1 175 ? -9.938 -11.664 -8.898 1 83.94 175 GLN B CA 1
ATOM 6161 C C . GLN B 1 175 ? -11.297 -12.062 -8.328 1 83.94 175 GLN B C 1
ATOM 6163 O O . GLN B 1 175 ? -11.766 -13.172 -8.562 1 83.94 175 GLN B O 1
ATOM 6168 N N . LEU B 1 176 ? -11.859 -11.125 -7.672 1 85.69 176 LEU B N 1
ATOM 6169 C CA . LEU B 1 176 ? -13.141 -11.359 -7.016 1 85.69 176 LEU B CA 1
ATOM 6170 C C . LEU B 1 176 ? -14.289 -10.828 -7.863 1 85.69 176 LEU B C 1
ATOM 6172 O O . LEU B 1 176 ? -14.117 -9.883 -8.633 1 85.69 176 LEU B O 1
ATOM 6176 N N . ASN B 1 177 ? -15.422 -11.492 -7.789 1 86.81 177 ASN B N 1
ATOM 6177 C CA . ASN B 1 177 ? -16.703 -10.961 -8.242 1 86.81 177 ASN B CA 1
ATOM 6178 C C . ASN B 1 177 ? -17.781 -11.109 -7.168 1 86.81 177 ASN B C 1
ATOM 6180 O O . ASN B 1 177 ? -17.531 -11.695 -6.113 1 86.81 177 ASN B O 1
ATOM 6184 N N . ALA B 1 178 ? -18.906 -10.562 -7.395 1 86.06 178 ALA B N 1
ATOM 6185 C CA . ALA B 1 178 ? -19.969 -10.516 -6.383 1 86.06 178 ALA B CA 1
ATOM 6186 C C . ALA B 1 178 ? -20.422 -11.922 -6.004 1 86.06 178 ALA B C 1
ATOM 6188 O O . ALA B 1 178 ? -20.719 -12.195 -4.836 1 86.06 178 ALA B O 1
ATOM 6189 N N . ALA B 1 179 ? -20.438 -12.82 -6.934 1 88.81 179 ALA B N 1
ATOM 6190 C CA . ALA B 1 179 ? -20.875 -14.188 -6.668 1 88.81 179 ALA B CA 1
ATOM 6191 C C . ALA B 1 179 ? -19.859 -14.945 -5.824 1 88.81 179 ALA B C 1
ATOM 6193 O O . ALA B 1 179 ? -20.234 -15.742 -4.957 1 88.81 179 ALA B O 1
ATOM 6194 N N . ILE B 1 180 ? -18.625 -14.727 -6.113 1 91.44 180 ILE B N 1
ATOM 6195 C CA . ILE B 1 180 ? -17.578 -15.344 -5.316 1 91.44 180 ILE B CA 1
ATOM 6196 C C . ILE B 1 180 ? -17.656 -14.852 -3.875 1 91.44 180 ILE B C 1
ATOM 6198 O O . ILE B 1 180 ? -17.562 -15.641 -2.936 1 91.44 180 ILE B O 1
ATOM 6202 N N . ILE B 1 181 ? -17.844 -13.547 -3.721 1 91 181 ILE B N 1
ATOM 6203 C CA . ILE B 1 181 ? -17.953 -12.938 -2.398 1 91 181 ILE B CA 1
ATOM 6204 C C . ILE B 1 181 ? -19.125 -13.562 -1.635 1 91 181 ILE B C 1
ATOM 6206 O O . ILE B 1 181 ? -18.984 -13.93 -0.467 1 91 181 ILE B O 1
ATOM 6210 N N . ALA B 1 182 ? -20.25 -13.82 -2.27 1 91.31 182 ALA B N 1
ATOM 6211 C CA . ALA B 1 182 ? -21.469 -14.336 -1.642 1 91.31 182 ALA B CA 1
ATOM 6212 C C . ALA B 1 182 ? -21.328 -15.82 -1.323 1 91.31 182 ALA B C 1
ATOM 6214 O O . ALA B 1 182 ? -22.047 -16.344 -0.457 1 91.31 182 ALA B O 1
ATOM 6215 N N . ASN B 1 183 ? -20.406 -16.484 -2.002 1 94.12 183 ASN B N 1
ATOM 6216 C CA . ASN B 1 183 ? -20.266 -17.922 -1.844 1 94.12 183 ASN B CA 1
ATOM 6217 C C . ASN B 1 183 ? -18.844 -18.312 -1.437 1 94.12 183 ASN B C 1
ATOM 6219 O O . ASN B 1 183 ? -18.312 -19.344 -1.872 1 94.12 183 ASN B O 1
ATOM 6223 N N . SER B 1 184 ? -18.219 -17.438 -0.69 1 95 184 SER B N 1
ATOM 6224 C CA . SER B 1 184 ? -16.797 -17.578 -0.355 1 95 184 SER B CA 1
ATOM 6225 C C . SER B 1 184 ? -16.531 -18.906 0.365 1 95 184 SER B C 1
ATOM 6227 O O . SER B 1 184 ? -15.516 -19.547 0.116 1 95 184 SER B O 1
ATOM 6229 N N . GLU B 1 185 ? -17.422 -19.406 1.196 1 95.31 185 GLU B N 1
ATOM 6230 C CA . GLU B 1 185 ? -17.234 -20.625 1.952 1 95.31 185 GLU B CA 1
ATOM 6231 C C . GLU B 1 185 ? -17.234 -21.844 1.031 1 95.31 185 GLU B C 1
ATOM 6233 O O . GLU B 1 185 ? -16.391 -22.75 1.178 1 95.31 185 GLU B O 1
ATOM 6238 N N . SER B 1 186 ? -18.125 -21.828 0.114 1 95.25 186 SER B N 1
ATOM 6239 C CA . SER B 1 186 ? -18.203 -22.938 -0.826 1 95.25 186 SER B CA 1
ATOM 6240 C C . SER B 1 186 ? -16.984 -22.984 -1.733 1 95.25 186 SER B C 1
ATOM 6242 O O . SER B 1 186 ? -16.453 -24.062 -1.996 1 95.25 186 SER B O 1
ATOM 6244 N N . ILE B 1 187 ? -16.578 -21.891 -2.168 1 96.5 187 ILE B N 1
ATOM 6245 C CA . ILE B 1 187 ? -15.383 -21.828 -3.006 1 96.5 187 ILE B CA 1
ATOM 6246 C C . ILE B 1 187 ? -14.164 -22.266 -2.201 1 96.5 187 ILE B C 1
ATOM 6248 O O . ILE B 1 187 ? -13.312 -23 -2.699 1 96.5 187 ILE B O 1
ATOM 6252 N N . GLY B 1 188 ? -14.133 -21.797 -0.978 1 97.81 188 GLY B N 1
ATOM 6253 C CA . GLY B 1 188 ? -13.055 -22.188 -0.09 1 97.81 188 GLY B CA 1
ATOM 6254 C C . GLY B 1 188 ? -12.977 -23.688 0.131 1 97.81 188 GLY B C 1
ATOM 6255 O O . GLY B 1 188 ? -11.891 -24.266 0.179 1 97.81 188 GLY B O 1
ATOM 6256 N N . ARG B 1 189 ? -14.109 -24.297 0.24 1 98.25 189 ARG B N 1
ATOM 6257 C CA . ARG B 1 189 ? -14.148 -25.734 0.44 1 98.25 189 ARG B CA 1
ATOM 6258 C C . ARG B 1 189 ? -13.57 -26.469 -0.762 1 98.25 189 ARG B C 1
ATOM 6260 O O . ARG B 1 189 ? -12.805 -27.422 -0.603 1 98.25 189 ARG B O 1
ATOM 6267 N N . LEU B 1 190 ? -13.938 -26.062 -1.919 1 98.25 190 LEU B N 1
ATOM 6268 C CA . LEU B 1 190 ? -13.383 -26.672 -3.125 1 98.25 190 LEU B CA 1
ATOM 6269 C C . LEU B 1 190 ? -11.867 -26.516 -3.166 1 98.25 190 LEU B C 1
ATOM 6271 O O . LEU B 1 190 ? -11.148 -27.484 -3.434 1 98.25 190 LEU B O 1
ATOM 6275 N N . ASN B 1 191 ? -11.406 -25.297 -2.934 1 98.62 191 ASN B N 1
ATOM 6276 C CA . ASN B 1 191 ? -9.977 -25.031 -2.953 1 98.62 191 ASN B CA 1
ATOM 6277 C C . ASN B 1 191 ? -9.242 -25.844 -1.888 1 98.62 191 ASN B C 1
ATOM 6279 O O . ASN B 1 191 ? -8.102 -26.266 -2.094 1 98.62 191 ASN B O 1
ATOM 6283 N N . GLN B 1 192 ? -9.906 -26.047 -0.761 1 98.81 192 GLN B N 1
ATOM 6284 C CA . GLN B 1 192 ? -9.352 -26.891 0.287 1 98.81 192 GLN B CA 1
ATOM 6285 C C . GLN B 1 192 ? -9.141 -28.328 -0.213 1 98.81 192 GLN B C 1
ATOM 6287 O O . GLN B 1 192 ? -8.07 -28.906 -0.034 1 98.81 192 GLN B O 1
ATOM 6292 N N . LEU B 1 193 ? -10.141 -28.875 -0.787 1 98.81 193 LEU B N 1
ATOM 6293 C CA . LEU B 1 193 ? -10.094 -30.234 -1.281 1 98.81 193 LEU B CA 1
ATOM 6294 C C . LEU B 1 193 ? -9.016 -30.406 -2.342 1 98.81 193 LEU B C 1
ATOM 6296 O O . LEU B 1 193 ? -8.242 -31.359 -2.305 1 98.81 193 LEU B O 1
ATOM 6300 N N . VAL B 1 194 ? -8.914 -29.438 -3.229 1 98.81 194 VAL B N 1
ATOM 6301 C CA . VAL B 1 194 ? -7.949 -29.5 -4.32 1 98.81 194 VAL B CA 1
ATOM 6302 C C . VAL B 1 194 ? -6.531 -29.391 -3.762 1 98.81 194 VAL B C 1
ATOM 6304 O O . VAL B 1 194 ? -5.629 -30.109 -4.207 1 98.81 194 VAL B O 1
ATOM 6307 N N . ALA B 1 195 ? -6.355 -28.516 -2.805 1 98.88 195 ALA B N 1
ATOM 6308 C CA . ALA B 1 195 ? -5.047 -28.391 -2.168 1 98.88 195 ALA B CA 1
ATOM 6309 C C . ALA B 1 195 ? -4.648 -29.703 -1.474 1 98.88 195 ALA B C 1
ATOM 6311 O O . ALA B 1 195 ? -3.488 -30.109 -1.545 1 98.88 195 ALA B O 1
ATOM 6312 N N . ILE B 1 196 ? -5.586 -30.328 -0.803 1 98.75 196 ILE B N 1
ATOM 6313 C CA . ILE B 1 196 ? -5.332 -31.578 -0.118 1 98.75 196 ILE B CA 1
ATOM 6314 C C . ILE B 1 196 ? -4.93 -32.656 -1.134 1 98.75 196 ILE B C 1
ATOM 6316 O O . ILE B 1 196 ? -3.922 -33.344 -0.953 1 98.75 196 ILE B O 1
ATOM 6320 N N . ALA B 1 197 ? -5.68 -32.75 -2.211 1 98.88 197 ALA B N 1
ATOM 6321 C CA . ALA B 1 197 ? -5.391 -33.75 -3.24 1 98.88 197 ALA B CA 1
ATOM 6322 C C . ALA B 1 197 ? -4.004 -33.531 -3.842 1 98.88 197 ALA B C 1
ATOM 6324 O O . ALA B 1 197 ? -3.184 -34.438 -3.877 1 98.88 197 ALA B O 1
ATOM 6325 N N . ALA B 1 198 ? -3.779 -32.312 -4.266 1 98.88 198 ALA B N 1
ATOM 6326 C CA . ALA B 1 198 ? -2.508 -31.984 -4.902 1 98.88 198 ALA B CA 1
ATOM 6327 C C . ALA B 1 198 ? -1.338 -32.219 -3.949 1 98.88 198 ALA B C 1
ATOM 6329 O O . ALA B 1 198 ? -0.309 -32.781 -4.348 1 98.88 198 ALA B O 1
ATOM 6330 N N . GLY B 1 199 ? -1.512 -31.828 -2.725 1 98.56 199 GLY B N 1
ATOM 6331 C CA . GLY B 1 199 ? -0.455 -32 -1.739 1 98.56 199 GLY B CA 1
ATOM 6332 C C . GLY B 1 199 ? -0.111 -33.438 -1.475 1 98.56 199 GLY B C 1
ATOM 6333 O O . GLY B 1 199 ? 1.065 -33.812 -1.388 1 98.56 199 GLY B O 1
ATOM 6334 N N . HIS B 1 200 ? -1.096 -34.281 -1.361 1 98.62 200 HIS B N 1
ATOM 6335 C CA . HIS B 1 200 ? -0.864 -35.688 -1.056 1 98.62 200 HIS B CA 1
ATOM 6336 C C . HIS B 1 200 ? -0.281 -36.438 -2.258 1 98.62 200 HIS B C 1
ATOM 6338 O O . HIS B 1 200 ? 0.526 -37.344 -2.098 1 98.62 200 HIS B O 1
ATOM 6344 N N . LEU B 1 201 ? -0.709 -36.062 -3.445 1 98.62 201 LEU B N 1
ATOM 6345 C CA . LEU B 1 201 ? -0.112 -36.656 -4.633 1 98.62 201 LEU B CA 1
ATOM 6346 C C . LEU B 1 201 ? 1.364 -36.281 -4.746 1 98.62 201 LEU B C 1
ATOM 6348 O O . LEU B 1 201 ? 2.207 -37.156 -4.996 1 98.62 201 LEU B O 1
ATOM 6352 N N . LEU B 1 202 ? 1.639 -35.031 -4.516 1 98.62 202 LEU B N 1
ATOM 6353 C CA . LEU B 1 202 ? 3.027 -34.594 -4.559 1 98.62 202 LEU B CA 1
ATOM 6354 C C . LEU B 1 202 ? 3.863 -35.312 -3.512 1 98.62 202 LEU B C 1
ATOM 6356 O O . LEU B 1 202 ? 4.984 -35.75 -3.797 1 98.62 202 LEU B O 1
ATOM 6360 N N . ALA B 1 203 ? 3.344 -35.5 -2.355 1 97.88 203 ALA B N 1
ATOM 6361 C CA . ALA B 1 203 ? 4.055 -36.156 -1.261 1 97.88 203 ALA B CA 1
ATOM 6362 C C . ALA B 1 203 ? 4.328 -37.625 -1.586 1 97.88 203 ALA B C 1
ATOM 6364 O O . ALA B 1 203 ? 5.277 -38.219 -1.066 1 97.88 203 ALA B O 1
ATOM 6365 N N . ASN B 1 204 ? 3.523 -38.188 -2.461 1 97.06 204 ASN B N 1
ATOM 6366 C CA . ASN B 1 204 ? 3.654 -39.594 -2.783 1 97.06 204 ASN B CA 1
ATOM 6367 C C . ASN B 1 204 ? 4.633 -39.812 -3.934 1 97.06 204 ASN B C 1
ATOM 6369 O O . ASN B 1 204 ? 4.984 -40.969 -4.238 1 97.06 204 ASN B O 1
ATOM 6373 N N . CYS B 1 205 ? 5.094 -38.812 -4.562 1 96.25 205 CYS B N 1
ATOM 6374 C CA . CYS B 1 205 ? 5.945 -39.062 -5.715 1 96.25 205 CYS B CA 1
ATOM 6375 C C . CYS B 1 205 ? 7.258 -38.281 -5.605 1 96.25 205 CYS B C 1
ATOM 6377 O O . CYS B 1 205 ? 8.305 -38.781 -6.035 1 96.25 205 CYS B O 1
ATOM 6379 N N . ALA B 1 206 ? 7.289 -37.094 -5.035 1 96 206 ALA B N 1
ATOM 6380 C CA . ALA B 1 206 ? 8.523 -36.344 -4.902 1 96 206 ALA B CA 1
ATOM 6381 C C . ALA B 1 206 ? 9.406 -36.906 -3.797 1 96 206 ALA B C 1
ATOM 6383 O O . ALA B 1 206 ? 8.906 -37.406 -2.795 1 96 206 ALA B O 1
ATOM 6384 N N . PRO B 1 207 ? 10.773 -36.781 -3.953 1 95.06 207 PRO B N 1
ATOM 6385 C CA . PRO B 1 207 ? 11.672 -37.25 -2.893 1 95.06 207 PRO B CA 1
ATOM 6386 C C . PRO B 1 207 ? 11.438 -36.562 -1.563 1 95.06 207 PRO B C 1
ATOM 6388 O O . PRO B 1 207 ? 11.375 -35.312 -1.521 1 95.06 207 PRO B O 1
ATOM 6391 N N . LYS B 1 208 ? 11.367 -37.312 -0.541 1 95.25 208 LYS B N 1
ATOM 6392 C CA . LYS B 1 208 ? 11.008 -36.781 0.779 1 95.25 208 LYS B CA 1
ATOM 6393 C C . LYS B 1 208 ? 12.016 -35.75 1.249 1 95.25 208 LYS B C 1
ATOM 6395 O O . LYS B 1 208 ? 11.633 -34.719 1.805 1 95.25 208 LYS B O 1
ATOM 6400 N N . GLU B 1 209 ? 13.25 -36 1.055 1 94.19 209 GLU B N 1
ATOM 6401 C CA . GLU B 1 209 ? 14.289 -35.062 1.499 1 94.19 209 GLU B CA 1
ATOM 6402 C C . GLU B 1 209 ? 14.148 -33.719 0.819 1 94.19 209 GLU B C 1
ATOM 6404 O O . GLU B 1 209 ? 14.297 -32.656 1.462 1 94.19 209 GLU B O 1
ATOM 6409 N N . VAL B 1 210 ? 13.859 -33.75 -0.453 1 95.94 210 VAL B N 1
ATOM 6410 C CA . VAL B 1 210 ? 13.695 -32.5 -1.211 1 95.94 210 VAL B CA 1
ATOM 6411 C C . VAL B 1 210 ? 12.461 -31.766 -0.716 1 95.94 210 VAL B C 1
ATOM 6413 O O . VAL B 1 210 ? 12.508 -30.562 -0.476 1 95.94 210 VAL B O 1
ATOM 6416 N N . LEU B 1 211 ? 11.398 -32.5 -0.503 1 96.88 211 LEU B N 1
ATOM 6417 C CA . LEU B 1 211 ? 10.156 -31.875 -0.036 1 96.88 211 LEU B CA 1
ATOM 6418 C C . LEU B 1 211 ? 10.352 -31.25 1.34 1 96.88 211 LEU B C 1
ATOM 6420 O O . LEU B 1 211 ? 9.812 -30.172 1.614 1 96.88 211 LEU B O 1
ATOM 6424 N N . ASP B 1 212 ? 11.102 -31.922 2.148 1 95 212 ASP B N 1
ATOM 6425 C CA . ASP B 1 212 ? 11.344 -31.422 3.496 1 95 212 ASP B CA 1
ATOM 6426 C C . ASP B 1 212 ? 12.133 -30.109 3.457 1 95 212 ASP B C 1
ATOM 6428 O O . ASP B 1 212 ? 11.82 -29.172 4.195 1 95 212 ASP B O 1
ATOM 6432 N N . HIS B 1 213 ? 13.125 -30.078 2.633 1 95.25 213 HIS B N 1
ATOM 6433 C CA . HIS B 1 213 ? 13.922 -28.859 2.5 1 95.25 213 HIS B CA 1
ATOM 6434 C C . HIS B 1 213 ? 13.078 -27.703 1.958 1 95.25 213 HIS B C 1
ATOM 6436 O O . HIS B 1 213 ? 13.172 -26.578 2.447 1 95.25 213 HIS B O 1
ATOM 6442 N N . LEU B 1 214 ? 12.273 -28.047 1.01 1 96.56 214 LEU B N 1
ATOM 6443 C CA . LEU B 1 214 ? 11.438 -27.016 0.397 1 96.56 214 LEU B CA 1
ATOM 6444 C C . LEU B 1 214 ? 10.375 -26.531 1.374 1 96.56 214 LEU B C 1
ATOM 6446 O O . LEU B 1 214 ? 10.031 -25.344 1.387 1 96.56 214 LEU B O 1
ATOM 6450 N N . ALA B 1 215 ? 9.867 -27.422 2.15 1 95.62 215 ALA B N 1
ATOM 6451 C CA . ALA B 1 215 ? 8.898 -27.062 3.178 1 95.62 215 ALA B CA 1
ATOM 6452 C C . ALA B 1 215 ? 9.523 -26.125 4.215 1 95.62 215 ALA B C 1
ATOM 6454 O O . ALA B 1 215 ? 8.891 -25.172 4.66 1 95.62 215 ALA B O 1
ATOM 6455 N N . LYS B 1 216 ? 10.719 -26.406 4.578 1 93.94 216 LYS B N 1
ATOM 6456 C CA . LYS B 1 216 ? 11.43 -25.547 5.531 1 93.94 216 LYS B CA 1
ATOM 6457 C C . LYS B 1 216 ? 11.672 -24.172 4.945 1 93.94 216 LYS B C 1
ATOM 6459 O O . LYS B 1 216 ? 11.555 -23.156 5.645 1 93.94 216 LYS B O 1
ATOM 6464 N N . GLN B 1 217 ? 12.016 -24.188 3.719 1 94 217 GLN B N 1
ATOM 6465 C CA . GLN B 1 217 ? 12.195 -22.906 3.031 1 94 217 GLN B CA 1
ATOM 6466 C C . GLN B 1 217 ? 10.898 -22.109 3.012 1 94 217 GLN B C 1
ATOM 6468 O O . GLN B 1 217 ? 10.914 -20.891 3.207 1 94 217 GLN B O 1
ATOM 6473 N N . ALA B 1 218 ? 9.836 -22.75 2.783 1 95.06 218 ALA B N 1
ATOM 6474 C CA . ALA B 1 218 ? 8.531 -22.094 2.74 1 95.06 218 ALA B CA 1
ATOM 6475 C C . ALA B 1 218 ? 8.156 -21.516 4.105 1 95.06 218 ALA B C 1
ATOM 6477 O O . ALA B 1 218 ? 7.512 -20.469 4.195 1 95.06 218 ALA B O 1
ATOM 6478 N N . GLU B 1 219 ? 8.578 -22.219 5.137 1 94.12 219 GLU B N 1
ATOM 6479 C CA . GLU B 1 219 ? 8.258 -21.734 6.48 1 94.12 219 GLU B CA 1
ATOM 6480 C C . GLU B 1 219 ? 8.914 -20.391 6.754 1 94.12 219 GLU B C 1
ATOM 6482 O O . GLU B 1 219 ? 8.312 -19.516 7.387 1 94.12 219 GLU B O 1
ATOM 6487 N N . SER B 1 220 ? 10.062 -20.141 6.242 1 91.06 220 SER B N 1
ATOM 6488 C CA . SER B 1 220 ? 10.781 -18.891 6.488 1 91.06 220 SER B CA 1
ATOM 6489 C C . SER B 1 220 ? 10.383 -17.812 5.484 1 91.06 220 SER B C 1
ATOM 6491 O O . SER B 1 220 ? 10.391 -16.625 5.809 1 91.06 220 SER B O 1
ATOM 6493 N N . ALA B 1 221 ? 10.047 -18.25 4.262 1 93.31 221 ALA B N 1
ATOM 6494 C CA . ALA B 1 221 ? 9.734 -17.312 3.191 1 93.31 221 ALA B CA 1
ATOM 6495 C C . ALA B 1 221 ? 8.312 -16.781 3.326 1 93.31 221 ALA B C 1
ATOM 6497 O O . ALA B 1 221 ? 7.977 -15.742 2.744 1 93.31 221 ALA B O 1
ATOM 6498 N N . VAL B 1 222 ? 7.469 -17.453 4 1 97 222 VAL B N 1
ATOM 6499 C CA . VAL B 1 222 ? 6.098 -17.094 4.344 1 97 222 VAL B CA 1
ATOM 6500 C C . VAL B 1 222 ? 5.297 -16.828 3.07 1 97 222 VAL B C 1
ATOM 6502 O O . VAL B 1 222 ? 4.684 -15.773 2.918 1 97 222 VAL B O 1
ATOM 6505 N N . PRO B 1 223 ? 5.324 -17.828 2.117 1 97.88 223 PRO B N 1
ATOM 6506 C CA . PRO B 1 223 ? 4.422 -17.672 0.971 1 97.88 223 PRO B CA 1
ATOM 6507 C C . PRO B 1 223 ? 2.949 -17.781 1.359 1 97.88 223 PRO B C 1
ATOM 6509 O O . PRO B 1 223 ? 2.6 -18.531 2.271 1 97.88 223 PRO B O 1
ATOM 6512 N N . VAL B 1 224 ? 2.143 -16.984 0.708 1 98.31 224 VAL B N 1
ATOM 6513 C CA . VAL B 1 224 ? 0.705 -17.188 0.842 1 98.31 224 VAL B CA 1
ATOM 6514 C C . VAL B 1 224 ? 0.254 -18.312 -0.085 1 98.31 224 VAL B C 1
ATOM 6516 O O . VAL B 1 224 ? 0.508 -18.281 -1.291 1 98.31 224 VAL B O 1
ATOM 6519 N N . THR B 1 225 ? -0.292 -19.328 0.478 1 98.62 225 THR B N 1
ATOM 6520 C CA . THR B 1 225 ? -0.737 -20.5 -0.278 1 98.62 225 THR B CA 1
ATOM 6521 C C . THR B 1 225 ? -2.236 -20.719 -0.102 1 98.62 225 THR B C 1
ATOM 6523 O O . THR B 1 225 ? -2.826 -20.25 0.877 1 98.62 225 THR B O 1
ATOM 6526 N N . PHE B 1 226 ? -2.834 -21.438 -1.03 1 98.62 226 PHE B N 1
ATOM 6527 C CA . PHE B 1 226 ? -4.289 -21.516 -1.014 1 98.62 226 PHE B CA 1
ATOM 6528 C C . PHE B 1 226 ? -4.762 -22.812 -0.386 1 98.62 226 PHE B C 1
ATOM 6530 O O . PHE B 1 226 ? -3.98 -23.766 -0.256 1 98.62 226 PHE B O 1
ATOM 6537 N N . GLY B 1 227 ? -5.973 -22.891 0.074 1 98.62 227 GLY B N 1
ATOM 6538 C CA . GLY B 1 227 ? -6.77 -24.094 0.264 1 98.62 227 GLY B CA 1
ATOM 6539 C C . GLY B 1 227 ? -6.609 -24.703 1.646 1 98.62 227 GLY B C 1
ATOM 6540 O O . GLY B 1 227 ? -7.602 -24.984 2.326 1 98.62 227 GLY B O 1
ATOM 6541 N N . HIS B 1 228 ? -5.344 -24.938 2.018 1 98.56 228 HIS B N 1
ATOM 6542 C CA . HIS B 1 228 ? -5.137 -25.703 3.244 1 98.56 228 HIS B CA 1
ATOM 6543 C C . HIS B 1 228 ? -3.855 -25.281 3.951 1 98.56 228 HIS B C 1
ATOM 6545 O O . HIS B 1 228 ? -2.873 -24.922 3.301 1 98.56 228 HIS B O 1
ATOM 6551 N N . GLU B 1 229 ? -3.838 -25.391 5.289 1 97.69 229 GLU B N 1
ATOM 6552 C CA . GLU B 1 229 ? -2.725 -24.922 6.102 1 97.69 229 GLU B CA 1
ATOM 6553 C C . GLU B 1 229 ? -1.468 -25.75 5.863 1 97.69 229 GLU B C 1
ATOM 6555 O O . GLU B 1 229 ? -0.354 -25.281 6.105 1 97.69 229 GLU B O 1
ATOM 6560 N N . ASP B 1 230 ? -1.662 -26.906 5.316 1 96.94 230 ASP B N 1
ATOM 6561 C CA . ASP B 1 230 ? -0.499 -27.766 5.105 1 96.94 230 ASP B CA 1
ATOM 6562 C C . ASP B 1 230 ? 0.019 -27.641 3.674 1 96.94 230 ASP B C 1
ATOM 6564 O O . ASP B 1 230 ? 1.034 -28.25 3.32 1 96.94 230 ASP B O 1
ATOM 6568 N N . ASN B 1 231 ? -0.688 -26.922 2.822 1 98.19 231 ASN B N 1
ATOM 6569 C CA . ASN B 1 231 ? -0.162 -26.609 1.496 1 98.19 231 ASN B CA 1
ATOM 6570 C C . ASN B 1 231 ? 1.017 -25.641 1.574 1 98.19 231 ASN B C 1
ATOM 6572 O O . ASN B 1 231 ? 0.85 -24.484 1.956 1 98.19 231 ASN B O 1
ATOM 6576 N N . LYS B 1 232 ? 2.166 -26.125 1.183 1 97.5 232 LYS B N 1
ATOM 6577 C CA . LYS B 1 232 ? 3.371 -25.297 1.19 1 97.5 232 LYS B CA 1
ATOM 6578 C C . LYS B 1 232 ? 3.932 -25.125 -0.219 1 97.5 232 LYS B C 1
ATOM 6580 O O . LYS B 1 232 ? 4.977 -24.5 -0.407 1 97.5 232 LYS B O 1
ATOM 6585 N N . PHE B 1 233 ? 3.156 -25.594 -1.184 1 98.19 233 PHE B N 1
ATOM 6586 C CA . PHE B 1 233 ? 3.834 -25.781 -2.459 1 98.19 233 PHE B CA 1
ATOM 6587 C C . PHE B 1 233 ? 3.068 -25.109 -3.588 1 98.19 233 PHE B C 1
ATOM 6589 O O . PHE B 1 233 ? 3.598 -24.938 -4.688 1 98.19 233 PHE B O 1
ATOM 6596 N N . PHE B 1 234 ? 1.846 -24.703 -3.33 1 98.56 234 PHE B N 1
ATOM 6597 C CA . PHE B 1 234 ? 1.025 -24.141 -4.395 1 98.56 234 PHE B CA 1
ATOM 6598 C C . PHE B 1 234 ? 0.427 -22.797 -3.969 1 98.56 234 PHE B C 1
ATOM 6600 O O . PHE B 1 234 ? -0.205 -22.703 -2.914 1 98.56 234 PHE B O 1
ATOM 6607 N N . SER B 1 235 ? 0.611 -21.828 -4.809 1 98.44 235 SER B N 1
ATOM 6608 C CA . SER B 1 235 ? 0.02 -20.516 -4.52 1 98.44 235 SER B CA 1
ATOM 6609 C C . SER B 1 235 ? -1.331 -20.359 -5.211 1 98.44 235 SER B C 1
ATOM 6611 O O . SER B 1 235 ? -2.203 -19.641 -4.719 1 98.44 235 SER B O 1
ATOM 6613 N N . THR B 1 236 ? -1.469 -21.031 -6.367 1 98.06 236 THR B N 1
ATOM 6614 C CA . THR B 1 236 ? -2.58 -20.719 -7.262 1 98.06 236 THR B CA 1
ATOM 6615 C C . THR B 1 236 ? -3.191 -22 -7.82 1 98.06 236 THR B C 1
ATOM 6617 O O . THR B 1 236 ? -2.504 -23.016 -7.957 1 98.06 236 THR B O 1
ATOM 6620 N N . VAL B 1 237 ? -4.453 -21.953 -8.047 1 98.31 237 VAL B N 1
ATOM 6621 C CA . VAL B 1 237 ? -5.137 -23.031 -8.773 1 98.31 237 VAL B CA 1
ATOM 6622 C C . VAL B 1 237 ? -5.984 -22.422 -9.891 1 98.31 237 VAL B C 1
ATOM 6624 O O . VAL B 1 237 ? -6.578 -21.359 -9.727 1 98.31 237 VAL B O 1
ATOM 6627 N N . GLN B 1 238 ? -5.938 -23.062 -10.992 1 96.25 238 GLN B N 1
ATOM 6628 C CA . GLN B 1 238 ? -6.762 -22.672 -12.133 1 96.25 238 GLN B CA 1
ATOM 6629 C C . GLN B 1 238 ? -7.707 -23.797 -12.539 1 96.25 238 GLN B C 1
ATOM 6631 O O . GLN B 1 238 ? -7.285 -24.953 -12.688 1 96.25 238 GLN B O 1
ATOM 6636 N N . TYR B 1 239 ? -8.961 -23.469 -12.641 1 94.81 239 TYR B N 1
ATOM 6637 C CA . TYR B 1 239 ? -9.961 -24.422 -13.117 1 94.81 239 TYR B CA 1
ATOM 6638 C C . TYR B 1 239 ? -10.266 -24.203 -14.594 1 94.81 239 TYR B C 1
ATOM 6640 O O . TYR B 1 239 ? -10.766 -23.141 -14.984 1 94.81 239 TYR B O 1
ATOM 6648 N N . ASN B 1 240 ? -9.984 -25.219 -15.383 1 92 240 ASN B N 1
ATOM 6649 C CA . ASN B 1 240 ? -10.133 -25.141 -16.828 1 92 240 ASN B CA 1
ATOM 6650 C C . ASN B 1 240 ? -11.234 -26.062 -17.344 1 92 240 ASN B C 1
ATOM 6652 O O . ASN B 1 240 ? -11.203 -27.266 -17.094 1 92 240 ASN B O 1
ATOM 6656 N N . TYR B 1 241 ? -12.141 -25.438 -18.031 1 87.56 241 TYR B N 1
ATOM 6657 C CA . TYR B 1 241 ? -13.172 -26.203 -18.719 1 87.56 241 TYR B CA 1
ATOM 6658 C C . TYR B 1 241 ? -12.891 -26.266 -20.219 1 87.56 241 TYR B C 1
ATOM 6660 O O . TYR B 1 241 ? -12.695 -25.234 -20.859 1 87.56 241 TYR B O 1
ATOM 6668 N N . SER B 1 242 ? -12.805 -27.453 -20.719 1 83.25 242 SER B N 1
ATOM 6669 C CA . SER B 1 242 ? -12.57 -27.656 -22.156 1 83.25 242 SER B CA 1
ATOM 6670 C C . SER B 1 242 ? -13.711 -28.422 -22.797 1 83.25 242 SER B C 1
ATOM 6672 O O . SER B 1 242 ? -13.977 -29.578 -22.438 1 83.25 242 SER B O 1
ATOM 6674 N N . GLY B 1 243 ? -14.32 -27.766 -23.781 1 74.31 243 GLY B N 1
ATOM 6675 C CA . GLY B 1 243 ? -15.414 -28.406 -24.5 1 74.31 243 GLY B CA 1
ATOM 6676 C C . GLY B 1 243 ? -14.938 -29.281 -25.641 1 74.31 243 GLY B C 1
ATOM 6677 O O . GLY B 1 243 ? -13.758 -29.25 -26 1 74.31 243 GLY B O 1
ATOM 6678 N N . VAL B 1 244 ? -15.852 -30.062 -26.203 1 69.44 244 VAL B N 1
ATOM 6679 C CA . VAL B 1 244 ? -15.531 -31.016 -27.266 1 69.44 244 VAL B CA 1
ATOM 6680 C C . VAL B 1 244 ? -15.617 -30.344 -28.625 1 69.44 244 VAL B C 1
ATOM 6682 O O . VAL B 1 244 ? -15 -30.797 -29.594 1 69.44 244 VAL B O 1
ATOM 6685 N N . GLU B 1 245 ? -16.312 -29.359 -28.672 1 64.75 245 GLU B N 1
ATOM 6686 C CA . GLU B 1 245 ? -16.562 -28.781 -29.984 1 64.75 245 GLU B CA 1
ATOM 6687 C C . GLU B 1 245 ? -15.578 -27.656 -30.297 1 64.75 245 GLU B C 1
ATOM 6689 O O . GLU B 1 245 ? -15.734 -26.938 -31.281 1 64.75 245 GLU B O 1
ATOM 6694 N N . ILE B 1 246 ? -14.531 -27.719 -29.562 1 61.41 246 ILE B N 1
ATOM 6695 C CA . ILE B 1 246 ? -13.641 -26.594 -29.781 1 61.41 246 ILE B CA 1
ATOM 6696 C C . ILE B 1 246 ? -12.438 -27.047 -30.609 1 61.41 246 ILE B C 1
ATOM 6698 O O . ILE B 1 246 ? -11.953 -28.172 -30.453 1 61.41 246 ILE B O 1
ATOM 6702 N N . GLU B 1 247 ? -12.062 -26.219 -31.578 1 58.38 247 GLU B N 1
ATOM 6703 C CA . GLU B 1 247 ? -10.961 -26.531 -32.5 1 58.38 247 GLU B CA 1
ATOM 6704 C C . GLU B 1 247 ? -9.656 -26.719 -31.734 1 58.38 247 GLU B C 1
ATOM 6706 O O . GLU B 1 247 ? -8.867 -27.609 -32.062 1 58.38 247 GLU B O 1
ATOM 6711 N N . SER B 1 248 ? -9.445 -25.906 -30.812 1 65.19 248 SER B N 1
ATOM 6712 C CA . SER B 1 248 ? -8.234 -25.969 -30 1 65.19 248 SER B CA 1
ATOM 6713 C C . SER B 1 248 ? -8.477 -25.422 -28.594 1 65.19 248 SER B C 1
ATOM 6715 O O . SER B 1 248 ? -9.375 -24.609 -28.391 1 65.19 248 SER B O 1
ATOM 6717 N N . LEU B 1 249 ? -7.691 -25.922 -27.656 1 70.38 249 LEU B N 1
ATOM 6718 C CA . LEU B 1 249 ? -7.812 -25.438 -26.297 1 70.38 249 LEU B CA 1
ATOM 6719 C C . LEU B 1 249 ? -7.418 -23.953 -26.203 1 70.38 249 LEU B C 1
ATOM 6721 O O . LEU B 1 249 ? -7.77 -23.281 -25.234 1 70.38 249 LEU B O 1
ATOM 6725 N N . GLU B 1 250 ? -6.711 -23.531 -27.219 1 69.25 250 GLU B N 1
ATOM 6726 C CA . GLU B 1 250 ? -6.332 -22.125 -27.25 1 69.25 250 GLU B CA 1
ATOM 6727 C C . GLU B 1 250 ? -7.562 -21.219 -27.297 1 69.25 250 GLU B C 1
ATOM 6729 O O . GLU B 1 250 ? -7.555 -20.109 -26.75 1 69.25 250 GLU B O 1
ATOM 6734 N N . VAL B 1 251 ? -8.539 -21.766 -27.891 1 64.12 251 VAL B N 1
ATOM 6735 C CA . VAL B 1 251 ? -9.766 -21 -28.031 1 64.12 251 VAL B CA 1
ATOM 6736 C C . VAL B 1 251 ? -10.484 -20.906 -26.688 1 64.12 251 VAL B C 1
ATOM 6738 O O . VAL B 1 251 ? -10.977 -19.844 -26.297 1 64.12 251 VAL B O 1
ATOM 6741 N N . SER B 1 252 ? -10.43 -21.969 -25.969 1 67.06 252 SER B N 1
ATOM 6742 C CA . SER B 1 252 ? -11.188 -22.031 -24.719 1 67.06 252 SER B CA 1
ATOM 6743 C C . SER B 1 252 ? -10.375 -21.5 -23.547 1 67.06 252 SER B C 1
ATOM 6745 O O . SER B 1 252 ? -10.938 -20.984 -22.578 1 67.06 252 SER B O 1
ATOM 6747 N N . LEU B 1 253 ? -9.078 -21.609 -23.641 1 72.06 253 LEU B N 1
ATOM 6748 C CA . LEU B 1 253 ? -8.25 -21.312 -22.484 1 72.06 253 LEU B CA 1
ATOM 6749 C C . LEU B 1 253 ? -7.297 -20.156 -22.766 1 72.06 253 LEU B C 1
ATOM 6751 O O . LEU B 1 253 ? -6.57 -19.703 -21.875 1 72.06 253 LEU B O 1
ATOM 6755 N N . GLY B 1 254 ? -7.266 -19.656 -24 1 65.75 254 GLY B N 1
ATOM 6756 C CA . GLY B 1 254 ? -6.297 -18.641 -24.391 1 65.75 254 GLY B CA 1
ATOM 6757 C C . GLY B 1 254 ? -4.875 -19.156 -24.438 1 65.75 254 GLY B C 1
ATOM 6758 O O . GLY B 1 254 ? -4.633 -20.266 -24.922 1 65.75 254 GLY B O 1
ATOM 6759 N N . ASN B 1 255 ? -3.996 -18.438 -23.969 1 65.38 255 ASN B N 1
ATOM 6760 C CA . ASN B 1 255 ? -2.576 -18.766 -24.031 1 65.38 255 ASN B CA 1
ATOM 6761 C C . ASN B 1 255 ? -2.271 -20.047 -23.25 1 65.38 255 ASN B C 1
ATOM 6763 O O . ASN B 1 255 ? -1.302 -20.75 -23.562 1 65.38 255 ASN B O 1
ATOM 6767 N N . PHE B 1 256 ? -3.18 -20.438 -22.391 1 71.31 256 PHE B N 1
ATOM 6768 C CA . PHE B 1 256 ? -2.959 -21.625 -21.578 1 71.31 256 PHE B CA 1
ATOM 6769 C C . PHE B 1 256 ? -3.234 -22.891 -22.375 1 71.31 256 PHE B C 1
ATOM 6771 O O . PHE B 1 256 ? -2.811 -23.984 -21.984 1 71.31 256 PHE B O 1
ATOM 6778 N N . GLY B 1 257 ? -3.959 -22.688 -23.453 1 76.62 257 GLY B N 1
ATOM 6779 C CA . GLY B 1 257 ? -4.301 -23.828 -24.266 1 76.62 257 GLY B CA 1
ATOM 6780 C C . GLY B 1 257 ? -3.318 -24.062 -25.406 1 76.62 257 GLY B C 1
ATOM 6781 O O . GLY B 1 257 ? -3.391 -25.094 -26.094 1 76.62 257 GLY B O 1
ATOM 6782 N N . ALA B 1 258 ? -2.406 -23.156 -25.578 1 77.88 258 ALA B N 1
ATOM 6783 C CA . ALA B 1 258 ? -1.351 -23.281 -26.578 1 77.88 258 ALA B CA 1
ATOM 6784 C C . ALA B 1 258 ? -0.063 -23.812 -25.953 1 77.88 258 ALA B C 1
ATOM 6786 O O . ALA B 1 258 ? 0.007 -24.016 -24.734 1 77.88 258 ALA B O 1
ATOM 6787 N N . LEU B 1 259 ? 0.782 -24.203 -26.828 1 87.75 259 LEU B N 1
ATOM 6788 C CA . LEU B 1 259 ? 2.104 -24.562 -26.328 1 87.75 259 LEU B CA 1
ATOM 6789 C C . LEU B 1 259 ? 2.736 -23.391 -25.578 1 87.75 259 LEU B C 1
ATOM 6791 O O . LEU B 1 259 ? 2.77 -22.266 -26.094 1 87.75 259 LEU B O 1
ATOM 6795 N N . HIS B 1 260 ? 3.143 -23.656 -24.312 1 87.25 260 HIS B N 1
ATOM 6796 C CA . HIS B 1 260 ? 3.713 -22.578 -23.5 1 87.25 260 HIS B CA 1
ATOM 6797 C C . HIS B 1 260 ? 4.621 -23.141 -22.406 1 87.25 260 HIS B C 1
ATOM 6799 O O . HIS B 1 260 ? 4.746 -24.359 -22.266 1 87.25 260 HIS B O 1
ATOM 6805 N N . ILE B 1 261 ? 5.355 -22.203 -21.844 1 89.94 261 ILE B N 1
ATOM 6806 C CA . ILE B 1 261 ? 6.051 -22.453 -20.594 1 89.94 261 ILE B CA 1
ATOM 6807 C C . ILE B 1 261 ? 5.438 -21.609 -19.484 1 89.94 261 ILE B C 1
ATOM 6809 O O . ILE B 1 261 ? 4.93 -20.516 -19.734 1 89.94 261 ILE B O 1
ATOM 6813 N N . ASP B 1 262 ? 5.395 -22.156 -18.359 1 91.38 262 ASP B N 1
ATOM 6814 C CA . ASP B 1 262 ? 5.047 -21.344 -17.188 1 91.38 262 ASP B CA 1
ATOM 6815 C C . ASP B 1 262 ? 6.297 -20.75 -16.547 1 91.38 262 ASP B C 1
ATOM 6817 O O . ASP B 1 262 ? 6.68 -21.141 -15.445 1 91.38 262 ASP B O 1
ATOM 6821 N N . GLY B 1 263 ? 6.816 -19.766 -17.219 1 88.5 263 GLY B N 1
ATOM 6822 C CA . GLY B 1 263 ? 8.102 -19.188 -16.875 1 88.5 263 GLY B CA 1
ATOM 6823 C C . GLY B 1 263 ? 8.078 -18.438 -15.547 1 88.5 263 GLY B C 1
ATOM 6824 O O . GLY B 1 263 ? 9.133 -18.188 -14.953 1 88.5 263 GLY B O 1
ATOM 6825 N N . HIS B 1 264 ? 6.93 -18.156 -15.047 1 90.75 264 HIS B N 1
ATOM 6826 C CA . HIS B 1 264 ? 6.832 -17.406 -13.797 1 90.75 264 HIS B CA 1
ATOM 6827 C C . HIS B 1 264 ? 6.574 -18.344 -12.617 1 90.75 264 HIS B C 1
ATOM 6829 O O . HIS B 1 264 ? 6.383 -17.891 -11.484 1 90.75 264 HIS B O 1
ATOM 6835 N N . ASP B 1 265 ? 6.57 -19.594 -12.906 1 95.19 265 ASP B N 1
ATOM 6836 C CA . ASP B 1 265 ? 6.477 -20.562 -11.812 1 95.19 265 ASP B CA 1
ATOM 6837 C C . ASP B 1 265 ? 7.84 -20.812 -11.18 1 95.19 265 ASP B C 1
ATOM 6839 O O . ASP B 1 265 ? 8.875 -20.562 -11.797 1 95.19 265 ASP B O 1
ATOM 6843 N N . ASP B 1 266 ? 7.836 -21.156 -9.938 1 97.06 266 ASP B N 1
ATOM 6844 C CA . ASP B 1 266 ? 9.07 -21.516 -9.242 1 97.06 266 ASP B CA 1
ATOM 6845 C C . ASP B 1 266 ? 9.656 -22.812 -9.789 1 97.06 266 ASP B C 1
ATOM 6847 O O . ASP B 1 266 ? 9.023 -23.875 -9.695 1 97.06 266 ASP B O 1
ATOM 6851 N N . PRO B 1 267 ? 10.875 -22.766 -10.344 1 96.81 267 PRO B N 1
ATOM 6852 C CA . PRO B 1 267 ? 11.438 -23.953 -10.977 1 96.81 267 PRO B CA 1
ATOM 6853 C C . PRO B 1 267 ? 11.742 -25.062 -9.969 1 96.81 267 PRO B C 1
ATOM 6855 O O . PRO B 1 267 ? 11.969 -26.219 -10.359 1 96.81 267 PRO B O 1
ATOM 6858 N N . THR B 1 268 ? 11.805 -24.75 -8.711 1 97.75 268 THR B N 1
ATOM 6859 C CA . THR B 1 268 ? 12.117 -25.75 -7.691 1 97.75 268 THR B CA 1
ATOM 6860 C C . THR B 1 268 ? 10.875 -26.562 -7.332 1 97.75 268 THR B C 1
ATOM 6862 O O . THR B 1 268 ? 10.977 -27.625 -6.711 1 97.75 268 THR B O 1
ATOM 6865 N N . LEU B 1 269 ? 9.727 -26.062 -7.707 1 98.44 269 LEU B N 1
ATOM 6866 C CA . LEU B 1 269 ? 8.461 -26.672 -7.316 1 98.44 269 LEU B CA 1
ATOM 6867 C C . LEU B 1 269 ? 7.762 -27.297 -8.523 1 98.44 269 LEU B C 1
ATOM 6869 O O . LEU B 1 269 ? 8.336 -27.359 -9.609 1 98.44 269 LEU B O 1
ATOM 6873 N N . TRP B 1 270 ? 6.578 -27.859 -8.25 1 98.62 270 TRP B N 1
ATOM 6874 C CA . TRP B 1 270 ? 5.883 -28.625 -9.281 1 98.62 270 TRP B CA 1
ATOM 6875 C C . TRP B 1 270 ? 4.477 -28.078 -9.508 1 98.62 270 TRP B C 1
ATOM 6877 O O . TRP B 1 270 ? 3.924 -27.391 -8.641 1 98.62 270 TRP B O 1
ATOM 6887 N N . THR B 1 271 ? 3.996 -28.359 -10.648 1 98.62 271 THR B N 1
ATOM 6888 C CA . THR B 1 271 ? 2.586 -28.188 -10.984 1 98.62 271 THR B CA 1
ATOM 6889 C C . THR B 1 271 ? 1.848 -29.531 -10.906 1 98.62 271 THR B C 1
ATOM 6891 O O . THR B 1 271 ? 2.385 -30.562 -11.305 1 98.62 271 THR B O 1
ATOM 6894 N N . VAL B 1 272 ? 0.689 -29.516 -10.359 1 98.81 272 VAL B N 1
ATOM 6895 C CA . VAL B 1 272 ? -0.147 -30.703 -10.305 1 98.81 272 VAL B CA 1
ATOM 6896 C C . VAL B 1 272 ? -1.431 -30.469 -11.102 1 98.81 272 VAL B C 1
ATOM 6898 O O . VAL B 1 272 ? -2.207 -29.578 -10.781 1 98.81 272 VAL B O 1
ATOM 6901 N N . LEU B 1 273 ? -1.606 -31.281 -12.141 1 98.25 273 LEU B N 1
ATOM 6902 C CA . LEU B 1 273 ? -2.838 -31.297 -12.922 1 98.25 273 LEU B CA 1
ATOM 6903 C C . LEU B 1 273 ? -3.777 -32.406 -12.438 1 98.25 273 LEU B C 1
ATOM 6905 O O . LEU B 1 273 ? -3.447 -33.594 -12.523 1 98.25 273 LEU B O 1
ATOM 6909 N N . LEU B 1 274 ? -4.918 -32 -11.938 1 98.25 274 LEU B N 1
ATOM 6910 C CA . LEU B 1 274 ? -5.938 -32.938 -11.477 1 98.25 274 LEU B CA 1
ATOM 6911 C C . LEU B 1 274 ? -7.102 -33 -12.461 1 98.25 274 LEU B C 1
ATOM 6913 O O . LEU B 1 274 ? -7.766 -32 -12.719 1 98.25 274 LEU B O 1
ATOM 6917 N N . VAL B 1 275 ? -7.344 -34.156 -13 1 96.38 275 VAL B N 1
ATOM 6918 C CA . VAL B 1 275 ? -8.492 -34.312 -13.891 1 96.38 275 VAL B CA 1
ATOM 6919 C C . VAL B 1 275 ? -9.734 -34.656 -13.078 1 96.38 275 VAL B C 1
ATOM 6921 O O . VAL B 1 275 ? -9.859 -35.75 -12.562 1 96.38 275 VAL B O 1
ATOM 6924 N N . LEU B 1 276 ? -10.602 -33.75 -13.039 1 94.75 276 LEU B N 1
ATOM 6925 C CA . LEU B 1 276 ? -11.836 -33.906 -12.281 1 94.75 276 LEU B CA 1
ATOM 6926 C C . LEU B 1 276 ? -13.016 -34.188 -13.203 1 94.75 276 LEU B C 1
ATOM 6928 O O . LEU B 1 276 ? -14.172 -33.938 -12.836 1 94.75 276 LEU B O 1
ATOM 6932 N N . SER B 1 277 ? -12.719 -34.656 -14.328 1 86.69 277 SER B N 1
ATOM 6933 C CA . SER B 1 277 ? -13.734 -34.844 -15.359 1 86.69 277 SER B CA 1
ATOM 6934 C C . SER B 1 277 ? -14.562 -36.094 -15.086 1 86.69 277 SER B C 1
ATOM 6936 O O . SER B 1 277 ? -14.102 -37.031 -14.43 1 86.69 277 SER B O 1
ATOM 6938 N N . ASN B 1 278 ? -15.883 -35.938 -15.469 1 76.81 278 ASN B N 1
ATOM 6939 C CA . ASN B 1 278 ? -16.75 -37.125 -15.578 1 76.81 278 ASN B CA 1
ATOM 6940 C C . ASN B 1 278 ? -16.984 -37.5 -17.031 1 76.81 278 ASN B C 1
ATOM 6942 O O . ASN B 1 278 ? -18.109 -37.469 -17.516 1 76.81 278 ASN B O 1
ATOM 6946 N N . ILE B 1 279 ? -15.898 -37.719 -17.656 1 70.12 279 ILE B N 1
ATOM 6947 C CA . ILE B 1 279 ? -16.016 -37.969 -19.078 1 70.12 279 ILE B CA 1
ATOM 6948 C C . ILE B 1 279 ? -16.531 -39.406 -19.312 1 70.12 279 ILE B C 1
ATOM 6950 O O . ILE B 1 279 ? -16.016 -40.344 -18.75 1 70.12 279 ILE B O 1
ATOM 6954 N N . PRO B 1 280 ? -17.562 -39.438 -20.078 1 67.44 280 PRO B N 1
ATOM 6955 C CA . PRO B 1 280 ? -18.094 -40.75 -20.391 1 67.44 280 PRO B CA 1
ATOM 6956 C C . PRO B 1 280 ? -17.109 -41.594 -21.203 1 67.44 280 PRO B C 1
ATOM 6958 O O . PRO B 1 280 ? -16.141 -41.094 -21.75 1 67.44 280 PRO B O 1
ATOM 6961 N N . GLU B 1 281 ? -17.312 -42.844 -21.219 1 65.69 281 GLU B N 1
ATOM 6962 C CA . GLU B 1 281 ? -16.469 -43.781 -21.938 1 65.69 281 GLU B CA 1
ATOM 6963 C C . GLU B 1 281 ? -16.422 -43.438 -23.438 1 65.69 281 GLU B C 1
ATOM 6965 O O . GLU B 1 281 ? -15.469 -43.781 -24.125 1 65.69 281 GLU B O 1
ATOM 6970 N N . SER B 1 282 ? -17.312 -42.656 -23.875 1 68.56 282 SER B N 1
ATOM 6971 C CA . SER B 1 282 ? -17.422 -42.312 -25.297 1 68.56 282 SER B CA 1
ATOM 6972 C C . SER B 1 282 ? -16.516 -41.156 -25.672 1 68.56 282 SER B C 1
ATOM 6974 O O . SER B 1 282 ? -16.516 -40.688 -26.812 1 68.56 282 SER B O 1
ATOM 6976 N N . TYR B 1 283 ? -15.734 -40.688 -24.797 1 78.19 283 TYR B N 1
ATOM 6977 C CA . TYR B 1 283 ? -14.859 -39.562 -25.062 1 78.19 283 TYR B CA 1
ATOM 6978 C C . TYR B 1 283 ? -13.391 -39.938 -24.938 1 78.19 283 TYR B C 1
ATOM 6980 O O . TYR B 1 283 ? -13.039 -40.781 -24.109 1 78.19 283 TYR B O 1
ATOM 6988 N N . TRP B 1 284 ? -12.672 -39.438 -25.984 1 87.06 284 TRP B N 1
ATOM 6989 C CA . TRP B 1 284 ? -11.227 -39.438 -25.766 1 87.06 284 TRP B CA 1
ATOM 6990 C C . TRP B 1 284 ? -10.812 -38.281 -24.844 1 87.06 284 TRP B C 1
ATOM 6992 O O . TRP B 1 284 ? -11.125 -37.125 -25.094 1 87.06 284 TRP B O 1
ATOM 7002 N N . PRO B 1 285 ? -10.227 -38.594 -23.781 1 88.06 285 PRO B N 1
ATOM 7003 C CA . PRO B 1 285 ? -10 -37.594 -22.75 1 88.06 285 PRO B CA 1
ATOM 7004 C C . PRO B 1 285 ? -8.953 -36.531 -23.156 1 88.06 285 PRO B C 1
ATOM 7006 O O . PRO B 1 285 ? -8.883 -35.469 -22.562 1 88.06 285 PRO B O 1
ATOM 7009 N N . GLY B 1 286 ? -8.117 -36.844 -24.203 1 89.88 286 GLY B N 1
ATOM 7010 C CA . GLY B 1 286 ? -7.039 -35.969 -24.578 1 89.88 286 GLY B CA 1
ATOM 7011 C C . GLY B 1 286 ? -5.73 -36.25 -23.875 1 89.88 286 GLY B C 1
ATOM 7012 O O . GLY B 1 286 ? -5.625 -37.25 -23.156 1 89.88 286 GLY B O 1
ATOM 7013 N N . ARG B 1 287 ? -4.711 -35.438 -24.188 1 93.69 287 ARG B N 1
ATOM 7014 C CA . ARG B 1 287 ? -3.365 -35.719 -23.688 1 93.69 287 ARG B CA 1
ATOM 7015 C C . ARG B 1 287 ? -2.688 -34.438 -23.219 1 93.69 287 ARG B C 1
ATOM 7017 O O . ARG B 1 287 ? -3.039 -33.344 -23.672 1 93.69 287 ARG B O 1
ATOM 7024 N N . THR B 1 288 ? -1.894 -34.531 -22.25 1 95.81 288 THR B N 1
ATOM 7025 C CA . THR B 1 288 ? -0.926 -33.5 -21.938 1 95.81 288 THR B CA 1
ATOM 7026 C C . THR B 1 288 ? 0.476 -33.906 -22.375 1 95.81 288 THR B C 1
ATOM 7028 O O . THR B 1 288 ? 0.935 -35 -22.047 1 95.81 288 THR B O 1
ATOM 7031 N N . PHE B 1 289 ? 1.069 -33.031 -23.172 1 95.88 289 PHE B N 1
ATOM 7032 C CA . PHE B 1 289 ? 2.363 -33.281 -23.797 1 95.88 289 PHE B CA 1
ATOM 7033 C C . PHE B 1 289 ? 3.412 -32.312 -23.297 1 95.88 289 PHE B C 1
ATOM 7035 O O . PHE B 1 289 ? 3.268 -31.094 -23.484 1 95.88 289 PHE B O 1
ATOM 7042 N N . VAL B 1 290 ? 4.418 -32.812 -22.547 1 97.19 290 VAL B N 1
ATOM 7043 C CA . VAL B 1 290 ? 5.598 -32.031 -22.234 1 97.19 290 VAL B CA 1
ATOM 7044 C C . VAL B 1 290 ? 6.598 -32.094 -23.391 1 97.19 290 VAL B C 1
ATOM 7046 O O . VAL B 1 290 ? 7.457 -32.969 -23.406 1 97.19 290 VAL B O 1
ATOM 7049 N N . SER B 1 291 ? 6.57 -31.125 -24.234 1 94 291 SER B N 1
ATOM 7050 C CA . SER B 1 291 ? 7.195 -31.219 -25.547 1 94 291 SER B CA 1
ATOM 7051 C C . SER B 1 291 ? 8.719 -31.25 -25.438 1 94 291 SER B C 1
ATOM 7053 O O . SER B 1 291 ? 9.383 -31.938 -26.219 1 94 291 SER B O 1
ATOM 7055 N N . SER B 1 292 ? 9.242 -30.531 -24.516 1 94.75 292 SER B N 1
ATOM 7056 C CA . SER B 1 292 ? 10.695 -30.531 -24.375 1 94.75 292 SER B CA 1
ATOM 7057 C C . SER B 1 292 ? 11.219 -31.922 -24.031 1 94.75 292 SER B C 1
ATOM 7059 O O . SER B 1 292 ? 12.242 -32.344 -24.562 1 94.75 292 SER B O 1
ATOM 7061 N N . LEU B 1 293 ? 10.5 -32.594 -23.219 1 97.06 293 LEU B N 1
ATOM 7062 C CA . LEU B 1 293 ? 10.953 -33.906 -22.719 1 97.06 293 LEU B CA 1
ATOM 7063 C C . LEU B 1 293 ? 10.391 -35.031 -23.578 1 97.06 293 LEU B C 1
ATOM 7065 O O . LEU B 1 293 ? 10.75 -36.188 -23.375 1 97.06 293 LEU B O 1
ATOM 7069 N N . ARG B 1 294 ? 9.484 -34.688 -24.406 1 96.44 294 ARG B N 1
ATOM 7070 C CA . ARG B 1 294 ? 8.859 -35.625 -25.344 1 96.44 294 ARG B CA 1
ATOM 7071 C C . ARG B 1 294 ? 8.125 -36.75 -24.609 1 96.44 294 ARG B C 1
ATOM 7073 O O . ARG B 1 294 ? 8.148 -37.906 -25.031 1 96.44 294 ARG B O 1
ATOM 7080 N N . ILE B 1 295 ? 7.59 -36.438 -23.5 1 97.62 295 ILE B N 1
ATOM 7081 C CA . ILE B 1 295 ? 6.742 -37.344 -22.766 1 97.62 295 ILE B CA 1
ATOM 7082 C C . ILE B 1 295 ? 5.305 -36.844 -22.75 1 97.62 295 ILE B C 1
ATOM 7084 O O . ILE B 1 295 ? 5.066 -35.625 -22.828 1 97.62 295 ILE B O 1
ATOM 7088 N N . TYR B 1 296 ? 4.336 -37.75 -22.688 1 97.69 296 TYR B N 1
ATOM 7089 C CA . TYR B 1 296 ? 2.941 -37.344 -22.641 1 97.69 296 TYR B CA 1
ATOM 7090 C C . TYR B 1 296 ? 2.115 -38.281 -21.781 1 97.69 296 TYR B C 1
ATOM 7092 O O . TYR B 1 296 ? 2.561 -39.406 -21.469 1 97.69 296 TYR B O 1
ATOM 7100 N N . ALA B 1 297 ? 1.03 -37.844 -21.328 1 97.38 297 ALA B N 1
ATOM 7101 C CA . ALA B 1 297 ? 0.069 -38.625 -20.547 1 97.38 297 ALA B CA 1
ATOM 7102 C C . ALA B 1 297 ? -1.341 -38.5 -21.109 1 97.38 297 ALA B C 1
ATOM 7104 O O . ALA B 1 297 ? -1.737 -37.406 -21.531 1 97.38 297 ALA B O 1
ATOM 7105 N N . THR B 1 298 ? -2.051 -39.594 -21.156 1 94.5 298 THR B N 1
ATOM 7106 C CA . THR B 1 298 ? -3.465 -39.562 -21.516 1 94.5 298 THR B CA 1
ATOM 7107 C C . THR B 1 298 ? -4.32 -39.219 -20.297 1 94.5 298 THR B C 1
ATOM 7109 O O . THR B 1 298 ? -4.375 -39.969 -19.328 1 94.5 298 THR B O 1
ATOM 7112 N N . MET B 1 299 ? -5.066 -38.188 -20.406 1 92.38 299 MET B N 1
ATOM 7113 C CA . MET B 1 299 ? -5.656 -37.562 -19.234 1 92.38 299 MET B CA 1
ATOM 7114 C C . MET B 1 299 ? -7.07 -38.062 -18.984 1 92.38 299 MET B C 1
ATOM 7116 O O . MET B 1 299 ? -8.023 -37.281 -19 1 92.38 299 MET B O 1
ATOM 7120 N N . GLY B 1 300 ? -7.184 -39.344 -18.641 1 90.25 300 GLY B N 1
ATOM 7121 C CA . GLY B 1 300 ? -8.469 -39.938 -18.312 1 90.25 300 GLY B CA 1
ATOM 7122 C C . GLY B 1 300 ? -9.062 -39.406 -17.016 1 90.25 300 GLY B C 1
ATOM 7123 O O . GLY B 1 300 ? -8.406 -38.656 -16.297 1 90.25 300 GLY B O 1
ATOM 7124 N N . PRO B 1 301 ? -10.289 -39.781 -16.719 1 89.88 301 PRO B N 1
ATOM 7125 C CA . PRO B 1 301 ? -10.93 -39.312 -15.477 1 89.88 301 PRO B CA 1
ATOM 7126 C C . PRO B 1 301 ? -10.18 -39.75 -14.227 1 89.88 301 PRO B C 1
ATOM 7128 O O . PRO B 1 301 ? -9.664 -40.875 -14.164 1 89.88 301 PRO B O 1
ATOM 7131 N N . MET B 1 302 ? -10.117 -38.906 -13.281 1 93.81 302 MET B N 1
ATOM 7132 C CA . MET B 1 302 ? -9.516 -39.188 -11.984 1 93.81 302 MET B CA 1
ATOM 7133 C C . MET B 1 302 ? -8.055 -39.562 -12.141 1 93.81 302 MET B C 1
ATOM 7135 O O . MET B 1 302 ? -7.609 -40.562 -11.57 1 93.81 302 MET B O 1
ATOM 7139 N N . THR B 1 303 ? -7.359 -38.938 -13 1 96.25 303 THR B N 1
ATOM 7140 C CA . THR B 1 303 ? -5.91 -39.031 -13.156 1 96.25 303 THR B CA 1
ATOM 7141 C C . THR B 1 303 ? -5.242 -37.719 -12.75 1 96.25 303 THR B C 1
ATOM 7143 O O . THR B 1 303 ? -5.918 -36.719 -12.508 1 96.25 303 THR B O 1
ATOM 7146 N N . ALA B 1 304 ? -3.967 -37.781 -12.555 1 98.5 304 ALA B N 1
ATOM 7147 C CA . ALA B 1 304 ? -3.223 -36.594 -12.188 1 98.5 304 ALA B CA 1
ATOM 7148 C C . ALA B 1 304 ? -1.807 -36.625 -12.758 1 98.5 304 ALA B C 1
ATOM 7150 O O . ALA B 1 304 ? -1.196 -37.688 -12.852 1 98.5 304 ALA B O 1
ATOM 7151 N N . LEU B 1 305 ? -1.383 -35.531 -13.195 1 98.69 305 LEU B N 1
ATOM 7152 C CA . LEU B 1 305 ? -0.011 -35.375 -13.664 1 98.69 305 LEU B CA 1
ATOM 7153 C C . LEU B 1 305 ? 0.746 -34.375 -12.789 1 98.69 305 LEU B C 1
ATOM 7155 O O . LEU B 1 305 ? 0.311 -33.219 -12.625 1 98.69 305 LEU B O 1
ATOM 7159 N N . VAL B 1 306 ? 1.813 -34.781 -12.133 1 98.81 306 VAL B N 1
ATOM 7160 C CA . VAL B 1 306 ? 2.758 -33.938 -11.43 1 98.81 306 VAL B CA 1
ATOM 7161 C C . VAL B 1 306 ? 3.971 -33.656 -12.32 1 98.81 306 VAL B C 1
ATOM 7163 O O . VAL B 1 306 ? 4.605 -34.594 -12.812 1 98.81 306 VAL B O 1
ATOM 7166 N N . PHE B 1 307 ? 4.246 -32.406 -12.57 1 98.56 307 PHE B N 1
ATOM 7167 C CA . PHE B 1 307 ? 5.406 -32.125 -13.398 1 98.56 307 PHE B CA 1
ATOM 7168 C C . PHE B 1 307 ? 5.883 -30.703 -13.195 1 98.56 307 PHE B C 1
ATOM 7170 O O . PHE B 1 307 ? 5.207 -29.906 -12.531 1 98.56 307 PHE B O 1
ATOM 7177 N N . LYS B 1 308 ? 7.047 -30.375 -13.641 1 98.19 308 LYS B N 1
ATOM 7178 C CA . LYS B 1 308 ? 7.543 -29 -13.648 1 98.19 308 LYS B CA 1
ATOM 7179 C C . LYS B 1 308 ? 7.121 -28.266 -14.93 1 98.19 308 LYS B C 1
ATOM 7181 O O . LYS B 1 308 ? 7.754 -28.422 -15.977 1 98.19 308 LYS B O 1
ATOM 7186 N N . ALA B 1 309 ? 6.211 -27.344 -14.758 1 96.69 309 ALA B N 1
ATOM 7187 C CA . ALA B 1 309 ? 5.559 -26.719 -15.906 1 96.69 309 ALA B CA 1
ATOM 7188 C C . ALA B 1 309 ? 6.441 -25.641 -16.516 1 96.69 309 ALA B C 1
ATOM 7190 O O . ALA B 1 309 ? 6.094 -25.062 -17.547 1 96.69 309 ALA B O 1
ATOM 7191 N N . VAL B 1 310 ? 7.562 -25.438 -15.906 1 95.94 310 VAL B N 1
ATOM 7192 C CA . VAL B 1 310 ? 8.531 -24.531 -16.531 1 95.94 310 VAL B CA 1
ATOM 7193 C C . VAL B 1 310 ? 9.062 -25.156 -17.812 1 95.94 310 VAL B C 1
ATOM 7195 O O . VAL B 1 310 ? 9.664 -24.469 -18.641 1 95.94 310 VAL B O 1
ATOM 7198 N N . HIS B 1 311 ? 8.867 -26.484 -17.984 1 95.88 311 HIS B N 1
ATOM 7199 C CA . HIS B 1 311 ? 9.125 -27.141 -19.25 1 95.88 311 HIS B CA 1
ATOM 7200 C C . HIS B 1 311 ? 8.016 -26.859 -20.25 1 95.88 311 HIS B C 1
ATOM 7202 O O . HIS B 1 311 ? 6.836 -26.844 -19.891 1 95.88 311 HIS B O 1
ATOM 7208 N N . PRO B 1 312 ? 8.344 -26.641 -21.516 1 93.56 312 PRO B N 1
ATOM 7209 C CA . PRO B 1 312 ? 7.293 -26.438 -22.516 1 93.56 312 PRO B CA 1
ATOM 7210 C C . PRO B 1 312 ? 6.289 -27.594 -22.562 1 93.56 312 PRO B C 1
ATOM 7212 O O . PRO B 1 312 ? 6.68 -28.766 -22.547 1 93.56 312 PRO B O 1
ATOM 7215 N N . HIS B 1 313 ? 5.031 -27.219 -22.594 1 93.94 313 HIS B N 1
ATOM 7216 C CA . HIS B 1 313 ? 3.984 -28.234 -22.562 1 93.94 313 HIS B CA 1
ATOM 7217 C C . HIS B 1 313 ? 2.705 -27.734 -23.219 1 93.94 313 HIS B C 1
ATOM 7219 O O . HIS B 1 313 ? 2.545 -26.531 -23.422 1 93.94 313 HIS B O 1
ATOM 7225 N N . ILE B 1 314 ? 1.908 -28.672 -23.547 1 91.69 314 ILE B N 1
ATOM 7226 C CA . ILE B 1 314 ? 0.615 -28.391 -24.156 1 91.69 314 ILE B CA 1
ATOM 7227 C C . ILE B 1 314 ? -0.399 -29.453 -23.75 1 91.69 314 ILE B C 1
ATOM 7229 O O . ILE B 1 314 ? -0.049 -30.625 -23.609 1 91.69 314 ILE B O 1
ATOM 7233 N N . SER B 1 315 ? -1.553 -29.016 -23.469 1 91.31 315 SER B N 1
ATOM 7234 C CA . SER B 1 315 ? -2.664 -29.938 -23.266 1 91.31 315 SER B CA 1
ATOM 7235 C C . SER B 1 315 ? -3.568 -30 -24.484 1 91.31 315 SER B C 1
ATOM 7237 O O . SER B 1 315 ? -3.986 -28.969 -25.016 1 91.31 315 SER B O 1
ATOM 7239 N N . LEU B 1 316 ? -3.773 -31.156 -24.922 1 88.06 316 LEU B N 1
ATOM 7240 C CA . LEU B 1 316 ? -4.66 -31.438 -26.047 1 88.06 316 LEU B CA 1
ATOM 7241 C C . LEU B 1 316 ? -6.035 -31.875 -25.562 1 88.06 316 LEU B C 1
ATOM 7243 O O . LEU B 1 316 ? -6.145 -32.812 -24.781 1 88.06 316 LEU B O 1
ATOM 7247 N N . GLY B 1 317 ? -7.004 -31.234 -26.031 1 85 317 GLY B N 1
ATOM 7248 C CA . GLY B 1 317 ? -8.352 -31.359 -25.5 1 85 317 GLY B CA 1
ATOM 7249 C C . GLY B 1 317 ? -9.008 -32.688 -25.844 1 85 317 GLY B C 1
ATOM 7250 O O . GLY B 1 317 ? -8.438 -33.5 -26.594 1 85 317 GLY B O 1
ATOM 7251 N N . PRO B 1 318 ? -10.188 -32.875 -25.203 1 83.19 318 PRO B N 1
ATOM 7252 C CA . PRO B 1 318 ? -10.953 -34.094 -25.484 1 83.19 318 PRO B CA 1
ATOM 7253 C C . PRO B 1 318 ? -11.562 -34.094 -26.875 1 83.19 318 PRO B C 1
ATOM 7255 O O . PRO B 1 318 ? -11.719 -33.031 -27.484 1 83.19 318 PRO B O 1
ATOM 7258 N N . ILE B 1 319 ? -11.758 -35.156 -27.375 1 81.31 319 ILE B N 1
ATOM 7259 C CA . ILE B 1 319 ? -12.391 -35.344 -28.672 1 81.31 319 ILE B CA 1
ATOM 7260 C C . ILE B 1 319 ? -13.648 -36.219 -28.516 1 81.31 319 ILE B C 1
ATOM 7262 O O . ILE B 1 319 ? -13.625 -37.25 -27.844 1 81.31 319 ILE B O 1
ATOM 7266 N N . THR B 1 320 ? -14.781 -35.656 -29.109 1 75.19 320 THR B N 1
ATOM 7267 C CA . THR B 1 320 ? -16.031 -36.406 -29.031 1 75.19 320 THR B CA 1
ATOM 7268 C C . THR B 1 320 ? -15.938 -37.688 -29.844 1 75.19 320 THR B C 1
ATOM 7270 O O . THR B 1 320 ? -15.445 -37.688 -30.969 1 75.19 320 THR B O 1
ATOM 7273 N N . MET B 1 321 ? -16.172 -38.719 -29.172 1 61.47 321 MET B N 1
ATOM 7274 C CA . MET B 1 321 ? -16.297 -40 -29.906 1 61.47 321 MET B CA 1
ATOM 7275 C C . MET B 1 321 ? -17.75 -40.406 -30.031 1 61.47 321 MET B C 1
ATOM 7277 O O . MET B 1 321 ? -18.062 -41.406 -30.703 1 61.47 321 MET B O 1
ATOM 7281 N N . GLY B 1 322 ? -18.688 -39.594 -29.438 1 56.66 322 GLY B N 1
ATOM 7282 C CA . GLY B 1 322 ? -20.141 -39.812 -29.469 1 56.66 322 GLY B CA 1
ATOM 7283 C C . GLY B 1 322 ? -20.922 -38.562 -29.078 1 56.66 322 GLY B C 1
ATOM 7284 O O . GLY B 1 322 ? -20.516 -37.438 -29.375 1 56.66 322 GLY B O 1
ATOM 7285 N N . LYS B 1 323 ? -22.141 -38.656 -28.469 1 52.94 323 LYS B N 1
ATOM 7286 C CA . LYS B 1 323 ? -23.172 -37.625 -28.328 1 52.94 323 LYS B CA 1
ATOM 7287 C C . LYS B 1 323 ? -22.938 -36.781 -27.094 1 52.94 323 LYS B C 1
ATOM 7289 O O . LYS B 1 323 ? -23.703 -35.812 -26.844 1 52.94 323 LYS B O 1
ATOM 7294 N N . SER B 1 324 ? -21.969 -37 -26.203 1 56.81 324 SER B N 1
ATOM 7295 C CA . SER B 1 324 ? -22.094 -36.281 -24.953 1 56.81 324 SER B CA 1
ATOM 7296 C C . SER B 1 324 ? -21.359 -34.938 -25.016 1 56.81 324 SER B C 1
ATOM 7298 O O . SER B 1 324 ? -20.344 -34.812 -25.688 1 56.81 324 SER B O 1
ATOM 7300 N N . GLU B 1 325 ? -22.047 -33.875 -24.344 1 62.34 325 GLU B N 1
ATOM 7301 C CA . GLU B 1 325 ? -21.672 -32.438 -24.406 1 62.34 325 GLU B CA 1
ATOM 7302 C C . GLU B 1 325 ? -20.969 -32 -23.141 1 62.34 325 GLU B C 1
ATOM 7304 O O . GLU B 1 325 ? -20.828 -30.812 -22.875 1 62.34 325 GLU B O 1
ATOM 7309 N N . ARG B 1 326 ? -20.359 -33 -22.312 1 70 326 ARG B N 1
ATOM 7310 C CA . ARG B 1 326 ? -19.797 -32.469 -21.078 1 70 326 ARG B CA 1
ATOM 7311 C C . ARG B 1 326 ? -18.344 -32.062 -21.266 1 70 326 ARG B C 1
ATOM 7313 O O . ARG B 1 326 ? -17.578 -32.781 -21.906 1 70 326 ARG B O 1
ATOM 7320 N N . PRO B 1 327 ? -17.969 -30.969 -20.625 1 77.31 327 PRO B N 1
ATOM 7321 C CA . PRO B 1 327 ? -16.594 -30.5 -20.781 1 77.31 327 PRO B CA 1
ATOM 7322 C C . PRO B 1 327 ? -15.617 -31.234 -19.859 1 77.31 327 PRO B C 1
ATOM 7324 O O . PRO B 1 327 ? -16.031 -31.781 -18.828 1 77.31 327 PRO B O 1
ATOM 7327 N N . ARG B 1 328 ? -14.398 -31.344 -20.266 1 85.06 328 ARG B N 1
ATOM 7328 C CA . ARG B 1 328 ? -13.312 -31.781 -19.391 1 85.06 328 ARG B CA 1
ATOM 7329 C C . ARG B 1 328 ? -12.945 -30.688 -18.391 1 85.06 328 ARG B C 1
ATOM 7331 O O . ARG B 1 328 ? -12.82 -29.516 -18.75 1 85.06 328 ARG B O 1
ATOM 7338 N N . LEU B 1 329 ? -12.898 -31.141 -17.141 1 91.56 329 LEU B N 1
ATOM 7339 C CA . LEU B 1 329 ? -12.5 -30.219 -16.078 1 91.56 329 LEU B CA 1
ATOM 7340 C C . LEU B 1 329 ? -11.148 -30.609 -15.492 1 91.56 329 LEU B C 1
ATOM 7342 O O . LEU B 1 329 ? -10.977 -31.734 -15.023 1 91.56 329 LEU B O 1
ATOM 7346 N N . VAL B 1 330 ? -10.227 -29.672 -15.586 1 94.81 330 VAL B N 1
ATOM 7347 C CA . VAL B 1 330 ? -8.898 -29.875 -15.023 1 94.81 330 VAL B CA 1
ATOM 7348 C C . VAL B 1 330 ? -8.578 -28.766 -14.023 1 94.81 330 VAL B C 1
ATOM 7350 O O . VAL B 1 330 ? -8.742 -27.578 -14.336 1 94.81 330 VAL B O 1
ATOM 7353 N N . ALA B 1 331 ? -8.219 -29.156 -12.797 1 97.62 331 ALA B N 1
ATOM 7354 C CA . ALA B 1 331 ? -7.668 -28.219 -11.828 1 97.62 331 ALA B CA 1
ATOM 7355 C C . ALA B 1 331 ? -6.141 -28.234 -11.867 1 97.62 331 ALA B C 1
ATOM 7357 O O . ALA B 1 331 ? -5.516 -29.281 -11.672 1 97.62 331 ALA B O 1
ATOM 7358 N N . VAL B 1 332 ? -5.582 -27.094 -12.156 1 98.12 332 VAL B N 1
ATOM 7359 C CA . VAL B 1 332 ? -4.129 -26.984 -12.242 1 98.12 332 VAL B CA 1
ATOM 7360 C C . VAL B 1 332 ? -3.598 -26.203 -11.039 1 98.12 332 VAL B C 1
ATOM 7362 O O . VAL B 1 332 ? -3.84 -25 -10.906 1 98.12 332 VAL B O 1
ATOM 7365 N N . CYS B 1 333 ? -2.871 -26.859 -10.125 1 98.69 333 CYS B N 1
ATOM 7366 C CA . CYS B 1 333 ? -2.223 -26.219 -8.984 1 98.69 333 CYS B CA 1
ATOM 7367 C C . CYS B 1 333 ? -0.771 -25.875 -9.305 1 98.69 333 CYS B C 1
ATOM 7369 O O . CYS B 1 333 ? 0.004 -26.75 -9.695 1 98.69 333 CYS B O 1
ATOM 7371 N N . TYR B 1 334 ? -0.431 -24.656 -9.164 1 98 334 TYR B N 1
ATOM 7372 C CA . TYR B 1 334 ? 0.932 -24.312 -9.562 1 98 334 TYR B CA 1
ATOM 7373 C C . TYR B 1 334 ? 1.504 -23.234 -8.656 1 98 334 TYR B C 1
ATOM 7375 O O . TYR B 1 334 ? 0.756 -22.516 -7.984 1 98 334 TYR B O 1
ATOM 7383 N N . PRO B 1 335 ? 2.861 -23.188 -8.531 1 98.25 335 PRO B N 1
ATOM 7384 C CA . PRO B 1 335 ? 3.58 -22.266 -7.656 1 98.25 335 PRO B CA 1
ATOM 7385 C C . PRO B 1 335 ? 4.105 -21.031 -8.406 1 98.25 335 PRO B C 1
ATOM 7387 O O . PRO B 1 335 ? 5.18 -21.094 -9.008 1 98.25 335 PRO B O 1
ATOM 7390 N N . LYS B 1 336 ? 3.436 -19.922 -8.273 1 96.81 336 LYS B N 1
ATOM 7391 C CA . LYS B 1 336 ? 4.023 -18.719 -8.836 1 96.81 336 LYS B CA 1
ATOM 7392 C C . LYS B 1 336 ? 5.293 -18.328 -8.086 1 96.81 336 LYS B C 1
ATOM 7394 O O . LYS B 1 336 ? 5.281 -18.188 -6.859 1 96.81 336 LYS B O 1
ATOM 7399 N N . GLU B 1 337 ? 6.316 -18.109 -8.797 1 96.06 337 GLU B N 1
ATOM 7400 C CA . GLU B 1 337 ? 7.633 -17.906 -8.195 1 96.06 337 GLU B CA 1
ATOM 7401 C C . GLU B 1 337 ? 7.633 -16.703 -7.242 1 96.06 337 GLU B C 1
ATOM 7403 O O . GLU B 1 337 ? 8.055 -16.828 -6.09 1 96.06 337 GLU B O 1
ATOM 7408 N N . LYS B 1 338 ? 7.145 -15.602 -7.668 1 94.69 338 LYS B N 1
ATOM 7409 C CA . LYS B 1 338 ? 7.164 -14.398 -6.84 1 94.69 338 LYS B CA 1
ATOM 7410 C C . LYS B 1 338 ? 6.285 -14.57 -5.602 1 94.69 338 LYS B C 1
ATOM 7412 O O . LYS B 1 338 ? 6.609 -14.055 -4.531 1 94.69 338 LYS B O 1
ATOM 7417 N N . VAL B 1 339 ? 5.191 -15.25 -5.734 1 97.19 339 VAL B N 1
ATOM 7418 C CA . VAL B 1 339 ? 4.328 -15.477 -4.582 1 97.19 339 VAL B CA 1
ATOM 7419 C C . VAL B 1 339 ? 5.043 -16.375 -3.574 1 97.19 339 VAL B C 1
ATOM 7421 O O . VAL B 1 339 ? 5.02 -16.109 -2.371 1 97.19 339 VAL B O 1
ATOM 7424 N N . MET B 1 340 ? 5.734 -17.344 -4.113 1 97.12 340 MET B N 1
ATOM 7425 C CA . MET B 1 340 ? 6.375 -18.328 -3.24 1 97.12 340 MET B CA 1
ATOM 7426 C C . MET B 1 340 ? 7.602 -17.734 -2.559 1 97.12 340 MET B C 1
ATOM 7428 O O . MET B 1 340 ? 8 -18.188 -1.486 1 97.12 340 MET B O 1
ATOM 7432 N N . ARG B 1 341 ? 8.117 -16.656 -3.121 1 93.31 341 ARG B N 1
ATOM 7433 C CA . ARG B 1 341 ? 9.414 -16.203 -2.631 1 93.31 341 ARG B CA 1
ATOM 7434 C C . ARG B 1 341 ? 9.297 -14.812 -2.006 1 93.31 341 ARG B C 1
ATOM 7436 O O . ARG B 1 341 ? 10.117 -14.438 -1.164 1 93.31 341 ARG B O 1
ATOM 7443 N N . GLU B 1 342 ? 8.281 -14.016 -2.416 1 93.19 342 GLU B N 1
ATOM 7444 C CA . GLU B 1 342 ? 8.336 -12.594 -2.084 1 93.19 342 GLU B CA 1
ATOM 7445 C C . GLU B 1 342 ? 7.004 -12.117 -1.509 1 93.19 342 GLU B C 1
ATOM 7447 O O . GLU B 1 342 ? 6.707 -10.914 -1.533 1 93.19 342 GLU B O 1
ATOM 7452 N N . THR B 1 343 ? 6.215 -12.969 -0.982 1 95.38 343 THR B N 1
ATOM 7453 C CA . THR B 1 343 ? 4.887 -12.625 -0.496 1 95.38 343 THR B CA 1
ATOM 7454 C C . THR B 1 343 ? 4.965 -11.508 0.544 1 95.38 343 THR B C 1
ATOM 7456 O O . THR B 1 343 ? 4.273 -10.492 0.431 1 95.38 343 THR B O 1
ATOM 7459 N N . PRO B 1 344 ? 5.805 -11.57 1.558 1 92.62 344 PRO B N 1
ATOM 7460 C CA . PRO B 1 344 ? 5.789 -10.508 2.566 1 92.62 344 PRO B CA 1
ATOM 7461 C C . PRO B 1 344 ? 6.109 -9.133 1.982 1 92.62 344 PRO B C 1
ATOM 7463 O O . PRO B 1 344 ? 5.578 -8.125 2.445 1 92.62 344 PRO B O 1
ATOM 7466 N N . THR B 1 345 ? 6.871 -9.141 0.928 1 85.5 345 THR B N 1
ATOM 7467 C CA . THR B 1 345 ? 7.312 -7.883 0.333 1 85.5 345 THR B CA 1
ATOM 7468 C C . THR B 1 345 ? 6.238 -7.312 -0.587 1 85.5 345 THR B C 1
ATOM 7470 O O . THR B 1 345 ? 6.098 -6.094 -0.707 1 85.5 345 THR B O 1
ATOM 7473 N N . LEU B 1 346 ? 5.477 -8.172 -1.174 1 88.69 346 LEU B N 1
ATOM 7474 C CA . LEU B 1 346 ? 4.652 -7.711 -2.287 1 88.69 346 LEU B CA 1
ATOM 7475 C C . LEU B 1 346 ? 3.17 -7.863 -1.967 1 88.69 346 LEU B C 1
ATOM 7477 O O . LEU B 1 346 ? 2.314 -7.496 -2.775 1 88.69 346 LEU B O 1
ATOM 7481 N N . ILE B 1 347 ? 2.875 -8.359 -0.809 1 92.56 347 ILE B N 1
ATOM 7482 C CA . ILE B 1 347 ? 1.47 -8.578 -0.484 1 92.56 347 ILE B CA 1
ATOM 7483 C C . ILE B 1 347 ? 0.724 -7.242 -0.523 1 92.56 347 ILE B C 1
ATOM 7485 O O . ILE B 1 347 ? 1.251 -6.215 -0.092 1 92.56 347 ILE B O 1
ATOM 7489 N N . ARG B 1 348 ? -0.476 -7.293 -1.05 1 85.81 348 ARG B N 1
ATOM 7490 C CA . ARG B 1 348 ? -1.291 -6.09 -1.17 1 85.81 348 ARG B CA 1
ATOM 7491 C C . ARG B 1 348 ? -1.638 -5.523 0.203 1 85.81 348 ARG B C 1
ATOM 7493 O O . ARG B 1 348 ? -1.938 -6.277 1.133 1 85.81 348 ARG B O 1
ATOM 7500 N N . ARG B 1 349 ? -1.644 -4.207 0.259 1 83 349 ARG B N 1
ATOM 7501 C CA . ARG B 1 349 ? -1.906 -3.547 1.532 1 83 349 ARG B CA 1
ATOM 7502 C C . ARG B 1 349 ? -3.105 -2.611 1.427 1 83 349 ARG B C 1
ATOM 7504 O O . ARG B 1 349 ? -3.225 -1.656 2.197 1 83 349 ARG B O 1
ATOM 7511 N N . SER B 1 350 ? -3.982 -2.76 0.479 1 79.62 350 SER B N 1
ATOM 7512 C CA . SER B 1 350 ? -5.203 -1.974 0.328 1 79.62 350 SER B CA 1
ATOM 7513 C C . SER B 1 350 ? -6.375 -2.85 -0.098 1 79.62 350 SER B C 1
ATOM 7515 O O . SER B 1 350 ? -6.203 -3.795 -0.869 1 79.62 350 SER B O 1
ATOM 7517 N N . THR B 1 351 ? -7.488 -2.504 0.372 1 84.62 351 THR B N 1
ATOM 7518 C CA . THR B 1 351 ? -8.711 -3.221 0.036 1 84.62 351 THR B CA 1
ATOM 7519 C C . THR B 1 351 ? -9.164 -2.887 -1.384 1 84.62 351 THR B C 1
ATOM 7521 O O . THR B 1 351 ? -9.227 -1.714 -1.76 1 84.62 351 THR B O 1
ATOM 7524 N N . PRO B 1 352 ? -9.398 -3.969 -2.152 1 81.12 352 PRO B N 1
ATOM 7525 C CA . PRO B 1 352 ? -9.922 -3.672 -3.486 1 81.12 352 PRO B CA 1
ATOM 7526 C C . PRO B 1 352 ? -11.273 -2.965 -3.447 1 81.12 352 PRO B C 1
ATOM 7528 O O . PRO B 1 352 ? -12.047 -3.15 -2.5 1 81.12 352 PRO B O 1
ATOM 7531 N N . LEU B 1 353 ? -11.57 -2.225 -4.457 1 78.19 353 LEU B N 1
ATOM 7532 C CA . LEU B 1 353 ? -12.734 -1.344 -4.488 1 78.19 353 LEU B CA 1
ATOM 7533 C C . LEU B 1 353 ? -14.023 -2.141 -4.332 1 78.19 353 LEU B C 1
ATOM 7535 O O . LEU B 1 353 ? -14.984 -1.664 -3.721 1 78.19 353 LEU B O 1
ATOM 7539 N N . ILE B 1 354 ? -14.094 -3.283 -4.914 1 84.31 354 ILE B N 1
ATOM 7540 C CA . ILE B 1 354 ? -15.305 -4.098 -4.859 1 84.31 354 ILE B CA 1
ATOM 7541 C C . ILE B 1 354 ? -15.664 -4.387 -3.406 1 84.31 354 ILE B C 1
ATOM 7543 O O . ILE B 1 354 ? -16.844 -4.551 -3.074 1 84.31 354 ILE B O 1
ATOM 7547 N N . LEU B 1 355 ? -14.688 -4.473 -2.609 1 85.88 355 LEU B N 1
ATOM 7548 C CA . LEU B 1 355 ? -14.922 -4.766 -1.2 1 85.88 355 LEU B CA 1
ATOM 7549 C C . LEU B 1 355 ? -15.18 -3.484 -0.415 1 85.88 355 LEU B C 1
ATOM 7551 O O . LEU B 1 355 ? -15.789 -3.521 0.657 1 85.88 355 LEU B O 1
ATOM 7555 N N . GLN B 1 356 ? -14.664 -2.398 -0.956 1 77.62 356 GLN B N 1
ATOM 7556 C CA . GLN B 1 356 ? -14.859 -1.13 -0.26 1 77.62 356 GLN B CA 1
ATOM 7557 C C . GLN B 1 356 ? -16.328 -0.704 -0.281 1 77.62 356 GLN B C 1
ATOM 7559 O O . GLN B 1 356 ? -16.75 0.112 0.539 1 77.62 356 GLN B O 1
ATOM 7564 N N . THR B 1 357 ? -16.969 -1.202 -1.275 1 70.62 357 THR B N 1
ATOM 7565 C CA . THR B 1 357 ? -18.359 -0.842 -1.428 1 70.62 357 THR B CA 1
ATOM 7566 C C . THR B 1 357 ? -19.219 -1.561 -0.39 1 70.62 357 THR B C 1
ATOM 7568 O O . THR B 1 357 ? -20.375 -1.18 -0.153 1 70.62 357 THR B O 1
ATOM 7571 N N . ILE B 1 358 ? -18.641 -2.547 0.119 1 73.75 358 ILE B N 1
ATOM 7572 C CA . ILE B 1 358 ? -19.328 -3.248 1.207 1 73.75 358 ILE B CA 1
ATOM 7573 C C . ILE B 1 358 ? -18.984 -2.572 2.537 1 73.75 358 ILE B C 1
ATOM 7575 O O . ILE B 1 358 ? -17.828 -2.479 2.92 1 73.75 358 ILE B O 1
ATOM 7579 N N . LYS B 1 359 ? -19.969 -1.997 3.105 1 66.38 359 LYS B N 1
ATOM 7580 C CA . LYS B 1 359 ? -19.797 -1.17 4.297 1 66.38 359 LYS B CA 1
ATOM 7581 C C . LYS B 1 359 ? -18.922 -1.876 5.332 1 66.38 359 LYS B C 1
ATOM 7583 O O . LYS B 1 359 ? -19.172 -3.029 5.684 1 66.38 359 LYS B O 1
ATOM 7588 N N . GLY B 1 360 ? -17.859 -1.261 5.574 1 71.44 360 GLY B N 1
ATOM 7589 C CA . GLY B 1 360 ? -17.047 -1.688 6.703 1 71.44 360 GLY B CA 1
ATOM 7590 C C . GLY B 1 360 ? -15.883 -2.568 6.297 1 71.44 360 GLY B C 1
ATOM 7591 O O . GLY B 1 360 ? -15.031 -2.906 7.129 1 71.44 360 GLY B O 1
ATOM 7592 N N . LEU B 1 361 ? -15.852 -2.881 5.043 1 76.69 361 LEU B N 1
ATOM 7593 C CA . LEU B 1 361 ? -14.812 -3.83 4.645 1 76.69 361 LEU B CA 1
ATOM 7594 C C . LEU B 1 361 ? -13.578 -3.1 4.125 1 76.69 361 LEU B C 1
ATOM 7596 O O . LEU B 1 361 ? -13.102 -3.385 3.023 1 76.69 361 LEU B O 1
ATOM 7600 N N . ARG B 1 362 ? -13.141 -2.107 4.652 1 80.25 362 ARG B N 1
ATOM 7601 C CA . ARG B 1 362 ? -11.914 -1.419 4.262 1 80.25 362 ARG B CA 1
ATOM 7602 C C . ARG B 1 362 ? -10.836 -1.572 5.328 1 80.25 362 ARG B C 1
ATOM 7604 O O . ARG B 1 362 ? -11.07 -1.27 6.5 1 80.25 362 ARG B O 1
ATOM 7611 N N . SER B 1 363 ? -9.781 -2.199 4.895 1 85 363 SER B N 1
ATOM 7612 C CA . SER B 1 363 ? -8.625 -2.355 5.777 1 85 363 SER B CA 1
ATOM 7613 C C . SER B 1 363 ? -7.324 -2.4 4.98 1 85 363 SER B C 1
ATOM 7615 O O . SER B 1 363 ? -7.344 -2.414 3.75 1 85 363 SER B O 1
ATOM 7617 N N . SER B 1 364 ? -6.23 -2.348 5.715 1 82.06 364 SER B N 1
ATOM 7618 C CA . SER B 1 364 ? -4.922 -2.416 5.07 1 82.06 364 SER B CA 1
ATOM 7619 C C . SER B 1 364 ? -4.527 -3.861 4.781 1 82.06 364 SER B C 1
ATOM 7621 O O . SER B 1 364 ? -3.502 -4.113 4.141 1 82.06 364 SER B O 1
ATOM 7623 N N . LEU B 1 365 ? -5.324 -4.812 5.207 1 88.94 365 LEU B N 1
ATOM 7624 C CA . LEU B 1 365 ? -4.984 -6.219 5.031 1 88.94 365 LEU B CA 1
ATOM 7625 C C . LEU B 1 365 ? -6.223 -7.035 4.68 1 88.94 365 LEU B C 1
ATOM 7627 O O . LEU B 1 365 ? -6.727 -7.797 5.508 1 88.94 365 LEU B O 1
ATOM 7631 N N . PRO B 1 366 ? -6.602 -6.973 3.447 1 90.44 366 PRO B N 1
ATOM 7632 C CA . PRO B 1 366 ? -7.828 -7.664 3.041 1 90.44 366 PRO B CA 1
ATOM 7633 C C . PRO B 1 366 ? -7.734 -9.18 3.217 1 90.44 366 PRO B C 1
ATOM 7635 O O . PRO B 1 366 ? -8.758 -9.859 3.322 1 90.44 366 PRO B O 1
ATOM 7638 N N . GLU B 1 367 ? -6.562 -9.719 3.266 1 94.12 367 GLU B N 1
ATOM 7639 C CA . GLU B 1 367 ? -6.371 -11.148 3.457 1 94.12 367 GLU B CA 1
ATOM 7640 C C . GLU B 1 367 ? -6.832 -11.594 4.844 1 94.12 367 GLU B C 1
ATOM 7642 O O . GLU B 1 367 ? -6.992 -12.789 5.102 1 94.12 367 GLU B O 1
ATOM 7647 N N . ALA B 1 368 ? -7.098 -10.641 5.723 1 94.75 368 ALA B N 1
ATOM 7648 C CA . ALA B 1 368 ? -7.602 -10.953 7.055 1 94.75 368 ALA B CA 1
ATOM 7649 C C . ALA B 1 368 ? -9.125 -10.969 7.074 1 94.75 368 ALA B C 1
ATOM 7651 O O . ALA B 1 368 ? -9.742 -11.367 8.07 1 94.75 368 ALA B O 1
ATOM 7652 N N . HIS B 1 369 ? -9.781 -10.578 6.023 1 94.19 369 HIS B N 1
ATOM 7653 C CA . HIS B 1 369 ? -11.234 -10.539 5.945 1 94.19 369 HIS B CA 1
ATOM 7654 C C . HIS B 1 369 ? -11.82 -11.945 5.883 1 94.19 369 HIS B C 1
ATOM 7656 O O . HIS B 1 369 ? -11.18 -12.867 5.375 1 94.19 369 HIS B O 1
ATOM 7662 N N . PRO B 1 370 ? -13.055 -12.094 6.34 1 93.44 370 PRO B N 1
ATOM 7663 C CA . PRO B 1 370 ? -13.688 -13.414 6.266 1 93.44 370 PRO B CA 1
ATOM 7664 C C . PRO B 1 370 ? -13.836 -13.922 4.832 1 93.44 370 PRO B C 1
ATOM 7666 O O . PRO B 1 370 ? -13.75 -15.125 4.586 1 93.44 370 PRO B O 1
ATOM 7669 N N . ILE B 1 371 ? -13.992 -13.047 3.885 1 93.56 371 ILE B N 1
ATOM 7670 C CA . ILE B 1 371 ? -14.227 -13.406 2.488 1 93.56 371 ILE B CA 1
ATOM 7671 C C . ILE B 1 371 ? -12.977 -14.07 1.911 1 93.56 371 ILE B C 1
ATOM 7673 O O . ILE B 1 371 ? -13.062 -14.805 0.92 1 93.56 371 ILE B O 1
ATOM 7677 N N . ALA B 1 372 ? -11.836 -13.828 2.533 1 95.69 372 ALA B N 1
ATOM 7678 C CA . ALA B 1 372 ? -10.578 -14.383 2.033 1 95.69 372 ALA B CA 1
ATOM 7679 C C . ALA B 1 372 ? -10.547 -15.898 2.193 1 95.69 372 ALA B C 1
ATOM 7681 O O . ALA B 1 372 ? -9.68 -16.562 1.625 1 95.69 372 ALA B O 1
ATOM 7682 N N . ILE B 1 373 ? -11.5 -16.484 2.883 1 96.75 373 ILE B N 1
ATOM 7683 C CA . ILE B 1 373 ? -11.617 -17.938 3.041 1 96.75 373 ILE B CA 1
ATOM 7684 C C . ILE B 1 373 ? -11.758 -18.594 1.671 1 96.75 373 ILE B C 1
ATOM 7686 O O . ILE B 1 373 ? -11.375 -19.75 1.488 1 96.75 373 ILE B O 1
ATOM 7690 N N . ALA B 1 374 ? -12.289 -17.828 0.721 1 97.31 374 ALA B N 1
ATOM 7691 C CA . ALA B 1 374 ? -12.43 -18.344 -0.638 1 97.31 374 ALA B CA 1
ATOM 7692 C C . ALA B 1 374 ? -11.078 -18.797 -1.194 1 97.31 374 ALA B C 1
ATOM 7694 O O . ALA B 1 374 ? -11.008 -19.75 -1.963 1 97.31 374 ALA B O 1
ATOM 7695 N N . ALA B 1 375 ? -10.047 -18.109 -0.844 1 98.12 375 ALA B N 1
ATOM 7696 C CA . ALA B 1 375 ? -8.703 -18.438 -1.313 1 98.12 375 ALA B CA 1
ATOM 7697 C C . ALA B 1 375 ? -7.992 -19.344 -0.327 1 98.12 375 ALA B C 1
ATOM 7699 O O . ALA B 1 375 ? -7.383 -20.344 -0.725 1 98.12 375 ALA B O 1
ATOM 7700 N N . PHE B 1 376 ? -8.148 -19.109 0.979 1 98.44 376 PHE B N 1
ATOM 7701 C CA . PHE B 1 376 ? -7.371 -19.797 2.004 1 98.44 376 PHE B CA 1
ATOM 7702 C C . PHE B 1 376 ? -7.898 -21.203 2.236 1 98.44 376 PHE B C 1
ATOM 7704 O O . PHE B 1 376 ? -7.16 -22.094 2.682 1 98.44 376 PHE B O 1
ATOM 7711 N N . GLY B 1 377 ? -9.18 -21.422 2.045 1 98.25 377 GLY B N 1
ATOM 7712 C CA . GLY B 1 377 ? -9.789 -22.719 2.266 1 98.25 377 GLY B CA 1
ATOM 7713 C C . GLY B 1 377 ? -10.156 -22.969 3.717 1 98.25 377 GLY B C 1
ATOM 7714 O O . GLY B 1 377 ? -11.297 -23.328 4.023 1 98.25 377 GLY B O 1
ATOM 7715 N N . THR B 1 378 ? -9.195 -22.734 4.629 1 97.75 378 THR B N 1
ATOM 7716 C CA . THR B 1 378 ? -9.445 -22.922 6.055 1 97.75 378 THR B CA 1
ATOM 7717 C C . THR B 1 378 ? -9.07 -21.672 6.836 1 97.75 378 THR B C 1
ATOM 7719 O O . THR B 1 378 ? -8.188 -20.906 6.418 1 97.75 378 THR B O 1
ATOM 7722 N N . ARG B 1 379 ? -9.734 -21.5 7.988 1 96.94 379 ARG B N 1
ATOM 7723 C CA . ARG B 1 379 ? -9.391 -20.391 8.875 1 96.94 379 ARG B CA 1
ATOM 7724 C C . ARG B 1 379 ? -7.98 -20.547 9.43 1 96.94 379 ARG B C 1
ATOM 7726 O O . ARG B 1 379 ? -7.258 -19.562 9.609 1 96.94 379 ARG B O 1
ATOM 7733 N N . ARG B 1 380 ? -7.621 -21.75 9.648 1 97.94 380 ARG B N 1
ATOM 7734 C CA . ARG B 1 380 ? -6.273 -22 10.156 1 97.94 380 ARG B CA 1
ATOM 7735 C C . ARG B 1 380 ? -5.219 -21.547 9.148 1 97.94 380 ARG B C 1
ATOM 7737 O O . ARG B 1 380 ? -4.219 -20.938 9.523 1 97.94 380 ARG B O 1
ATOM 7744 N N . ASN B 1 381 ? -5.418 -21.891 7.879 1 98.44 381 ASN B N 1
ATOM 7745 C CA . ASN B 1 381 ? -4.488 -21.422 6.855 1 98.44 381 ASN B CA 1
ATOM 7746 C C . ASN B 1 381 ? -4.391 -19.906 6.836 1 98.44 381 ASN B C 1
ATOM 7748 O O . ASN B 1 381 ? -3.291 -19.344 6.754 1 98.44 381 ASN B O 1
ATOM 7752 N N . GLN B 1 382 ? -5.52 -19.266 6.961 1 98 382 GLN B N 1
ATOM 7753 C CA . GLN B 1 382 ? -5.598 -17.812 6.945 1 98 382 GLN B CA 1
ATOM 7754 C C . GLN B 1 382 ? -4.855 -17.219 8.133 1 98 382 GLN B C 1
ATOM 7756 O O . GLN B 1 382 ? -3.971 -16.375 7.961 1 98 382 GLN B O 1
ATOM 7761 N N . MET B 1 383 ? -5.152 -17.688 9.336 1 98.12 383 MET B N 1
ATOM 7762 C CA . MET B 1 383 ? -4.617 -17.078 10.555 1 98.12 383 MET B CA 1
ATOM 7763 C C . MET B 1 383 ? -3.133 -17.391 10.711 1 98.12 383 MET B C 1
ATOM 7765 O O . MET B 1 383 ? -2.363 -16.547 11.18 1 98.12 383 MET B O 1
ATOM 7769 N N . GLU B 1 384 ? -2.752 -18.547 10.297 1 98.38 384 GLU B N 1
ATOM 7770 C CA . GLU B 1 384 ? -1.336 -18.891 10.383 1 98.38 384 GLU B CA 1
ATOM 7771 C C . GLU B 1 384 ? -0.507 -18.078 9.398 1 98.38 384 GLU B C 1
ATOM 7773 O O . GLU B 1 384 ? 0.617 -17.672 9.711 1 98.38 384 GLU B O 1
ATOM 7778 N N . PHE B 1 385 ? -1.07 -17.891 8.273 1 98.56 385 PHE B N 1
ATOM 7779 C CA . PHE B 1 385 ? -0.384 -17.016 7.324 1 98.56 385 PHE B CA 1
ATOM 7780 C C . PHE B 1 385 ? -0.209 -15.617 7.902 1 98.56 385 PHE B C 1
ATOM 7782 O O . PHE B 1 385 ? 0.89 -15.062 7.867 1 98.56 385 PHE B O 1
ATOM 7789 N N . LEU B 1 386 ? -1.25 -15.062 8.398 1 97.62 386 LEU B N 1
ATOM 7790 C CA . LEU B 1 386 ? -1.231 -13.695 8.914 1 97.62 386 LEU B CA 1
ATOM 7791 C C . LEU B 1 386 ? -0.249 -13.57 10.078 1 97.62 386 LEU B C 1
ATOM 7793 O O . LEU B 1 386 ? 0.492 -12.586 10.164 1 97.62 386 LEU B O 1
ATOM 7797 N N . ALA B 1 387 ? -0.24 -14.555 10.969 1 98.19 387 ALA B N 1
ATOM 7798 C CA . ALA B 1 387 ? 0.703 -14.555 12.086 1 98.19 387 ALA B CA 1
ATOM 7799 C C . ALA B 1 387 ? 2.145 -14.586 11.586 1 98.19 387 ALA B C 1
ATOM 7801 O O . ALA B 1 387 ? 2.996 -13.852 12.078 1 98.19 387 ALA B O 1
ATOM 7802 N N . ARG B 1 388 ? 2.393 -15.43 10.633 1 98 388 ARG B N 1
ATOM 7803 C CA . ARG B 1 388 ? 3.738 -15.547 10.078 1 98 388 ARG B CA 1
ATOM 7804 C C . ARG B 1 388 ? 4.137 -14.289 9.328 1 98 388 ARG B C 1
ATOM 7806 O O . ARG B 1 388 ? 5.293 -13.859 9.391 1 98 388 ARG B O 1
ATOM 7813 N N . LEU B 1 389 ? 3.191 -13.742 8.57 1 96.81 389 LEU B N 1
ATOM 7814 C CA . LEU B 1 389 ? 3.447 -12.492 7.859 1 96.81 389 LEU B CA 1
ATOM 7815 C C . LEU B 1 389 ? 3.869 -11.391 8.828 1 96.81 389 LEU B C 1
ATOM 7817 O O . LEU B 1 389 ? 4.844 -10.68 8.578 1 96.81 389 LEU B O 1
ATOM 7821 N N . GLU B 1 390 ? 3.143 -11.242 9.891 1 95.81 390 GLU B N 1
ATOM 7822 C CA . GLU B 1 390 ? 3.451 -10.219 10.883 1 95.81 390 GLU B CA 1
ATOM 7823 C C . GLU B 1 390 ? 4.797 -10.484 11.555 1 95.81 390 GLU B C 1
ATOM 7825 O O . GLU B 1 390 ? 5.559 -9.555 11.82 1 95.81 390 GLU B O 1
ATOM 7830 N N . ALA B 1 391 ? 5.02 -11.695 11.875 1 97.06 391 ALA B N 1
ATOM 7831 C CA . ALA B 1 391 ? 6.32 -12.055 12.43 1 97.06 391 ALA B CA 1
ATOM 7832 C C . ALA B 1 391 ? 7.453 -11.688 11.477 1 97.06 391 ALA B C 1
ATOM 7834 O O . ALA B 1 391 ? 8.484 -11.156 11.898 1 97.06 391 ALA B O 1
ATOM 7835 N N . HIS B 1 392 ? 7.23 -12.031 10.242 1 95.88 392 HIS B N 1
ATOM 7836 C CA . HIS B 1 392 ? 8.227 -11.695 9.227 1 95.88 392 HIS B CA 1
ATOM 7837 C C . HIS B 1 392 ? 8.461 -10.188 9.164 1 95.88 392 HIS B C 1
ATOM 7839 O O . HIS B 1 392 ? 9.602 -9.734 9.117 1 95.88 392 HIS B O 1
ATOM 7845 N N . ASP B 1 393 ? 7.434 -9.445 9.133 1 92.38 393 ASP B N 1
ATOM 7846 C CA . ASP B 1 393 ? 7.527 -7.988 9.094 1 92.38 393 ASP B CA 1
ATOM 7847 C C . ASP B 1 393 ? 8.297 -7.453 10.297 1 92.38 393 ASP B C 1
ATOM 7849 O O . ASP B 1 393 ? 9.133 -6.559 10.156 1 92.38 393 ASP B O 1
ATOM 7853 N N . LYS B 1 394 ? 7.984 -7.973 11.438 1 94.44 394 LYS B N 1
ATOM 7854 C CA . LYS B 1 394 ? 8.648 -7.52 12.656 1 94.44 394 LYS B CA 1
ATOM 7855 C C . LYS B 1 394 ? 10.141 -7.852 12.625 1 94.44 394 LYS B C 1
ATOM 7857 O O . LYS B 1 394 ? 10.961 -7.074 13.117 1 94.44 394 LYS B O 1
ATOM 7862 N N . THR B 1 395 ? 10.484 -9.031 12.133 1 93.56 395 THR B N 1
ATOM 7863 C CA . THR B 1 395 ? 11.891 -9.391 11.992 1 93.56 395 THR B CA 1
ATOM 7864 C C . THR B 1 395 ? 12.609 -8.398 11.078 1 93.56 395 THR B C 1
ATOM 7866 O O . THR B 1 395 ? 13.734 -7.992 11.367 1 93.56 395 THR B O 1
ATOM 7869 N N . LYS B 1 396 ? 11.961 -8.102 10.023 1 90.94 396 LYS B N 1
ATOM 7870 C CA . LYS B 1 396 ? 12.547 -7.145 9.094 1 90.94 396 LYS B CA 1
ATOM 7871 C C . LYS B 1 396 ? 12.734 -5.781 9.75 1 90.94 396 LYS B C 1
ATOM 7873 O O . LYS B 1 396 ? 13.789 -5.16 9.609 1 90.94 396 LYS B O 1
ATOM 7878 N N . ILE B 1 397 ? 11.75 -5.285 10.398 1 91.81 397 ILE B N 1
ATOM 7879 C CA . ILE B 1 397 ? 11.812 -3.992 11.07 1 91.81 397 ILE B CA 1
ATOM 7880 C C . ILE B 1 397 ? 12.898 -4.016 12.141 1 91.81 397 ILE B C 1
ATOM 7882 O O . ILE B 1 397 ? 13.617 -3.031 12.328 1 91.81 397 ILE B O 1
ATOM 7886 N N . HIS B 1 398 ? 13.016 -5.117 12.867 1 93.19 398 HIS B N 1
ATOM 7887 C CA . HIS B 1 398 ? 14.047 -5.25 13.891 1 93.19 398 HIS B CA 1
ATOM 7888 C C . HIS B 1 398 ? 15.438 -5.168 13.281 1 93.19 398 HIS B C 1
ATOM 7890 O O . HIS B 1 398 ? 16.359 -4.602 13.883 1 93.19 398 HIS B O 1
ATOM 7896 N N . ARG B 1 399 ? 15.609 -5.758 12.156 1 91 399 ARG B N 1
ATOM 7897 C CA . ARG B 1 399 ? 16.891 -5.672 11.461 1 91 399 ARG B CA 1
ATOM 7898 C C . ARG B 1 399 ? 17.203 -4.23 11.086 1 91 399 ARG B C 1
ATOM 7900 O O . ARG B 1 399 ? 18.359 -3.805 11.156 1 91 399 ARG B O 1
ATOM 7907 N N . ILE B 1 400 ? 16.203 -3.527 10.695 1 90.06 400 ILE B N 1
ATOM 7908 C CA . ILE B 1 400 ? 16.359 -2.141 10.266 1 90.06 400 ILE B CA 1
ATOM 7909 C C . ILE B 1 400 ? 16.531 -1.24 11.484 1 90.06 400 ILE B C 1
ATOM 7911 O O . ILE B 1 400 ? 17.359 -0.324 11.477 1 90.06 400 ILE B O 1
ATOM 7915 N N . ASN B 1 401 ? 15.727 -1.46 12.5 1 92.19 401 ASN B N 1
ATOM 7916 C CA . ASN B 1 401 ? 15.719 -0.705 13.75 1 92.19 401 ASN B CA 1
ATOM 7917 C C . ASN B 1 401 ? 16.047 -1.597 14.945 1 92.19 401 ASN B C 1
ATOM 7919 O O . ASN B 1 401 ? 15.148 -2 15.688 1 92.19 401 ASN B O 1
ATOM 7923 N N . PRO B 1 402 ? 17.297 -1.771 15.234 1 91.75 402 PRO B N 1
ATOM 7924 C CA . PRO B 1 402 ? 17.719 -2.738 16.25 1 91.75 402 PRO B CA 1
ATOM 7925 C C . PRO B 1 402 ? 17.328 -2.311 17.672 1 91.75 402 PRO B C 1
ATOM 7927 O O . PRO B 1 402 ? 17.438 -3.1 18.609 1 91.75 402 PRO B O 1
ATOM 7930 N N . SER B 1 403 ? 16.875 -1.108 17.828 1 92 403 SER B N 1
ATOM 7931 C CA . SER B 1 403 ? 16.422 -0.687 19.141 1 92 403 SER B CA 1
ATOM 7932 C C . SER B 1 403 ? 15.117 -1.388 19.531 1 92 403 SER B C 1
ATOM 7934 O O . SER B 1 403 ? 14.781 -1.482 20.719 1 92 403 SER B O 1
ATOM 7936 N N . LEU B 1 404 ? 14.383 -1.787 18.516 1 94.38 404 LEU B N 1
ATOM 7937 C CA . LEU B 1 404 ? 13.141 -2.506 18.781 1 94.38 404 LEU B CA 1
ATOM 7938 C C . LEU B 1 404 ? 13.422 -3.906 19.312 1 94.38 404 LEU B C 1
ATOM 7940 O O . LEU B 1 404 ? 14.273 -4.617 18.781 1 94.38 404 LEU B O 1
ATOM 7944 N N . LYS B 1 405 ? 12.703 -4.242 20.312 1 94.69 405 LYS B N 1
ATOM 7945 C CA . LYS B 1 405 ? 12.875 -5.59 20.859 1 94.69 405 LYS B CA 1
ATOM 7946 C C . LYS B 1 405 ? 12.133 -6.617 20.016 1 94.69 405 LYS B C 1
ATOM 7948 O O . LYS B 1 405 ? 10.984 -6.391 19.609 1 94.69 405 LYS B O 1
ATOM 7953 N N . MET B 1 406 ? 12.797 -7.703 19.781 1 93.75 406 MET B N 1
ATOM 7954 C CA . MET B 1 406 ? 12.172 -8.766 19.016 1 93.75 406 MET B CA 1
ATOM 7955 C C . MET B 1 406 ? 11.109 -9.492 19.844 1 93.75 406 MET B C 1
ATOM 7957 O O . MET B 1 406 ? 11.406 -10.016 20.906 1 93.75 406 MET B O 1
ATOM 7961 N N . PRO B 1 407 ? 9.945 -9.5 19.344 1 94.56 407 PRO B N 1
ATOM 7962 C CA . PRO B 1 407 ? 8.891 -10.234 20.047 1 94.56 407 PRO B CA 1
ATOM 7963 C C . PRO B 1 407 ? 9.094 -11.75 20 1 94.56 407 PRO B C 1
ATOM 7965 O O . PRO B 1 407 ? 9.742 -12.258 19.078 1 94.56 407 PRO B O 1
ATOM 7968 N N . THR B 1 408 ? 8.508 -12.414 20.984 1 96.25 408 THR B N 1
ATOM 7969 C CA . THR B 1 408 ? 8.508 -13.867 20.969 1 96.25 408 THR B CA 1
ATOM 7970 C C . THR B 1 408 ? 7.402 -14.398 20.062 1 96.25 408 THR B C 1
ATOM 7972 O O . THR B 1 408 ? 6.445 -13.688 19.766 1 96.25 408 THR B O 1
ATOM 7975 N N . ALA B 1 409 ? 7.543 -15.688 19.672 1 97.81 409 ALA B N 1
ATOM 7976 C CA . ALA B 1 409 ? 6.543 -16.312 18.812 1 97.81 409 ALA B CA 1
ATOM 7977 C C . ALA B 1 409 ? 5.172 -16.328 19.484 1 97.81 409 ALA B C 1
ATOM 7979 O O . ALA B 1 409 ? 4.145 -16.188 18.812 1 97.81 409 ALA B O 1
ATOM 7980 N N . ASP B 1 410 ? 5.168 -16.391 20.781 1 97.31 410 ASP B N 1
ATOM 7981 C CA . ASP B 1 410 ? 3.926 -16.5 21.531 1 97.31 410 ASP B CA 1
ATOM 7982 C C . ASP B 1 410 ? 3.092 -15.227 21.391 1 97.31 410 ASP B C 1
ATOM 7984 O O . ASP B 1 410 ? 1.859 -15.281 21.391 1 97.31 410 ASP B O 1
ATOM 7988 N N . LEU B 1 411 ? 3.713 -14.148 21.266 1 97.19 411 LEU B N 1
ATOM 7989 C CA . LEU B 1 411 ? 2.984 -12.898 21.125 1 97.19 411 LEU B CA 1
ATOM 7990 C C . LEU B 1 411 ? 2.17 -12.898 19.828 1 97.19 411 LEU B C 1
ATOM 7992 O O . LEU B 1 411 ? 1.029 -12.43 19.812 1 97.19 411 LEU B O 1
ATOM 7996 N N . PHE B 1 412 ? 2.738 -13.406 18.781 1 97.88 412 PHE B N 1
ATOM 7997 C CA . PHE B 1 412 ? 2.039 -13.469 17.5 1 97.88 412 PHE B CA 1
ATOM 7998 C C . PHE B 1 412 ? 0.917 -14.5 17.547 1 97.88 412 PHE B C 1
ATOM 8000 O O . PHE B 1 412 ? -0.113 -14.336 16.891 1 97.88 412 PHE B O 1
ATOM 8007 N N . VAL B 1 413 ? 1.142 -15.594 18.312 1 98.12 413 VAL B N 1
ATOM 8008 C CA . VAL B 1 413 ? 0.099 -16.594 18.516 1 98.12 413 VAL B CA 1
ATOM 8009 C C . VAL B 1 413 ? -1.128 -15.938 19.141 1 98.12 413 VAL B C 1
ATOM 8011 O O . VAL B 1 413 ? -2.256 -16.156 18.688 1 98.12 413 VAL B O 1
ATOM 8014 N N . GLN B 1 414 ? -0.874 -15.164 20.109 1 96.69 414 GLN B N 1
ATOM 8015 C CA . GLN B 1 414 ? -1.966 -14.477 20.797 1 96.69 414 GLN B CA 1
ATOM 8016 C C . GLN B 1 414 ? -2.621 -13.438 19.875 1 96.69 414 GLN B C 1
ATOM 8018 O O . GLN B 1 414 ? -3.846 -13.312 19.859 1 96.69 414 GLN B O 1
ATOM 8023 N N . LEU B 1 415 ? -1.859 -12.773 19.125 1 96.62 415 LEU B N 1
ATOM 8024 C CA . LEU B 1 415 ? -2.314 -11.688 18.266 1 96.62 415 LEU B CA 1
ATOM 8025 C C . LEU B 1 415 ? -3.279 -12.203 17.203 1 96.62 415 LEU B C 1
ATOM 8027 O O . LEU B 1 415 ? -4.184 -11.484 16.766 1 96.62 415 LEU B O 1
ATOM 8031 N N . TRP B 1 416 ? -3.092 -13.453 16.75 1 97.69 416 TRP B N 1
ATOM 8032 C CA . TRP B 1 416 ? -3.865 -13.953 15.625 1 97.69 416 TRP B CA 1
ATOM 8033 C C . TRP B 1 416 ? -4.66 -15.195 16.016 1 97.69 416 TRP B C 1
ATOM 8035 O O . TRP B 1 416 ? -4.906 -16.078 15.195 1 97.69 416 TRP B O 1
ATOM 8045 N N . SER B 1 417 ? -4.977 -15.297 17.328 1 97.88 417 SER B N 1
ATOM 8046 C CA . SER B 1 417 ? -5.914 -16.328 17.781 1 97.88 417 SER B CA 1
ATOM 8047 C C . SER B 1 417 ? -7.332 -16.016 17.312 1 97.88 417 SER B C 1
ATOM 8049 O O . SER B 1 417 ? -7.676 -14.859 17.062 1 97.88 417 SER B O 1
ATOM 8051 N N . TRP B 1 418 ? -8.125 -17.047 17.094 1 97.56 418 TRP B N 1
ATOM 8052 C CA . TRP B 1 418 ? -9.484 -16.859 16.594 1 97.56 418 TRP B CA 1
ATOM 8053 C C . TRP B 1 418 ? -10.453 -17.828 17.25 1 97.56 418 TRP B C 1
ATOM 8055 O O . TRP B 1 418 ? -10.031 -18.766 17.938 1 97.56 418 TRP B O 1
ATOM 8065 N N . GLU B 1 419 ? -11.734 -17.578 17.172 1 96.38 419 GLU B N 1
ATOM 8066 C CA . GLU B 1 419 ? -12.781 -18.453 17.672 1 96.38 419 GLU B CA 1
ATOM 8067 C C . GLU B 1 419 ? -13.406 -19.281 16.562 1 96.38 419 GLU B C 1
ATOM 8069 O O . GLU B 1 419 ? -13.734 -18.75 15.492 1 96.38 419 GLU B O 1
ATOM 8074 N N . GLU B 1 420 ? -13.43 -20.531 16.75 1 94.25 420 GLU B N 1
ATOM 8075 C CA . GLU B 1 420 ? -14.086 -21.453 15.836 1 94.25 420 GLU B CA 1
ATOM 8076 C C . GLU B 1 420 ? -14.891 -22.516 16.594 1 94.25 420 GLU B C 1
ATOM 8078 O O . GLU B 1 420 ? -14.328 -23.266 17.391 1 94.25 420 GLU B O 1
ATOM 8083 N N . ASN B 1 421 ? -16.219 -22.5 16.391 1 92.38 421 ASN B N 1
ATOM 8084 C CA . ASN B 1 421 ? -17.141 -23.422 17.047 1 92.38 421 ASN B CA 1
ATOM 8085 C C . ASN B 1 421 ? -17.047 -23.312 18.562 1 92.38 421 ASN B C 1
ATOM 8087 O O . ASN B 1 421 ? -16.969 -24.328 19.266 1 92.38 421 ASN B O 1
ATOM 8091 N N . GLY B 1 422 ? -16.875 -22.125 19.109 1 92.06 422 GLY B N 1
ATOM 8092 C CA . GLY B 1 422 ? -16.891 -21.844 20.531 1 92.06 422 GLY B CA 1
ATOM 8093 C C . GLY B 1 422 ? -15.555 -22.109 21.203 1 92.06 422 GLY B C 1
ATOM 8094 O O . GLY B 1 422 ? -15.438 -22 22.422 1 92.06 422 GLY B O 1
ATOM 8095 N N . VAL B 1 423 ? -14.617 -22.516 20.391 1 95.75 423 VAL B N 1
ATOM 8096 C CA . VAL B 1 423 ? -13.305 -22.812 20.938 1 95.75 423 VAL B CA 1
ATOM 8097 C C . VAL B 1 423 ? -12.273 -21.828 20.406 1 95.75 423 VAL B C 1
ATOM 8099 O O . VAL B 1 423 ? -12.312 -21.453 19.234 1 95.75 423 VAL B O 1
ATOM 8102 N N . THR B 1 424 ? -11.383 -21.453 21.312 1 96.31 424 THR B N 1
ATOM 8103 C CA . THR B 1 424 ? -10.281 -20.594 20.875 1 96.31 424 THR B CA 1
ATOM 8104 C C . THR B 1 424 ? -9.211 -21.406 20.156 1 96.31 424 THR B C 1
ATOM 8106 O O . THR B 1 424 ? -8.648 -22.344 20.734 1 96.31 424 THR B O 1
ATOM 8109 N N . MET B 1 425 ? -9.016 -21.047 18.984 1 97.94 425 MET B N 1
ATOM 8110 C CA . MET B 1 425 ? -7.961 -21.656 18.172 1 97.94 425 MET B CA 1
ATOM 8111 C C . MET B 1 425 ? -6.742 -20.75 18.094 1 97.94 425 MET B C 1
ATOM 8113 O O . MET B 1 425 ? -6.863 -19.531 18.219 1 97.94 425 MET B O 1
ATOM 8117 N N . THR B 1 426 ? -5.551 -21.375 17.953 1 98 426 THR B N 1
ATOM 8118 C CA . THR B 1 426 ? -4.32 -20.594 17.828 1 98 426 THR B CA 1
ATOM 8119 C C . THR B 1 426 ? -3.467 -21.094 16.672 1 98 426 THR B C 1
ATOM 8121 O O . THR B 1 426 ? -3.516 -22.281 16.328 1 98 426 THR B O 1
ATOM 8124 N N . PRO B 1 427 ? -2.777 -20.141 16.047 1 98.06 427 PRO B N 1
ATOM 8125 C CA . PRO B 1 427 ? -1.777 -20.609 15.086 1 98.06 427 PRO B CA 1
ATOM 8126 C C . PRO B 1 427 ? -0.744 -21.547 15.711 1 98.06 427 PRO B C 1
ATOM 8128 O O . PRO B 1 427 ? -0.465 -21.438 16.906 1 98.06 427 PRO B O 1
ATOM 8131 N N . ARG B 1 428 ? -0.197 -22.438 15.039 1 97.94 428 ARG B N 1
ATOM 8132 C CA . ARG B 1 428 ? 0.893 -23.281 15.523 1 97.94 428 ARG B CA 1
ATOM 8133 C C . ARG B 1 428 ? 2.148 -22.453 15.781 1 97.94 428 ARG B C 1
ATOM 8135 O O . ARG B 1 428 ? 2.703 -21.859 14.859 1 97.94 428 ARG B O 1
ATOM 8142 N N . VAL B 1 429 ? 2.613 -22.484 16.922 1 98.25 429 VAL B N 1
ATOM 8143 C CA . VAL B 1 429 ? 3.723 -21.656 17.375 1 98.25 429 VAL B CA 1
ATOM 8144 C C . VAL B 1 429 ? 4.996 -22.047 16.625 1 98.25 429 VAL B C 1
ATOM 8146 O O . VAL B 1 429 ? 5.836 -21.188 16.328 1 98.25 429 VAL B O 1
ATOM 8149 N N . SER B 1 430 ? 5.137 -23.328 16.297 1 96.5 430 SER B N 1
ATOM 8150 C CA . SER B 1 430 ? 6.336 -23.812 15.617 1 96.5 430 SER B CA 1
ATOM 8151 C C . SER B 1 430 ? 6.523 -23.141 14.266 1 96.5 430 SER B C 1
ATOM 8153 O O . SER B 1 430 ? 7.652 -22.859 13.852 1 96.5 430 SER B O 1
ATOM 8155 N N . ARG B 1 431 ? 5.453 -22.797 13.578 1 97.25 431 ARG B N 1
ATOM 8156 C CA . ARG B 1 431 ? 5.547 -22.156 12.266 1 97.25 431 ARG B CA 1
ATOM 8157 C C . ARG B 1 431 ? 6.004 -20.719 12.398 1 97.25 431 ARG B C 1
ATOM 8159 O O . ARG B 1 431 ? 6.781 -20.219 11.578 1 97.25 431 ARG B O 1
ATOM 8166 N N . ILE B 1 432 ? 5.516 -20.047 13.453 1 98.06 432 ILE B N 1
ATOM 8167 C CA . ILE B 1 432 ? 5.91 -18.672 13.719 1 98.06 432 ILE B CA 1
ATOM 8168 C C . ILE B 1 432 ? 7.379 -18.625 14.133 1 98.06 432 ILE B C 1
ATOM 8170 O O . ILE B 1 432 ? 8.133 -17.766 13.664 1 98.06 432 ILE B O 1
ATOM 8174 N N . GLN B 1 433 ? 7.77 -19.609 14.961 1 96.94 433 GLN B N 1
ATOM 8175 C CA . GLN B 1 433 ? 9.156 -19.688 15.406 1 96.94 433 GLN B CA 1
ATOM 8176 C C . GLN B 1 433 ? 10.102 -19.891 14.227 1 96.94 433 GLN B C 1
ATOM 8178 O O . GLN B 1 433 ? 11.203 -19.344 14.203 1 96.94 433 GLN B O 1
ATOM 8183 N N . ALA B 1 434 ? 9.68 -20.656 13.289 1 95.44 434 ALA B N 1
ATOM 8184 C CA . ALA B 1 434 ? 10.5 -20.906 12.102 1 95.44 434 ALA B CA 1
ATOM 8185 C C . ALA B 1 434 ? 10.789 -19.594 11.359 1 95.44 434 ALA B C 1
ATOM 8187 O O . ALA B 1 434 ? 11.875 -19.422 10.812 1 95.44 434 ALA B O 1
ATOM 8188 N N . VAL B 1 435 ? 9.812 -18.688 11.289 1 96.44 435 VAL B N 1
ATOM 8189 C CA . VAL B 1 435 ? 9.984 -17.391 10.656 1 96.44 435 VAL B CA 1
ATOM 8190 C C . VAL B 1 435 ? 11.016 -16.562 11.43 1 96.44 435 VAL B C 1
ATOM 8192 O O . VAL B 1 435 ? 11.914 -15.977 10.836 1 96.44 435 VAL B O 1
ATOM 8195 N N . LEU B 1 436 ? 10.898 -16.547 12.742 1 95.19 436 LEU B N 1
ATOM 8196 C CA . LEU B 1 436 ? 11.781 -15.758 13.594 1 95.19 436 LEU B CA 1
ATOM 8197 C C . LEU B 1 436 ? 13.211 -16.281 13.516 1 95.19 436 LEU B C 1
ATOM 8199 O O . LEU B 1 436 ? 14.172 -15.5 13.586 1 95.19 436 LEU B O 1
ATOM 8203 N N . ASP B 1 437 ? 13.336 -17.578 13.336 1 92.31 437 ASP B N 1
ATOM 8204 C CA . ASP B 1 437 ? 14.648 -18.203 13.25 1 92.31 437 ASP B CA 1
ATOM 8205 C C . ASP B 1 437 ? 15.32 -17.891 11.914 1 92.31 437 ASP B C 1
ATOM 8207 O O . ASP B 1 437 ? 16.547 -17.875 11.828 1 92.31 437 ASP B O 1
ATOM 8211 N N . GLY B 1 438 ? 14.547 -17.656 10.906 1 87.75 438 GLY B N 1
ATOM 8212 C CA . GLY B 1 438 ? 15.094 -17.375 9.586 1 87.75 438 GLY B CA 1
ATOM 8213 C C . GLY B 1 438 ? 15.547 -18.625 8.852 1 87.75 438 GLY B C 1
ATOM 8214 O O . GLY B 1 438 ? 15.32 -19.734 9.305 1 87.75 438 GLY B O 1
ATOM 8215 N N . ASP B 1 439 ? 16.156 -18.422 7.594 1 74.06 439 ASP B N 1
ATOM 8216 C CA . ASP B 1 439 ? 16.453 -19.547 6.703 1 74.06 439 ASP B CA 1
ATOM 8217 C C . ASP B 1 439 ? 17.953 -19.859 6.711 1 74.06 439 ASP B C 1
ATOM 8219 O O . ASP B 1 439 ? 18.469 -20.469 5.77 1 74.06 439 ASP B O 1
ATOM 8223 N N . GLY B 1 440 ? 18.688 -19.438 7.621 1 72.25 440 GLY B N 1
ATOM 8224 C CA . GLY B 1 440 ? 20.141 -19.516 7.59 1 72.25 440 GLY B CA 1
ATOM 8225 C C . GLY B 1 440 ? 20.656 -20.828 7.047 1 72.25 440 GLY B C 1
ATOM 8226 O O . GLY B 1 440 ? 21.328 -20.875 6.02 1 72.25 440 GLY B O 1
ATOM 8227 N N . GLU B 1 441 ? 20.281 -21.922 7.477 1 70.25 441 GLU B N 1
ATOM 8228 C CA . GLU B 1 441 ? 20.859 -23.203 7.051 1 70.25 441 GLU B CA 1
ATOM 8229 C C . GLU B 1 441 ? 20.219 -23.688 5.746 1 70.25 441 GLU B C 1
ATOM 8231 O O . GLU B 1 441 ? 20.891 -24.297 4.918 1 70.25 441 GLU B O 1
ATOM 8236 N N . THR B 1 442 ? 19.062 -23.297 5.508 1 84.75 442 THR B N 1
ATOM 8237 C CA . THR B 1 442 ? 18.328 -23.812 4.363 1 84.75 442 THR B CA 1
ATOM 8238 C C . THR B 1 442 ? 18.547 -22.938 3.135 1 84.75 442 THR B C 1
ATOM 8240 O O . THR B 1 442 ? 18.297 -23.375 2.006 1 84.75 442 THR B O 1
ATOM 8243 N N . ARG B 1 443 ? 19.125 -21.875 3.361 1 87.56 443 ARG B N 1
ATOM 8244 C CA . ARG B 1 443 ? 19.25 -20.906 2.283 1 87.56 443 ARG B CA 1
ATOM 8245 C C . ARG B 1 443 ? 20.25 -21.375 1.227 1 87.56 443 ARG B C 1
ATOM 8247 O O . ARG B 1 443 ? 19.953 -21.344 0.031 1 87.56 443 ARG B O 1
ATOM 8254 N N . LYS B 1 444 ? 21.328 -21.875 1.676 1 90.88 444 LYS B N 1
ATOM 8255 C CA . LYS B 1 444 ? 22.344 -22.328 0.735 1 90.88 444 LYS B CA 1
ATOM 8256 C C . LYS B 1 444 ? 21.844 -23.516 -0.091 1 90.88 444 LYS B C 1
ATOM 8258 O O . LYS B 1 444 ? 22.016 -23.531 -1.312 1 90.88 444 LYS B O 1
ATOM 8263 N N . TRP B 1 445 ? 21.281 -24.406 0.6 1 94.06 445 TRP B N 1
ATOM 8264 C CA . TRP B 1 445 ? 20.734 -25.562 -0.108 1 94.06 445 TRP B CA 1
ATOM 8265 C C . TRP B 1 445 ? 19.734 -25.125 -1.165 1 94.06 445 TRP B C 1
ATOM 8267 O O . TRP B 1 445 ? 19.766 -25.609 -2.299 1 94.06 445 TRP B O 1
ATOM 8277 N N . TYR B 1 446 ? 18.891 -24.328 -0.772 1 93.94 446 TYR B N 1
ATOM 8278 C CA . TYR B 1 446 ? 17.844 -23.859 -1.664 1 93.94 446 TYR B CA 1
ATOM 8279 C C . TYR B 1 446 ? 18.422 -23.172 -2.895 1 93.94 446 TYR B C 1
ATOM 8281 O O . TYR B 1 446 ? 17.953 -23.406 -4.016 1 93.94 446 TYR B O 1
ATOM 8289 N N . MET B 1 447 ? 19.375 -22.391 -2.689 1 93.69 447 MET B N 1
ATOM 8290 C CA . MET B 1 447 ? 20.016 -21.672 -3.799 1 93.69 447 MET B CA 1
ATOM 8291 C C . MET B 1 447 ? 20.672 -22.656 -4.762 1 93.69 447 MET B C 1
ATOM 8293 O O . MET B 1 447 ? 20.547 -22.516 -5.98 1 93.69 447 MET B O 1
ATOM 8297 N N . ASP B 1 448 ? 21.328 -23.609 -4.203 1 94.25 448 ASP B N 1
ATOM 8298 C CA . ASP B 1 448 ? 21.984 -24.609 -5.027 1 94.25 448 ASP B CA 1
ATOM 8299 C C . ASP B 1 448 ? 20.969 -25.453 -5.793 1 94.25 448 ASP B C 1
ATOM 8301 O O . ASP B 1 448 ? 21.156 -25.734 -6.977 1 94.25 448 ASP B O 1
ATOM 8305 N N . TYR B 1 449 ? 19.984 -25.844 -5.074 1 95.88 449 TYR B N 1
ATOM 8306 C CA . TYR B 1 449 ? 18.938 -26.641 -5.707 1 95.88 449 TYR B CA 1
ATOM 8307 C C . TYR B 1 449 ? 18.25 -25.844 -6.805 1 95.88 449 TYR B C 1
ATOM 8309 O O . TYR B 1 449 ? 17.922 -26.391 -7.859 1 95.88 449 TYR B O 1
ATOM 8317 N N . SER B 1 450 ? 17.953 -24.578 -6.535 1 95.38 450 SER B N 1
ATOM 8318 C CA . SER B 1 450 ? 17.344 -23.703 -7.535 1 95.38 450 SER B CA 1
ATOM 8319 C C . SER B 1 450 ? 18.203 -23.609 -8.789 1 95.38 450 SER B C 1
ATOM 8321 O O . SER B 1 450 ? 17.703 -23.703 -9.906 1 95.38 450 SER B O 1
ATOM 8323 N N . LYS B 1 451 ? 19.438 -23.484 -8.562 1 94.19 451 LYS B N 1
ATOM 8324 C CA . LYS B 1 451 ? 20.375 -23.438 -9.68 1 94.19 451 LYS B CA 1
ATOM 8325 C C . LYS B 1 451 ? 20.344 -24.734 -10.477 1 94.19 451 LYS B C 1
ATOM 8327 O O . LYS B 1 451 ? 20.375 -24.703 -11.711 1 94.19 451 LYS B O 1
ATOM 8332 N N . LYS B 1 452 ? 20.344 -25.734 -9.781 1 94.75 452 LYS B N 1
ATOM 8333 C CA . LYS B 1 452 ? 20.312 -27.047 -10.422 1 94.75 452 LYS B CA 1
ATOM 8334 C C . LYS B 1 452 ? 19.047 -27.203 -11.266 1 94.75 452 LYS B C 1
ATOM 8336 O O . LYS B 1 452 ? 19.109 -27.703 -12.391 1 94.75 452 LYS B O 1
ATOM 8341 N N . CYS B 1 453 ? 17.938 -26.812 -10.773 1 96.44 453 CYS B N 1
ATOM 8342 C CA . CYS B 1 453 ? 16.656 -26.922 -11.477 1 96.44 453 CYS B CA 1
ATOM 8343 C C . CYS B 1 453 ? 16.656 -26.062 -12.734 1 96.44 453 CYS B C 1
ATOM 8345 O O . CYS B 1 453 ? 16.094 -26.453 -13.75 1 96.44 453 CYS B O 1
ATOM 8347 N N . VAL B 1 454 ? 17.281 -24.938 -12.664 1 94.56 454 VAL B N 1
ATOM 8348 C CA . VAL B 1 454 ? 17.312 -24.031 -13.797 1 94.56 454 VAL B CA 1
ATOM 8349 C C . VAL B 1 454 ? 18.297 -24.547 -14.852 1 94.56 454 VAL B C 1
ATOM 8351 O O . VAL B 1 454 ? 18.047 -24.422 -16.047 1 94.56 454 VAL B O 1
ATOM 8354 N N . SER B 1 455 ? 19.328 -25.156 -14.438 1 93.25 455 SER B N 1
ATOM 8355 C CA . SER B 1 455 ? 20.422 -25.578 -15.32 1 93.25 455 SER B CA 1
ATOM 8356 C C . SER B 1 455 ? 19.953 -26.672 -16.281 1 93.25 455 SER B C 1
ATOM 8358 O O . SER B 1 455 ? 20.5 -26.828 -17.359 1 93.25 455 SER B O 1
ATOM 8360 N N . ILE B 1 456 ? 18.984 -27.406 -15.914 1 94.19 456 ILE B N 1
ATOM 8361 C CA . ILE B 1 456 ? 18.578 -28.547 -16.719 1 94.19 456 ILE B CA 1
ATOM 8362 C C . ILE B 1 456 ? 17.516 -28.125 -17.734 1 94.19 456 ILE B C 1
ATOM 8364 O O . ILE B 1 456 ? 17 -28.953 -18.5 1 94.19 456 ILE B O 1
ATOM 8368 N N . LEU B 1 457 ? 17.141 -26.859 -17.797 1 94.38 457 LEU B N 1
ATOM 8369 C CA . LEU B 1 457 ? 16.125 -26.391 -18.719 1 94.38 457 LEU B CA 1
ATOM 8370 C C . LEU B 1 457 ? 16.734 -26.078 -20.078 1 94.38 457 LEU B C 1
ATOM 8372 O O . LEU B 1 457 ? 17.812 -25.5 -20.156 1 94.38 457 LEU B O 1
ATOM 8376 N N . SER B 1 458 ? 16.016 -26.453 -21.125 1 92.31 458 SER B N 1
ATOM 8377 C CA . SER B 1 458 ? 16.484 -26.188 -22.469 1 92.31 458 SER B CA 1
ATOM 8378 C C . SER B 1 458 ? 16.109 -24.781 -22.922 1 92.31 458 SER B C 1
ATOM 8380 O O . SER B 1 458 ? 16.641 -24.266 -23.906 1 92.31 458 SER B O 1
ATOM 8382 N N . MET B 1 459 ? 15.148 -24.25 -22.219 1 87.06 459 MET B N 1
ATOM 8383 C CA . MET B 1 459 ? 14.727 -22.891 -22.531 1 87.06 459 MET B CA 1
ATOM 8384 C C . MET B 1 459 ? 14.07 -22.234 -21.312 1 87.06 459 MET B C 1
ATOM 8386 O O . MET B 1 459 ? 13.492 -22.922 -20.469 1 87.06 459 MET B O 1
ATOM 8390 N N . ARG B 1 460 ? 14.141 -20.891 -21.297 1 80.06 460 ARG B N 1
ATOM 8391 C CA . ARG B 1 460 ? 13.57 -20.156 -20.172 1 80.06 460 ARG B CA 1
ATOM 8392 C C . ARG B 1 460 ? 12.531 -19.141 -20.641 1 80.06 460 ARG B C 1
ATOM 8394 O O . ARG B 1 460 ? 11.906 -18.453 -19.828 1 80.06 460 ARG B O 1
ATOM 8401 N N . TRP B 1 461 ? 12.414 -18.953 -21.812 1 71.56 461 TRP B N 1
ATOM 8402 C CA . TRP B 1 461 ? 11.461 -17.984 -22.359 1 71.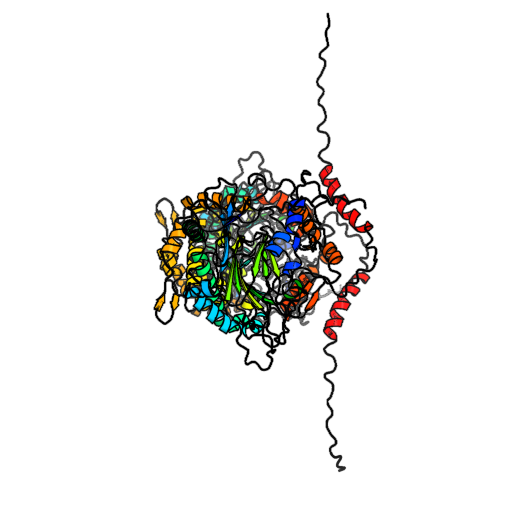56 461 TRP B CA 1
ATOM 8403 C C . TRP B 1 461 ? 10.805 -18.547 -23.625 1 71.56 461 TRP B C 1
ATOM 8405 O O . TRP B 1 461 ? 11.391 -19.359 -24.328 1 71.56 461 TRP B O 1
ATOM 8415 N N . PHE B 1 462 ? 9.531 -18.281 -23.625 1 65.56 462 PHE B N 1
ATOM 8416 C CA . PHE B 1 462 ? 8.758 -18.672 -24.797 1 65.56 462 PHE B CA 1
ATOM 8417 C C . PHE B 1 462 ? 7.844 -17.547 -25.25 1 65.56 462 PHE B C 1
ATOM 8419 O O . PHE B 1 462 ? 7.09 -16.984 -24.438 1 65.56 462 PHE B O 1
ATOM 8426 N N . ASP B 1 463 ? 8.102 -16.734 -26.297 1 52.28 463 ASP B N 1
ATOM 8427 C CA . ASP B 1 463 ? 7.203 -15.688 -26.781 1 52.28 463 ASP B CA 1
ATOM 8428 C C . ASP B 1 463 ? 5.93 -16.297 -27.375 1 52.28 463 ASP B C 1
ATOM 8430 O O . ASP B 1 463 ? 5.961 -16.891 -28.438 1 52.28 463 ASP B O 1
ATOM 8434 N N . GLY B 1 464 ? 5 -16.656 -26.766 1 47.19 464 GLY B N 1
ATOM 8435 C CA . GLY B 1 464 ? 3.771 -17.234 -27.281 1 47.19 464 GLY B CA 1
ATOM 8436 C C . GLY B 1 464 ? 3.092 -16.359 -28.312 1 47.19 464 GLY B C 1
ATOM 8437 O O . GLY B 1 464 ? 2.119 -16.781 -28.953 1 47.19 464 GLY B O 1
ATOM 8438 N N . LYS B 1 465 ? 3.184 -14.953 -28.141 1 42.12 465 LYS B N 1
ATOM 8439 C CA . LYS B 1 465 ? 2.389 -14.07 -28.984 1 42.12 465 LYS B CA 1
ATOM 8440 C C . LYS B 1 465 ? 2.738 -14.25 -30.453 1 42.12 465 LYS B C 1
ATOM 8442 O O . LYS B 1 465 ? 1.928 -13.953 -31.328 1 42.12 465 LYS B O 1
ATOM 8447 N N . LYS B 1 466 ? 3.994 -14.023 -30.891 1 39.44 466 LYS B N 1
ATOM 8448 C CA . LYS B 1 466 ? 4.289 -13.75 -32.281 1 39.44 466 LYS B CA 1
ATOM 8449 C C . LYS B 1 466 ? 4.172 -15.016 -33.125 1 39.44 466 LYS B C 1
ATOM 8451 O O . LYS B 1 466 ? 4.652 -16.078 -32.75 1 39.44 466 LYS B O 1
ATOM 8456 N N . LYS B 1 467 ? 3.143 -15.086 -33.938 1 40.22 467 LYS B N 1
ATOM 8457 C CA . LYS B 1 467 ? 3.098 -15.93 -35.125 1 40.22 467 LYS B CA 1
ATOM 8458 C C . LYS B 1 467 ? 4.5 -16.219 -35.656 1 40.22 467 LYS B C 1
ATOM 8460 O O . LYS B 1 467 ? 4.68 -16.531 -36.844 1 40.22 467 LYS B O 1
ATOM 8465 N N . THR B 1 468 ? 5.465 -15.781 -35.062 1 38.34 468 THR B N 1
ATOM 8466 C CA . THR B 1 468 ? 6.746 -16.109 -35.688 1 38.34 468 THR B CA 1
ATOM 8467 C C . THR B 1 468 ? 7.035 -17.594 -35.562 1 38.34 468 THR B C 1
ATOM 8469 O O . THR B 1 468 ? 6.254 -18.344 -34.969 1 38.34 468 THR B O 1
ATOM 8472 N N . GLU B 1 469 ? 8.211 -18.016 -36 1 38.75 469 GLU B N 1
ATOM 8473 C CA . GLU B 1 469 ? 8.789 -19.344 -36.094 1 38.75 469 GLU B CA 1
ATOM 8474 C C . GLU B 1 469 ? 8.586 -20.125 -34.781 1 38.75 469 GLU B C 1
ATOM 8476 O O . GLU B 1 469 ? 8.938 -21.297 -34.719 1 38.75 469 GLU B O 1
ATOM 8481 N N . THR B 1 470 ? 8.07 -19.469 -33.75 1 42.38 470 THR B N 1
ATOM 8482 C CA . THR B 1 470 ? 7.926 -20.109 -32.438 1 42.38 470 THR B CA 1
ATOM 8483 C C . THR B 1 470 ? 6.523 -20.688 -32.281 1 42.38 470 THR B C 1
ATOM 8485 O O . THR B 1 470 ? 6.129 -21.062 -31.172 1 42.38 470 THR B O 1
ATOM 8488 N N . ASN B 1 471 ? 5.703 -20.641 -33.156 1 54.12 471 ASN B N 1
ATOM 8489 C CA . ASN B 1 471 ? 4.418 -21.328 -33.125 1 54.12 471 ASN B CA 1
ATOM 8490 C C . ASN B 1 471 ? 4.594 -22.844 -33.094 1 54.12 471 ASN B C 1
ATOM 8492 O O . ASN B 1 471 ? 5.402 -23.391 -33.875 1 54.12 471 ASN B O 1
ATOM 8496 N N . TRP B 1 472 ? 4.078 -23.406 -31.969 1 64 472 TRP B N 1
ATOM 8497 C CA . TRP B 1 472 ? 4.125 -24.859 -32.031 1 64 472 TRP B CA 1
ATOM 8498 C C . TRP B 1 472 ? 3.5 -25.375 -33.312 1 64 472 TRP B C 1
ATOM 8500 O O . TRP B 1 472 ? 2.574 -24.766 -33.844 1 64 472 TRP B O 1
ATOM 8510 N N . VAL B 1 473 ? 4.188 -26.203 -33.969 1 70.56 473 VAL B N 1
ATOM 8511 C CA . VAL B 1 473 ? 3.783 -26.75 -35.25 1 70.56 473 VAL B CA 1
ATOM 8512 C C . VAL B 1 473 ? 3.393 -28.219 -35.094 1 70.56 473 VAL B C 1
ATOM 8514 O O . VAL B 1 473 ? 4.129 -29 -34.469 1 70.56 473 VAL B O 1
ATOM 8517 N N . SER B 1 474 ? 2.115 -28.406 -35.406 1 73.88 474 SER B N 1
ATOM 8518 C CA . SER B 1 474 ? 1.729 -29.797 -35.562 1 73.88 474 SER B CA 1
ATOM 8519 C C . SER B 1 474 ? 2.369 -30.438 -36.781 1 73.88 474 SER B C 1
ATOM 8521 O O . SER B 1 474 ? 2.238 -29.906 -37.906 1 73.88 474 SER B O 1
ATOM 8523 N N . ILE B 1 475 ? 3.119 -31.5 -36.562 1 77.38 475 ILE B N 1
ATOM 8524 C CA . ILE B 1 475 ? 3.918 -32 -37.688 1 77.38 475 ILE B CA 1
ATOM 8525 C C . ILE B 1 475 ? 3.738 -33.5 -37.844 1 77.38 475 ILE B C 1
ATOM 8527 O O . ILE B 1 475 ? 3.627 -34.219 -36.844 1 77.38 475 ILE B O 1
ATOM 8531 N N . GLU B 1 476 ? 3.684 -33.906 -39.062 1 79.19 476 GLU B N 1
ATOM 8532 C CA . GLU B 1 476 ? 3.65 -35.344 -39.375 1 79.19 476 GLU B CA 1
ATOM 8533 C C . GLU B 1 476 ? 5.062 -35.906 -39.5 1 79.19 476 GLU B C 1
ATOM 8535 O O . GLU B 1 476 ? 5.355 -36.969 -39 1 79.19 476 GLU B O 1
ATOM 8540 N N . ASN B 1 477 ? 5.875 -35.062 -40.156 1 81.06 477 ASN B N 1
ATOM 8541 C CA . ASN B 1 477 ? 7.273 -35.438 -40.312 1 81.06 477 ASN B CA 1
ATOM 8542 C C . ASN B 1 477 ? 8.141 -34.875 -39.219 1 81.06 477 ASN B C 1
ATOM 8544 O O . ASN B 1 477 ? 8.695 -33.781 -39.344 1 81.06 477 ASN B O 1
ATOM 8548 N N . ILE B 1 478 ? 8.391 -35.688 -38.25 1 88.38 478 ILE B N 1
ATOM 8549 C CA . ILE B 1 478 ? 9.086 -35.219 -37.031 1 88.38 478 ILE B CA 1
ATOM 8550 C C . ILE B 1 478 ? 10.484 -34.75 -37.406 1 88.38 478 ILE B C 1
ATOM 8552 O O . ILE B 1 478 ? 11.203 -35.406 -38.156 1 88.38 478 ILE B O 1
ATOM 8556 N N . GLY B 1 479 ? 10.836 -33.562 -36.906 1 85.38 479 GLY B N 1
ATOM 8557 C CA . GLY B 1 479 ? 12.156 -33 -37.125 1 85.38 479 GLY B CA 1
ATOM 8558 C C . GLY B 1 479 ? 12.234 -32.125 -38.344 1 85.38 479 GLY B C 1
ATOM 8559 O O . GLY B 1 479 ? 13.242 -31.453 -38.562 1 85.38 479 GLY B O 1
ATOM 8560 N N . SER B 1 480 ? 11.25 -32.062 -39.156 1 81.06 480 SER B N 1
ATOM 8561 C CA . SER B 1 480 ? 11.273 -31.359 -40.438 1 81.06 480 SER B CA 1
ATOM 8562 C C . SER B 1 480 ? 11.438 -29.859 -40.219 1 81.06 480 SER B C 1
ATOM 8564 O O . SER B 1 480 ? 11.945 -29.156 -41.094 1 81.06 480 SER B O 1
ATOM 8566 N N . THR B 1 481 ? 11.031 -29.406 -39.125 1 80.12 481 THR B N 1
ATOM 8567 C CA . THR B 1 481 ? 11.055 -27.969 -38.875 1 80.12 481 THR B CA 1
ATOM 8568 C C . THR B 1 481 ? 12.484 -27.484 -38.656 1 80.12 481 THR B C 1
ATOM 8570 O O . THR B 1 481 ? 12.766 -26.281 -38.812 1 80.12 481 THR B O 1
ATOM 8573 N N . PHE B 1 482 ? 13.375 -28.344 -38.25 1 81.44 482 PHE B N 1
ATOM 8574 C CA . PHE B 1 482 ? 14.719 -27.859 -37.969 1 81.44 482 PHE B CA 1
ATOM 8575 C C . PHE B 1 482 ? 15.773 -28.688 -38.688 1 81.44 482 PHE B C 1
ATOM 8577 O O . PHE B 1 482 ? 16.969 -28.516 -38.438 1 81.44 482 PHE B O 1
ATOM 8584 N N . ALA B 1 483 ? 15.414 -29.578 -39.5 1 78.75 483 ALA B N 1
ATOM 8585 C CA . ALA B 1 483 ? 16.344 -30.453 -40.219 1 78.75 483 ALA B CA 1
ATOM 8586 C C . ALA B 1 483 ? 17.328 -29.625 -41.031 1 78.75 483 ALA B C 1
ATOM 8588 O O . ALA B 1 483 ? 18.469 -30.047 -41.25 1 78.75 483 ALA B O 1
ATOM 8589 N N . HIS B 1 484 ? 16.891 -28.484 -41.438 1 76.56 484 HIS B N 1
ATOM 8590 C CA . HIS B 1 484 ? 17.703 -27.656 -42.312 1 76.56 484 HIS B CA 1
ATOM 8591 C C . HIS B 1 484 ? 18.594 -26.703 -41.531 1 76.56 484 HIS B C 1
ATOM 8593 O O . HIS B 1 484 ? 19.453 -26.016 -42.125 1 76.56 484 HIS B O 1
ATOM 8599 N N . LEU B 1 485 ? 18.406 -26.641 -40.281 1 77.5 485 LEU B N 1
ATOM 8600 C CA . LEU B 1 485 ? 19.109 -25.656 -39.469 1 77.5 485 LEU B CA 1
ATOM 8601 C C . LEU B 1 485 ? 20.453 -26.203 -39 1 77.5 485 LEU B C 1
ATOM 8603 O O . LEU B 1 485 ? 20.578 -27.406 -38.719 1 77.5 485 LEU B O 1
ATOM 8607 N N . ASP B 1 486 ? 21.5 -25.266 -39 1 68.94 486 ASP B N 1
ATOM 8608 C CA . ASP B 1 486 ? 22.828 -25.625 -38.562 1 68.94 486 ASP B CA 1
ATOM 8609 C C . ASP B 1 486 ? 22.891 -25.641 -37.031 1 68.94 486 ASP B C 1
ATOM 8611 O O . ASP B 1 486 ? 22.625 -24.625 -36.375 1 68.94 486 ASP B O 1
ATOM 8615 N N . ILE B 1 487 ? 23.25 -26.75 -36.469 1 65.88 487 ILE B N 1
ATOM 8616 C CA . ILE B 1 487 ? 23.281 -26.984 -35.031 1 65.88 487 ILE B CA 1
ATOM 8617 C C . ILE B 1 487 ? 24.359 -26.109 -34.375 1 65.88 487 ILE B C 1
ATOM 8619 O O . ILE B 1 487 ? 24.219 -25.719 -33.219 1 65.88 487 ILE B O 1
ATOM 8623 N N . LEU B 1 488 ? 25.422 -25.75 -35.125 1 62.22 488 LEU B N 1
ATOM 8624 C CA . LEU B 1 488 ? 26.594 -25.125 -34.531 1 62.22 488 LEU B CA 1
ATOM 8625 C C . LEU B 1 488 ? 26.5 -23.609 -34.562 1 62.22 488 LEU B C 1
ATOM 8627 O O . LEU B 1 488 ? 27.344 -22.906 -34 1 62.22 488 LEU B O 1
ATOM 8631 N N . THR B 1 489 ? 25.484 -23.047 -35.062 1 63.31 489 THR B N 1
ATOM 8632 C CA . THR B 1 489 ? 25.375 -21.594 -35.062 1 63.31 489 THR B CA 1
ATOM 8633 C C . THR B 1 489 ? 24.938 -21.094 -33.688 1 63.31 489 THR B C 1
ATOM 8635 O O . THR B 1 489 ? 23.938 -21.547 -33.156 1 63.31 489 THR B O 1
ATOM 8638 N N . SER B 1 490 ? 25.922 -20.453 -32.969 1 58.88 490 SER B N 1
ATOM 8639 C CA . SER B 1 490 ? 25.594 -19.859 -31.656 1 58.88 490 SER B CA 1
ATOM 8640 C C . SER B 1 490 ? 24.578 -18.719 -31.797 1 58.88 490 SER B C 1
ATOM 8642 O O . SER B 1 490 ? 24.766 -17.828 -32.625 1 58.88 490 SER B O 1
ATOM 8644 N N . SER B 1 491 ? 23.406 -18.906 -31.641 1 57.84 491 SER B N 1
ATOM 8645 C CA . SER B 1 491 ? 22.438 -17.828 -31.641 1 57.84 491 SER B CA 1
ATOM 8646 C C . SER B 1 491 ? 21.859 -17.594 -30.25 1 57.84 491 SER B C 1
ATOM 8648 O O . SER B 1 491 ? 21.578 -18.547 -29.531 1 57.84 491 SER B O 1
ATOM 8650 N N . THR B 1 492 ? 22.359 -16.531 -29.547 1 51.72 492 THR B N 1
ATOM 8651 C CA . THR B 1 492 ? 21.75 -16.141 -28.281 1 51.72 492 THR B CA 1
ATOM 8652 C C . THR B 1 492 ? 20.297 -15.711 -28.484 1 51.72 492 THR B C 1
ATOM 8654 O O . THR B 1 492 ? 19.969 -15.055 -29.484 1 51.72 492 THR B O 1
ATOM 8657 N N . ALA B 1 493 ? 19.469 -16.406 -28.141 1 50.03 493 ALA B N 1
ATOM 8658 C CA . ALA B 1 493 ? 18.078 -15.93 -28.156 1 50.03 493 ALA B CA 1
ATOM 8659 C C . ALA B 1 493 ? 17.984 -14.508 -27.625 1 50.03 493 ALA B C 1
ATOM 8661 O O . ALA B 1 493 ? 18.188 -14.266 -26.438 1 50.03 493 ALA B O 1
ATOM 8662 N N . THR B 1 494 ? 18.531 -13.43 -28.141 1 45.88 494 THR B N 1
ATOM 8663 C CA . THR B 1 494 ? 18.391 -12.016 -27.797 1 45.88 494 THR B CA 1
ATOM 8664 C C . THR B 1 494 ? 17.016 -11.734 -27.219 1 45.88 494 THR B C 1
ATOM 8666 O O . THR B 1 494 ? 16.609 -10.578 -27.109 1 45.88 494 THR B O 1
ATOM 8669 N N . PRO B 1 495 ? 16.172 -12.719 -27.031 1 38.66 495 PRO B N 1
ATOM 8670 C CA . PRO B 1 495 ? 14.766 -12.398 -26.812 1 38.66 495 PRO B CA 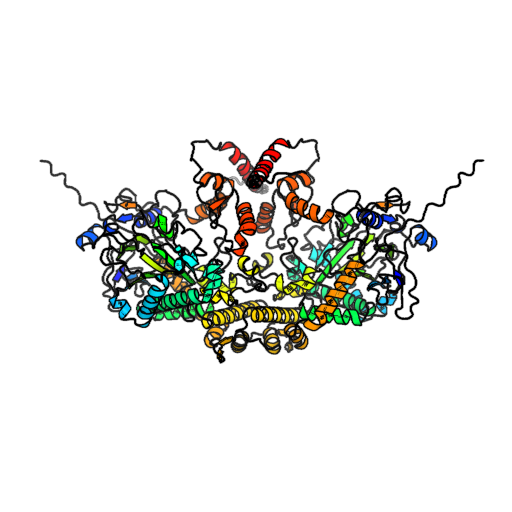1
ATOM 8671 C C . PRO B 1 495 ? 14.539 -11.586 -25.531 1 38.66 495 PRO B C 1
ATOM 8673 O O . PRO B 1 495 ? 13.68 -10.695 -25.5 1 38.66 495 PRO B O 1
ATOM 8676 N N . LEU B 1 496 ? 15.203 -11.836 -24.484 1 40.97 496 LEU B N 1
ATOM 8677 C CA . LEU B 1 496 ? 14.711 -11.188 -23.266 1 40.97 496 LEU B CA 1
ATOM 8678 C C . LEU B 1 496 ? 15 -9.688 -23.297 1 40.97 496 LEU B C 1
ATOM 8680 O O . LEU B 1 496 ? 14.156 -8.883 -22.906 1 40.97 496 LEU B O 1
ATOM 8684 N N . GLU B 1 497 ? 16.188 -9.32 -23.641 1 45.28 497 GLU B N 1
ATOM 8685 C CA . GLU B 1 497 ? 16.5 -7.895 -23.703 1 45.28 497 GLU B CA 1
ATOM 8686 C C . GLU B 1 497 ? 15.672 -7.191 -24.766 1 45.28 497 GLU B C 1
ATOM 8688 O O . GLU B 1 497 ? 15.164 -6.09 -24.547 1 45.28 497 GLU B O 1
ATOM 8693 N N . GLU B 1 498 ? 15.578 -7.805 -25.938 1 44.25 498 GLU B N 1
ATOM 8694 C CA . GLU B 1 498 ? 14.742 -7.223 -26.984 1 44.25 498 GLU B CA 1
ATOM 8695 C C . GLU B 1 498 ? 13.273 -7.219 -26.578 1 44.25 498 GLU B C 1
ATOM 8697 O O . GLU B 1 498 ? 12.547 -6.27 -26.875 1 44.25 498 GLU B O 1
ATOM 8702 N N . PHE B 1 499 ? 12.875 -8.219 -25.875 1 40.28 499 PHE B N 1
ATOM 8703 C CA . PHE B 1 499 ? 11.539 -8.258 -25.312 1 40.28 499 PHE B CA 1
ATOM 8704 C C . PHE B 1 499 ? 11.344 -7.145 -24.281 1 40.28 499 PHE B C 1
ATOM 8706 O O . PHE B 1 499 ? 10.32 -6.453 -24.297 1 40.28 499 PHE B O 1
ATOM 8713 N N . ASN B 1 500 ? 12.297 -7.027 -23.469 1 44.25 500 ASN B N 1
ATOM 8714 C CA . ASN B 1 500 ? 12.203 -5.961 -22.469 1 44.25 500 ASN B CA 1
ATOM 8715 C C . ASN B 1 500 ? 12.195 -4.582 -23.125 1 44.25 500 ASN B C 1
ATOM 8717 O O . ASN B 1 500 ? 11.461 -3.693 -22.703 1 44.25 500 ASN B O 1
ATOM 8721 N N . LYS B 1 501 ? 13.055 -4.414 -24.031 1 46.25 501 LYS B N 1
ATOM 8722 C CA . LYS B 1 501 ? 13.078 -3.176 -24.797 1 46.25 501 LYS B CA 1
ATOM 8723 C C . LYS B 1 501 ? 11.773 -2.99 -25.578 1 46.25 501 LYS B C 1
ATOM 8725 O O . LYS B 1 501 ? 11.219 -1.891 -25.609 1 46.25 501 LYS B O 1
ATOM 8730 N N . TRP B 1 502 ? 11.312 -4.047 -26.25 1 41.88 502 TRP B N 1
ATOM 8731 C CA . TRP B 1 502 ? 10.055 -4.066 -26.984 1 41.88 502 TRP B CA 1
ATOM 8732 C C . TRP B 1 502 ? 8.867 -3.865 -26.047 1 41.88 502 TRP B C 1
ATOM 8734 O O . TRP B 1 502 ? 7.957 -3.088 -26.359 1 41.88 502 TRP B O 1
ATOM 8744 N N . SER B 1 503 ? 8.797 -4.488 -25 1 42.66 503 SER B N 1
ATOM 8745 C CA . SER B 1 503 ? 7.727 -4.367 -24 1 42.66 503 SER B CA 1
ATOM 8746 C C . SER B 1 503 ? 7.633 -2.941 -23.469 1 42.66 503 SER B C 1
ATOM 8748 O O . SER B 1 503 ? 6.535 -2.416 -23.281 1 42.66 503 SER B O 1
ATOM 8750 N N . LYS B 1 504 ? 8.75 -2.385 -23.219 1 47.84 504 LYS B N 1
ATOM 8751 C CA . LYS B 1 504 ? 8.797 -0.985 -22.797 1 47.84 504 LYS B CA 1
ATOM 8752 C C . LYS B 1 504 ? 8.289 -0.067 -23.906 1 47.84 504 LYS B C 1
ATOM 8754 O O . LYS B 1 504 ? 7.574 0.903 -23.641 1 47.84 504 LYS B O 1
ATOM 8759 N N . LYS B 1 505 ? 8.75 -0.352 -25.156 1 42.75 505 LYS B N 1
ATOM 8760 C CA . LYS B 1 505 ? 8.375 0.436 -26.312 1 42.75 505 LYS B CA 1
ATOM 8761 C C . LYS B 1 505 ? 6.926 0.166 -26.719 1 42.75 505 LYS B C 1
ATOM 8763 O O . LYS B 1 505 ? 6.219 1.073 -27.172 1 42.75 505 LYS B O 1
ATOM 8768 N N . THR B 1 506 ? 6.504 -1.065 -26.703 1 43.97 506 THR B N 1
ATOM 8769 C CA . THR B 1 506 ? 5.195 -1.498 -27.188 1 43.97 506 THR B CA 1
ATOM 8770 C C . THR B 1 506 ? 4.098 -1.11 -26.188 1 43.97 506 THR B C 1
ATOM 8772 O O . THR B 1 506 ? 2.91 -1.245 -26.5 1 43.97 506 THR B O 1
ATOM 8775 N N . ASN B 1 507 ? 4.52 -0.662 -25.156 1 51.09 507 ASN B N 1
ATOM 8776 C CA . ASN B 1 507 ? 3.506 -0.272 -24.172 1 51.09 507 ASN B CA 1
ATOM 8777 C C . ASN B 1 507 ? 3.115 1.194 -24.328 1 51.09 507 ASN B C 1
ATOM 8779 O O . ASN B 1 507 ? 2.422 1.75 -23.484 1 51.09 507 ASN B O 1
ATOM 8783 N N . SER B 1 508 ? 3.711 1.67 -25.453 1 59.19 508 SER B N 1
ATOM 8784 C CA . SER B 1 508 ? 3.207 3.014 -25.719 1 59.19 508 SER B CA 1
ATOM 8785 C C . SER B 1 508 ? 1.858 2.967 -26.438 1 59.19 508 SER B C 1
ATOM 8787 O O . SER B 1 508 ? 1.561 2.008 -27.141 1 59.19 508 SER B O 1
ATOM 8789 N N . LEU B 1 509 ? 1.054 3.828 -26.203 1 65.31 509 LEU B N 1
ATOM 8790 C CA . LEU B 1 509 ? -0.318 3.871 -26.688 1 65.31 509 LEU B CA 1
ATOM 8791 C C . LEU B 1 509 ? -0.349 3.834 -28.219 1 65.31 509 LEU B C 1
ATOM 8793 O O . LEU B 1 509 ? -1.16 3.117 -28.812 1 65.31 509 LEU B O 1
ATOM 8797 N N . PRO B 1 510 ? 0.594 4.422 -28.906 1 62.59 510 PRO B N 1
ATOM 8798 C CA . PRO B 1 510 ? 0.556 4.336 -30.375 1 62.59 510 PRO B CA 1
ATOM 8799 C C . PRO B 1 510 ? 0.84 2.926 -30.891 1 62.59 510 PRO B C 1
ATOM 8801 O O . PRO B 1 510 ? 0.194 2.469 -31.828 1 62.59 510 PRO B O 1
ATOM 8804 N N . VAL B 1 511 ? 1.684 2.24 -30.297 1 63.09 511 VAL B N 1
ATOM 8805 C CA . VAL B 1 511 ? 2.018 0.883 -30.719 1 63.09 511 VAL B CA 1
ATOM 8806 C C . VAL B 1 511 ? 0.852 -0.054 -30.406 1 63.09 511 VAL B C 1
ATOM 8808 O O . VAL B 1 511 ? 0.522 -0.928 -31.219 1 63.09 511 VAL B O 1
ATOM 8811 N N . ILE B 1 512 ? 0.298 0.143 -29.328 1 72.38 512 ILE B N 1
ATOM 8812 C CA . ILE B 1 512 ? -0.847 -0.677 -28.938 1 72.38 512 ILE B CA 1
ATOM 8813 C C . ILE B 1 512 ? -1.971 -0.498 -29.953 1 72.38 512 ILE B C 1
ATOM 8815 O O . ILE B 1 512 ? -2.59 -1.476 -30.391 1 72.38 512 ILE B O 1
ATOM 8819 N N . LYS B 1 513 ? -2.113 0.709 -30.344 1 74.06 513 LYS B N 1
ATOM 8820 C CA . LYS B 1 513 ? -3.189 0.982 -31.297 1 74.06 513 LYS B CA 1
ATOM 8821 C C . LYS B 1 513 ? -2.863 0.413 -32.688 1 74.06 513 LYS B C 1
ATOM 8823 O O . LYS B 1 513 ? -3.76 -0.025 -33.406 1 74.06 513 LYS B O 1
ATOM 8828 N N . ARG B 1 514 ? -1.641 0.38 -33 1 68.44 514 ARG B N 1
ATOM 8829 C CA . ARG B 1 514 ? -1.219 -0.208 -34.25 1 68.44 514 ARG B CA 1
ATOM 8830 C C . ARG B 1 514 ? -1.45 -1.716 -34.25 1 68.44 514 ARG B C 1
ATOM 8832 O O . ARG B 1 514 ? -1.891 -2.275 -35.281 1 68.44 514 ARG B O 1
ATOM 8839 N N . ASN B 1 515 ? -1.235 -2.223 -33.125 1 65 515 ASN B N 1
ATOM 8840 C CA . ASN B 1 515 ? -1.271 -3.68 -33.062 1 65 515 ASN B CA 1
ATOM 8841 C C . ASN B 1 515 ? -2.682 -4.191 -32.781 1 65 515 ASN B C 1
ATOM 8843 O O . ASN B 1 515 ? -3.041 -5.293 -33.219 1 65 515 ASN B O 1
ATOM 8847 N N . TYR B 1 516 ? -3.389 -3.367 -32.031 1 75.38 516 TYR B N 1
ATOM 8848 C CA . TYR B 1 516 ? -4.641 -3.918 -31.516 1 75.38 516 TYR B CA 1
ATOM 8849 C C . TYR B 1 516 ? -5.832 -3.098 -32 1 75.38 516 TYR B C 1
ATOM 8851 O O . TYR B 1 516 ? -6.984 -3.445 -31.734 1 75.38 516 TYR B O 1
ATOM 8859 N N . GLY B 1 517 ? -5.559 -2.049 -32.719 1 75.44 517 GLY B N 1
ATOM 8860 C CA . GLY B 1 517 ? -6.637 -1.217 -33.219 1 75.44 517 GLY B CA 1
ATOM 8861 C C . GLY B 1 517 ? -6.914 -0.005 -32.344 1 75.44 517 GLY B C 1
ATOM 8862 O O . GLY B 1 517 ? -6.164 0.283 -31.406 1 75.44 517 GLY B O 1
ATOM 8863 N N . LYS B 1 518 ? -8.031 0.608 -32.719 1 79.81 518 LYS B N 1
ATOM 8864 C CA . LYS B 1 518 ? -8.352 1.895 -32.094 1 79.81 518 LYS B CA 1
ATOM 8865 C C . LYS B 1 518 ? -8.852 1.714 -30.672 1 79.81 518 LYS B C 1
ATOM 8867 O O . LYS B 1 518 ? -8.664 2.594 -29.828 1 79.81 518 LYS B O 1
ATOM 8872 N N . LEU B 1 519 ? -9.477 0.577 -30.438 1 86.06 519 LEU B N 1
ATOM 8873 C CA . LEU B 1 519 ? -10.031 0.294 -29.109 1 86.06 519 LEU B CA 1
ATOM 8874 C C . LEU B 1 519 ? -9.461 -1.006 -28.547 1 86.06 519 LEU B C 1
ATOM 8876 O O . LEU B 1 519 ? -10.18 -1.996 -28.422 1 86.06 519 LEU B O 1
ATOM 8880 N N . PRO B 1 520 ? -8.305 -0.901 -28.125 1 80.81 520 PRO B N 1
ATOM 8881 C CA . PRO B 1 520 ? -7.59 -2.139 -27.797 1 80.81 520 PRO B CA 1
ATOM 8882 C C . PRO B 1 520 ? -8.008 -2.719 -26.453 1 80.81 520 PRO B C 1
ATOM 8884 O O . PRO B 1 520 ? -7.668 -3.861 -26.141 1 80.81 520 PRO B O 1
ATOM 8887 N N . TYR B 1 521 ? -8.797 -1.947 -25.641 1 85.25 521 TYR B N 1
ATOM 8888 C CA . TYR B 1 521 ? -9.07 -2.434 -24.297 1 85.25 521 TYR B CA 1
ATOM 8889 C C . TYR B 1 521 ? -10.531 -2.842 -24.156 1 85.25 521 TYR B C 1
ATOM 8891 O O . TYR B 1 521 ? -11.43 -2.002 -24.25 1 85.25 521 TYR B O 1
ATOM 8899 N N . LEU B 1 522 ? -10.695 -4.164 -23.875 1 81.38 522 LEU B N 1
ATOM 8900 C CA . LEU B 1 522 ? -12.008 -4.777 -23.719 1 81.38 522 LEU B CA 1
ATOM 8901 C C . LEU B 1 522 ? -12.414 -4.855 -22.266 1 81.38 522 LEU B C 1
ATOM 8903 O O . LEU B 1 522 ? -11.641 -5.32 -21.422 1 81.38 522 LEU B O 1
ATOM 8907 N N . CYS B 1 523 ? -13.609 -4.352 -22 1 78.94 523 CYS B N 1
ATOM 8908 C CA . CYS B 1 523 ? -14.148 -4.531 -20.656 1 78.94 523 CYS B CA 1
ATOM 8909 C C . CYS B 1 523 ? -14.562 -5.98 -20.422 1 78.94 523 CYS B C 1
ATOM 8911 O O . CYS B 1 523 ? -15.406 -6.516 -21.141 1 78.94 523 CYS B O 1
ATOM 8913 N N . PRO B 1 524 ? -14.062 -6.562 -19.438 1 71.69 524 PRO B N 1
ATOM 8914 C CA . PRO B 1 524 ? -14.375 -7.977 -19.219 1 71.69 524 PRO B CA 1
ATOM 8915 C C . PRO B 1 524 ? -15.805 -8.195 -18.734 1 71.69 524 PRO B C 1
ATOM 8917 O O . PRO B 1 524 ? -16.312 -9.312 -18.766 1 71.69 524 PRO B O 1
ATOM 8920 N N . CYS B 1 525 ? -16.484 -7.078 -18.344 1 72.19 525 CYS B N 1
ATOM 8921 C CA . CYS B 1 525 ? -17.828 -7.211 -17.766 1 72.19 525 CYS B CA 1
ATOM 8922 C C . CYS B 1 525 ? -18.906 -7.016 -18.828 1 72.19 525 CYS B C 1
ATOM 8924 O O . CYS B 1 525 ? -19.938 -7.668 -18.797 1 72.19 525 CYS B O 1
ATOM 8926 N N . CYS B 1 526 ? -18.719 -6.078 -19.766 1 74.56 526 CYS B N 1
ATOM 8927 C CA . CYS B 1 526 ? -19.781 -5.773 -20.719 1 74.56 526 CYS B CA 1
ATOM 8928 C C . CYS B 1 526 ? -19.266 -5.816 -22.156 1 74.56 526 CYS B C 1
ATOM 8930 O O . CYS B 1 526 ? -20 -5.492 -23.078 1 74.56 526 CYS B O 1
ATOM 8932 N N . GLU B 1 527 ? -18.062 -6.062 -22.406 1 74 527 GLU B N 1
ATOM 8933 C CA . GLU B 1 527 ? -17.406 -6.309 -23.688 1 74 527 GLU B CA 1
ATOM 8934 C C . GLU B 1 527 ? -17.312 -5.023 -24.5 1 74 527 GLU B C 1
ATOM 8936 O O . GLU B 1 527 ? -16.969 -5.066 -25.688 1 74 527 GLU B O 1
ATOM 8941 N N . LEU B 1 528 ? -17.609 -3.924 -23.781 1 81.25 528 LEU B N 1
ATOM 8942 C CA . LEU B 1 528 ? -17.328 -2.652 -24.438 1 81.25 528 LEU B CA 1
ATOM 8943 C C . LEU B 1 528 ? -15.828 -2.436 -24.562 1 81.25 528 LEU B C 1
ATOM 8945 O O . LEU B 1 528 ? -15.055 -2.881 -23.719 1 81.25 528 LEU B O 1
ATOM 8949 N N . ARG B 1 529 ? -15.445 -1.789 -25.641 1 85.62 529 ARG B N 1
ATOM 8950 C CA . ARG B 1 529 ? -14.023 -1.536 -25.875 1 85.62 529 ARG B CA 1
ATOM 8951 C C . ARG B 1 529 ? -13.688 -0.064 -25.672 1 85.62 529 ARG B C 1
ATOM 8953 O O . ARG B 1 529 ? -14.531 0.809 -25.891 1 85.62 529 ARG B O 1
ATOM 8960 N N . PHE B 1 530 ? -12.453 0.213 -25.25 1 86.5 530 PHE B N 1
ATOM 8961 C CA . PHE B 1 530 ? -12 1.558 -24.922 1 86.5 530 PHE B CA 1
ATOM 8962 C C . PHE B 1 530 ? -10.641 1.843 -25.547 1 86.5 530 PHE B C 1
ATOM 8964 O O . PHE B 1 530 ? -9.852 0.923 -25.781 1 86.5 530 PHE B O 1
ATOM 8971 N N . ALA B 1 531 ? -10.383 3.086 -25.828 1 80.75 531 ALA B N 1
ATOM 8972 C CA . ALA B 1 531 ? -9.164 3.502 -26.516 1 80.75 531 ALA B CA 1
ATOM 8973 C C . ALA B 1 531 ? -7.965 3.479 -25.562 1 80.75 531 ALA B C 1
ATOM 8975 O O . ALA B 1 531 ? -6.828 3.283 -25.984 1 80.75 531 ALA B O 1
ATOM 8976 N N . THR B 1 532 ? -8.227 3.768 -24.344 1 80.56 532 THR B N 1
ATOM 8977 C CA . THR B 1 532 ? -7.125 3.822 -23.375 1 80.56 532 THR B CA 1
ATOM 8978 C C . THR B 1 532 ? -7.469 3.041 -22.125 1 80.56 532 THR B C 1
ATOM 8980 O O . THR B 1 532 ? -8.641 2.781 -21.844 1 80.56 532 THR B O 1
ATOM 8983 N N . LYS B 1 533 ? -6.359 2.766 -21.438 1 79.12 533 LYS B N 1
ATOM 8984 C CA . LYS B 1 533 ? -6.508 2.066 -20.156 1 79.12 533 LYS B CA 1
ATOM 8985 C C . LYS B 1 533 ? -7.281 2.916 -19.156 1 79.12 533 LYS B C 1
ATOM 8987 O O . LYS B 1 533 ? -8.102 2.395 -18.406 1 79.12 533 LYS B O 1
ATOM 8992 N N . GLN B 1 534 ? -7.059 4.18 -19.156 1 76.12 534 GLN B N 1
ATOM 8993 C CA . GLN B 1 534 ? -7.684 5.09 -18.203 1 76.12 534 GLN B CA 1
ATOM 8994 C C . GLN B 1 534 ? -9.188 5.18 -18.438 1 76.12 534 GLN B C 1
ATOM 8996 O O . GLN B 1 534 ? -9.969 5.18 -17.469 1 76.12 534 GLN B O 1
ATOM 9001 N N . ARG B 1 535 ? -9.562 5.164 -19.641 1 75.38 535 ARG B N 1
ATOM 9002 C CA . ARG B 1 535 ? -10.984 5.227 -19.969 1 75.38 535 ARG B CA 1
ATOM 9003 C C . ARG B 1 535 ? -11.695 3.945 -19.547 1 75.38 535 ARG B C 1
ATOM 9005 O O . ARG B 1 535 ? -12.82 3.99 -19.047 1 75.38 535 ARG B O 1
ATOM 9012 N N . LEU B 1 536 ? -11.016 2.941 -19.797 1 84.06 536 LEU B N 1
ATOM 9013 C CA . LEU B 1 536 ? -11.586 1.667 -19.375 1 84.06 536 LEU B CA 1
ATOM 9014 C C . LEU B 1 536 ? -11.727 1.602 -17.859 1 84.06 536 LEU B C 1
ATOM 9016 O O . LEU B 1 536 ? -12.75 1.15 -17.344 1 84.06 536 LEU B O 1
ATOM 9020 N N . GLN B 1 537 ? -10.734 2.07 -17.203 1 83.06 537 GLN B N 1
ATOM 9021 C CA . GLN B 1 537 ? -10.789 2.053 -15.75 1 83.06 537 GLN B CA 1
ATOM 9022 C C . GLN B 1 537 ? -11.914 2.939 -15.227 1 83.06 537 GLN B C 1
ATOM 9024 O O . GLN B 1 537 ? -12.625 2.566 -14.289 1 83.06 537 GLN B O 1
ATOM 9029 N N . ASN B 1 538 ? -12.07 4.086 -15.789 1 78.31 538 ASN B N 1
ATOM 9030 C CA . ASN B 1 538 ? -13.164 4.973 -15.406 1 78.31 538 ASN B CA 1
ATOM 9031 C C . ASN B 1 538 ? -14.523 4.316 -15.633 1 78.31 538 ASN B C 1
ATOM 9033 O O . ASN B 1 538 ? -15.406 4.398 -14.773 1 78.31 538 ASN B O 1
ATOM 9037 N N . HIS B 1 539 ? -14.625 3.699 -16.719 1 82.31 539 HIS B N 1
ATOM 9038 C CA . HIS B 1 539 ? -15.844 2.961 -17.016 1 82.31 539 HIS B CA 1
ATOM 9039 C C . HIS B 1 539 ? -16.109 1.892 -15.953 1 82.31 539 HIS B C 1
ATOM 9041 O O . HIS B 1 539 ? -17.234 1.784 -15.445 1 82.31 539 HIS B O 1
ATOM 9047 N N . HIS B 1 540 ? -15.117 1.207 -15.664 1 83.25 540 HIS B N 1
ATOM 9048 C CA . HIS B 1 540 ? -15.25 0.162 -14.656 1 83.25 540 HIS B CA 1
ATOM 9049 C C . HIS B 1 540 ? -15.688 0.743 -13.32 1 83.25 540 HIS B C 1
ATOM 9051 O O . HIS B 1 540 ? -16.609 0.223 -12.688 1 83.25 540 HIS B O 1
ATOM 9057 N N . ASN B 1 541 ? -15.062 1.818 -12.906 1 79.81 541 ASN B N 1
ATOM 9058 C CA . ASN B 1 541 ? -15.336 2.434 -11.609 1 79.81 541 ASN B CA 1
ATOM 9059 C C . ASN B 1 541 ? -16.766 2.953 -11.523 1 79.81 541 ASN B C 1
ATOM 9061 O O . ASN B 1 541 ? -17.359 2.967 -10.445 1 79.81 541 ASN B O 1
ATOM 9065 N N . LEU B 1 542 ? -17.297 3.211 -12.633 1 78.19 542 LEU B N 1
ATOM 9066 C CA . LEU B 1 542 ? -18.641 3.783 -12.656 1 78.19 542 LEU B CA 1
ATOM 9067 C C . LEU B 1 542 ? -19.688 2.689 -12.797 1 78.19 542 LEU B C 1
ATOM 9069 O O . LEU B 1 542 ? -20.719 2.734 -12.125 1 78.19 542 LEU B O 1
ATOM 9073 N N . ALA B 1 543 ? -19.266 1.678 -13.625 1 77.38 543 ALA B N 1
ATOM 9074 C CA . ALA B 1 543 ? -20.328 0.764 -14.031 1 77.38 543 ALA B CA 1
ATOM 9075 C C . ALA B 1 543 ? -20.188 -0.586 -13.336 1 77.38 543 ALA B C 1
ATOM 9077 O O . ALA B 1 543 ? -21.172 -1.318 -13.18 1 77.38 543 ALA B O 1
ATOM 9078 N N . HIS B 1 544 ? -18.953 -0.858 -12.945 1 79.12 544 HIS B N 1
ATOM 9079 C CA . HIS B 1 544 ? -18.766 -2.27 -12.633 1 79.12 544 HIS B CA 1
ATOM 9080 C C . HIS B 1 544 ? -18.016 -2.441 -11.305 1 79.12 544 HIS B C 1
ATOM 9082 O O . HIS B 1 544 ? -17.609 -3.553 -10.961 1 79.12 544 HIS B O 1
ATOM 9088 N N . LYS B 1 545 ? -17.781 -1.378 -10.57 1 77.44 545 LYS B N 1
ATOM 9089 C CA . LYS B 1 545 ? -16.922 -1.449 -9.391 1 77.44 545 LYS B CA 1
ATOM 9090 C C . LYS B 1 545 ? -17.516 -2.379 -8.336 1 77.44 545 LYS B C 1
ATOM 9092 O O . LYS B 1 545 ? -16.781 -2.959 -7.531 1 77.44 545 LYS B O 1
ATOM 9097 N N . SER B 1 546 ? -18.859 -2.604 -8.367 1 76.69 546 SER B N 1
ATOM 9098 C CA . SER B 1 546 ? -19.516 -3.428 -7.355 1 76.69 546 SER B CA 1
ATOM 9099 C C . SER B 1 546 ? -19.688 -4.867 -7.836 1 76.69 546 SER B C 1
ATOM 9101 O O . SER B 1 546 ? -20.125 -5.73 -7.078 1 76.69 546 SER B O 1
ATOM 9103 N N . THR B 1 547 ? -19.266 -5.129 -9.086 1 76.81 547 THR B N 1
ATOM 9104 C CA . THR B 1 547 ? -19.531 -6.441 -9.664 1 76.81 547 THR B CA 1
ATOM 9105 C C . THR B 1 547 ? -18.25 -7.23 -9.859 1 76.81 547 THR B C 1
ATOM 9107 O O . THR B 1 547 ? -18.234 -8.453 -9.742 1 76.81 547 THR B O 1
ATOM 9110 N N . LEU B 1 548 ? -17.266 -6.441 -10.211 1 79.38 548 LEU B N 1
ATOM 9111 C CA . LEU B 1 548 ? -16.016 -7.098 -10.555 1 79.38 548 LEU B CA 1
ATOM 9112 C C . LEU B 1 548 ? -14.82 -6.266 -10.094 1 79.38 548 LEU B C 1
ATOM 9114 O O . LEU B 1 548 ? -14.805 -5.047 -10.25 1 79.38 548 LEU B O 1
ATOM 9118 N N . GLU B 1 549 ? -13.961 -7.004 -9.461 1 80.31 549 GLU B N 1
ATOM 9119 C CA . GLU B 1 549 ? -12.734 -6.312 -9.086 1 80.31 549 GLU B CA 1
ATOM 9120 C C . GLU B 1 549 ? -11.961 -5.859 -10.32 1 80.31 549 GLU B C 1
ATOM 9122 O O . GLU B 1 549 ? -11.82 -6.617 -11.281 1 80.31 549 GLU B O 1
ATOM 9127 N N . TRP B 1 550 ? -11.43 -4.594 -10.242 1 78.25 550 TRP B N 1
ATOM 9128 C CA . TRP B 1 550 ? -10.688 -4.031 -11.367 1 78.25 550 TRP B CA 1
ATOM 9129 C C . TRP B 1 550 ? -9.328 -4.699 -11.516 1 78.25 550 TRP B C 1
ATOM 9131 O O . TRP B 1 550 ? -8.586 -4.844 -10.539 1 78.25 550 TRP B O 1
ATOM 9141 N N . GLN B 1 551 ? -9.109 -5.211 -12.656 1 73.06 551 GLN B N 1
ATOM 9142 C CA . GLN B 1 551 ? -7.773 -5.625 -13.078 1 73.06 551 GLN B CA 1
ATOM 9143 C C . GLN B 1 551 ? -7.453 -5.102 -14.477 1 73.06 551 GLN B C 1
ATOM 9145 O O . GLN B 1 551 ? -8.281 -5.188 -15.383 1 73.06 551 GLN B O 1
ATOM 9150 N N . MET B 1 552 ? -6.324 -4.465 -14.547 1 72 552 MET B N 1
ATOM 9151 C CA . MET B 1 552 ? -5.949 -3.918 -15.852 1 72 552 MET B CA 1
ATOM 9152 C C . MET B 1 552 ? -5.84 -5.023 -16.891 1 72 552 MET B C 1
ATOM 9154 O O . MET B 1 552 ? -4.996 -5.914 -16.781 1 72 552 MET B O 1
ATOM 9158 N N . PRO B 1 553 ? -6.727 -4.941 -17.891 1 71.12 553 PRO B N 1
ATOM 9159 C CA . PRO B 1 553 ? -6.66 -5.988 -18.906 1 71.12 553 PRO B CA 1
ATOM 9160 C C . PRO B 1 553 ? -5.508 -5.781 -19.891 1 71.12 553 PRO B C 1
ATOM 9162 O O . PRO B 1 553 ? -5.047 -4.652 -20.078 1 71.12 553 PRO B O 1
ATOM 9165 N N . GLN B 1 554 ? -5.043 -6.852 -20.469 1 69.62 554 GLN B N 1
ATOM 9166 C CA . GLN B 1 554 ? -4.133 -6.762 -21.609 1 69.62 554 GLN B CA 1
ATOM 9167 C C . GLN B 1 554 ? -4.871 -6.309 -22.859 1 69.62 554 GLN B C 1
ATOM 9169 O O . GLN B 1 554 ? -6.059 -6.582 -23.031 1 69.62 554 GLN B O 1
ATOM 9174 N N . PRO B 1 555 ? -4.203 -5.512 -23.672 1 73.5 555 PRO B N 1
ATOM 9175 C CA . PRO B 1 555 ? -4.859 -5.137 -24.938 1 73.5 555 PRO B CA 1
ATOM 9176 C C . PRO B 1 555 ? -5.23 -6.344 -25.781 1 73.5 555 PRO B C 1
ATOM 9178 O O . PRO B 1 555 ? -4.586 -7.395 -25.703 1 73.5 555 PRO B O 1
ATOM 9181 N N . SER B 1 556 ? -6.359 -6.289 -26.484 1 71.75 556 SER B N 1
ATOM 9182 C CA . SER B 1 556 ? -6.797 -7.305 -27.438 1 71.75 556 SER B CA 1
ATOM 9183 C C . SER B 1 556 ? -7.242 -6.672 -28.75 1 71.75 556 SER B C 1
ATOM 9185 O O . SER B 1 556 ? -7.57 -5.484 -28.797 1 71.75 556 SER B O 1
ATOM 9187 N N . VAL B 1 557 ? -7.164 -7.422 -29.797 1 68.62 557 VAL B N 1
ATOM 9188 C CA . VAL B 1 557 ? -7.453 -6.922 -31.141 1 68.62 557 VAL B CA 1
ATOM 9189 C C . VAL B 1 557 ? -8.914 -6.484 -31.219 1 68.62 557 VAL B C 1
ATOM 9191 O O . VAL B 1 557 ? -9.812 -7.234 -30.844 1 68.62 557 VAL B O 1
ATOM 9194 N N . ASP B 1 558 ? -9.117 -5.254 -31.656 1 73.31 558 ASP B N 1
ATOM 9195 C CA . ASP B 1 558 ? -10.445 -4.727 -31.953 1 73.31 558 ASP B CA 1
ATOM 9196 C C . ASP B 1 558 ? -11.047 -5.406 -33.188 1 73.31 558 ASP B C 1
ATOM 9198 O O . ASP B 1 558 ? -10.484 -5.344 -34.281 1 73.31 558 ASP B O 1
ATOM 9202 N N . PRO B 1 559 ? -12.109 -6.141 -33 1 65.81 559 PRO B N 1
ATOM 9203 C CA . PRO B 1 559 ? -12.688 -6.836 -34.156 1 65.81 559 PRO B CA 1
ATOM 9204 C C . PRO B 1 559 ? -12.992 -5.898 -35.312 1 65.81 559 PRO B C 1
ATOM 9206 O O . PRO B 1 559 ? -13.008 -6.328 -36.469 1 65.81 559 PRO B O 1
ATOM 9209 N N . ALA B 1 560 ? -13.352 -4.734 -35 1 63.81 560 ALA B N 1
ATOM 9210 C CA . ALA B 1 560 ? -13.648 -3.758 -36.031 1 63.81 560 ALA B CA 1
ATOM 9211 C C . ALA B 1 560 ? -12.367 -3.285 -36.719 1 63.81 560 ALA B C 1
ATOM 9213 O O . ALA B 1 560 ? -12.422 -2.559 -37.719 1 63.81 560 ALA B O 1
ATOM 9214 N N . TYR B 1 561 ? -11.297 -3.672 -36.219 1 56.88 561 TYR B N 1
ATOM 9215 C CA . TYR B 1 561 ? -9.984 -3.328 -36.75 1 56.88 561 TYR B CA 1
ATOM 9216 C C . TYR B 1 561 ? -9.672 -4.16 -38 1 56.88 561 TYR B C 1
ATOM 9218 O O . TYR B 1 561 ? -9.516 -5.379 -37.906 1 56.88 561 TYR B O 1
ATOM 9226 N N . GLN B 1 562 ? -10.188 -3.764 -39.281 1 47.16 562 GLN B N 1
ATOM 9227 C CA . GLN B 1 562 ? -9.711 -4.348 -40.531 1 47.16 562 GLN B CA 1
ATOM 9228 C C . GLN B 1 562 ? -8.25 -3.967 -40.781 1 47.16 562 GLN B C 1
ATOM 9230 O O . GLN B 1 562 ? -7.891 -2.793 -40.688 1 47.16 562 GLN B O 1
ATOM 9235 N N . LYS B 1 563 ? -7.301 -4.75 -40.75 1 47.28 563 LYS B N 1
ATOM 9236 C CA . LYS B 1 563 ? -5.922 -4.492 -41.188 1 47.28 563 LYS B CA 1
ATOM 9237 C C . LYS B 1 563 ? -5.879 -3.682 -42.469 1 47.28 563 LYS B C 1
ATOM 9239 O O . LYS B 1 563 ? -5.859 -4.25 -43.562 1 47.28 563 LYS B O 1
ATOM 9244 N N . GLY B 1 564 ? -6.828 -2.939 -42.969 1 36.06 564 GLY B N 1
ATOM 9245 C CA . GLY B 1 564 ? -6.488 -2.301 -44.219 1 36.06 564 GLY B CA 1
ATOM 9246 C C . GLY B 1 564 ? -5.148 -1.586 -44.188 1 36.06 564 GLY B C 1
ATOM 9247 O O . GLY B 1 564 ? -4.594 -1.349 -43.125 1 36.06 564 GLY B O 1
ATOM 9248 N N . ASN B 1 565 ? -4.629 -1.218 -45.594 1 34.19 565 ASN B N 1
ATOM 9249 C CA . ASN B 1 565 ? -3.467 -0.507 -46.125 1 34.19 565 ASN B CA 1
ATOM 9250 C C . ASN B 1 565 ? -3.221 0.797 -45.375 1 34.19 565 ASN B C 1
ATOM 9252 O O . ASN B 1 565 ? -2.615 1.725 -45.906 1 34.19 565 ASN B O 1
ATOM 9256 N N . GLY B 1 566 ? -3.955 1.218 -44.594 1 34.75 566 GLY B N 1
ATOM 9257 C CA . GLY B 1 566 ? -3.691 2.602 -44.25 1 34.75 566 GLY B CA 1
ATOM 9258 C C . GLY B 1 566 ? -2.281 2.828 -43.719 1 34.75 566 GLY B C 1
ATOM 9259 O O . GLY B 1 566 ? -1.812 2.104 -42.844 1 34.75 566 GLY B O 1
ATOM 9260 N N . GLU B 1 567 ? -1.355 3.381 -44.688 1 31.92 567 GLU B N 1
ATOM 9261 C CA . GLU B 1 567 ? -0.075 4.059 -44.5 1 31.92 567 GLU B CA 1
ATOM 9262 C C . GLU B 1 567 ? -0.041 4.859 -43.219 1 31.92 567 GLU B C 1
ATOM 9264 O O . GLU B 1 567 ? -0.712 5.887 -43.094 1 31.92 567 GLU B O 1
ATOM 9269 N N . PHE B 1 568 ? -0.092 4.352 -42.219 1 33.72 568 PHE B N 1
ATOM 9270 C CA . PHE B 1 568 ? 0.373 5.16 -41.094 1 33.72 568 PHE B CA 1
ATOM 9271 C C . PHE B 1 568 ? 1.686 5.852 -41.438 1 33.72 568 PHE B C 1
ATOM 9273 O O . PHE B 1 568 ? 2.666 5.199 -41.812 1 33.72 568 PHE B O 1
ATOM 9280 N N . ASP B 1 569 ? 1.689 7.105 -42 1 30.36 569 ASP B N 1
ATOM 9281 C CA . ASP B 1 569 ? 2.824 7.969 -42.312 1 30.36 569 ASP B CA 1
ATOM 9282 C C . ASP B 1 569 ? 3.857 7.938 -41.188 1 30.36 569 ASP B C 1
ATOM 9284 O O . ASP B 1 569 ? 3.562 8.328 -40.062 1 30.36 569 ASP B O 1
ATOM 9288 N N . GLU B 1 570 ? 4.816 7.133 -41.25 1 31.69 570 GLU B N 1
ATOM 9289 C CA . GLU B 1 570 ? 6.086 7.004 -40.531 1 31.69 570 GLU B CA 1
ATOM 9290 C C . GLU B 1 570 ? 6.703 8.375 -40.281 1 31.69 570 GLU B C 1
ATOM 9292 O O . GLU B 1 570 ? 7.672 8.477 -39.5 1 31.69 570 GLU B O 1
ATOM 9297 N N . GLU B 1 571 ? 6.469 9.422 -41.094 1 31.47 571 GLU B N 1
ATOM 9298 C CA . GLU B 1 571 ? 7.211 10.68 -41.031 1 31.47 571 GLU B CA 1
ATOM 9299 C C . GLU B 1 571 ? 7.004 11.391 -39.719 1 31.47 571 GLU B C 1
ATOM 9301 O O . GLU B 1 571 ? 7.848 12.188 -39.281 1 31.47 571 GLU B O 1
ATOM 9306 N N . GLY B 1 572 ? 5.922 11.367 -39.156 1 28.11 572 GLY B N 1
ATOM 9307 C CA . GLY B 1 572 ? 5.742 12.188 -37.969 1 28.11 572 GLY B CA 1
ATOM 9308 C C . GLY B 1 572 ? 6.363 11.578 -36.719 1 28.11 572 GLY B C 1
ATOM 9309 O O . GLY B 1 572 ? 6.328 12.188 -35.656 1 28.11 572 GLY B O 1
ATOM 9310 N N . GLU B 1 573 ? 6.648 10.289 -36.719 1 32.16 573 GLU B N 1
ATOM 9311 C CA . GLU B 1 573 ? 7.199 9.609 -35.531 1 32.16 573 GLU B CA 1
ATOM 9312 C C . GLU B 1 573 ? 8.703 9.82 -35.438 1 32.16 573 GLU B C 1
ATOM 9314 O O . GLU B 1 573 ? 9.305 9.562 -34.375 1 32.16 573 GLU B O 1
ATOM 9319 N N . LYS B 1 574 ? 9.477 9.914 -36.531 1 31.75 574 LYS B N 1
ATOM 9320 C CA . LYS B 1 574 ? 10.922 10.141 -36.469 1 31.75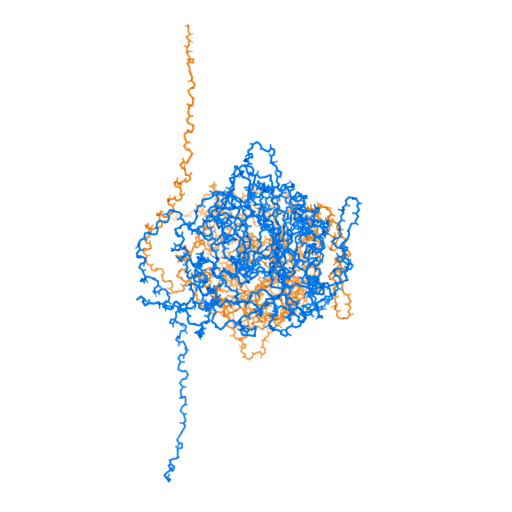 574 LYS B CA 1
ATOM 9321 C C . LYS B 1 574 ? 11.25 11.484 -35.844 1 31.75 574 LYS B C 1
ATOM 9323 O O . LYS B 1 574 ? 12.367 11.695 -35.375 1 31.75 574 LYS B O 1
ATOM 9328 N N . VAL B 1 575 ? 10.539 12.5 -36.031 1 29.86 575 VAL B N 1
ATOM 9329 C CA . VAL B 1 575 ? 10.953 13.797 -35.5 1 29.86 575 VAL B CA 1
ATOM 9330 C C . VAL B 1 575 ? 10.984 13.758 -34 1 29.86 575 VAL B C 1
ATOM 9332 O O . VAL B 1 575 ? 11.805 14.422 -33.344 1 29.86 575 VAL B O 1
ATOM 9335 N N . GLY B 1 576 ? 10.148 12.938 -33.344 1 27.23 576 GLY B N 1
ATOM 9336 C CA . GLY B 1 576 ? 10.203 13.023 -31.875 1 27.23 576 GLY B CA 1
ATOM 9337 C C . GLY B 1 576 ? 11.297 12.164 -31.266 1 27.23 576 GLY B C 1
ATOM 9338 O O . GLY B 1 576 ? 11.75 12.422 -30.156 1 27.23 576 GLY B O 1
ATOM 9339 N N . GLU B 1 577 ? 11.703 11.086 -31.938 1 31.45 577 GLU B N 1
ATOM 9340 C CA . GLU B 1 577 ? 12.773 10.258 -31.391 1 31.45 577 GLU B CA 1
ATOM 9341 C C . GLU B 1 577 ? 14.141 10.898 -31.609 1 31.45 577 GLU B C 1
ATOM 9343 O O . GLU B 1 577 ? 15.047 10.734 -30.797 1 31.45 577 GLU B O 1
ATOM 9348 N N . GLU B 1 578 ? 14.484 11.43 -32.781 1 31.39 578 GLU B N 1
ATOM 9349 C CA . GLU B 1 578 ? 15.82 11.953 -33.031 1 31.39 578 GLU B CA 1
ATOM 9350 C C . GLU B 1 578 ? 16.172 13.078 -32.062 1 31.39 578 GLU B C 1
ATOM 9352 O O . GLU B 1 578 ? 17.328 13.273 -31.703 1 31.39 578 GLU B O 1
ATOM 9357 N N . GLN B 1 579 ? 15.297 13.875 -31.672 1 27.61 579 GLN B N 1
ATOM 9358 C CA . GLN B 1 579 ? 15.695 14.953 -30.766 1 27.61 579 GLN B CA 1
ATOM 9359 C C . GLN B 1 579 ? 16.078 14.398 -29.406 1 27.61 579 GLN B C 1
ATOM 9361 O O . GLN B 1 579 ? 16.812 15.047 -28.656 1 27.61 579 GLN B O 1
ATOM 9366 N N . LEU B 1 580 ? 15.594 13.219 -29.062 1 28.06 580 LEU B N 1
ATOM 9367 C CA . LEU B 1 580 ? 16.078 12.797 -27.75 1 28.06 580 LEU B CA 1
ATOM 9368 C C . LEU B 1 580 ? 17.469 12.195 -27.859 1 28.06 580 LEU B C 1
ATOM 9370 O O . LEU B 1 580 ? 18.25 12.25 -26.891 1 28.06 580 LEU B O 1
ATOM 9374 N N . ALA B 1 581 ? 17.938 11.484 -28.938 1 29.81 581 ALA B N 1
ATOM 9375 C CA . ALA B 1 581 ? 19.281 10.906 -29 1 29.81 581 ALA B CA 1
ATOM 9376 C C . ALA B 1 581 ? 20.344 11.992 -29.094 1 29.81 581 ALA B C 1
ATOM 9378 O O . ALA B 1 581 ? 21.438 11.844 -28.562 1 29.81 581 ALA B O 1
ATOM 9379 N N . GLU B 1 582 ? 20.203 13.016 -30 1 28.47 582 GLU B N 1
ATOM 9380 C CA . GLU B 1 582 ? 21.328 13.93 -30.219 1 28.47 582 GLU B CA 1
ATOM 9381 C C . GLU B 1 582 ? 21.719 14.633 -28.922 1 28.47 582 GLU B C 1
ATOM 9383 O O . GLU B 1 582 ? 22.891 14.93 -28.703 1 28.47 582 GLU B O 1
ATOM 9388 N N . GLU B 1 583 ? 20.734 14.992 -28.062 1 28.27 583 GLU B N 1
ATOM 9389 C CA . GLU B 1 583 ? 21.234 15.844 -26.984 1 28.27 583 GLU B CA 1
ATOM 9390 C C . GLU B 1 583 ? 22.047 15.039 -25.969 1 28.27 583 GLU B C 1
ATOM 9392 O O . GLU B 1 583 ? 22.797 15.602 -25.172 1 28.27 583 GLU B O 1
ATOM 9397 N N . THR B 1 584 ? 21.812 13.719 -25.891 1 28.11 584 THR B N 1
ATOM 9398 C CA . THR B 1 584 ? 22.734 13.109 -24.922 1 28.11 584 THR B CA 1
ATOM 9399 C C . THR B 1 584 ? 24.094 12.867 -25.547 1 28.11 584 THR B C 1
ATOM 9401 O O . THR B 1 584 ? 25.062 12.547 -24.844 1 28.11 584 THR B O 1
ATOM 9404 N N . SER B 1 585 ? 24.172 12.797 -26.891 1 26.5 585 SER B N 1
ATOM 9405 C CA . SER B 1 585 ? 25.484 12.422 -27.406 1 26.5 585 SER B CA 1
ATOM 9406 C C . SER B 1 585 ? 26.484 13.562 -27.25 1 26.5 585 SER B C 1
ATOM 9408 O O . SER B 1 585 ? 27.672 13.391 -27.484 1 26.5 585 SER B O 1
ATOM 9410 N N . SER B 1 586 ? 25.984 14.859 -27.344 1 25.95 586 SER B N 1
ATOM 9411 C CA . SER B 1 586 ? 27.062 15.789 -27.672 1 25.95 586 SER B CA 1
ATOM 9412 C C . SER B 1 586 ? 28.078 15.875 -26.547 1 25.95 586 SER B C 1
ATOM 9414 O O . SER B 1 586 ? 29.141 16.5 -26.703 1 25.95 586 SER B O 1
ATOM 9416 N N . ASN B 1 587 ? 27.672 15.789 -25.328 1 21.88 587 ASN B N 1
ATOM 9417 C CA . ASN B 1 587 ? 28.719 16.406 -24.531 1 21.88 587 ASN B CA 1
ATOM 9418 C C . ASN B 1 587 ? 29.953 15.516 -24.422 1 21.88 587 ASN B C 1
ATOM 9420 O O . ASN B 1 587 ? 30.781 15.711 -23.547 1 21.88 587 ASN B O 1
ATOM 9424 N N . ASP B 1 588 ? 29.891 14.375 -25.078 1 22.42 588 ASP B N 1
ATOM 9425 C CA . ASP B 1 588 ? 31.172 13.68 -24.875 1 22.42 588 ASP B CA 1
ATOM 9426 C C . ASP B 1 588 ? 32.281 14.32 -25.703 1 22.42 588 ASP B C 1
ATOM 9428 O O . ASP B 1 588 ? 32.906 13.648 -26.516 1 22.42 588 ASP B O 1
ATOM 9432 N N . GLU B 1 589 ? 32.094 15.609 -26.125 1 20.56 589 GLU B N 1
ATOM 9433 C CA . GLU B 1 589 ? 33.25 15.938 -26.953 1 20.56 589 GLU B CA 1
ATOM 9434 C C . GLU B 1 589 ? 34.531 15.484 -26.266 1 20.56 589 GLU B C 1
ATOM 9436 O O . GLU B 1 589 ? 34.562 15.227 -25.062 1 20.56 589 GLU B O 1
ATOM 9441 N N . LYS B 1 590 ? 35.688 16.172 -26.844 1 23.25 590 LYS B N 1
ATOM 9442 C CA . LYS B 1 590 ? 37.094 16.031 -27.188 1 23.25 590 LYS B CA 1
ATOM 9443 C C . LYS B 1 590 ? 37.969 16.234 -25.969 1 23.25 590 LYS B C 1
ATOM 9445 O O . LYS B 1 590 ? 38.25 17.359 -25.547 1 23.25 590 LYS B O 1
ATOM 9450 N N . SER B 1 591 ? 37.812 15.852 -24.75 1 20.23 591 SER B N 1
ATOM 9451 C CA . SER B 1 591 ? 39.094 16.078 -24.062 1 20.23 591 SER B CA 1
ATOM 9452 C C . SER B 1 591 ? 40.25 15.453 -24.828 1 20.23 591 SER B C 1
ATOM 9454 O O . SER B 1 591 ? 40.344 14.234 -24.953 1 20.23 591 SER B O 1
ATOM 9456 N N . SER B 1 592 ? 40.656 16.156 -26.031 1 19.28 592 SER B N 1
ATOM 9457 C CA . SER B 1 592 ? 41.812 15.977 -26.906 1 19.28 592 SER B CA 1
ATOM 9458 C C . SER B 1 592 ? 43.062 15.648 -26.094 1 19.28 592 SER B C 1
ATOM 9460 O O . SER B 1 592 ? 43.094 15.844 -24.875 1 19.28 592 SER B O 1
ATOM 9462 N N . GLU B 1 593 ? 44.188 15.438 -26.922 1 18.58 593 GLU B N 1
ATOM 9463 C CA . GLU B 1 593 ? 45.531 14.93 -27.109 1 18.58 593 GLU B CA 1
ATOM 9464 C C . GLU B 1 593 ? 46.562 15.836 -26.422 1 18.58 593 GLU B C 1
ATOM 9466 O O . GLU B 1 593 ? 46.75 16.984 -26.797 1 18.58 593 GLU B O 1
ATOM 9471 N N . GLU B 1 594 ? 46.5 16.203 -25.141 1 19.12 594 GLU B N 1
ATOM 9472 C CA . GLU B 1 594 ? 47.75 16.891 -24.781 1 19.12 594 GLU B CA 1
ATOM 9473 C C . GLU B 1 594 ? 48.969 16.188 -25.344 1 19.12 594 GLU B C 1
ATOM 9475 O O . GLU B 1 594 ? 49.031 14.953 -25.359 1 19.12 594 GLU B O 1
ATOM 9480 N N . GLU B 1 595 ? 49.875 16.969 -26.078 1 18.56 595 GLU B N 1
ATOM 9481 C CA . GLU B 1 595 ? 51.125 17.094 -26.828 1 18.56 595 GLU B CA 1
ATOM 9482 C C . GLU B 1 595 ? 52.281 16.531 -26.031 1 18.56 595 GLU B C 1
ATOM 9484 O O . GLU B 1 595 ? 52.562 16.969 -24.906 1 18.56 595 GLU B O 1
ATOM 9489 N N . GLU B 1 596 ? 52.5 15.094 -26.094 1 19.09 596 GLU B N 1
ATOM 9490 C CA . GLU B 1 596 ? 53.875 14.664 -25.906 1 19.09 596 GLU B CA 1
ATOM 9491 C C . GLU B 1 596 ? 54.844 15.461 -26.797 1 19.09 596 GLU B C 1
ATOM 9493 O O . GLU B 1 596 ? 54.562 15.688 -27.969 1 19.09 596 GLU B O 1
ATOM 9498 N N . PRO B 1 597 ? 55.812 16.297 -26.281 1 20.61 597 PRO B N 1
ATOM 9499 C CA . PRO B 1 597 ? 57.031 16.859 -26.844 1 20.61 597 PRO B CA 1
ATOM 9500 C C . PRO B 1 597 ? 57.844 15.836 -27.625 1 20.61 597 PRO B C 1
ATOM 9502 O O . PRO B 1 597 ? 57.562 14.633 -27.547 1 20.61 597 PRO B O 1
ATOM 9505 N N . GLY B 1 598 ? 59.344 16.047 -27.828 1 19.88 598 GLY B N 1
ATOM 9506 C CA . GLY B 1 598 ? 60.469 16.031 -28.719 1 19.88 598 GLY B CA 1
ATOM 9507 C C . GLY B 1 598 ? 61.219 14.719 -28.688 1 19.88 598 GLY B C 1
ATOM 9508 O O . GLY B 1 598 ? 62.094 14.484 -29.531 1 19.88 598 GLY B O 1
ATOM 9509 N N . VAL B 1 599 ? 61.219 13.68 -27.875 1 20.78 599 VAL B N 1
ATOM 9510 C CA . VAL B 1 599 ? 62.5 13.047 -28.109 1 20.78 599 VAL B CA 1
ATOM 9511 C C . VAL B 1 599 ? 62.625 12.672 -29.578 1 20.78 599 VAL B C 1
ATOM 9513 O O . VAL B 1 599 ? 61.688 12.18 -30.203 1 20.78 599 VAL B O 1
ATOM 9516 N N . LYS B 1 600 ? 63.938 13.203 -30.172 1 19.83 600 LYS B N 1
ATOM 9517 C CA . LYS B 1 600 ? 65.062 12.984 -31.094 1 19.83 600 LYS B CA 1
ATOM 9518 C C . LYS B 1 600 ? 65.5 11.531 -31.062 1 19.83 600 LYS B C 1
ATOM 9520 O O . LYS B 1 600 ? 65.688 10.953 -29.984 1 19.83 600 LYS B O 1
ATOM 9525 N N . LYS B 1 601 ? 65.312 10.758 -32.094 1 20.03 601 LYS B N 1
ATOM 9526 C CA . LYS B 1 601 ? 65.875 9.516 -32.625 1 20.03 601 LYS B CA 1
ATOM 9527 C C . LYS B 1 601 ? 67.375 9.602 -32.781 1 20.03 601 LYS B C 1
ATOM 9529 O O . LYS B 1 601 ? 67.875 9.805 -33.875 1 20.03 601 LYS B O 1
ATOM 9534 N N . ARG B 1 602 ? 68.125 10.25 -31.75 1 18.84 602 ARG B N 1
ATOM 9535 C CA . ARG B 1 602 ? 69.5 10.094 -32.219 1 18.84 602 ARG B CA 1
ATOM 9536 C C . ARG B 1 602 ? 69.812 8.625 -32.469 1 18.84 602 ARG B C 1
ATOM 9538 O O . ARG B 1 602 ? 69.375 7.75 -31.734 1 18.84 602 ARG B O 1
ATOM 9545 N N . LYS B 1 603 ? 70.625 8.492 -33.531 1 20.42 603 LYS B N 1
ATOM 9546 C CA . LYS B 1 603 ? 71.375 7.668 -34.406 1 20.42 603 LYS B CA 1
ATOM 9547 C C . LYS B 1 603 ? 72.375 6.777 -33.625 1 20.42 603 LYS B C 1
ATOM 9549 O O . LYS B 1 603 ? 72.625 7.043 -32.469 1 20.42 603 LYS B O 1
ATOM 9554 N N . ARG B 1 604 ? 73.438 6.477 -34.531 1 17.73 604 ARG B N 1
ATOM 9555 C CA . ARG B 1 604 ? 74.875 6.625 -34.594 1 17.73 604 ARG B CA 1
ATOM 9556 C C . ARG B 1 604 ? 75.312 8.008 -34.125 1 17.73 604 ARG B C 1
ATOM 9558 O O . ARG B 1 604 ? 74.625 9.008 -34.469 1 17.73 604 ARG B O 1
#

Sequence (1208 aa):
MSFSSSQPKASPCFNYQSPIQNNTGKKDGYLILPNFSTETGPINQKLAIIKNSECPELLKVAGHTSKEEDQAAHCHEMFFNQPYYIASGPKDDDPVFTAQFFGEKDIKNIPLAYKAMREAREITHRKSTDRNSQNDVSEFEQRMIGGSKKKVLDRRAYVQGFTITQQQDAICAAQLNAAIIANSESIGRLNQLVAIAAGHLLANCAPKEVLDHLAKQAESAVPVTFGHEDNKFFSTVQYNYSGVEIESLEVSLGNFGALHIDGHDDPTLWTVLLVLSNIPESYWPGRTFVSSLRIYATMGPMTALVFKAVHPHISLGPITMGKSERPRLVAVCYPKEKVMRETPTLIRRSTPLILQTIKGLRSSLPEAHPIAIAAFGTRRNQMEFLARLEAHDKTKIHRINPSLKMPTADLFVQLWSWEENGVTMTPRVSRIQAVLDGDGETRKWYMDYSKKCVSILSMRWFDGKKKTETNWVSIENIGSTFAHLDILTSSTATPLEEFNKWSKKTNSLPVIKRNYGKLPYLCPCCELRFATKQRLQNHHNLAHKSTLEWQMPQPSVDPAYQKGNGEFDEEGEKVGEEQLAEETSSNDEKSSEEEEPGVKKRKRMSFSSSQPKASPCFNYQSPIQNNTGKKDGYLILPNFSTETGPINQKLAIIKNSECPELLKVAGHTSKEEDQAAHCHEMFFNQPYYIASGPKDDDPVFTAQFFGEKDIKNIPLAYKAMREAREITHRKSTDRNSQNDVSEFEQRMIGGSKKKVLDRRAYVQGFTITQQQDAICAAQLNAAIIANSESIGRLNQLVAIAAGHLLANCAPKEVLDHLAKQAESAVPVTFGHEDNKFFSTVQYNYSGVEIESLEVSLGNFGALHIDGHDDPTLWTVLLVLSNIPESYWPGRTFVSSLRIYATMGPMTALVFKAVHPHISLGPITMGKSERPRLVAVCYPKEKVMRETPTLIRRSTPLILQTIKGLRSSLPEAHPIAIAAFGTRRNQMEFLARLEAHDKTKIHRINPSLKMPTADLFVQLWSWEENGVTMTPRVSRIQAVLDGDGETRKWYMDYSKKCVSILSMRWFDGKKKTETNWVSIENIGSTFAHLDILTSSTATPLEEFNKWSKKTNSLPVIKRNYGKLPYLCPCCELRFATKQRLQNHHNLAHKSTLEWQMPQPSVDPAYQKGNGEFDEEGEKVGEEQLAEETSSNDEKSSEEEEPGVKKRKR

pLDDT: mean 80.32, std 21.08, range [17.73, 98.88]

Foldseek 3Di:
DPPPPPDPDPPFDAQKAAWDADPPVPDGATEIEGPDQLVVFALALVLNLLLLQADAPVQQDFDDDDPVRLVQQRFAAADAPGWYFYANDPPRPDTATFKHKHDQVRLVVLVLLNVLLQVLLCLQADDDPDPLTDPQHHPVQQLQQQHSPGDDDQASKGKFFWDAFPVRQAIDTPWDFPSLLVCLLSLLQSFQSNLRNQVSVCCSRHDPVLVVLQQLVLLQQLFQDFREQSRSAFRMKMKGWAWQPDPWVCRHNNLQQFWDAPLQFQLSGKKKKFWSDPDDPQKQAWKKAQSSRNYMYRHDHGMMMIGRRNGTIHTHGMHGNDDDTHITIMMMTTGGNCSSRPCLPRHAQWDFLLQVVPPPCTGRHNLQPPSVSSTHSDLQSSLLSVLLSVLLVQLVVCVVPVVDDRDALVVSQVVRWDDDPNDIHTHDSVSSVSNNVHCVVSVVVVVVSSSVSVSSHNDNDQPSPDPPSSNNDHDNNNNVSPSPPDSNDRDDPCPPVVCVVCVVVCPPLVNLCLVANQFFAADSRPRDTHRDQVVSVVVCVVPPSNGIGDGRDDGHHDPVPDPPPPPPPPVVVVVVVVVVVVVVPPVVDDPDDPDDDDDDDDDD/DPPPPPPPDPPFDAQKAAWDADPPVPDGATEIEGPDQLVVFALALVLNLLLLLADAPVQQDFDDDDPVRLVQQVFAAADAPGWYFYANDPPRPDTHTFKHKHDQVRLVVLVLLNVLLQVLLCLQADDDPDPLADPQHHPVQQLQQQHSPGDDDQASKGKFFWDAFPVRQAIDTGWDFPSLLVCLLSLLQSFQSNLRNQVSVCCSRHDPVLVVLQQLVLLQQLFQDFREQSRSAFRMKMKGWAWAPDPWVCRHHNLQQFWDAPLQFQLSGKKKKFWSDPDDPQKQAWKKAQSSNNYMYRHDHGMMMIGRRNGTIHTHGMHGNDDDTHITIMMMTTGGNCSSRPCLPRHAQWDFLLQVVPPPQTGRHNLQPPSVSSTHSDLQSSLLSVLLSVLLVQLVVCVVPVVDDRDALVVSQVVRWDDDPNDIDTHDSVSSVSNNVHCVVSVVVVVVSS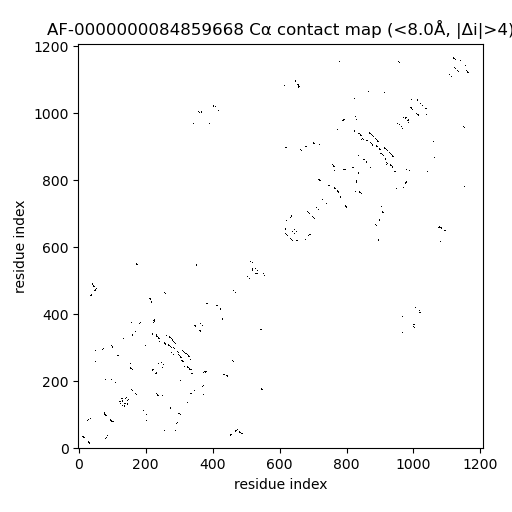SSSVSSHNDNDQPSPDPPSSNNDHDNNNNPSPSPPDSNDRDDPCCPVVVVVCVVVCPDLVNLCLVANQFFAADSRPRDTHRDQVVSVVCCVVPPSNGIGDGRDDGHHDPVDDPDPPPPPPVVVVVVVVVVVVVVPPPVDDPDDPDDDDDDPDDD

Organism: Botryotinia fuckeliana (strain T4) (NCBI:txid999810)

Radius of gyration: 36.82 Å; Cα contacts (8 Å, |Δi|>4): 2343; chains: 2; bounding box: 149×128×95 Å

Solvent-accessible surface area (backbone atoms only — not comparable to full-atom values): 64852 Å² total; per-residue (Å²): 133,83,77,77,75,73,69,77,75,77,75,69,81,52,61,34,41,73,72,37,78,39,79,79,76,80,49,83,36,31,35,27,38,54,71,44,50,41,88,73,31,50,64,23,32,54,58,42,50,47,51,36,24,51,40,53,45,74,69,74,47,81,72,85,76,50,72,66,55,28,55,72,59,62,37,39,76,62,53,69,75,36,42,33,25,44,21,76,42,95,80,47,90,73,48,46,82,41,34,35,34,34,39,46,69,57,34,58,72,36,55,68,26,33,54,22,45,53,52,36,29,52,56,52,60,34,68,45,86,50,87,63,46,51,93,86,44,24,37,50,54,28,30,74,58,47,28,59,86,45,73,81,59,70,53,37,58,46,64,39,21,35,46,60,43,92,84,65,68,33,29,42,65,38,81,51,30,50,32,39,60,77,38,14,67,62,45,2,46,42,36,21,25,51,31,48,18,48,48,48,53,46,65,72,67,51,60,63,69,59,51,51,53,49,45,53,47,32,43,40,36,43,38,60,41,19,6,28,67,82,37,70,59,34,17,25,35,32,43,34,47,40,53,53,86,51,95,44,35,34,62,25,43,38,73,70,22,33,62,37,49,40,65,60,38,34,70,77,46,48,25,33,37,37,28,47,28,84,68,55,90,52,43,35,52,27,29,39,34,35,34,44,64,29,35,29,42,73,50,40,58,49,21,35,40,38,29,43,50,48,46,38,28,32,49,43,59,39,42,64,68,57,91,74,82,72,49,44,32,36,40,38,34,31,26,39,28,61,44,51,61,37,22,75,80,27,45,52,58,58,44,56,64,38,43,51,72,38,84,74,48,67,44,55,48,48,73,66,37,66,59,36,31,29,26,17,26,31,68,63,27,38,34,38,48,52,31,33,45,51,49,44,52,50,52,52,47,30,71,57,20,66,44,40,47,81,67,58,44,64,57,40,28,56,58,37,18,29,52,57,95,91,35,82,42,65,38,64,50,69,55,34,41,36,30,76,68,45,49,74,78,52,45,58,56,49,53,52,50,39,49,52,46,56,30,71,42,70,57,78,75,70,71,69,77,55,87,45,89,61,47,61,39,75,34,85,60,75,48,64,89,50,66,84,57,70,74,81,51,72,35,74,60,69,48,67,65,50,44,52,52,42,55,63,54,49,65,33,69,70,46,37,33,71,71,14,20,75,32,17,35,58,37,91,86,77,65,51,62,22,69,40,71,66,57,42,48,51,47,37,64,72,74,32,32,75,45,37,48,89,66,90,70,71,73,41,69,26,83,84,48,70,84,65,82,73,75,72,72,64,69,72,58,52,63,65,50,53,62,59,54,56,67,70,56,54,75,67,61,76,85,70,78,82,78,80,84,78,88,84,72,85,82,127,134,82,76,74,75,72,68,77,76,75,74,69,82,50,60,36,41,73,72,37,78,38,78,76,78,80,48,84,35,30,34,28,39,54,70,44,48,41,87,74,32,50,64,22,32,56,59,42,51,46,51,36,25,51,40,53,46,74,70,75,45,84,72,84,76,51,70,67,54,28,56,73,60,62,38,40,76,62,52,68,76,35,42,34,24,44,22,77,42,96,82,46,88,72,48,45,81,41,35,36,35,33,39,45,70,56,35,58,72,37,55,67,26,33,52,23,46,53,52,37,28,53,55,53,60,33,68,46,87,52,86,62,46,51,93,85,43,24,38,51,55,28,31,75,59,48,27,57,87,45,72,81,58,69,52,37,56,45,65,37,20,34,45,61,43,92,84,65,68,32,30,41,65,39,82,50,30,47,34,39,60,75,38,15,66,61,44,2,47,43,36,20,26,51,32,46,18,48,47,49,52,47,65,72,68,52,59,63,70,60,50,51,52,49,44,53,46,30,43,38,37,43,38,61,39,20,5,28,65,82,37,68,57,35,17,24,35,32,42,34,48,41,54,53,86,50,95,44,34,33,64,26,44,38,73,72,20,32,63,39,48,41,66,59,37,34,68,77,46,49,26,34,38,38,29,48,28,83,70,54,90,53,42,34,53,28,28,40,35,34,34,46,65,29,34,30,43,73,50,41,56,48,21,34,40,39,28,42,48,48,46,38,29,32,47,43,58,37,42,65,67,58,89,74,82,73,50,43,32,36,40,38,32,30,25,40,28,61,43,50,60,37,21,74,80,26,45,52,58,58,44,56,64,38,43,49,71,39,86,73,47,66,46,57,48,47,73,66,36,64,58,36,31,29,24,17,27,31,70,63,25,39,35,36,48,52,31,32,43,51,49,44,51,50,52,51,47,30,70,56,20,69,42,39,46,81,65,57,45,63,58,39,29,54,59,37,17,29,52,58,96,92,36,82,43,64,39,65,52,70,54,35,40,37,30,76,68,44,49,76,81,52,45,60,55,49,54,51,50,41,49,53,46,56,30,72,41,71,57,78,74,71,71,73,79,55,86,45,89,63,49,60,39,76,32,84,60,73,48,64,89,52,68,83,57,70,75,81,51,73,36,76,64,60,51,62,64,53,43,50,53,43,53,64,56,48,66,34,68,69,46,37,31,70,72,15,20,75,32,16,34,58,37,91,86,79,65,50,62,21,68,40,70,66,57,42,50,52,47,35,62,73,74,29,31,74,47,37,47,90,66,90,69,70,72,42,69,26,84,84,49,69,86,63,83,75,74,73,74,66,71,73,60,53,64,66,54,52,62,60,56,56,68,70,57,56,76,70,63,75,86,73,79,82,80,80,84,71,95,77,81,80,75,131